Protein AF-0000000072589587 (afdb_homodimer)

Organism: Burkholderia pseudomallei (strain K96243) (NCBI:txid272560)

Structure (mmCIF, N/CA/C/O backbone):
data_AF-0000000072589587-model_v1
#
loop_
_entity.id
_entity.type
_entity.pdbx_description
1 polymer 'Capsule polysaccharide biosynthesis protein'
#
loop_
_atom_site.group_PDB
_atom_site.id
_atom_site.type_symbol
_atom_site.label_atom_id
_atom_site.label_alt_id
_atom_site.label_comp_id
_atom_site.label_asym_id
_atom_site.label_entity_id
_atom_site.label_seq_id
_atom_site.pdbx_PDB_ins_code
_atom_site.Cartn_x
_atom_site.Cartn_y
_atom_site.Cartn_z
_atom_site.occupancy
_atom_site.B_iso_or_equiv
_atom_site.auth_seq_id
_atom_site.auth_comp_id
_atom_site.auth_asym_id
_atom_site.auth_atom_id
_atom_site.pdbx_PDB_model_num
ATOM 1 N N . MET A 1 1 ? -2.336 2.471 -27.531 1 17.09 1 MET A N 1
ATOM 2 C CA . MET A 1 1 ? -2.137 1.519 -26.438 1 17.09 1 MET A CA 1
ATOM 3 C C . MET A 1 1 ? -3.082 1.812 -25.281 1 17.09 1 MET A C 1
ATOM 5 O O . MET A 1 1 ? -2.998 2.871 -24.656 1 17.09 1 MET A O 1
ATOM 9 N N . ARG A 1 2 ? -4.23 1.335 -25.375 1 21.41 2 ARG A N 1
ATOM 10 C CA . ARG A 1 2 ? -5.359 1.63 -24.5 1 21.41 2 ARG A CA 1
ATOM 11 C C . ARG A 1 2 ? -5.012 1.353 -23.031 1 21.41 2 ARG A C 1
ATOM 13 O O . ARG A 1 2 ? -4.488 0.284 -22.719 1 21.41 2 ARG A O 1
ATOM 20 N N . GLU A 1 3 ? -4.676 2.354 -22.391 1 21.88 3 GLU A N 1
ATOM 21 C CA . GLU A 1 3 ? -4.391 2.303 -20.969 1 21.88 3 GLU A CA 1
ATOM 22 C C . GLU A 1 3 ? -5.414 1.439 -20.234 1 21.88 3 GLU A C 1
ATOM 24 O O . GLU A 1 3 ? -6.609 1.735 -20.25 1 21.88 3 GLU A O 1
ATOM 29 N N . ARG A 1 4 ? -5.242 0.177 -20.422 1 27.27 4 ARG A N 1
ATOM 30 C CA . ARG A 1 4 ? -6.129 -0.698 -19.672 1 27.27 4 ARG A CA 1
ATOM 31 C C . ARG A 1 4 ? -6.305 -0.193 -18.234 1 27.27 4 ARG A C 1
ATOM 33 O O . ARG A 1 4 ? -5.375 -0.257 -17.438 1 27.27 4 ARG A O 1
ATOM 40 N N . THR A 1 5 ? -7.047 0.835 -18.078 1 25.08 5 THR A N 1
ATOM 41 C CA . THR A 1 5 ? -7.426 1.398 -16.797 1 25.08 5 THR A CA 1
ATOM 42 C C . THR A 1 5 ? -8.078 0.338 -15.906 1 25.08 5 THR A C 1
ATOM 44 O O . THR A 1 5 ? -9.141 -0.186 -16.25 1 25.08 5 THR A O 1
ATOM 47 N N . VAL A 1 6 ? -7.281 -0.516 -15.445 1 28 6 VAL A N 1
ATOM 48 C CA . VAL A 1 6 ? -7.812 -1.421 -14.43 1 28 6 VAL A CA 1
ATOM 49 C C . VAL A 1 6 ? -8.695 -0.645 -13.461 1 28 6 VAL A C 1
ATOM 51 O O . VAL A 1 6 ? -8.266 0.345 -12.867 1 28 6 VAL A O 1
ATOM 54 N N . ASP A 1 7 ? -9.906 -0.514 -13.75 1 28.5 7 ASP A N 1
ATOM 55 C CA . ASP A 1 7 ? -10.93 0.081 -12.891 1 28.5 7 ASP A CA 1
ATOM 56 C C . ASP A 1 7 ? -10.875 -0.519 -11.484 1 28.5 7 ASP A C 1
ATOM 58 O O . ASP A 1 7 ? -11.219 -1.687 -11.289 1 28.5 7 ASP A O 1
ATOM 62 N N . TYR A 1 8 ? -10.047 -0.117 -10.688 1 28.11 8 TYR A N 1
ATOM 63 C CA . TYR A 1 8 ? -9.812 -0.489 -9.297 1 28.11 8 TYR A CA 1
ATOM 64 C C . TYR A 1 8 ? -10.969 -0.053 -8.406 1 28.11 8 TYR A C 1
ATOM 66 O O . TYR A 1 8 ? -10.812 0.073 -7.188 1 28.11 8 TYR A O 1
ATOM 74 N N . SER A 1 9 ? -12.031 0.476 -8.844 1 33.19 9 SER A N 1
ATOM 75 C CA . SER A 1 9 ? -13.109 0.906 -7.961 1 33.19 9 SER A CA 1
ATOM 76 C C . SER A 1 9 ? -13.625 -0.251 -7.109 1 33.19 9 SER A C 1
ATOM 78 O O . SER A 1 9 ? -13.742 -1.378 -7.59 1 33.19 9 SER A O 1
ATOM 80 N N . PHE A 1 10 ? -13.625 -0.186 -5.844 1 35.22 10 PHE A N 1
ATOM 81 C CA . PHE A 1 10 ? -14.242 -1.251 -5.062 1 35.22 10 PHE A CA 1
ATOM 82 C C . PHE A 1 10 ? -15.539 -1.717 -5.707 1 35.22 10 PHE A C 1
ATOM 84 O O . PHE A 1 10 ? -15.82 -2.918 -5.766 1 35.22 10 PHE A O 1
ATOM 91 N N . CYS A 1 11 ? -16.469 -0.841 -5.891 1 36.38 11 CYS A N 1
ATOM 92 C CA . CYS A 1 11 ? -17.672 -1.146 -6.656 1 36.38 11 CYS A CA 1
ATOM 93 C C . CYS A 1 11 ? -17.312 -1.574 -8.078 1 36.38 11 CYS A C 1
ATOM 95 O O . CYS A 1 11 ? -17.969 -2.459 -8.641 1 36.38 11 CYS A O 1
ATOM 97 N N . GLY A 1 12 ? -16.484 -0.877 -8.742 1 36.56 12 GLY A N 1
ATOM 98 C CA . GLY A 1 12 ? -15.984 -1.242 -10.062 1 36.56 12 GLY A CA 1
ATOM 99 C C . GLY A 1 12 ? -15.055 -2.441 -10.039 1 36.56 12 GLY A C 1
ATOM 100 O O . GLY A 1 12 ? -14.828 -3.08 -11.062 1 36.56 12 GLY A O 1
ATOM 101 N N . MET A 1 13 ? -14.273 -2.615 -9.078 1 38.28 13 MET A N 1
ATOM 102 C CA . MET A 1 13 ? -13.617 -3.908 -8.891 1 38.28 13 MET A CA 1
ATOM 103 C C . MET A 1 13 ? -14.648 -5.031 -8.82 1 38.28 13 MET A C 1
ATOM 105 O O . MET A 1 13 ? -14.422 -6.121 -9.352 1 38.28 13 MET A O 1
ATOM 109 N N . VAL A 1 14 ? -15.68 -4.82 -8.055 1 37.81 14 VAL A N 1
ATOM 110 C CA . VAL A 1 14 ? -16.75 -5.82 -7.988 1 37.81 14 VAL A CA 1
ATOM 111 C C . VAL A 1 14 ? -17.391 -5.98 -9.359 1 37.81 14 VAL A C 1
ATOM 113 O O . VAL A 1 14 ? -17.734 -7.09 -9.766 1 37.81 14 VAL A O 1
ATOM 116 N N . ARG A 1 15 ? -17.922 -4.82 -9.891 1 37.31 15 ARG A N 1
ATOM 117 C CA . ARG A 1 15 ? -18.703 -5.059 -11.109 1 37.31 15 ARG A CA 1
ATOM 118 C C . ARG A 1 15 ? -17.812 -5.543 -12.242 1 37.31 15 ARG A C 1
ATOM 120 O O . ARG A 1 15 ? -18.172 -6.461 -12.984 1 37.31 15 ARG A O 1
ATOM 127 N N . SER A 1 16 ? -16.906 -4.605 -12.742 1 37.03 16 SER A N 1
ATOM 128 C CA . SER A 1 16 ? -16.359 -4.922 -14.062 1 37.03 16 SER A CA 1
ATOM 129 C C . SER A 1 16 ? -15.188 -5.895 -13.953 1 37.03 16 SER A C 1
ATOM 131 O O . SER A 1 16 ? -14.43 -6.066 -14.906 1 37.03 16 SER A O 1
ATOM 133 N N . ARG A 1 17 ? -14.656 -6.012 -12.805 1 40.94 17 ARG A N 1
ATOM 134 C CA . ARG A 1 17 ? -13.516 -6.879 -13.086 1 40.94 17 ARG A CA 1
ATOM 135 C C . ARG A 1 17 ? -13.961 -8.195 -13.719 1 40.94 17 ARG A C 1
ATOM 137 O O . ARG A 1 17 ? -14.727 -8.953 -13.109 1 40.94 17 ARG A O 1
ATOM 144 N N . GLU A 1 18 ? -13.82 -8.172 -14.719 1 51.75 18 GLU A N 1
ATOM 145 C CA . GLU A 1 18 ? -13.617 -9.484 -15.32 1 51.75 18 GLU A CA 1
ATOM 146 C C . GLU A 1 18 ? -12.758 -10.375 -14.422 1 51.75 18 GLU A C 1
ATOM 148 O O . GLU A 1 18 ? -11.594 -10.055 -14.156 1 51.75 18 GLU A O 1
ATOM 153 N N . ARG A 1 19 ? -13.43 -10.922 -13.352 1 63.41 19 ARG A N 1
ATOM 154 C CA . ARG A 1 19 ? -12.75 -11.898 -12.5 1 63.41 19 ARG A CA 1
ATOM 155 C C . ARG A 1 19 ? -11.727 -12.695 -13.297 1 63.41 19 ARG A C 1
ATOM 157 O O . ARG A 1 19 ? -12.008 -13.148 -14.414 1 63.41 19 ARG A O 1
ATOM 164 N N . LEU A 1 20 ? -10.5 -12.445 -12.75 1 72.81 20 LEU A N 1
ATOM 165 C CA . LEU A 1 20 ? -9.461 -13.266 -13.352 1 72.81 20 LEU A CA 1
ATOM 166 C C . LEU A 1 20 ? -9.852 -14.742 -13.344 1 72.81 20 LEU A C 1
ATOM 168 O O . LEU A 1 20 ? -10.633 -15.172 -12.492 1 72.81 20 LEU A O 1
ATOM 172 N N . ALA A 1 21 ? -9.391 -15.305 -14.414 1 78.38 21 ALA A N 1
ATOM 173 C CA . ALA A 1 21 ? -9.664 -16.734 -14.516 1 78.38 21 ALA A CA 1
ATOM 174 C C . ALA A 1 21 ? -9.141 -17.484 -13.297 1 78.38 21 ALA A C 1
ATOM 176 O O . ALA A 1 21 ? -8.117 -17.109 -12.719 1 78.38 21 ALA A O 1
ATOM 177 N N . ARG A 1 22 ? -9.82 -18.453 -12.977 1 82.94 22 ARG A N 1
ATOM 178 C CA . ARG A 1 22 ? -9.43 -19.297 -11.852 1 82.94 22 ARG A CA 1
ATOM 179 C C . ARG A 1 22 ? -8.156 -20.078 -12.164 1 82.94 22 ARG A C 1
ATOM 181 O O . ARG A 1 22 ? -7.367 -20.375 -11.266 1 82.94 22 ARG A O 1
ATOM 188 N N . GLN A 1 23 ? -8.047 -20.359 -13.43 1 92.75 23 GLN A N 1
ATOM 189 C CA . GLN A 1 23 ? -6.84 -21.062 -13.844 1 92.75 23 GLN A CA 1
ATOM 190 C C . GLN A 1 23 ? -5.625 -20.141 -13.812 1 92.75 23 GLN A C 1
ATOM 192 O O . GLN A 1 23 ? -5.656 -19.047 -14.398 1 92.75 23 GLN A O 1
ATOM 197 N N . ILE A 1 24 ? -4.625 -20.625 -13.125 1 95.5 24 ILE A N 1
ATOM 198 C CA . ILE A 1 24 ? -3.424 -19.812 -12.977 1 95.5 24 ILE A CA 1
ATOM 199 C C . ILE A 1 24 ? -2.223 -20.562 -13.562 1 95.5 24 ILE A C 1
ATOM 201 O O . ILE A 1 24 ? -2.084 -21.766 -13.375 1 95.5 24 ILE A O 1
ATOM 205 N N . VAL A 1 25 ? -1.466 -19.891 -14.305 1 97 25 VAL A N 1
ATOM 206 C CA . VAL A 1 25 ? -0.149 -20.391 -14.68 1 97 25 VAL A CA 1
ATOM 207 C C . VAL A 1 25 ? 0.936 -19.516 -14.07 1 97 25 VAL A C 1
ATOM 209 O O . VAL A 1 25 ? 0.914 -18.297 -14.227 1 97 25 VAL A O 1
ATOM 212 N N . PHE A 1 26 ? 1.753 -20.125 -13.359 1 97.19 26 PHE A N 1
ATOM 213 C CA . PHE A 1 26 ? 2.926 -19.438 -12.82 1 97.19 26 PHE A CA 1
ATOM 214 C C . PHE A 1 26 ? 4.156 -19.719 -13.672 1 97.19 26 PHE A C 1
ATOM 216 O O . PHE A 1 26 ? 4.715 -20.812 -13.633 1 97.19 26 PHE A O 1
ATOM 223 N N . HIS A 1 27 ? 4.48 -18.672 -14.469 1 96.94 27 HIS A N 1
ATOM 224 C CA . HIS A 1 27 ? 5.711 -18.719 -15.25 1 96.94 27 HIS A CA 1
ATOM 225 C C . HIS A 1 27 ? 6.938 -18.578 -14.352 1 96.94 27 HIS A C 1
ATOM 227 O O . HIS A 1 27 ? 7.41 -17.469 -14.109 1 96.94 27 HIS A O 1
ATOM 233 N N . HIS A 1 28 ? 7.484 -19.688 -13.969 1 95.62 28 HIS A N 1
ATOM 234 C CA . HIS A 1 28 ? 8.516 -19.75 -12.938 1 95.62 28 HIS A CA 1
ATOM 235 C C . HIS A 1 28 ? 9.906 -19.625 -13.555 1 95.62 28 HIS A C 1
ATOM 237 O O . HIS A 1 28 ? 10.492 -20.609 -13.992 1 95.62 28 HIS A O 1
ATOM 243 N N . ILE A 1 29 ? 10.414 -18.453 -13.484 1 94.88 29 ILE A N 1
ATOM 244 C CA . ILE A 1 29 ? 11.805 -18.25 -13.883 1 94.88 29 ILE A CA 1
ATOM 245 C C . ILE A 1 29 ? 12.734 -18.812 -12.812 1 94.88 29 ILE A C 1
ATOM 247 O O . ILE A 1 29 ? 12.578 -18.531 -11.625 1 94.88 29 ILE A O 1
ATOM 251 N N . PRO A 1 30 ? 13.695 -19.578 -13.195 1 92.94 30 PRO A N 1
ATOM 252 C CA . PRO A 1 30 ? 14.562 -20.25 -12.211 1 92.94 30 PRO A CA 1
ATOM 253 C C . PRO A 1 30 ? 15.234 -19.25 -11.266 1 92.94 30 PRO A C 1
ATOM 255 O O . PRO A 1 30 ? 15.734 -18.219 -11.711 1 92.94 30 PRO A O 1
ATOM 258 N N . LYS A 1 31 ? 15.203 -19.531 -9.953 1 92.38 31 LYS A N 1
ATOM 259 C CA . LYS A 1 31 ? 15.922 -18.875 -8.867 1 92.38 31 LYS A CA 1
ATOM 260 C C . LYS A 1 31 ? 15.344 -17.484 -8.586 1 92.38 31 LYS A C 1
ATOM 262 O O . LYS A 1 31 ? 16.078 -16.562 -8.234 1 92.38 31 LYS A O 1
ATOM 267 N N . THR A 1 32 ? 14.18 -17.328 -8.828 1 92.62 32 THR A N 1
ATOM 268 C CA . THR A 1 32 ? 13.492 -16.078 -8.492 1 92.62 32 THR A CA 1
ATOM 269 C C . THR A 1 32 ? 12.469 -16.312 -7.383 1 92.62 32 THR A C 1
ATOM 271 O O . THR A 1 32 ? 11.367 -15.75 -7.418 1 92.62 32 THR A O 1
ATOM 274 N N . ALA A 1 33 ? 12.734 -17.188 -6.477 1 83 33 ALA A N 1
ATOM 275 C CA . ALA A 1 33 ? 11.93 -17.469 -5.289 1 83 33 ALA A CA 1
ATOM 276 C C . ALA A 1 33 ? 10.672 -18.25 -5.656 1 83 33 ALA A C 1
ATOM 278 O O . ALA A 1 33 ? 9.664 -18.188 -4.945 1 83 33 ALA A O 1
ATOM 279 N N . GLY A 1 34 ? 10.703 -19.016 -6.609 1 85.19 34 GLY A N 1
ATOM 280 C CA . GLY A 1 34 ? 9.555 -19.719 -7.152 1 85.19 34 GLY A CA 1
ATOM 281 C C . GLY A 1 34 ? 9.109 -20.891 -6.293 1 85.19 34 GLY A C 1
ATOM 282 O O . GLY A 1 34 ? 7.922 -21.219 -6.25 1 85.19 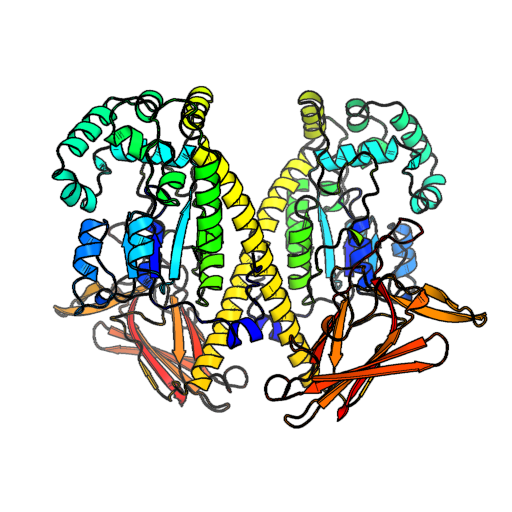34 GLY A O 1
ATOM 283 N N . SER A 1 35 ? 10.094 -21.484 -5.625 1 81.62 35 SER A N 1
ATOM 284 C CA . SER A 1 35 ? 9.727 -22.625 -4.789 1 81.62 35 SER A CA 1
ATOM 285 C C . SER A 1 35 ? 8.82 -22.203 -3.641 1 81.62 35 SER A C 1
ATOM 287 O O . SER A 1 35 ? 7.797 -22.844 -3.387 1 81.62 35 SER A O 1
ATOM 289 N N . SER A 1 36 ? 9.18 -21.203 -2.965 1 82.38 36 SER A N 1
ATOM 290 C CA . SER A 1 36 ? 8.344 -20.672 -1.894 1 82.38 36 SER A CA 1
ATOM 291 C C . SER A 1 36 ? 7 -20.188 -2.426 1 82.38 36 SER A C 1
ATOM 293 O O . SER A 1 36 ? 5.953 -20.484 -1.838 1 82.38 36 SER A O 1
ATOM 295 N N . PHE A 1 37 ? 7.066 -19.531 -3.506 1 89.38 37 PHE A N 1
ATOM 296 C CA . PHE A 1 37 ? 5.848 -19 -4.094 1 89.38 37 PHE A CA 1
ATOM 297 C C . PHE A 1 37 ? 4.926 -20.109 -4.562 1 89.38 37 PHE A C 1
ATOM 299 O O . PHE A 1 37 ? 3.707 -20.031 -4.406 1 89.38 37 PHE A O 1
ATOM 306 N N . ASN A 1 38 ? 5.492 -21.125 -5.156 1 88.06 38 ASN A N 1
ATOM 307 C CA . ASN A 1 38 ? 4.723 -22.297 -5.562 1 88.06 38 ASN A CA 1
ATOM 308 C C . ASN A 1 38 ? 3.98 -22.922 -4.379 1 88.06 38 ASN A C 1
ATOM 310 O O . ASN A 1 38 ? 2.816 -23.297 -4.508 1 88.06 38 ASN A O 1
ATOM 314 N N . GLN A 1 39 ? 4.629 -23.031 -3.305 1 80.94 39 GLN A N 1
ATOM 315 C CA . GLN A 1 39 ? 3.988 -23.578 -2.111 1 80.94 39 GLN A CA 1
ATOM 316 C C . GLN A 1 39 ? 2.797 -22.719 -1.688 1 80.94 39 GLN A C 1
ATOM 318 O O . GLN A 1 39 ? 1.752 -23.25 -1.304 1 80.94 39 GLN A O 1
ATOM 323 N N . ILE A 1 40 ? 2.977 -21.531 -1.778 1 83.88 40 ILE A N 1
ATOM 324 C CA . ILE A 1 40 ? 1.92 -20.594 -1.408 1 83.88 40 ILE A CA 1
ATOM 325 C C . ILE A 1 40 ? 0.738 -20.75 -2.361 1 83.88 40 ILE A C 1
ATOM 327 O O . ILE A 1 40 ? -0.413 -20.828 -1.927 1 83.88 40 ILE A O 1
ATOM 331 N N . LEU A 1 41 ? 0.992 -20.812 -3.654 1 87.75 41 LEU A N 1
ATOM 332 C CA . LEU A 1 41 ? -0.065 -20.938 -4.652 1 87.75 41 LEU A CA 1
ATOM 333 C C . LEU A 1 41 ? -0.833 -22.25 -4.453 1 87.75 41 LEU A C 1
ATOM 335 O O . LEU A 1 41 ? -2.051 -22.281 -4.641 1 87.75 41 LEU A O 1
ATOM 339 N N . ARG A 1 42 ? -0.127 -23.203 -4.109 1 83.38 42 ARG A N 1
ATOM 340 C CA . ARG A 1 42 ? -0.729 -24.531 -3.963 1 83.38 42 ARG A CA 1
ATOM 341 C C . ARG A 1 42 ? -1.767 -24.531 -2.846 1 83.38 42 ARG A C 1
ATOM 343 O O . ARG A 1 42 ? -2.686 -25.359 -2.852 1 83.38 42 ARG A O 1
ATOM 350 N N . THR A 1 43 ? -1.609 -23.672 -1.887 1 78.06 43 THR A N 1
ATOM 351 C CA . THR A 1 43 ? -2.572 -23.594 -0.792 1 78.06 43 THR A CA 1
ATOM 352 C C . THR A 1 43 ? -3.939 -23.156 -1.302 1 78.06 43 THR A C 1
ATOM 354 O O . THR A 1 43 ? -4.945 -23.297 -0.604 1 78.06 43 THR A O 1
ATOM 357 N N . LEU A 1 44 ? -4.027 -22.703 -2.514 1 81.69 44 LEU A N 1
ATOM 358 C CA . LEU A 1 44 ? -5.273 -22.188 -3.066 1 81.69 44 LEU A CA 1
ATOM 359 C C . LEU A 1 44 ? -6.027 -23.266 -3.824 1 81.69 44 LEU A C 1
ATOM 361 O O . LEU A 1 44 ? -7.172 -23.062 -4.238 1 81.69 44 LEU A O 1
ATOM 365 N N . TYR A 1 45 ? -5.352 -24.453 -3.99 1 82.94 45 TYR A N 1
ATOM 366 C CA . TYR A 1 45 ? -5.926 -25.469 -4.852 1 82.94 45 TYR A CA 1
ATOM 367 C C . TYR A 1 45 ? -5.906 -26.828 -4.168 1 82.94 45 TYR A C 1
ATOM 369 O O . TYR A 1 45 ? -5.117 -27.062 -3.25 1 82.94 45 TYR A O 1
ATOM 377 N N . ARG A 1 46 ? -6.793 -27.625 -4.73 1 79 46 ARG A N 1
ATOM 378 C CA . ARG A 1 46 ? -6.688 -29.047 -4.371 1 79 46 ARG A CA 1
ATOM 379 C C . ARG A 1 46 ? -5.516 -29.703 -5.09 1 79 46 ARG A C 1
ATOM 381 O O . ARG A 1 46 ? -5.125 -29.281 -6.176 1 79 46 ARG A O 1
ATOM 388 N N . ASP A 1 47 ? -5.082 -30.766 -4.555 1 78.25 47 ASP A N 1
ATOM 389 C CA . ASP A 1 47 ? -3.93 -31.453 -5.129 1 78.25 47 ASP A CA 1
ATOM 390 C C . ASP A 1 47 ? -4.219 -31.922 -6.555 1 78.25 47 ASP A C 1
ATOM 392 O O . ASP A 1 47 ? -3.334 -31.891 -7.41 1 78.25 47 ASP A O 1
ATOM 396 N N . ASP A 1 48 ? -5.457 -32.344 -6.762 1 84 48 ASP A N 1
ATOM 397 C CA . ASP A 1 48 ? -5.801 -32.906 -8.07 1 84 48 ASP A CA 1
ATOM 398 C C . ASP A 1 48 ? -5.988 -31.781 -9.102 1 84 48 ASP A C 1
ATOM 400 O O . ASP A 1 48 ? -6.098 -32.062 -10.297 1 84 48 ASP A O 1
ATOM 404 N N . GLU A 1 49 ? -5.961 -30.562 -8.641 1 89.25 49 GLU A N 1
ATOM 405 C CA . GLU A 1 49 ? -6.102 -29.422 -9.547 1 89.25 49 GLU A CA 1
ATOM 406 C C . GLU A 1 49 ? -4.738 -28.906 -9.984 1 89.25 49 GLU A C 1
ATOM 408 O O . GLU A 1 49 ? -4.652 -28.078 -10.891 1 89.25 49 GLU A O 1
ATOM 413 N N . VAL A 1 50 ? -3.727 -29.359 -9.406 1 90.5 50 VAL A N 1
ATOM 414 C CA . VAL A 1 50 ? -2.379 -28.875 -9.68 1 90.5 50 VAL A CA 1
ATOM 415 C C . VAL A 1 50 ? -1.706 -29.781 -10.703 1 90.5 50 VAL A C 1
ATOM 417 O O . VAL A 1 50 ? -1.636 -31 -10.516 1 90.5 50 VAL A O 1
ATOM 420 N N . CYS A 1 51 ? -1.257 -29.203 -11.75 1 93.06 51 CYS A N 1
ATOM 421 C CA . CYS A 1 51 ? -0.59 -29.969 -12.797 1 93.06 51 CYS A CA 1
ATOM 422 C C . CYS A 1 51 ? 0.876 -30.188 -12.453 1 93.06 51 CYS A C 1
ATOM 424 O O . CYS A 1 51 ? 1.55 -29.297 -11.953 1 93.06 51 CYS A O 1
ATOM 426 N N . ASP A 1 52 ? 1.469 -31.25 -12.867 1 88.31 52 ASP A N 1
ATOM 427 C CA . ASP A 1 52 ? 2.846 -31.609 -12.531 1 88.31 52 ASP A CA 1
ATOM 428 C C . ASP A 1 52 ? 3.801 -31.203 -13.656 1 88.31 52 ASP A C 1
ATOM 430 O O . ASP A 1 52 ? 5.02 -31.281 -13.492 1 88.31 52 ASP A O 1
ATOM 434 N N . ALA A 1 53 ? 3.25 -30.844 -14.797 1 89.75 53 ALA A N 1
ATOM 435 C CA . ALA A 1 53 ? 4.117 -30.453 -15.906 1 89.75 53 ALA A CA 1
ATOM 436 C C . ALA A 1 53 ? 4.984 -29.266 -15.531 1 89.75 53 ALA A C 1
ATOM 438 O O . ALA A 1 53 ? 4.477 -28.25 -15.055 1 89.75 53 ALA A O 1
ATOM 439 N N . ALA A 1 54 ? 6.266 -29.391 -15.805 1 90.12 54 ALA A N 1
ATOM 440 C CA . ALA A 1 54 ? 7.176 -28.328 -15.391 1 90.12 54 ALA A CA 1
ATOM 441 C C . ALA A 1 54 ? 7.977 -27.797 -16.578 1 90.12 54 ALA A C 1
ATOM 443 O O . ALA A 1 54 ? 8.641 -26.766 -16.484 1 90.12 54 ALA A O 1
ATOM 444 N N . LEU A 1 55 ? 7.93 -28.547 -17.719 1 90.69 55 LEU A N 1
ATOM 445 C CA . LEU A 1 55 ? 8.656 -28.172 -18.922 1 90.69 55 LEU A CA 1
ATOM 446 C C . LEU A 1 55 ? 7.73 -28.156 -20.141 1 90.69 55 LEU A C 1
ATOM 448 O O . LEU A 1 55 ? 6.602 -28.656 -20.062 1 90.69 55 LEU A O 1
ATOM 452 N N . ASP A 1 56 ? 8.211 -27.672 -21.219 1 91.44 56 ASP A N 1
ATOM 453 C CA . ASP A 1 56 ? 7.391 -27.484 -22.406 1 91.44 56 ASP A CA 1
ATOM 454 C C . ASP A 1 56 ? 6.824 -28.797 -22.906 1 91.44 56 ASP A C 1
ATOM 456 O O . ASP A 1 56 ? 5.633 -28.906 -23.203 1 91.44 56 ASP A O 1
ATOM 460 N N . ASP A 1 57 ? 7.691 -29.75 -23.016 1 90.5 57 ASP A N 1
ATOM 461 C CA . ASP A 1 57 ? 7.273 -31.031 -23.578 1 90.5 57 ASP A CA 1
ATOM 462 C C . ASP A 1 57 ? 6.203 -31.703 -22.719 1 90.5 57 ASP A C 1
ATOM 464 O O . ASP A 1 57 ? 5.223 -32.25 -23.234 1 90.5 57 ASP A O 1
ATOM 468 N N . GLU A 1 58 ? 6.406 -31.641 -21.438 1 91.5 58 GLU A N 1
ATOM 469 C CA . GLU A 1 58 ? 5.422 -32.188 -20.5 1 91.5 58 GLU A CA 1
ATOM 470 C C . GLU A 1 58 ? 4.098 -31.422 -20.594 1 91.5 58 GLU A C 1
ATOM 472 O O . GLU A 1 58 ? 3.027 -32.031 -20.578 1 91.5 58 GLU A O 1
ATOM 477 N N . LEU A 1 59 ? 4.23 -30.141 -20.688 1 93.19 59 LEU A N 1
ATOM 478 C CA . LEU A 1 59 ? 3.051 -29.297 -20.797 1 93.19 59 LEU A CA 1
ATOM 479 C C . LEU A 1 59 ? 2.262 -29.609 -22.062 1 93.19 59 LEU A C 1
ATOM 481 O O . LEU A 1 59 ? 1.038 -29.75 -22.016 1 93.19 59 LEU A O 1
ATOM 485 N N . ASP A 1 60 ? 2.977 -29.719 -23.172 1 93.12 60 ASP A N 1
ATOM 486 C CA . ASP A 1 60 ? 2.332 -30.047 -24.438 1 93.12 60 ASP A CA 1
ATOM 487 C C . ASP A 1 60 ? 1.574 -31.359 -24.359 1 93.12 60 ASP A C 1
ATOM 489 O O . ASP A 1 60 ? 0.465 -31.484 -24.875 1 93.12 60 ASP A O 1
ATOM 493 N N . GLU A 1 61 ? 2.168 -32.281 -23.688 1 92.19 61 GLU A N 1
ATOM 494 C CA . GLU A 1 61 ? 1.551 -33.594 -23.531 1 92.19 61 GLU A CA 1
ATOM 495 C C . GLU A 1 61 ? 0.281 -33.5 -22.688 1 92.19 61 GLU A C 1
ATOM 497 O O . GLU A 1 61 ? -0.755 -34.062 -23.062 1 92.19 61 GLU A O 1
ATOM 502 N N . VAL A 1 62 ? 0.371 -32.812 -21.609 1 92.38 62 VAL A N 1
ATOM 503 C CA . VAL A 1 62 ? -0.76 -32.719 -20.688 1 92.38 62 VAL A CA 1
ATOM 504 C C . VAL A 1 62 ? -1.888 -31.922 -21.344 1 92.38 62 VAL A C 1
ATOM 506 O O . VAL A 1 62 ? -3.064 -32.281 -21.188 1 92.38 62 VAL A O 1
ATOM 509 N N . MET A 1 63 ? -1.578 -30.938 -22.062 1 91.56 63 MET A N 1
ATOM 510 C CA . MET A 1 63 ? -2.57 -30.047 -22.672 1 91.56 63 MET A CA 1
ATOM 511 C C . MET A 1 63 ? -3.248 -30.734 -23.844 1 91.56 63 MET A C 1
ATOM 513 O O . MET A 1 63 ? -4.352 -30.359 -24.234 1 91.56 63 MET A O 1
ATOM 517 N N . ALA A 1 64 ? -2.561 -31.672 -24.375 1 90 64 ALA A N 1
ATOM 518 C CA . ALA A 1 64 ? -3.139 -32.438 -25.484 1 90 64 ALA A CA 1
ATOM 519 C C . ALA A 1 64 ? -4.195 -33.406 -24.984 1 90 64 ALA A C 1
ATOM 521 O O . ALA A 1 64 ? -5.078 -33.844 -25.734 1 90 64 ALA A O 1
ATOM 522 N N . ASP A 1 65 ? -3.994 -33.75 -23.672 1 86.44 65 ASP A N 1
ATOM 523 C CA . ASP A 1 65 ? -4.969 -34.656 -23.062 1 86.44 65 ASP A CA 1
ATOM 524 C C . ASP A 1 65 ? -6.195 -33.875 -22.578 1 86.44 65 ASP A C 1
ATOM 526 O O . ASP A 1 65 ? -6.152 -33.219 -21.547 1 86.44 65 ASP A O 1
ATOM 530 N N . GLU A 1 66 ? -7.332 -33.938 -23.156 1 79.56 66 GLU A N 1
ATOM 531 C CA . GLU A 1 66 ? -8.539 -33.156 -22.891 1 79.56 66 GLU A CA 1
ATOM 532 C C . GLU A 1 66 ? -9.32 -33.719 -21.719 1 79.56 66 GLU A C 1
ATOM 534 O O . GLU A 1 66 ? -10.281 -33.125 -21.25 1 79.56 66 GLU A O 1
ATOM 539 N N . THR A 1 67 ? -8.93 -34.812 -21.25 1 75.56 67 THR A N 1
ATOM 540 C CA . THR A 1 67 ? -9.711 -35.5 -20.203 1 75.56 67 THR A CA 1
ATOM 541 C C . THR A 1 67 ? -9.398 -34.906 -18.828 1 75.56 67 THR A C 1
ATOM 543 O O . THR A 1 67 ? -10.195 -35.062 -17.906 1 75.56 67 THR A O 1
ATOM 546 N N . ARG A 1 68 ? -8.289 -34.344 -18.75 1 78.12 68 ARG A N 1
ATOM 547 C CA . ARG A 1 68 ? -7.906 -33.812 -17.453 1 78.12 68 ARG A CA 1
ATOM 548 C C . ARG A 1 68 ? -7.801 -32.281 -17.484 1 78.12 68 ARG A C 1
ATOM 550 O O . ARG A 1 68 ? -7.242 -31.719 -18.422 1 78.12 68 ARG A O 1
ATOM 557 N N . ARG A 1 69 ? -8.5 -31.719 -16.5 1 85.75 69 ARG A N 1
ATOM 558 C CA . ARG A 1 69 ? -8.445 -30.266 -16.406 1 85.75 69 ARG A CA 1
ATOM 559 C C . ARG A 1 69 ? -7.762 -29.828 -15.109 1 85.75 69 ARG A C 1
ATOM 561 O O . ARG A 1 69 ? -8.078 -30.328 -14.031 1 85.75 69 ARG A O 1
ATOM 568 N N . TYR A 1 70 ? -6.672 -29.062 -15.297 1 92.81 70 TYR A N 1
ATOM 569 C CA . TYR A 1 70 ? -5.949 -28.5 -14.156 1 92.81 70 TYR A CA 1
ATOM 570 C C . TYR A 1 70 ? -6.23 -27.016 -13.992 1 92.81 70 TYR A C 1
ATOM 572 O O . TYR A 1 70 ? -6.605 -26.344 -14.961 1 92.81 70 TYR A O 1
ATOM 580 N N . GLU A 1 71 ? -6.094 -26.594 -12.766 1 93.12 71 GLU A N 1
ATOM 581 C CA . GLU A 1 71 ? -6.383 -25.188 -12.484 1 93.12 71 GLU A CA 1
ATOM 582 C C . GLU A 1 71 ? -5.105 -24.422 -12.148 1 93.12 71 GLU A C 1
ATOM 584 O O . GLU A 1 71 ? -5.094 -23.188 -12.172 1 93.12 71 GLU A O 1
ATOM 589 N N . LEU A 1 72 ? -4.078 -25.141 -11.828 1 94.38 72 LEU A N 1
ATOM 590 C CA . LEU A 1 72 ? -2.807 -24.5 -11.516 1 94.38 72 LEU A CA 1
ATOM 591 C C . LEU A 1 72 ? -1.664 -25.156 -12.289 1 94.38 72 LEU A C 1
ATOM 593 O O . LEU A 1 72 ? -1.496 -26.375 -12.234 1 94.38 72 LEU A O 1
ATOM 597 N N . PHE A 1 73 ? -0.958 -24.391 -13.008 1 95.75 73 PHE A N 1
ATOM 598 C CA . PHE A 1 73 ? 0.246 -24.812 -13.719 1 95.75 73 PHE A CA 1
ATOM 599 C C . PHE A 1 73 ? 1.464 -24.047 -13.211 1 95.75 73 PHE A C 1
ATOM 601 O O . PHE A 1 73 ? 1.437 -22.812 -13.125 1 95.75 73 PHE A O 1
ATOM 608 N N . VAL A 1 74 ? 2.455 -24.734 -12.805 1 95 74 VAL A N 1
ATOM 609 C CA . VAL A 1 74 ? 3.713 -24.141 -12.383 1 95 74 VAL A CA 1
ATOM 610 C C . VAL A 1 74 ? 4.879 -24.797 -13.109 1 95 74 VAL A C 1
ATOM 612 O O . VAL A 1 74 ? 5.047 -26.016 -13.055 1 95 74 VAL A O 1
ATOM 615 N N . GLY A 1 75 ? 5.652 -24 -13.797 1 94.19 75 GLY A N 1
ATOM 616 C CA . GLY A 1 75 ? 6.773 -24.625 -14.484 1 94.19 75 GLY A CA 1
ATOM 617 C C . GLY A 1 75 ? 7.707 -23.625 -15.141 1 94.19 75 GLY A C 1
ATOM 618 O O . GLY A 1 75 ? 7.43 -22.422 -15.141 1 94.19 75 GLY A O 1
ATOM 619 N N . HIS A 1 76 ? 8.844 -24.141 -15.578 1 93.31 76 HIS A N 1
ATOM 620 C CA . HIS A 1 76 ? 9.82 -23.375 -16.344 1 93.31 76 HIS A CA 1
ATOM 621 C C . HIS A 1 76 ? 9.516 -23.453 -17.844 1 93.31 76 HIS A C 1
ATOM 623 O O . HIS A 1 76 ? 10.266 -24.062 -18.609 1 93.31 76 HIS A O 1
ATOM 629 N N . PHE A 1 77 ? 8.523 -22.797 -18.219 1 93.44 77 PHE A N 1
ATOM 630 C CA . PHE A 1 77 ? 8.039 -22.844 -19.594 1 93.44 77 PHE A CA 1
ATOM 631 C C . PHE A 1 77 ? 8.688 -21.75 -20.438 1 93.44 77 PHE A C 1
ATOM 633 O O . PHE A 1 77 ? 9.141 -20.734 -19.906 1 93.44 77 PHE A O 1
ATOM 640 N N . SER A 1 78 ? 8.695 -22.031 -21.703 1 92.94 78 SER A N 1
ATOM 641 C CA . SER A 1 78 ? 9.062 -20.953 -22.625 1 92.94 78 SER A CA 1
ATOM 642 C C . SER A 1 78 ? 7.902 -19.984 -22.812 1 92.94 78 SER A C 1
ATOM 644 O O . SER A 1 78 ? 6.742 -20.328 -22.578 1 92.94 78 SER A O 1
ATOM 646 N N . PHE A 1 79 ? 8.273 -18.797 -23.188 1 94.44 79 PHE A N 1
ATOM 647 C CA . PHE A 1 79 ? 7.242 -17.797 -23.453 1 94.44 79 PHE A CA 1
ATOM 648 C C . PHE A 1 79 ? 6.316 -18.266 -24.578 1 94.44 79 PHE A C 1
ATOM 650 O O . PHE A 1 79 ? 5.105 -18.031 -24.516 1 94.44 79 PHE A O 1
ATOM 657 N N . ASP A 1 80 ? 6.844 -18.953 -25.547 1 93.44 80 ASP A N 1
ATOM 658 C CA . ASP A 1 80 ? 6.062 -19.484 -26.656 1 93.44 80 ASP A CA 1
ATOM 659 C C . ASP A 1 80 ? 5.043 -20.516 -26.188 1 93.44 80 ASP A C 1
ATOM 661 O O . ASP A 1 80 ? 3.906 -20.531 -26.656 1 93.44 80 ASP A O 1
ATOM 665 N N . ALA A 1 81 ? 5.438 -21.344 -25.297 1 93.75 81 ALA A N 1
ATOM 666 C CA . ALA A 1 81 ? 4.527 -22.344 -24.734 1 93.75 81 ALA A CA 1
ATOM 667 C C . ALA A 1 81 ? 3.385 -21.672 -23.984 1 93.75 81 ALA A C 1
ATOM 669 O O . ALA A 1 81 ? 2.236 -22.109 -24.062 1 93.75 81 ALA A O 1
ATOM 670 N N . LEU A 1 82 ? 3.67 -20.641 -23.25 1 94.81 82 LEU A N 1
ATOM 671 C CA . LEU A 1 82 ? 2.643 -19.875 -22.547 1 94.81 82 LEU A CA 1
ATOM 672 C C . LEU A 1 82 ? 1.604 -19.328 -23.516 1 94.81 82 LEU A C 1
ATOM 674 O O . LEU A 1 82 ? 0.401 -19.453 -23.281 1 94.81 82 LEU A O 1
ATOM 678 N N . HIS A 1 83 ? 2.129 -18.75 -24.547 1 92.25 83 HIS A N 1
ATOM 679 C CA . HIS A 1 83 ? 1.255 -18.125 -25.531 1 92.25 83 HIS A CA 1
ATOM 680 C C . HIS A 1 83 ? 0.365 -19.156 -26.203 1 92.25 83 HIS A C 1
ATOM 682 O O . HIS A 1 83 ? -0.798 -18.891 -26.516 1 92.25 83 HIS A O 1
ATOM 688 N N . ARG A 1 84 ? 0.884 -20.297 -26.375 1 93 84 ARG A N 1
ATOM 689 C CA . ARG A 1 84 ? 0.153 -21.375 -27.047 1 93 84 ARG A CA 1
ATOM 690 C C . ARG A 1 84 ? -0.983 -21.891 -26.172 1 93 84 ARG A C 1
ATOM 692 O O . ARG A 1 84 ? -2.07 -22.188 -26.672 1 93 84 ARG A O 1
ATOM 699 N N . HIS A 1 85 ? -0.772 -21.906 -24.859 1 93.56 85 HIS A N 1
ATOM 700 C CA . HIS A 1 85 ? -1.664 -22.734 -24.062 1 93.56 85 HIS A CA 1
ATOM 701 C C . HIS A 1 85 ? -2.48 -21.891 -23.094 1 93.56 85 HIS A C 1
ATOM 703 O O . HIS A 1 85 ? -3.516 -22.344 -22.594 1 93.56 85 HIS A O 1
ATOM 709 N N . PHE A 1 86 ? -2.133 -20.625 -22.797 1 93.75 86 PHE A N 1
ATOM 710 C CA . PHE A 1 86 ? -2.707 -19.984 -21.625 1 93.75 86 PHE A CA 1
ATOM 711 C C . PHE A 1 86 ? -3.254 -18.609 -21.969 1 93.75 86 PHE A C 1
ATOM 713 O O . PHE A 1 86 ? -3.094 -17.656 -21.188 1 93.75 86 PHE A O 1
ATOM 720 N N . GLY A 1 87 ? -3.822 -18.453 -23.078 1 88.19 87 GLY A N 1
ATOM 721 C CA . GLY A 1 87 ? -4.43 -17.203 -23.5 1 88.19 87 GLY A CA 1
ATOM 722 C C . GLY A 1 87 ? -5.516 -16.719 -22.547 1 88.19 87 GLY A C 1
ATOM 723 O O . GLY A 1 87 ? -5.668 -15.516 -22.328 1 88.19 87 GLY A O 1
ATOM 724 N N . GLY A 1 88 ? -6.23 -17.562 -21.844 1 88.69 88 GLY A N 1
ATOM 725 C CA . GLY A 1 88 ? -7.352 -17.188 -21 1 88.69 88 GLY A CA 1
ATOM 726 C C . GLY A 1 88 ? -7.062 -17.359 -19.516 1 88.69 88 GLY A C 1
ATOM 727 O O . GLY A 1 88 ? -7.922 -17.078 -18.672 1 88.69 88 GLY A O 1
ATOM 728 N N . ALA A 1 89 ? -5.887 -17.797 -19.219 1 93.69 89 ALA A N 1
ATOM 729 C CA . ALA A 1 89 ? -5.543 -18.062 -17.828 1 93.69 89 ALA A CA 1
ATOM 730 C C . ALA A 1 89 ? -4.996 -16.812 -17.156 1 93.69 89 ALA A C 1
ATOM 732 O O . ALA A 1 89 ? -4.633 -15.836 -17.828 1 93.69 89 ALA A O 1
ATOM 733 N N . THR A 1 90 ? -5.059 -16.781 -15.844 1 94.88 90 THR A N 1
ATOM 734 C CA . THR A 1 90 ? -4.324 -15.773 -15.078 1 94.88 90 THR A CA 1
ATOM 735 C C . THR A 1 90 ? -2.832 -16.094 -15.062 1 94.88 90 THR A C 1
ATOM 737 O O . THR A 1 90 ? -2.426 -17.188 -14.656 1 94.88 90 THR A O 1
ATOM 740 N N . ARG A 1 91 ? -2.039 -15.195 -15.508 1 96.94 91 ARG A N 1
ATOM 741 C CA . ARG A 1 91 ? -0.614 -15.43 -15.719 1 96.94 91 ARG A CA 1
ATOM 742 C C . ARG A 1 91 ? 0.225 -14.648 -14.719 1 96.94 91 ARG A C 1
ATOM 744 O O . ARG A 1 91 ? 0.099 -13.422 -14.617 1 96.94 91 ARG A O 1
ATOM 751 N N . LEU A 1 92 ? 1.118 -15.344 -13.977 1 97.31 92 LEU A N 1
ATOM 752 C CA . LEU A 1 92 ? 1.952 -14.773 -12.93 1 97.31 92 LEU A CA 1
ATOM 753 C C . LEU A 1 92 ? 3.428 -15.055 -13.188 1 97.31 92 LEU A C 1
ATOM 755 O O . LEU A 1 92 ? 3.773 -16.078 -13.797 1 97.31 92 LEU A O 1
ATOM 759 N N . THR A 1 93 ? 4.305 -14.18 -12.719 1 97.81 93 THR A N 1
ATOM 760 C CA . THR A 1 93 ? 5.738 -14.445 -12.742 1 97.81 93 THR A CA 1
ATOM 761 C C . THR A 1 93 ? 6.445 -13.695 -11.617 1 97.81 93 THR A C 1
ATOM 763 O O . THR A 1 93 ? 5.82 -12.914 -10.891 1 97.81 93 THR A O 1
ATOM 766 N N . PHE A 1 94 ? 7.703 -14.016 -11.367 1 97.25 94 PHE A N 1
ATOM 767 C CA . PHE A 1 94 ? 8.555 -13.367 -10.375 1 97.25 94 PHE A CA 1
ATOM 768 C C . PHE A 1 94 ? 9.906 -13.016 -10.977 1 97.25 94 PHE A C 1
ATOM 770 O O . PHE A 1 94 ? 10.453 -13.773 -11.781 1 97.25 94 PHE A O 1
ATOM 777 N N . LEU A 1 95 ? 10.406 -11.914 -10.625 1 98.19 95 LEU A N 1
ATOM 778 C CA . LEU A 1 95 ? 11.75 -11.5 -11.008 1 98.19 95 LEU A CA 1
ATOM 779 C C . LEU A 1 95 ? 12.633 -11.328 -9.781 1 98.19 95 LEU A C 1
ATOM 781 O O . LEU A 1 95 ? 12.141 -11.305 -8.648 1 98.19 95 LEU A O 1
ATOM 785 N N . ARG A 1 96 ? 13.891 -11.242 -10.008 1 97.12 96 ARG A N 1
ATOM 786 C CA . ARG A 1 96 ? 14.906 -11.078 -8.969 1 97.12 96 ARG A CA 1
ATOM 787 C C . ARG A 1 96 ? 16.078 -10.242 -9.477 1 97.12 96 ARG A C 1
ATOM 789 O O . ARG A 1 96 ? 16.312 -10.164 -10.688 1 97.12 96 ARG A O 1
ATOM 796 N N . ASP A 1 97 ? 16.734 -9.609 -8.555 1 97.25 97 ASP A N 1
ATOM 797 C CA . ASP A 1 97 ? 17.984 -8.953 -8.938 1 97.25 97 ASP A CA 1
ATOM 798 C C . ASP A 1 97 ? 18.891 -9.906 -9.719 1 97.25 97 ASP A C 1
ATOM 800 O O . ASP A 1 97 ? 19.219 -10.992 -9.234 1 97.25 97 ASP A O 1
ATOM 804 N N . PRO A 1 98 ? 19.25 -9.453 -10.906 1 97.12 98 PRO A N 1
ATOM 805 C CA . PRO A 1 98 ? 19.938 -10.391 -11.797 1 97.12 98 PRO A CA 1
ATOM 806 C C . PRO A 1 98 ? 21.266 -10.898 -11.219 1 97.12 98 PRO A C 1
ATOM 808 O O . PRO A 1 98 ? 21.641 -12.047 -11.461 1 97.12 98 PRO A O 1
ATOM 811 N N . VAL A 1 99 ? 21.969 -10.055 -10.492 1 96.19 99 VAL A N 1
ATOM 812 C CA . VAL A 1 99 ? 23.219 -10.477 -9.875 1 96.19 99 VAL A CA 1
ATOM 813 C C . VAL A 1 99 ? 22.953 -11.516 -8.797 1 96.19 99 VAL A C 1
ATOM 815 O O . VAL A 1 99 ? 23.609 -12.562 -8.75 1 96.19 99 VAL A O 1
ATOM 818 N N . GLN A 1 100 ? 21.953 -11.258 -8.008 1 95.06 100 GLN A N 1
ATOM 819 C CA . GLN A 1 100 ? 21.578 -12.188 -6.957 1 95.06 100 GLN A CA 1
ATOM 820 C C . GLN A 1 100 ? 21.062 -13.5 -7.543 1 95.06 100 GLN A C 1
ATOM 822 O O . GLN A 1 100 ? 21.359 -14.578 -7.016 1 95.06 100 GLN A O 1
ATOM 827 N N . ARG A 1 101 ? 20.344 -13.414 -8.555 1 95.06 101 ARG A N 1
ATOM 828 C CA . ARG A 1 101 ? 19.828 -14.609 -9.211 1 95.06 101 ARG A CA 1
ATOM 829 C C . ARG A 1 101 ? 20.969 -15.484 -9.727 1 95.06 101 ARG A C 1
ATOM 831 O O . ARG A 1 101 ? 20.938 -16.703 -9.555 1 95.06 101 ARG A O 1
ATOM 838 N N . CYS A 1 102 ? 21.891 -14.859 -10.383 1 94.31 102 CYS A N 1
ATOM 839 C CA . CYS A 1 102 ? 23.031 -15.586 -10.945 1 94.31 102 CYS A CA 1
ATOM 840 C C . CYS A 1 102 ? 23.828 -16.281 -9.852 1 94.31 102 CYS A C 1
ATOM 842 O O . CYS A 1 102 ? 24.219 -17.438 -10.008 1 94.31 102 CYS A O 1
ATOM 844 N N . ILE A 1 103 ? 24.047 -15.617 -8.758 1 92.94 103 ILE A N 1
ATOM 845 C CA . ILE A 1 103 ? 24.781 -16.203 -7.633 1 92.94 103 ILE A CA 1
ATOM 846 C C . ILE A 1 103 ? 24 -17.375 -7.07 1 92.94 103 ILE A C 1
ATOM 848 O O . ILE A 1 103 ? 24.562 -18.422 -6.758 1 92.94 103 ILE A O 1
ATOM 852 N N . SER A 1 104 ? 22.719 -17.172 -6.914 1 90.19 104 SER A N 1
ATOM 853 C CA . SER A 1 104 ? 21.859 -18.266 -6.453 1 90.19 104 SER A CA 1
ATOM 854 C C . SER A 1 104 ? 21.969 -19.484 -7.371 1 90.19 104 SER A C 1
ATOM 856 O O . SER A 1 104 ? 22.062 -20.625 -6.902 1 90.19 104 SER A O 1
ATOM 858 N N . GLN A 1 105 ? 21.938 -19.234 -8.672 1 91.44 105 GLN A N 1
ATOM 859 C CA . GLN A 1 105 ? 22.078 -20.312 -9.648 1 91.44 105 GLN A CA 1
ATOM 860 C C . GLN A 1 105 ? 23.422 -21.016 -9.492 1 91.44 105 GLN A C 1
ATOM 862 O O . GLN A 1 105 ? 23.5 -22.234 -9.531 1 91.44 105 GLN A O 1
ATOM 867 N N . TYR A 1 106 ? 24.453 -20.25 -9.305 1 91.19 106 TYR A N 1
ATOM 868 C CA . TYR A 1 106 ? 25.797 -20.766 -9.117 1 91.19 106 TYR A CA 1
ATOM 869 C C . TYR A 1 106 ? 25.859 -21.703 -7.91 1 91.19 106 TYR A C 1
ATOM 871 O O . TYR A 1 106 ? 26.359 -22.828 -8.016 1 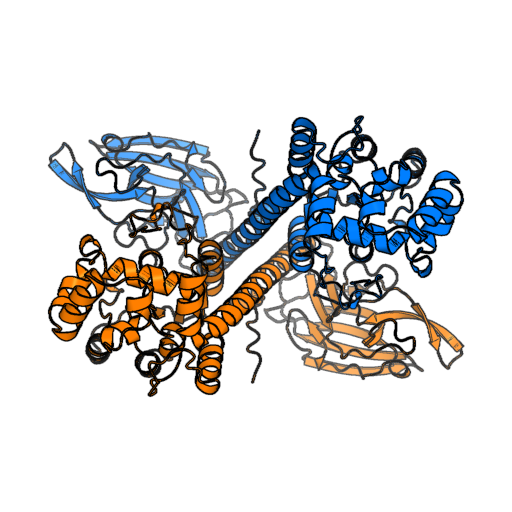91.19 106 TYR A O 1
ATOM 879 N N . HIS A 1 107 ? 25.312 -21.266 -6.859 1 87.81 107 HIS A N 1
ATOM 880 C CA . HIS A 1 107 ? 25.359 -22.062 -5.641 1 87.81 107 HIS A CA 1
ATOM 881 C C . HIS A 1 107 ? 24.5 -23.312 -5.766 1 87.81 107 HIS A C 1
ATOM 883 O O . HIS A 1 107 ? 24.828 -24.359 -5.207 1 87.81 107 HIS A O 1
ATOM 889 N N . ASN A 1 108 ? 23.422 -23.188 -6.422 1 85.88 108 ASN A N 1
ATOM 890 C CA . ASN A 1 108 ? 22.562 -24.359 -6.641 1 85.88 108 ASN A CA 1
ATOM 891 C C . ASN A 1 108 ? 23.281 -25.438 -7.449 1 85.88 108 ASN A C 1
ATOM 893 O O . ASN A 1 108 ? 23.094 -26.625 -7.207 1 85.88 108 ASN A O 1
ATOM 897 N N . TRP A 1 109 ? 24 -25.047 -8.391 1 85.31 109 TRP A N 1
ATOM 898 C CA . TRP A 1 109 ? 24.703 -25.984 -9.258 1 85.31 109 TRP A CA 1
ATOM 899 C C . TRP A 1 109 ? 26.031 -26.406 -8.641 1 85.31 109 TRP A C 1
ATOM 901 O O . TRP A 1 109 ? 26.516 -27.516 -8.898 1 85.31 109 TRP A O 1
ATOM 911 N N . HIS A 1 110 ? 26.562 -25.578 -7.844 1 82.56 110 HIS A N 1
ATOM 912 C CA . HIS A 1 110 ? 27.875 -25.828 -7.254 1 82.56 110 HIS A CA 1
ATOM 913 C C . HIS A 1 110 ? 27.781 -26.812 -6.094 1 82.56 110 HIS A C 1
ATOM 915 O O . HIS A 1 110 ? 28.719 -27.562 -5.84 1 82.56 110 HIS A O 1
ATOM 921 N N . ASP A 1 111 ? 26.609 -26.703 -5.43 1 73.5 111 ASP A N 1
ATOM 922 C CA . ASP A 1 111 ? 26.422 -27.547 -4.254 1 73.5 111 ASP A CA 1
ATOM 923 C C . ASP A 1 111 ? 25.484 -28.719 -4.562 1 73.5 111 ASP A C 1
ATOM 925 O O . ASP A 1 111 ? 24.266 -28.547 -4.629 1 73.5 111 ASP A O 1
ATOM 929 N N . ALA A 1 112 ? 26 -29.828 -4.66 1 62.19 112 ALA A N 1
ATOM 930 C CA . ALA A 1 112 ? 25.281 -31.047 -5.039 1 62.19 112 ALA A CA 1
ATOM 931 C C . ALA A 1 112 ? 24.188 -31.359 -4.031 1 62.19 112 ALA A C 1
ATOM 933 O O . ALA A 1 112 ? 23.188 -32 -4.371 1 62.19 112 ALA A O 1
ATOM 934 N N . SER A 1 113 ? 24.438 -30.969 -2.826 1 57.91 113 SER A N 1
ATOM 935 C CA . SER A 1 113 ? 23.469 -31.25 -1.781 1 57.91 113 SER A CA 1
ATOM 936 C C . SER A 1 113 ? 22.156 -30.516 -2.031 1 57.91 113 SER A C 1
ATOM 938 O O . SER A 1 113 ? 21.109 -30.875 -1.476 1 57.91 113 SER A O 1
ATOM 940 N N . ARG A 1 114 ? 22.203 -29.594 -2.939 1 54.12 114 ARG A N 1
ATOM 941 C CA . ARG A 1 114 ? 21.047 -28.734 -3.174 1 54.12 114 ARG A CA 1
ATOM 942 C C . ARG A 1 114 ? 20.219 -29.234 -4.355 1 54.12 114 ARG A C 1
ATOM 944 O O . ARG A 1 114 ? 19.234 -28.609 -4.742 1 54.12 114 ARG A O 1
ATOM 951 N N . TYR A 1 115 ? 20.734 -30.234 -4.879 1 54.28 115 TYR A N 1
ATOM 952 C CA . TYR A 1 115 ? 19.984 -30.766 -6.012 1 54.28 115 TYR A CA 1
ATOM 953 C C . TYR A 1 115 ? 18.625 -31.297 -5.574 1 54.28 115 TYR A C 1
ATOM 955 O O . TYR A 1 115 ? 18.531 -32.062 -4.625 1 54.28 115 TYR A O 1
ATOM 963 N N . SER A 1 116 ? 17.703 -30.453 -5.637 1 51.66 116 SER A N 1
ATOM 964 C CA . SER A 1 116 ? 16.391 -30.984 -5.262 1 51.66 116 SER A CA 1
ATOM 965 C C . SER A 1 116 ? 16.094 -32.281 -5.98 1 51.66 116 SER A C 1
ATOM 967 O O . SER A 1 116 ? 16.562 -32.5 -7.098 1 51.66 116 SER A O 1
ATOM 969 N N . ASP A 1 117 ? 15.586 -33.25 -5.23 1 44.66 117 ASP A N 1
ATOM 970 C CA . ASP A 1 117 ? 15.188 -34.562 -5.758 1 44.66 117 ASP A CA 1
ATOM 971 C C . ASP A 1 117 ? 14.43 -34.406 -7.078 1 44.66 117 ASP A C 1
ATOM 973 O O . ASP A 1 117 ? 14.555 -35.25 -7.969 1 44.66 117 ASP A O 1
ATOM 977 N N . ALA A 1 118 ? 13.641 -33.438 -7.16 1 47 118 ALA A N 1
ATOM 978 C CA . ALA A 1 118 ? 12.773 -33.312 -8.328 1 47 118 ALA A CA 1
ATOM 979 C C . ALA A 1 118 ? 13.594 -33.094 -9.594 1 47 118 ALA A C 1
ATOM 981 O O . ALA A 1 118 ? 13.195 -33.5 -10.688 1 47 118 ALA A O 1
ATOM 982 N N . TRP A 1 119 ? 14.711 -32.406 -9.453 1 47.5 119 TRP A N 1
ATOM 983 C CA . TRP A 1 119 ? 15.547 -32.094 -10.602 1 47.5 119 TRP A CA 1
ATOM 984 C C . TRP A 1 119 ? 16.438 -33.312 -10.953 1 47.5 119 TRP A C 1
ATOM 986 O O . TRP A 1 119 ? 16.672 -33.562 -12.133 1 47.5 119 TRP A O 1
ATOM 996 N N . ILE A 1 120 ? 16.922 -33.938 -9.906 1 43.81 120 ILE A N 1
ATOM 997 C CA . ILE A 1 120 ? 17.781 -35.094 -10.18 1 43.81 120 ILE A CA 1
ATOM 998 C C . ILE A 1 120 ? 17.016 -36.094 -11.047 1 43.81 120 ILE A C 1
ATOM 1000 O O . ILE A 1 120 ? 17.594 -36.656 -11.969 1 43.81 120 ILE A O 1
ATOM 1004 N N . GLY A 1 121 ? 15.844 -36.281 -10.727 1 43.62 121 GLY A N 1
ATOM 1005 C CA . GLY A 1 121 ? 15.125 -37.281 -11.5 1 43.62 121 GLY A CA 1
ATOM 1006 C C . GLY A 1 121 ? 14.844 -36.812 -12.922 1 43.62 121 GLY A C 1
ATOM 1007 O O . GLY A 1 121 ? 14.656 -37.656 -13.812 1 43.62 121 GLY A O 1
ATOM 1008 N N . ARG A 1 122 ? 14.656 -35.594 -13.148 1 50.66 122 ARG A N 1
ATOM 1009 C CA . ARG A 1 122 ? 14.281 -35.125 -14.484 1 50.66 122 ARG A CA 1
ATOM 1010 C C . ARG A 1 122 ? 15.516 -34.781 -15.312 1 50.66 122 ARG A C 1
ATOM 1012 O O . ARG A 1 122 ? 15.609 -35.188 -16.484 1 50.66 122 ARG A O 1
ATOM 1019 N N . SER A 1 123 ? 16.453 -34.031 -14.703 1 48.84 123 SER A N 1
ATOM 1020 C CA . SER A 1 123 ? 17.672 -33.594 -15.367 1 48.84 123 SER A CA 1
ATOM 1021 C C . SER A 1 123 ? 18.719 -34.688 -15.398 1 48.84 123 SER A C 1
ATOM 1023 O O . SER A 1 123 ? 19.656 -34.656 -16.188 1 48.84 123 SER A O 1
ATOM 1025 N N . ASP A 1 124 ? 18.625 -35.625 -14.398 1 49.53 124 ASP A N 1
ATOM 1026 C CA . ASP A 1 124 ? 19.672 -36.656 -14.289 1 49.53 124 ASP A CA 1
ATOM 1027 C C . ASP A 1 124 ? 19.703 -37.531 -15.523 1 49.53 124 ASP A C 1
ATOM 1029 O O . ASP A 1 124 ? 20.516 -38.469 -15.609 1 49.53 124 ASP A O 1
ATOM 1033 N N . THR A 1 125 ? 18.766 -37.125 -16.375 1 60.28 125 THR A N 1
ATOM 1034 C CA . THR A 1 125 ? 18.891 -38.031 -17.5 1 60.28 125 THR A CA 1
ATOM 1035 C C . THR A 1 125 ? 19.516 -37.344 -18.703 1 60.28 125 THR A C 1
ATOM 1037 O O . THR A 1 125 ? 19.891 -37.969 -19.672 1 60.28 125 THR A O 1
ATOM 1040 N N . ASN A 1 126 ? 19.703 -35.969 -18.547 1 73.75 126 ASN A N 1
ATOM 1041 C CA . ASN A 1 126 ? 20.297 -35.281 -19.703 1 73.75 126 ASN A CA 1
ATOM 1042 C C . ASN A 1 126 ? 21.812 -35.156 -19.547 1 73.75 126 ASN A C 1
ATOM 1044 O O . ASN A 1 126 ? 22.297 -34.469 -18.641 1 73.75 126 ASN A O 1
ATOM 1048 N N . PRO A 1 127 ? 22.547 -35.844 -20.344 1 82.31 127 PRO A N 1
ATOM 1049 C CA . PRO A 1 127 ? 24.016 -35.875 -20.219 1 82.31 127 PRO A CA 1
ATOM 1050 C C . PRO A 1 127 ? 24.625 -34.469 -20.234 1 82.31 127 PRO A C 1
ATOM 1052 O O . PRO A 1 127 ? 25.609 -34.219 -19.547 1 82.31 127 PRO A O 1
ATOM 1055 N N . ASP A 1 128 ? 24.078 -33.594 -21 1 85 128 ASP A N 1
ATOM 1056 C CA . ASP A 1 128 ? 24.625 -32.219 -21.094 1 85 128 ASP A CA 1
ATOM 1057 C C . ASP A 1 128 ? 24.484 -31.5 -19.766 1 85 128 ASP A C 1
ATOM 1059 O O . ASP A 1 128 ? 25.375 -30.75 -19.375 1 85 128 ASP A O 1
ATOM 1063 N N . VAL A 1 129 ? 23.453 -31.766 -19.078 1 83.88 129 VAL A N 1
ATOM 1064 C CA . VAL A 1 129 ? 23.219 -31.125 -17.797 1 83.88 129 VAL A CA 1
ATOM 1065 C C . VAL A 1 129 ? 24.172 -31.688 -16.75 1 83.88 129 VAL A C 1
ATOM 1067 O O . VAL A 1 129 ? 24.719 -30.953 -15.938 1 83.88 129 VAL A O 1
ATOM 1070 N N . ILE A 1 130 ? 24.344 -32.938 -16.797 1 82.56 130 ILE A N 1
ATOM 1071 C CA . ILE A 1 130 ? 25.25 -33.594 -15.875 1 82.56 130 ILE A CA 1
ATOM 1072 C C . ILE A 1 130 ? 26.656 -33.031 -16.031 1 82.56 130 ILE A C 1
ATOM 1074 O O . ILE A 1 130 ? 27.328 -32.719 -15.039 1 82.56 130 ILE A O 1
ATOM 1078 N N . LYS A 1 131 ? 27.047 -32.969 -17.266 1 87.25 131 LYS A N 1
ATOM 1079 C CA . LYS A 1 131 ? 28.359 -32.406 -17.547 1 87.25 131 LYS A CA 1
ATOM 1080 C C . LYS A 1 131 ? 28.469 -30.969 -17.016 1 87.25 131 LYS A C 1
ATOM 1082 O O . LYS A 1 131 ? 29.484 -30.594 -16.438 1 87.25 131 LYS A O 1
ATOM 1087 N N . ALA A 1 132 ? 27.484 -30.203 -17.25 1 89.44 132 ALA A N 1
ATOM 1088 C CA . ALA A 1 132 ? 27.469 -28.812 -16.812 1 89.44 132 ALA A CA 1
ATOM 1089 C C . ALA A 1 132 ? 27.578 -28.703 -15.297 1 89.44 132 ALA A C 1
ATOM 1091 O O . ALA A 1 132 ? 28.297 -27.859 -14.773 1 89.44 132 ALA A O 1
ATOM 1092 N N . LEU A 1 133 ? 26.953 -29.578 -14.594 1 86.81 133 LEU A N 1
ATOM 1093 C CA . LEU A 1 133 ? 26.984 -29.594 -13.133 1 86.81 133 LEU A CA 1
ATOM 1094 C C . LEU A 1 133 ? 28.375 -29.922 -12.625 1 86.81 133 LEU A C 1
ATOM 1096 O O . LEU A 1 133 ? 28.875 -29.297 -11.688 1 86.81 133 LEU A O 1
ATOM 1100 N N . LYS A 1 134 ? 28.906 -30.859 -13.234 1 86.5 134 LYS A N 1
ATOM 1101 C CA . LYS A 1 134 ? 30.266 -31.234 -12.859 1 86.5 134 LYS A CA 1
ATOM 1102 C C . LYS A 1 134 ? 31.234 -30.094 -13.102 1 86.5 134 LYS A C 1
ATOM 1104 O O . LYS A 1 134 ? 32.062 -29.797 -12.25 1 86.5 134 LYS A O 1
ATOM 1109 N N . MET A 1 135 ? 31.125 -29.469 -14.18 1 90.56 135 MET A N 1
ATOM 1110 C CA . MET A 1 135 ? 32 -28.328 -14.508 1 90.56 135 MET A CA 1
ATOM 1111 C C . MET A 1 135 ? 31.828 -27.203 -13.492 1 90.56 135 MET A C 1
ATOM 1113 O O . MET A 1 135 ? 32.812 -26.625 -13.031 1 90.56 135 MET A O 1
ATOM 1117 N N . THR A 1 136 ? 30.625 -26.953 -13.18 1 91 136 THR A N 1
ATOM 1118 C CA . THR A 1 136 ? 30.328 -25.844 -12.281 1 91 136 THR A CA 1
ATOM 1119 C C . THR A 1 136 ? 30.922 -26.094 -10.898 1 91 136 THR A C 1
ATOM 1121 O O . THR A 1 136 ? 31.359 -25.141 -10.234 1 91 136 THR A O 1
ATOM 1124 N N . SER A 1 137 ? 30.922 -27.328 -10.453 1 88.06 137 SER A N 1
ATOM 1125 C CA . SER A 1 137 ? 31.438 -27.672 -9.133 1 88.06 137 SER A CA 1
ATOM 1126 C C . SER A 1 137 ? 32.906 -27.266 -8.977 1 88.06 137 SER A C 1
ATOM 1128 O O . SER A 1 137 ? 33.375 -27.125 -7.852 1 88.06 137 SER A O 1
ATOM 1130 N N . GLU A 1 138 ? 33.562 -26.938 -10.102 1 90.69 138 GLU A N 1
ATOM 1131 C CA . GLU A 1 138 ? 34.969 -26.594 -10.055 1 90.69 138 GLU A CA 1
ATOM 1132 C C . GLU A 1 138 ? 35.219 -25.156 -10.508 1 90.69 138 GLU A C 1
ATOM 1134 O O . GLU A 1 138 ? 36.375 -24.719 -10.617 1 90.69 138 GLU A O 1
ATOM 1139 N N . MET A 1 139 ? 34.188 -24.438 -10.672 1 92.25 139 MET A N 1
ATOM 1140 C CA . MET A 1 139 ? 34.312 -23.109 -11.242 1 92.25 139 MET A CA 1
ATOM 1141 C C . MET A 1 139 ? 34.156 -22.047 -10.164 1 92.25 139 MET A C 1
ATOM 1143 O O . MET A 1 139 ? 33.438 -22.266 -9.172 1 92.25 139 MET A O 1
ATOM 1147 N N . SER A 1 140 ? 34.781 -20.953 -10.406 1 93.12 140 SER A N 1
ATOM 1148 C CA . SER A 1 140 ? 34.469 -19.75 -9.656 1 93.12 140 SER A CA 1
ATOM 1149 C C . SER A 1 140 ? 33.219 -19.078 -10.203 1 93.12 140 SER A C 1
ATOM 1151 O O . SER A 1 140 ? 32.75 -19.422 -11.273 1 93.12 140 SER A O 1
ATOM 1153 N N . LEU A 1 141 ? 32.75 -18.156 -9.477 1 93.38 141 LEU A N 1
ATOM 1154 C CA . LEU A 1 141 ? 31.562 -17.422 -9.883 1 93.38 141 LEU A CA 1
ATOM 1155 C C . LEU A 1 141 ? 31.766 -16.734 -11.227 1 93.38 141 LEU A C 1
ATOM 1157 O O . LEU A 1 141 ? 30.906 -16.797 -12.102 1 93.38 141 LEU A O 1
ATOM 1161 N N . CYS A 1 142 ? 32.938 -16.141 -11.43 1 94.19 142 CYS A N 1
ATOM 1162 C CA . CYS A 1 142 ? 33.25 -15.438 -12.68 1 94.19 142 CYS A CA 1
ATOM 1163 C C . CYS A 1 142 ? 33.375 -16.422 -13.836 1 94.19 142 CYS A C 1
ATOM 1165 O O . CYS A 1 142 ? 32.969 -16.141 -14.953 1 94.19 142 CYS A O 1
ATOM 1167 N N . GLU A 1 143 ? 33.969 -17.594 -13.555 1 94 143 GLU A N 1
ATOM 1168 C CA . GLU A 1 143 ? 34.062 -18.625 -14.57 1 94 143 GLU A CA 1
ATOM 1169 C C . GLU A 1 143 ? 32.688 -19.172 -14.969 1 94 143 GLU A C 1
ATOM 1171 O O . GLU A 1 143 ? 32.469 -19.469 -16.141 1 94 143 GLU A O 1
ATOM 1176 N N . PHE A 1 144 ? 31.938 -19.266 -14.031 1 94.81 144 PHE A N 1
ATOM 1177 C CA . PHE A 1 144 ? 30.594 -19.766 -14.234 1 94.81 144 PHE A CA 1
ATOM 1178 C C . PHE A 1 144 ? 29.812 -18.859 -15.188 1 94.81 144 PHE A C 1
ATOM 1180 O O . PHE A 1 144 ? 29.297 -19.312 -16.203 1 94.81 144 PHE A O 1
ATOM 1187 N N . VAL A 1 145 ? 29.766 -17.547 -14.945 1 95.5 145 VAL A N 1
ATOM 1188 C CA . VAL A 1 145 ? 28.938 -16.609 -15.703 1 95.5 145 VAL A CA 1
ATOM 1189 C C . VAL A 1 145 ? 29.531 -16.406 -17.094 1 95.5 145 VAL A C 1
ATOM 1191 O O . VAL A 1 145 ? 28.797 -16.078 -18.047 1 95.5 145 VAL A O 1
ATOM 1194 N N . SER A 1 146 ? 30.859 -16.656 -17.188 1 94.44 146 SER A N 1
ATOM 1195 C CA . SER A 1 146 ? 31.531 -16.406 -18.453 1 94.44 146 SER A CA 1
ATOM 1196 C C . SER A 1 146 ? 31.734 -17.719 -19.234 1 94.44 146 SER A C 1
ATOM 1198 O O . SER A 1 146 ? 32.469 -17.75 -20.219 1 94.44 146 SER A O 1
ATOM 1200 N N . SER A 1 147 ? 31.125 -18.719 -18.781 1 93.88 147 SER A N 1
ATOM 1201 C CA . SER A 1 147 ? 31.391 -20.047 -19.359 1 93.88 147 SER A CA 1
ATOM 1202 C C . SER A 1 147 ? 30.938 -20.109 -20.812 1 93.88 147 SER A C 1
ATOM 1204 O O . SER A 1 147 ? 29.906 -19.547 -21.172 1 93.88 147 SER A O 1
ATOM 1206 N N . ASP A 1 148 ? 31.625 -20.984 -21.594 1 90.56 148 ASP A N 1
ATOM 1207 C CA . ASP A 1 148 ? 31.25 -21.203 -23 1 90.56 148 ASP A CA 1
ATOM 1208 C C . ASP A 1 148 ? 30.328 -22.406 -23.141 1 90.56 148 ASP A C 1
ATOM 1210 O O . ASP A 1 148 ? 29.828 -22.688 -24.219 1 90.56 148 ASP A O 1
ATOM 1214 N N . ASN A 1 149 ? 30.219 -23.094 -22.031 1 91.81 149 ASN A N 1
ATOM 1215 C CA . ASN A 1 149 ? 29.25 -24.172 -22.047 1 91.81 149 ASN A CA 1
ATOM 1216 C C . ASN A 1 149 ? 27.828 -23.656 -22.203 1 91.81 149 ASN A C 1
ATOM 1218 O O . ASN A 1 149 ? 27.375 -22.828 -21.422 1 91.81 149 ASN A O 1
ATOM 1222 N N . LEU A 1 150 ? 27.125 -24.188 -23.109 1 89.56 150 LEU A N 1
ATOM 1223 C CA . LEU A 1 150 ? 25.828 -23.656 -23.5 1 89.56 150 LEU A CA 1
ATOM 1224 C C . LEU A 1 150 ? 24.812 -23.812 -22.375 1 89.56 150 LEU A C 1
ATOM 1226 O O . LEU A 1 150 ? 23.984 -22.922 -22.141 1 89.56 150 LEU A O 1
ATOM 1230 N N . VAL A 1 151 ? 24.844 -24.906 -21.703 1 89.88 151 VAL A N 1
ATOM 1231 C CA . VAL A 1 151 ? 23.922 -25.172 -20.625 1 89.88 151 VAL A CA 1
ATOM 1232 C C . VAL A 1 151 ? 24.156 -24.188 -19.469 1 89.88 151 VAL A C 1
ATOM 1234 O O . VAL A 1 151 ? 23.219 -23.625 -18.922 1 89.88 151 VAL A O 1
ATOM 1237 N N . ILE A 1 152 ? 25.406 -23.906 -19.203 1 93 152 ILE A N 1
ATOM 1238 C CA . ILE A 1 152 ? 25.781 -23.016 -18.109 1 93 152 ILE A CA 1
ATOM 1239 C C . ILE A 1 152 ? 25.453 -21.578 -18.484 1 93 152 ILE A C 1
ATOM 1241 O O . ILE A 1 152 ? 24.797 -20.859 -17.719 1 93 152 ILE A O 1
ATOM 1245 N N . SER A 1 153 ? 25.859 -21.188 -19.641 1 93.31 153 SER A N 1
ATOM 1246 C CA . SER A 1 153 ? 25.625 -19.812 -20.078 1 93.31 153 SER A CA 1
ATOM 1247 C C . SER A 1 153 ? 24.141 -19.516 -20.188 1 93.31 153 SER A C 1
ATOM 1249 O O . SER A 1 153 ? 23.688 -18.406 -19.875 1 93.31 153 SER A O 1
ATOM 1251 N N . ASP A 1 154 ? 23.391 -20.5 -20.609 1 91.19 154 ASP A N 1
ATOM 1252 C CA . ASP A 1 154 ? 21.938 -20.344 -20.703 1 91.19 154 ASP A CA 1
ATOM 1253 C C . ASP A 1 154 ? 21.328 -20.109 -19.328 1 91.19 154 ASP A C 1
ATOM 1255 O O . ASP A 1 154 ? 20.312 -19.406 -19.203 1 91.19 154 ASP A O 1
ATOM 1259 N N . SER A 1 155 ? 21.859 -20.672 -18.391 1 92.25 155 SER A N 1
ATOM 1260 C CA . SER A 1 155 ? 21.312 -20.578 -17.031 1 92.25 155 SER A CA 1
ATOM 1261 C C . SER A 1 155 ? 21.781 -19.312 -16.344 1 92.25 155 SER A C 1
ATOM 1263 O O . SER A 1 155 ? 21.125 -18.812 -15.43 1 92.25 155 SER A O 1
ATOM 1265 N N . ALA A 1 156 ? 22.938 -18.719 -16.844 1 94.75 156 ALA A N 1
ATOM 1266 C CA . ALA A 1 156 ? 23.594 -17.656 -16.078 1 94.75 156 ALA A CA 1
ATOM 1267 C C . ALA A 1 156 ? 23.359 -16.297 -16.719 1 94.75 156 ALA A C 1
ATOM 1269 O O . ALA A 1 156 ? 23.422 -15.266 -16.047 1 94.75 156 ALA A O 1
ATOM 1270 N N . GLN A 1 157 ? 23.109 -16.328 -18.031 1 96.06 157 GLN A N 1
ATOM 1271 C CA . GLN A 1 157 ? 23.156 -15.062 -18.75 1 96.06 157 GLN A CA 1
ATOM 1272 C C . GLN A 1 157 ? 21.766 -14.641 -19.234 1 96.06 157 GLN A C 1
ATOM 1274 O O . GLN A 1 157 ? 21.109 -15.383 -19.953 1 96.06 157 GLN A O 1
ATOM 1279 N N . ASN A 1 158 ? 21.281 -13.453 -18.797 1 96.94 158 ASN A N 1
ATOM 1280 C CA . ASN A 1 158 ? 20.094 -12.75 -19.281 1 96.94 158 ASN A CA 1
ATOM 1281 C C . ASN A 1 158 ? 18.875 -13.664 -19.328 1 96.94 158 ASN A C 1
ATOM 1283 O O . ASN A 1 158 ? 18.094 -13.609 -20.281 1 96.94 158 ASN A O 1
ATOM 1287 N N . MET A 1 159 ? 18.75 -14.469 -18.375 1 95.5 159 MET A N 1
ATOM 1288 C CA . MET A 1 159 ? 17.703 -15.492 -18.375 1 95.5 159 MET A CA 1
ATOM 1289 C C . MET A 1 159 ? 16.312 -14.852 -18.266 1 95.5 159 MET A C 1
ATOM 1291 O O . MET A 1 159 ? 15.383 -15.266 -18.969 1 95.5 159 MET A O 1
ATOM 1295 N N . MET A 1 160 ? 16.109 -13.859 -17.438 1 97.69 160 MET A N 1
ATOM 1296 C CA . MET A 1 160 ? 14.789 -13.281 -17.25 1 97.69 160 MET A CA 1
ATOM 1297 C C . MET A 1 160 ? 14.273 -12.648 -18.531 1 97.69 160 MET A C 1
ATOM 1299 O O . MET A 1 160 ? 13.117 -12.852 -18.906 1 97.69 160 MET A O 1
ATOM 1303 N N . THR A 1 161 ? 15.148 -11.938 -19.203 1 97.69 161 THR A N 1
ATOM 1304 C CA . THR A 1 161 ? 14.766 -11.336 -20.484 1 97.69 161 THR A CA 1
ATOM 1305 C C . THR A 1 161 ? 14.367 -12.422 -21.484 1 97.69 161 THR A C 1
ATOM 1307 O O . THR A 1 161 ? 13.344 -12.297 -22.156 1 97.69 161 THR A O 1
ATOM 1310 N N . ARG A 1 162 ? 15.109 -13.453 -21.547 1 95.06 162 ARG A N 1
ATOM 1311 C CA . ARG A 1 162 ? 14.875 -14.531 -22.5 1 95.06 162 ARG A CA 1
ATOM 1312 C C . ARG A 1 162 ? 13.586 -15.273 -22.172 1 95.06 162 ARG A C 1
ATOM 1314 O O . ARG A 1 162 ? 12.883 -15.734 -23.078 1 95.06 162 ARG A O 1
ATOM 1321 N N . TYR A 1 163 ? 13.25 -15.383 -20.938 1 95.62 163 TYR A N 1
ATOM 1322 C CA . TYR A 1 163 ? 12.047 -16.094 -20.516 1 95.62 163 TYR A CA 1
ATOM 1323 C C . TYR A 1 163 ? 10.805 -15.234 -20.75 1 95.62 163 TYR A C 1
ATOM 1325 O O . TYR A 1 163 ? 9.688 -15.75 -20.766 1 95.62 163 TYR A O 1
ATOM 1333 N N . LEU A 1 164 ? 10.93 -13.93 -20.891 1 97.31 164 LEU A N 1
ATOM 1334 C CA . LEU A 1 164 ? 9.781 -13.031 -21.016 1 97.31 164 LEU A CA 1
ATOM 1335 C C . LEU A 1 164 ? 9.602 -12.57 -22.453 1 97.31 164 LEU A C 1
ATOM 1337 O O . LEU A 1 164 ? 8.789 -11.688 -22.719 1 97.31 164 LEU A O 1
ATOM 1341 N N . ALA A 1 165 ? 10.391 -13.133 -23.312 1 94.06 165 ALA A N 1
ATOM 1342 C CA . ALA A 1 165 ? 10.289 -12.82 -24.734 1 94.06 165 ALA A CA 1
ATOM 1343 C C . ALA A 1 165 ? 10.328 -14.086 -25.578 1 94.06 165 ALA A C 1
ATOM 1345 O O . ALA A 1 165 ? 10.766 -15.141 -25.109 1 94.06 165 ALA A O 1
ATOM 1346 N N . PRO A 1 166 ? 9.836 -13.984 -26.781 1 89.75 166 PRO A N 1
ATOM 1347 C CA . PRO A 1 166 ? 9.945 -15.148 -27.656 1 89.75 166 PRO A CA 1
ATOM 1348 C C . PRO A 1 166 ? 11.391 -15.586 -27.891 1 89.75 166 PRO A C 1
ATOM 1350 O O . PRO A 1 166 ? 12.305 -14.75 -27.859 1 89.75 166 PRO A O 1
ATOM 1353 N N . SER A 1 167 ? 11.461 -16.828 -28.094 1 86.12 167 SER A N 1
ATOM 1354 C CA . SER A 1 167 ? 12.797 -17.406 -28.266 1 86.12 167 SER A CA 1
ATOM 1355 C C . SER A 1 167 ? 13.484 -16.828 -29.5 1 86.12 167 SER A C 1
ATOM 1357 O O . SER A 1 167 ? 12.906 -16.797 -30.578 1 86.12 167 SER A O 1
ATOM 1359 N N . VAL A 1 168 ? 14.703 -16.312 -29.203 1 82.62 168 VAL A N 1
ATOM 1360 C CA . VAL A 1 168 ? 15.539 -15.797 -30.297 1 82.62 168 VAL A CA 1
ATOM 1361 C C . VAL A 1 168 ? 16.984 -16.25 -30.078 1 82.62 168 VAL A C 1
ATOM 1363 O O . VAL A 1 168 ? 17.359 -16.672 -28.984 1 82.62 168 VAL A O 1
ATOM 1366 N N . GLU A 1 169 ? 17.672 -16.203 -31.141 1 84.62 169 GLU A N 1
ATOM 1367 C CA . GLU A 1 169 ? 19.109 -16.453 -31.016 1 84.62 169 GLU A CA 1
ATOM 1368 C C . GLU A 1 169 ? 19.812 -15.289 -30.328 1 84.62 169 GLU A C 1
ATOM 1370 O O . GLU A 1 169 ? 19.453 -14.125 -30.531 1 84.62 169 GLU A O 1
ATOM 1375 N N . TRP A 1 170 ? 20.688 -15.633 -29.344 1 81.19 170 TRP A N 1
ATOM 1376 C CA . TRP A 1 170 ? 21.438 -14.586 -28.656 1 81.19 170 TRP A CA 1
ATOM 1377 C C . TRP A 1 170 ? 22.906 -14.984 -28.531 1 81.19 170 TRP A C 1
ATOM 1379 O O . TRP A 1 170 ? 23.266 -16.156 -28.672 1 81.19 170 TRP A O 1
ATOM 1389 N N . LYS A 1 171 ? 23.75 -14 -28.375 1 84.19 171 LYS A N 1
ATOM 1390 C CA . LYS A 1 171 ? 25.188 -14.234 -28.266 1 84.19 171 LYS A CA 1
ATOM 1391 C C . LYS A 1 171 ? 25.609 -14.383 -26.812 1 84.19 171 LYS A C 1
ATOM 1393 O O . LYS A 1 171 ? 25.141 -13.648 -25.953 1 84.19 171 LYS A O 1
ATOM 1398 N N . LYS A 1 172 ? 26.422 -15.352 -26.594 1 86.94 172 LYS A N 1
ATOM 1399 C CA . LYS A 1 172 ? 26.969 -15.602 -25.266 1 86.94 172 LYS A CA 1
ATOM 1400 C C . LYS A 1 172 ? 28.312 -14.883 -25.078 1 86.94 172 LYS A C 1
ATOM 1402 O O . LYS A 1 172 ? 29.359 -15.516 -25.078 1 86.94 172 LYS A O 1
ATOM 1407 N N . GLU A 1 173 ? 28.297 -13.539 -24.969 1 90.81 173 GLU A N 1
ATOM 1408 C CA . GLU A 1 173 ? 29.484 -12.719 -24.844 1 90.81 173 GLU A CA 1
ATOM 1409 C C . GLU A 1 173 ? 29.297 -11.617 -23.797 1 90.81 173 GLU A C 1
ATOM 1411 O O . GLU A 1 173 ? 28.172 -11.195 -23.547 1 90.81 173 GLU A O 1
ATOM 1416 N N . ARG A 1 174 ? 30.391 -11.281 -23.25 1 92.56 174 ARG A N 1
ATOM 1417 C CA . ARG A 1 174 ? 30.375 -10.195 -22.281 1 92.56 174 ARG A CA 1
ATOM 1418 C C . ARG A 1 174 ? 29.906 -8.891 -22.922 1 92.56 174 ARG A C 1
ATOM 1420 O O . ARG A 1 174 ? 30.359 -8.531 -24.016 1 92.56 174 ARG A O 1
ATOM 1427 N N . GLY A 1 175 ? 28.938 -8.242 -22.328 1 93.25 175 GLY A N 1
ATOM 1428 C CA . GLY A 1 175 ? 28.453 -6.957 -22.812 1 93.25 175 GLY A CA 1
ATOM 1429 C C . GLY A 1 175 ? 27.359 -7.086 -23.844 1 93.25 175 GLY A C 1
ATOM 1430 O O . GLY A 1 175 ? 26.875 -6.082 -24.375 1 93.25 175 GLY A O 1
ATOM 1431 N N . TYR A 1 176 ? 26.984 -8.297 -24.109 1 93.62 176 TYR A N 1
ATOM 1432 C CA . TYR A 1 176 ? 25.922 -8.484 -25.078 1 93.62 176 TYR A CA 1
ATOM 1433 C C . TYR A 1 176 ? 24.656 -7.734 -24.656 1 93.62 176 TYR A C 1
ATOM 1435 O O . TYR A 1 176 ? 24.266 -7.781 -23.484 1 93.62 176 TYR A O 1
ATOM 1443 N N . TYR A 1 177 ? 24.047 -7.027 -25.688 1 95.75 177 TYR A N 1
ATOM 1444 C CA . TYR A 1 177 ? 22.859 -6.227 -25.438 1 95.75 177 TYR A CA 1
ATOM 1445 C C . TYR A 1 177 ? 22 -6.133 -26.672 1 95.75 177 TYR A C 1
ATOM 1447 O O . TYR A 1 177 ? 22.469 -5.77 -27.75 1 95.75 177 TYR A O 1
ATOM 1455 N N . ASP A 1 178 ? 20.812 -6.508 -26.578 1 95.94 178 ASP A N 1
ATOM 1456 C CA . ASP A 1 178 ? 19.797 -6.414 -27.625 1 95.94 178 ASP A CA 1
ATOM 1457 C C . ASP A 1 178 ? 18.625 -5.566 -27.172 1 95.94 178 ASP A C 1
ATOM 1459 O O . ASP A 1 178 ? 17.734 -6.055 -26.469 1 95.94 178 ASP A O 1
ATOM 1463 N N . ALA A 1 179 ? 18.516 -4.328 -27.625 1 95.94 179 ALA A N 1
ATOM 1464 C CA . ALA A 1 179 ? 17.531 -3.363 -27.172 1 95.94 179 ALA A CA 1
ATOM 1465 C C . ALA A 1 179 ? 16.109 -3.834 -27.5 1 95.94 179 ALA A C 1
ATOM 1467 O O . ALA A 1 179 ? 15.18 -3.637 -26.719 1 95.94 179 ALA A O 1
ATOM 1468 N N . GLU A 1 180 ? 15.969 -4.379 -28.641 1 95.5 180 GLU A N 1
ATOM 1469 C CA . GLU A 1 180 ? 14.648 -4.832 -29.078 1 95.5 180 GLU A CA 1
ATOM 1470 C C . GLU A 1 180 ? 14.133 -5.961 -28.188 1 95.5 180 GLU A C 1
ATOM 1472 O O . GLU A 1 180 ? 12.953 -5.988 -27.828 1 95.5 180 GLU A O 1
ATOM 1477 N N . LEU A 1 181 ? 14.984 -6.852 -27.891 1 95.69 181 LEU A N 1
ATOM 1478 C CA . LEU A 1 181 ? 14.602 -7.973 -27.031 1 95.69 181 LEU A CA 1
ATOM 1479 C C . LEU A 1 181 ? 14.203 -7.488 -25.641 1 95.69 181 LEU A C 1
ATOM 1481 O O . LEU A 1 181 ? 13.219 -7.961 -25.078 1 95.69 181 LEU A O 1
ATOM 1485 N N . VAL A 1 182 ? 14.961 -6.555 -25.094 1 97.69 182 VAL A N 1
ATOM 1486 C CA . VAL A 1 182 ? 14.672 -5.988 -23.781 1 97.69 182 VAL A CA 1
ATOM 1487 C C . VAL A 1 182 ? 13.312 -5.297 -23.812 1 97.69 182 VAL A C 1
ATOM 1489 O O . VAL A 1 182 ? 12.5 -5.484 -22.906 1 97.69 182 VAL A O 1
ATOM 1492 N N . GLU A 1 183 ? 13.055 -4.57 -24.812 1 97.69 183 GLU A N 1
ATOM 1493 C CA . GLU A 1 183 ? 11.789 -3.854 -24.922 1 97.69 183 GLU A CA 1
ATOM 1494 C C . GLU A 1 183 ? 10.609 -4.82 -25.031 1 97.69 183 GLU A C 1
ATOM 1496 O O . GLU A 1 183 ? 9.555 -4.59 -24.438 1 97.69 183 GLU A O 1
ATOM 1501 N N . LYS A 1 184 ? 10.773 -5.812 -25.812 1 96.62 184 LYS A N 1
ATOM 1502 C CA . LYS A 1 184 ? 9.734 -6.828 -25.922 1 96.62 184 LYS A CA 1
ATOM 1503 C C . LYS A 1 184 ? 9.453 -7.473 -24.562 1 96.62 184 LYS A C 1
ATOM 1505 O O . LYS A 1 184 ? 8.289 -7.684 -24.203 1 96.62 184 LYS A O 1
ATOM 1510 N N . ALA A 1 185 ? 10.492 -7.793 -23.859 1 97.88 185 ALA A N 1
ATOM 1511 C CA . ALA A 1 185 ? 10.336 -8.391 -22.531 1 97.88 185 ALA A CA 1
ATOM 1512 C C . ALA A 1 185 ? 9.586 -7.457 -21.594 1 97.88 185 ALA A C 1
ATOM 1514 O O . ALA A 1 185 ? 8.695 -7.891 -20.859 1 97.88 185 ALA A O 1
ATOM 1515 N N . LYS A 1 186 ? 9.984 -6.184 -21.594 1 98.25 186 LYS A N 1
ATOM 1516 C CA . LYS A 1 186 ? 9.305 -5.188 -20.781 1 98.25 186 LYS A CA 1
ATOM 1517 C C . LYS A 1 186 ? 7.82 -5.113 -21.125 1 98.25 186 LYS A C 1
ATOM 1519 O O . LYS A 1 186 ? 6.969 -5.129 -20.234 1 98.25 186 LYS A O 1
ATOM 1524 N N . ARG A 1 187 ? 7.508 -5.062 -22.359 1 97.25 187 ARG A N 1
ATOM 1525 C CA . ARG A 1 187 ? 6.129 -4.98 -22.828 1 97.25 187 ARG A CA 1
ATOM 1526 C C . ARG A 1 187 ? 5.332 -6.203 -22.391 1 97.25 187 ARG A C 1
ATOM 1528 O O . ARG A 1 187 ? 4.203 -6.078 -21.906 1 97.25 187 ARG A O 1
ATOM 1535 N N . ASN A 1 188 ? 5.891 -7.34 -22.609 1 96.38 188 ASN A N 1
ATOM 1536 C CA . ASN A 1 188 ? 5.211 -8.57 -22.219 1 96.38 188 ASN A CA 1
ATOM 1537 C C . ASN A 1 188 ? 4.965 -8.633 -20.703 1 96.38 188 ASN A C 1
ATOM 1539 O O . ASN A 1 188 ? 3.902 -9.07 -20.266 1 96.38 188 ASN A O 1
ATOM 1543 N N . LEU A 1 189 ? 5.922 -8.18 -19.969 1 97.56 189 LEU A N 1
ATOM 1544 C CA . LEU A 1 189 ? 5.793 -8.172 -18.516 1 97.56 189 LEU A CA 1
ATOM 1545 C C . LEU A 1 189 ? 4.562 -7.387 -18.078 1 97.56 189 LEU A C 1
ATOM 1547 O O . LEU A 1 189 ? 3.834 -7.809 -17.188 1 97.56 189 LEU A O 1
ATOM 1551 N N . VAL A 1 190 ? 4.27 -6.297 -18.719 1 96.31 190 VAL A N 1
ATOM 1552 C CA . VAL A 1 190 ? 3.225 -5.367 -18.297 1 96.31 190 VAL A CA 1
ATOM 1553 C C . VAL A 1 190 ? 1.9 -5.742 -18.953 1 96.31 190 VAL A C 1
ATOM 1555 O O . VAL A 1 190 ? 0.845 -5.699 -18.312 1 96.31 190 VAL A O 1
ATOM 1558 N N . GLU A 1 191 ? 1.938 -6.238 -20.172 1 93.75 191 GLU A N 1
ATOM 1559 C CA . GLU A 1 191 ? 0.708 -6.398 -20.938 1 93.75 191 GLU A CA 1
ATOM 1560 C C . GLU A 1 191 ? 0.224 -7.844 -20.906 1 93.75 191 GLU A C 1
ATOM 1562 O O . GLU A 1 191 ? -0.977 -8.109 -21 1 93.75 191 GLU A O 1
ATOM 1567 N N . TYR A 1 192 ? 1.17 -8.695 -20.875 1 94.12 192 TYR A N 1
ATOM 1568 C CA . TYR A 1 192 ? 0.8 -10.094 -20.984 1 94.12 192 TYR A CA 1
ATOM 1569 C C . TYR A 1 192 ? 0.544 -10.711 -19.625 1 94.12 192 TYR A C 1
ATOM 1571 O O . TYR A 1 192 ? -0.39 -11.5 -19.453 1 94.12 192 TYR A O 1
ATOM 1579 N N . PHE A 1 193 ? 1.345 -10.367 -18.656 1 95.88 193 PHE A N 1
ATOM 1580 C CA . PHE A 1 193 ? 1.181 -10.938 -17.328 1 95.88 193 PHE A CA 1
ATOM 1581 C C . PHE A 1 193 ? 0.219 -10.102 -16.484 1 95.88 193 PHE A C 1
ATOM 1583 O O . PHE A 1 193 ? 0.235 -8.867 -16.562 1 95.88 193 PHE A O 1
ATOM 1590 N N . HIS A 1 194 ? -0.598 -10.781 -15.719 1 94.56 194 HIS A N 1
ATOM 1591 C CA . HIS A 1 194 ? -1.551 -10.109 -14.844 1 94.56 194 HIS A CA 1
ATOM 1592 C C . HIS A 1 194 ? -0.883 -9.648 -13.555 1 94.56 194 HIS A C 1
ATOM 1594 O O . HIS A 1 194 ? -1.367 -8.734 -12.891 1 94.56 194 HIS A O 1
ATOM 1600 N N . PHE A 1 195 ? 0.148 -10.391 -13.266 1 95.75 195 PHE A N 1
ATOM 1601 C CA . PHE A 1 195 ? 0.898 -10.07 -12.055 1 95.75 195 PHE A CA 1
ATOM 1602 C C . PHE A 1 195 ? 2.354 -10.508 -12.188 1 95.75 195 PHE A C 1
ATOM 1604 O O . PHE A 1 195 ? 2.643 -11.555 -12.766 1 95.75 195 PHE A O 1
ATOM 1611 N N . PHE A 1 196 ? 3.209 -9.688 -11.609 1 97.88 196 PHE A N 1
ATOM 1612 C CA . PHE A 1 196 ? 4.57 -10.133 -11.344 1 97.88 196 PHE A CA 1
ATOM 1613 C C . PHE A 1 196 ? 5.051 -9.633 -9.984 1 97.88 196 PHE A C 1
ATOM 1615 O O . PHE A 1 196 ? 4.699 -8.531 -9.562 1 97.88 196 PHE A O 1
ATOM 1622 N N . GLY A 1 197 ? 5.816 -10.461 -9.297 1 96.94 197 GLY A N 1
ATOM 1623 C CA . GLY A 1 197 ? 6.41 -10.102 -8.016 1 96.94 197 GLY A CA 1
ATOM 1624 C C . GLY A 1 197 ? 7.914 -9.945 -8.078 1 96.94 197 GLY A C 1
ATOM 1625 O O . GLY A 1 197 ? 8.531 -10.203 -9.117 1 96.94 197 GLY A O 1
ATOM 1626 N N . LEU A 1 198 ? 8.484 -9.422 -7.039 1 96.88 198 LEU A N 1
ATOM 1627 C CA . LEU A 1 198 ? 9.93 -9.273 -6.867 1 96.88 198 LEU A CA 1
ATOM 1628 C C . LEU A 1 198 ? 10.414 -10.039 -5.645 1 96.88 198 LEU A C 1
ATOM 1630 O O . LEU A 1 198 ? 9.859 -9.883 -4.551 1 96.88 198 LEU A O 1
ATOM 1634 N N . THR A 1 199 ? 11.445 -10.758 -5.863 1 94.5 199 THR A N 1
ATOM 1635 C CA . THR A 1 199 ? 11.992 -11.555 -4.773 1 94.5 199 THR A CA 1
ATOM 1636 C C . THR A 1 199 ? 12.391 -10.672 -3.598 1 94.5 199 THR A C 1
ATOM 1638 O O . THR A 1 199 ? 12.18 -11.031 -2.439 1 94.5 199 THR A O 1
ATOM 1641 N N . GLU A 1 200 ? 12.977 -9.492 -3.863 1 93.56 200 GLU A N 1
ATOM 1642 C CA . GLU A 1 200 ? 13.469 -8.578 -2.838 1 93.56 200 GLU A CA 1
ATOM 1643 C C . GLU A 1 200 ? 12.312 -7.891 -2.115 1 93.56 200 GLU A C 1
ATOM 1645 O O . GLU A 1 200 ? 12.508 -7.293 -1.053 1 93.56 200 GLU A O 1
ATOM 1650 N N . GLN A 1 201 ? 11.156 -7.93 -2.672 1 94.12 201 GLN A N 1
ATOM 1651 C CA . GLN A 1 201 ? 9.945 -7.379 -2.072 1 94.12 201 GLN A CA 1
ATOM 1652 C C . GLN A 1 201 ? 8.844 -8.438 -1.984 1 94.12 201 GLN A C 1
ATOM 1654 O O . GLN A 1 201 ? 7.707 -8.188 -2.381 1 94.12 201 GLN A O 1
ATOM 1659 N N . PHE A 1 202 ? 9.195 -9.516 -1.493 1 91.62 202 PHE A N 1
ATOM 1660 C CA . PHE A 1 202 ? 8.352 -10.711 -1.519 1 91.62 202 PHE A CA 1
ATOM 1661 C C . PHE A 1 202 ? 7.043 -10.461 -0.78 1 91.62 202 PHE A C 1
ATOM 1663 O O . PHE A 1 202 ? 5.965 -10.758 -1.303 1 91.62 202 PHE A O 1
ATOM 1670 N N . ASP A 1 203 ? 7.055 -9.883 0.394 1 90.5 203 ASP A N 1
ATOM 1671 C CA . ASP A 1 203 ? 5.848 -9.633 1.18 1 90.5 203 ASP A CA 1
ATOM 1672 C C . ASP A 1 203 ? 4.91 -8.672 0.459 1 90.5 203 ASP A C 1
ATOM 1674 O O . ASP A 1 203 ? 3.701 -8.898 0.398 1 90.5 203 ASP A O 1
ATOM 1678 N N . ARG A 1 204 ? 5.477 -7.629 0.003 1 94.5 204 ARG A N 1
ATOM 1679 C CA . ARG A 1 204 ? 4.68 -6.676 -0.76 1 94.5 204 ARG A CA 1
ATOM 1680 C C . ARG A 1 204 ? 4.066 -7.336 -1.989 1 94.5 204 ARG A C 1
ATOM 1682 O O . ARG A 1 204 ? 2.928 -7.031 -2.359 1 94.5 204 ARG A O 1
ATOM 1689 N N . SER A 1 205 ? 4.887 -8.195 -2.594 1 95.31 205 SER A N 1
ATOM 1690 C CA . SER A 1 205 ? 4.395 -8.914 -3.766 1 95.31 205 SER A CA 1
ATOM 1691 C C . SER A 1 205 ? 3.174 -9.766 -3.422 1 95.31 205 SER A C 1
ATOM 1693 O O . SER A 1 205 ? 2.213 -9.82 -4.191 1 95.31 205 SER A O 1
ATOM 1695 N N . LEU A 1 206 ? 3.148 -10.352 -2.309 1 93.06 206 LEU A N 1
ATOM 1696 C CA . LEU A 1 206 ? 2.027 -11.195 -1.909 1 93.06 206 LEU A CA 1
ATOM 1697 C C . LEU A 1 206 ? 0.776 -10.359 -1.663 1 93.06 206 LEU A C 1
ATOM 1699 O O . LEU A 1 206 ? -0.334 -10.781 -1.988 1 93.06 206 LEU A O 1
ATOM 1703 N N . VAL A 1 207 ? 0.941 -9.234 -1.045 1 93.88 207 VAL A N 1
ATOM 1704 C CA . VAL A 1 207 ? -0.194 -8.344 -0.816 1 93.88 207 VAL A CA 1
ATOM 1705 C C . VAL A 1 207 ? -0.794 -7.918 -2.152 1 93.88 207 VAL A C 1
ATOM 1707 O O . VAL A 1 207 ? -2.012 -7.973 -2.34 1 93.88 207 VAL A O 1
ATOM 1710 N N . LEU A 1 208 ? 0.087 -7.488 -3.023 1 95.56 208 LEU A N 1
ATOM 1711 C CA . LEU A 1 208 ? -0.372 -7.062 -4.34 1 95.56 208 LEU A CA 1
ATOM 1712 C C . LEU A 1 208 ? -1.055 -8.211 -5.074 1 95.56 208 LEU A C 1
ATOM 1714 O O . LEU A 1 208 ? -2.049 -8.008 -5.773 1 95.56 208 LEU A O 1
ATOM 1718 N N . LEU A 1 209 ? -0.5 -9.406 -4.969 1 93.94 209 LEU A N 1
ATOM 1719 C CA . LEU A 1 209 ? -1.115 -10.57 -5.59 1 93.94 209 LEU A CA 1
ATOM 1720 C C . LEU A 1 209 ? -2.516 -10.812 -5.035 1 93.94 209 LEU A C 1
ATOM 1722 O O . LEU A 1 209 ? -3.457 -11.047 -5.793 1 93.94 209 LEU A O 1
ATOM 1726 N N . ALA A 1 210 ? -2.639 -10.812 -3.73 1 92.25 210 ALA A N 1
ATOM 1727 C CA . ALA A 1 210 ? -3.941 -11.008 -3.102 1 92.25 210 ALA A CA 1
ATOM 1728 C C . ALA A 1 210 ? -4.957 -9.992 -3.613 1 92.25 210 ALA A C 1
ATOM 1730 O O . ALA A 1 210 ? -6.102 -10.336 -3.904 1 92.25 210 ALA A O 1
ATOM 1731 N N . HIS A 1 211 ? -4.523 -8.766 -3.688 1 93.44 211 HIS A N 1
ATOM 1732 C CA . HIS A 1 211 ? -5.375 -7.707 -4.219 1 93.44 211 HIS A CA 1
ATOM 1733 C C . HIS A 1 211 ? -5.781 -8 -5.66 1 93.44 211 HIS A C 1
ATOM 1735 O O . HIS A 1 211 ? -6.957 -7.879 -6.016 1 93.44 211 HIS A O 1
ATOM 1741 N N . THR A 1 212 ? -4.809 -8.438 -6.449 1 91.81 212 THR A N 1
ATOM 1742 C CA . THR A 1 212 ? -5.023 -8.711 -7.867 1 91.81 212 THR A CA 1
ATOM 1743 C C . THR A 1 212 ? -6.004 -9.859 -8.055 1 91.81 212 THR A C 1
ATOM 1745 O O . THR A 1 212 ? -6.891 -9.797 -8.906 1 91.81 212 THR A O 1
ATOM 1748 N N . LEU A 1 213 ? -5.859 -10.867 -7.258 1 90.69 213 LEU A N 1
ATOM 1749 C CA . LEU A 1 213 ? -6.691 -12.062 -7.391 1 90.69 213 LEU A CA 1
ATOM 1750 C C . LEU A 1 213 ? -8.023 -11.875 -6.668 1 90.69 213 LEU A C 1
ATOM 1752 O O . LEU A 1 213 ? -8.961 -12.656 -6.879 1 90.69 213 LEU A O 1
ATOM 1756 N N . GLY A 1 214 ? -8.109 -10.875 -5.781 1 88.31 214 GLY A N 1
ATOM 1757 C CA . GLY A 1 214 ? -9.312 -10.68 -4.988 1 88.31 214 GLY A CA 1
ATOM 1758 C C . GLY A 1 214 ? -9.484 -11.719 -3.9 1 88.31 214 GLY A C 1
ATOM 1759 O O . GLY A 1 214 ? -10.594 -12.203 -3.664 1 88.31 214 GLY A O 1
ATOM 1760 N N . ILE A 1 215 ? -8.383 -12.102 -3.334 1 88.69 215 ILE A N 1
ATOM 1761 C CA . ILE A 1 215 ? -8.445 -13.109 -2.283 1 88.69 215 ILE A CA 1
ATOM 1762 C C . ILE A 1 215 ? -7.887 -12.531 -0.982 1 88.69 215 ILE A C 1
ATOM 1764 O O . ILE A 1 215 ? -7.355 -11.414 -0.966 1 88.69 215 ILE A O 1
ATOM 1768 N N . ARG A 1 216 ? -8.031 -13.336 0.114 1 89.25 216 ARG A N 1
ATOM 1769 C CA . ARG A 1 216 ? -7.496 -12.906 1.401 1 89.25 216 ARG A CA 1
ATOM 1770 C C . ARG A 1 216 ? -5.973 -12.875 1.376 1 89.25 216 ARG A C 1
ATOM 1772 O O . ARG A 1 216 ? -5.332 -13.82 0.915 1 89.25 216 ARG A O 1
ATOM 1779 N N . PRO A 1 217 ? -5.367 -11.758 1.849 1 90.94 217 PRO A N 1
ATOM 1780 C CA . PRO A 1 217 ? -3.902 -11.711 1.867 1 90.94 217 PRO A CA 1
ATOM 1781 C C . PRO A 1 217 ? -3.291 -12.695 2.857 1 90.94 217 PRO A C 1
ATOM 1783 O O . PRO A 1 217 ? -3.896 -12.992 3.889 1 90.94 217 PRO A O 1
ATOM 1786 N N . TRP A 1 218 ? -2.104 -13.164 2.451 1 87.25 218 TRP A N 1
ATOM 1787 C CA . TRP A 1 218 ? -1.363 -14.055 3.34 1 87.25 218 TRP A CA 1
ATOM 1788 C C . TRP A 1 218 ? -0.736 -13.273 4.492 1 87.25 218 TRP A C 1
ATOM 1790 O O . TRP A 1 218 ? -0.337 -12.117 4.324 1 87.25 218 TRP A O 1
ATOM 1800 N N . GLU A 1 219 ? -0.774 -13.898 5.59 1 78.31 219 GLU A N 1
ATOM 1801 C CA . GLU A 1 219 ? -0.045 -13.312 6.711 1 78.31 219 GLU A CA 1
ATOM 1802 C C . GLU A 1 219 ? 1.402 -13.797 6.742 1 78.31 219 GLU A C 1
ATOM 1804 O O . GLU A 1 219 ? 1.697 -14.922 6.316 1 78.31 219 GLU A O 1
ATOM 1809 N N . ARG A 1 220 ? 2.375 -12.898 6.75 1 64 220 ARG A N 1
ATOM 1810 C CA . ARG A 1 220 ? 3.801 -13.203 6.672 1 64 220 ARG A CA 1
ATOM 1811 C C . ARG A 1 220 ? 4.141 -14.438 7.492 1 64 220 ARG A C 1
ATOM 1813 O O . ARG A 1 220 ? 3.715 -14.57 8.641 1 64 220 ARG A O 1
ATOM 1820 N N . SER A 1 221 ? 4.352 -15.641 6.84 1 60.22 221 SER A N 1
ATOM 1821 C CA . SER A 1 221 ? 4.816 -16.781 7.625 1 60.22 221 SER A CA 1
ATOM 1822 C C . SER A 1 221 ? 6.102 -17.359 7.047 1 60.22 221 SER A C 1
ATOM 1824 O O . SER A 1 221 ? 6.184 -17.625 5.844 1 60.22 221 SER A O 1
ATOM 1826 N N . ASP A 1 222 ? 7.066 -17.281 7.836 1 60.53 222 ASP A N 1
ATOM 1827 C CA . ASP A 1 222 ? 8.352 -17.922 7.578 1 60.53 222 ASP A CA 1
ATOM 1828 C C . ASP A 1 222 ? 8.164 -19.359 7.113 1 60.53 222 ASP A C 1
ATOM 1830 O O . ASP A 1 222 ? 9 -19.891 6.379 1 60.53 222 ASP A O 1
ATOM 1834 N N . ALA A 1 223 ? 7.031 -19.922 7.48 1 54.97 223 ALA A N 1
ATOM 1835 C CA . ALA A 1 223 ? 6.785 -21.328 7.195 1 54.97 223 ALA A CA 1
ATOM 1836 C C . ALA A 1 223 ? 6.59 -21.562 5.699 1 54.97 223 ALA A C 1
ATOM 1838 O O . ALA A 1 223 ? 6.816 -22.656 5.195 1 54.97 223 ALA A O 1
ATOM 1839 N N . LEU A 1 224 ? 6.137 -20.516 5.148 1 58.19 224 LEU A N 1
ATOM 1840 C CA . LEU A 1 224 ? 5.859 -20.672 3.725 1 58.19 224 LEU A CA 1
ATOM 1841 C C . LEU A 1 224 ? 7.109 -20.375 2.895 1 58.19 224 LEU A C 1
ATOM 1843 O O . LEU A 1 224 ? 7.141 -20.672 1.695 1 58.19 224 LEU A O 1
ATOM 1847 N N . LEU A 1 225 ? 8.039 -19.859 3.725 1 57.28 225 LEU A N 1
ATOM 1848 C CA . LEU A 1 225 ? 9.273 -19.5 3.035 1 57.28 225 LEU A CA 1
ATOM 1849 C C . LEU A 1 225 ? 10.273 -20.656 3.068 1 57.28 225 LEU A C 1
ATOM 1851 O O . LEU A 1 225 ? 10.57 -21.188 4.137 1 57.28 225 LEU A O 1
ATOM 1855 N N . THR A 1 226 ? 10.43 -21.375 2.07 1 52.97 226 THR A N 1
ATOM 1856 C CA . THR A 1 226 ? 11.391 -22.469 1.983 1 52.97 226 THR A CA 1
ATOM 1857 C C . THR A 1 226 ? 12.789 -21.938 1.665 1 52.97 226 THR A C 1
ATOM 1859 O O . THR A 1 226 ? 12.977 -21.234 0.68 1 52.97 226 THR A O 1
ATOM 1862 N N . ASN A 1 227 ? 13.508 -21.484 2.844 1 49.69 227 ASN A N 1
ATOM 1863 C CA . ASN A 1 227 ? 14.898 -21.172 2.527 1 49.69 227 ASN A CA 1
ATOM 1864 C C . ASN A 1 227 ? 15.695 -22.422 2.178 1 49.69 227 ASN A C 1
ATOM 1866 O O . ASN A 1 227 ? 16.047 -23.203 3.062 1 49.69 227 ASN A O 1
ATOM 1870 N N . ARG A 1 228 ? 15.781 -22.75 0.895 1 48.41 228 ARG A N 1
ATOM 1871 C CA . ARG A 1 228 ? 16.484 -23.969 0.513 1 48.41 228 ARG A CA 1
ATOM 1872 C C . ARG A 1 228 ? 17.984 -23.719 0.433 1 48.41 228 ARG A C 1
ATOM 1874 O O . ARG A 1 228 ? 18.766 -24.641 0.144 1 48.41 228 ARG A O 1
ATOM 1881 N N . ASN A 1 229 ? 18.438 -22.391 0.661 1 46.56 229 ASN A N 1
ATOM 1882 C CA . ASN A 1 229 ? 19.891 -22.188 0.573 1 46.56 229 ASN A CA 1
ATOM 1883 C C . ASN A 1 229 ? 20.516 -22.062 1.956 1 46.56 229 ASN A C 1
ATOM 1885 O O . ASN A 1 229 ? 20.344 -21.031 2.631 1 46.56 229 ASN A O 1
ATOM 1889 N N . PRO A 1 230 ? 21.094 -23.125 2.41 1 46.84 230 PRO A N 1
ATOM 1890 C CA . PRO A 1 230 ? 21.719 -23.125 3.727 1 46.84 230 PRO A CA 1
ATOM 1891 C C . PRO A 1 230 ? 22.703 -21.969 3.902 1 46.84 230 PRO A C 1
ATOM 1893 O O . PRO A 1 230 ? 23.078 -21.625 5.027 1 46.84 230 PRO A O 1
ATOM 1896 N N . LYS A 1 231 ? 23.25 -21.375 2.846 1 47.34 231 LYS A N 1
ATOM 1897 C CA . LYS A 1 231 ? 24.297 -20.359 2.984 1 47.34 231 LYS A CA 1
ATOM 1898 C C . LYS A 1 231 ? 23.688 -18.984 3.232 1 47.34 231 LYS A C 1
ATOM 1900 O O . LYS A 1 231 ? 24.422 -18.016 3.48 1 47.34 231 LYS A O 1
ATOM 1905 N N . LYS A 1 232 ? 22.453 -19.016 3.014 1 53 232 LYS A N 1
ATOM 1906 C CA . LYS A 1 232 ? 21.797 -17.75 3.344 1 53 232 LYS A CA 1
ATOM 1907 C C . LYS A 1 232 ? 21.25 -17.766 4.766 1 53 232 LYS A C 1
ATOM 1909 O O . LYS A 1 232 ? 20.672 -18.766 5.195 1 53 232 LYS A O 1
ATOM 1914 N N . ALA A 1 233 ? 21.656 -16.75 5.43 1 44.22 233 ALA A N 1
ATOM 1915 C CA . ALA A 1 233 ? 21.203 -16.625 6.809 1 44.22 233 ALA A CA 1
ATOM 1916 C C . ALA A 1 233 ? 19.672 -16.516 6.879 1 44.22 233 ALA A C 1
ATOM 1918 O O . ALA A 1 233 ? 19.047 -16.969 7.84 1 44.22 233 ALA A O 1
ATOM 1919 N N . SER A 1 234 ? 19.125 -15.938 5.902 1 51.41 234 SER A N 1
ATOM 1920 C CA . SER A 1 234 ? 17.688 -15.734 5.887 1 51.41 234 SER A CA 1
ATOM 1921 C C . SER A 1 234 ? 17.172 -15.523 4.469 1 51.41 234 SER A C 1
ATOM 1923 O O . SER A 1 234 ? 17.953 -15.273 3.549 1 51.41 234 SER A O 1
ATOM 1925 N N . PHE A 1 235 ? 16.031 -15.836 4.176 1 46.5 235 PHE A N 1
ATOM 1926 C CA . PHE A 1 235 ? 15.359 -15.617 2.898 1 46.5 235 PHE A CA 1
ATOM 1927 C C . PHE A 1 235 ? 15.695 -14.234 2.344 1 46.5 235 PHE A C 1
ATOM 1929 O O . PHE A 1 235 ? 15.891 -14.078 1.139 1 46.5 235 PHE A O 1
ATOM 1936 N N . ASP A 1 236 ? 15.977 -13.297 3.189 1 56.28 236 ASP A N 1
ATOM 1937 C CA . ASP A 1 236 ? 16.156 -11.898 2.787 1 56.28 236 ASP A CA 1
ATOM 1938 C C . ASP A 1 236 ? 17.625 -11.555 2.648 1 56.28 236 ASP A C 1
ATOM 1940 O O . ASP A 1 236 ? 17.969 -10.453 2.207 1 56.28 236 ASP A O 1
ATOM 1944 N N . SER A 1 237 ? 18.484 -12.547 2.902 1 65.38 237 SER A N 1
ATOM 1945 C CA . SER A 1 237 ? 19.906 -12.227 2.896 1 65.38 237 SER A CA 1
ATOM 1946 C C . SER A 1 237 ? 20.438 -12.086 1.475 1 65.38 237 SER A C 1
ATOM 1948 O O . SER A 1 237 ? 20 -12.797 0.569 1 65.38 237 SER A O 1
ATOM 1950 N N . VAL A 1 238 ? 21.188 -11.047 1.28 1 71.62 238 VAL A N 1
ATOM 1951 C CA . VAL A 1 238 ? 21.828 -10.766 -0.001 1 71.62 238 VAL A CA 1
ATOM 1952 C C . VAL A 1 238 ? 23.219 -11.391 -0.034 1 71.62 238 VAL A C 1
ATOM 1954 O O . VAL A 1 238 ? 23.906 -11.438 0.985 1 71.62 238 VAL A O 1
ATOM 1957 N N . TYR A 1 239 ? 23.531 -12.023 -1.187 1 78.5 239 TYR A N 1
ATOM 1958 C CA . TYR A 1 239 ? 24.875 -12.562 -1.367 1 78.5 239 TYR A CA 1
ATOM 1959 C C . TYR A 1 239 ? 25.891 -11.438 -1.471 1 78.5 239 TYR A C 1
ATOM 1961 O O . TYR A 1 239 ? 25.641 -10.414 -2.123 1 78.5 239 TYR A O 1
ATOM 1969 N N . ASN A 1 240 ? 26.891 -11.633 -0.725 1 79.94 240 ASN A N 1
ATOM 1970 C CA . ASN A 1 240 ? 27.984 -10.664 -0.821 1 79.94 240 ASN A CA 1
ATOM 1971 C C . ASN A 1 240 ? 28.906 -10.961 -1.999 1 79.94 240 ASN A C 1
ATOM 1973 O O . ASN A 1 240 ? 29.188 -12.125 -2.287 1 79.94 240 ASN A O 1
ATOM 1977 N N . THR A 1 241 ? 29.156 -10.016 -2.807 1 86.19 241 THR A N 1
ATOM 1978 C CA . THR A 1 241 ? 30.109 -10.133 -3.902 1 86.19 241 THR A CA 1
ATOM 1979 C C . THR A 1 241 ? 31.141 -9.016 -3.836 1 86.19 241 THR A C 1
ATOM 1981 O O . THR A 1 241 ? 30.891 -7.949 -3.27 1 86.19 241 THR A O 1
ATOM 1984 N N . THR A 1 242 ? 32.344 -9.344 -4.328 1 89.25 242 THR A N 1
ATOM 1985 C CA . THR A 1 242 ? 33.312 -8.273 -4.523 1 89.25 242 THR A CA 1
ATOM 1986 C C . THR A 1 242 ? 32.875 -7.352 -5.656 1 89.25 242 THR A C 1
ATOM 1988 O O . THR A 1 242 ? 32.094 -7.738 -6.523 1 89.25 242 THR A O 1
ATOM 1991 N N . PRO A 1 243 ? 33.344 -6.184 -5.605 1 89.81 243 PRO A N 1
ATOM 1992 C CA . PRO A 1 243 ? 33 -5.266 -6.699 1 89.81 243 PRO A CA 1
ATOM 1993 C C . PRO A 1 243 ? 33.375 -5.832 -8.07 1 89.81 243 PRO A C 1
ATOM 1995 O O . PRO A 1 243 ? 32.656 -5.605 -9.047 1 89.81 243 PRO A O 1
ATOM 1998 N N . GLU A 1 244 ? 34.469 -6.578 -8.117 1 90.44 244 GLU A N 1
ATOM 1999 C CA . GLU A 1 244 ? 34.906 -7.172 -9.375 1 90.44 244 GLU A CA 1
ATOM 2000 C C . GLU A 1 244 ? 33.938 -8.242 -9.844 1 90.44 244 GLU A C 1
ATOM 2002 O O . GLU A 1 244 ? 33.531 -8.25 -11.016 1 90.44 244 GLU A O 1
ATOM 2007 N N . GLU A 1 245 ? 33.594 -9.125 -8.969 1 92.62 245 GLU A N 1
ATOM 2008 C CA . GLU A 1 245 ? 32.625 -10.156 -9.289 1 92.62 245 GLU A CA 1
ATOM 2009 C C . GLU A 1 245 ? 31.297 -9.539 -9.727 1 92.62 245 GLU A C 1
ATOM 2011 O O . GLU A 1 245 ? 30.719 -9.953 -10.734 1 92.62 245 GLU A O 1
ATOM 2016 N N . GLY A 1 246 ? 30.891 -8.547 -8.969 1 93.94 246 GLY A N 1
ATOM 2017 C CA . GLY A 1 246 ? 29.656 -7.848 -9.305 1 93.94 246 GLY A CA 1
ATOM 2018 C C . GLY A 1 246 ? 29.688 -7.223 -10.688 1 93.94 246 GLY A C 1
ATOM 2019 O O . GLY A 1 246 ? 28.703 -7.297 -11.43 1 93.94 246 GLY A O 1
ATOM 2020 N N . GLY A 1 247 ? 30.766 -6.648 -10.992 1 94.44 247 GLY A N 1
ATOM 2021 C CA . GLY A 1 247 ? 30.922 -6.035 -12.305 1 94.44 247 GLY A CA 1
ATOM 2022 C C . GLY A 1 247 ? 30.844 -7.035 -13.445 1 94.44 247 GLY A C 1
ATOM 2023 O O . GLY A 1 247 ? 30.156 -6.785 -14.445 1 94.44 247 GLY A O 1
ATOM 2024 N N . VAL A 1 248 ? 31.516 -8.195 -13.297 1 95.75 248 VAL A N 1
ATOM 2025 C CA . VAL A 1 248 ? 31.5 -9.227 -14.328 1 95.75 248 VAL A CA 1
ATOM 2026 C C . VAL A 1 248 ? 30.094 -9.781 -14.492 1 95.75 248 VAL A C 1
ATOM 2028 O O . VAL A 1 248 ? 29.609 -9.938 -15.617 1 95.75 248 VAL A O 1
ATOM 2031 N N . LEU A 1 249 ? 29.438 -10.047 -13.391 1 96.56 249 LEU A N 1
ATOM 2032 C CA . LEU A 1 249 ? 28.078 -10.57 -13.43 1 96.56 249 LEU A CA 1
ATOM 2033 C C . LEU A 1 249 ? 27.141 -9.586 -14.117 1 96.56 249 LEU A C 1
ATOM 2035 O O . LEU A 1 249 ? 26.297 -9.992 -14.922 1 96.56 249 LEU A O 1
ATOM 2039 N N . ARG A 1 250 ? 27.328 -8.328 -13.82 1 97.25 250 ARG A N 1
ATOM 2040 C CA . ARG A 1 250 ? 26.5 -7.301 -14.438 1 97.25 250 ARG A CA 1
ATOM 2041 C C . ARG A 1 250 ? 26.734 -7.23 -15.938 1 97.25 250 ARG A C 1
ATOM 2043 O O . ARG A 1 250 ? 25.797 -7.137 -16.719 1 97.25 250 ARG A O 1
ATOM 2050 N N . ASP A 1 251 ? 27.969 -7.363 -16.328 1 97.31 251 ASP A N 1
ATOM 2051 C CA . ASP A 1 251 ? 28.328 -7.242 -17.734 1 97.31 251 ASP A CA 1
ATOM 2052 C C . ASP A 1 251 ? 27.719 -8.375 -18.562 1 97.31 251 ASP A C 1
ATOM 2054 O O . ASP A 1 251 ? 27.391 -8.188 -19.734 1 97.31 251 ASP A O 1
ATOM 2058 N N . TYR A 1 252 ? 27.594 -9.477 -17.984 1 97.06 252 TYR A N 1
ATOM 2059 C CA . TYR A 1 252 ? 27.062 -10.625 -18.719 1 97.06 252 TYR A CA 1
ATOM 2060 C C . TYR A 1 252 ? 25.547 -10.672 -18.625 1 97.06 252 TYR A C 1
ATOM 2062 O O . TYR A 1 252 ? 24.906 -11.531 -19.234 1 97.06 252 TYR A O 1
ATOM 2070 N N . ASN A 1 253 ? 24.922 -9.711 -17.844 1 97.88 253 ASN A N 1
ATOM 2071 C CA . ASN A 1 253 ? 23.484 -9.703 -17.672 1 97.88 253 ASN A CA 1
ATOM 2072 C C . ASN A 1 253 ? 22.906 -8.297 -17.844 1 97.88 253 ASN A C 1
ATOM 2074 O O . ASN A 1 253 ? 22 -7.895 -17.109 1 97.88 253 ASN A O 1
ATOM 2078 N N . LEU A 1 254 ? 23.375 -7.605 -18.766 1 97.94 254 LEU A N 1
ATOM 2079 C CA . LEU A 1 254 ? 23 -6.215 -18.984 1 97.94 254 LEU A CA 1
ATOM 2080 C C . LEU A 1 254 ? 21.516 -6.102 -19.281 1 97.94 254 LEU A C 1
ATOM 2082 O O . LEU A 1 254 ? 20.844 -5.184 -18.797 1 97.94 254 LEU A O 1
ATOM 2086 N N . MET A 1 255 ? 20.984 -7.035 -20.062 1 97.81 255 MET A N 1
ATOM 2087 C CA . MET A 1 255 ? 19.562 -6.98 -20.422 1 97.81 255 MET A CA 1
ATOM 2088 C C . MET A 1 255 ? 18.688 -7.223 -19.219 1 97.81 255 MET A C 1
ATOM 2090 O O . MET A 1 255 ? 17.703 -6.508 -19 1 97.81 255 MET A O 1
ATOM 2094 N N . ASP A 1 256 ? 19.062 -8.125 -18.406 1 98.44 256 ASP A N 1
ATOM 2095 C CA . ASP A 1 256 ? 18.312 -8.414 -17.188 1 98.44 256 ASP A CA 1
ATOM 2096 C C . ASP A 1 256 ? 18.375 -7.234 -16.219 1 98.44 256 ASP A C 1
ATOM 2098 O O . ASP A 1 256 ? 17.406 -6.953 -15.516 1 98.44 256 ASP A O 1
ATOM 2102 N N . ILE A 1 257 ? 19.516 -6.605 -16.172 1 98.44 257 ILE A N 1
ATOM 2103 C CA . ILE A 1 257 ? 19.672 -5.465 -15.273 1 98.44 257 ILE A CA 1
ATOM 2104 C C . ILE A 1 257 ? 18.672 -4.371 -15.656 1 98.44 257 ILE A C 1
ATOM 2106 O O . ILE A 1 257 ? 17.953 -3.861 -14.805 1 98.44 257 ILE A O 1
ATOM 2110 N N . GLU A 1 258 ? 18.672 -4.043 -16.859 1 98.38 258 GLU A N 1
ATOM 2111 C CA . GLU A 1 258 ? 17.75 -3.014 -17.328 1 98.38 258 GLU A CA 1
ATOM 2112 C C . GLU A 1 258 ? 16.297 -3.436 -17.109 1 98.38 258 GLU A C 1
ATOM 2114 O O . GLU A 1 258 ? 15.469 -2.639 -16.656 1 98.38 258 GLU A O 1
ATOM 2119 N N . LEU A 1 259 ? 15.953 -4.664 -17.453 1 98.62 259 LEU A N 1
ATOM 2120 C CA . LEU A 1 259 ? 14.609 -5.195 -17.266 1 98.62 259 LEU A CA 1
ATOM 2121 C C . LEU A 1 259 ? 14.203 -5.121 -15.789 1 98.62 259 LEU A C 1
ATOM 2123 O O . LEU A 1 259 ? 13.086 -4.707 -15.469 1 98.62 259 LEU A O 1
ATOM 2127 N N . TYR A 1 260 ? 15.078 -5.516 -14.969 1 98.62 260 TYR A N 1
ATOM 2128 C CA . TYR A 1 260 ? 14.781 -5.559 -13.539 1 98.62 260 TYR A CA 1
ATOM 2129 C C . TYR A 1 260 ? 14.562 -4.156 -12.984 1 98.62 260 TYR A C 1
ATOM 2131 O O . TYR A 1 260 ? 13.664 -3.936 -12.18 1 98.62 260 TYR A O 1
ATOM 2139 N N . GLU A 1 261 ? 15.414 -3.268 -13.383 1 98.38 261 GLU A N 1
ATOM 2140 C CA . GLU A 1 261 ? 15.227 -1.883 -12.961 1 98.38 261 GLU A CA 1
ATOM 2141 C C . GLU A 1 261 ? 13.859 -1.355 -13.375 1 98.38 261 GLU A C 1
ATOM 2143 O O . GLU A 1 261 ? 13.18 -0.688 -12.594 1 98.38 261 GLU A O 1
ATOM 2148 N N . PHE A 1 262 ? 13.523 -1.642 -14.555 1 98.25 262 PHE A N 1
ATOM 2149 C CA . PHE A 1 262 ? 12.188 -1.297 -15.039 1 98.25 262 PHE A CA 1
ATOM 2150 C C . PHE A 1 262 ? 11.117 -1.956 -14.18 1 98.25 262 PHE A C 1
ATOM 2152 O O . PHE A 1 262 ? 10.148 -1.308 -13.781 1 98.25 262 PHE A O 1
ATOM 2159 N N . ALA A 1 263 ? 11.25 -3.188 -13.945 1 98.56 263 ALA A N 1
ATOM 2160 C CA . ALA A 1 263 ? 10.273 -3.969 -13.188 1 98.56 263 ALA A CA 1
ATOM 2161 C C . ALA A 1 263 ? 10.094 -3.406 -11.781 1 98.56 263 ALA A C 1
ATOM 2163 O O . ALA A 1 263 ? 8.969 -3.361 -11.266 1 98.56 263 ALA A O 1
ATOM 2164 N N . VAL A 1 264 ? 11.172 -3.031 -11.18 1 98.25 264 VAL A N 1
ATOM 2165 C CA . VAL A 1 264 ? 11.109 -2.479 -9.828 1 98.25 264 VAL A CA 1
ATOM 2166 C C . VAL A 1 264 ? 10.258 -1.212 -9.828 1 98.25 264 VAL A C 1
ATOM 2168 O O . VAL A 1 264 ? 9.375 -1.046 -8.977 1 98.25 264 VAL A O 1
ATOM 2171 N N . LYS A 1 265 ? 10.5 -0.359 -10.734 1 97.06 265 LYS A N 1
ATOM 2172 C CA . LYS A 1 265 ? 9.734 0.879 -10.844 1 97.06 265 LYS A CA 1
ATOM 2173 C C . LYS A 1 265 ? 8.258 0.59 -11.102 1 97.06 265 LYS A C 1
ATOM 2175 O O . LYS A 1 265 ? 7.383 1.178 -10.461 1 97.06 265 LYS A O 1
ATOM 2180 N N . GLU A 1 266 ? 8.055 -0.27 -12 1 97 266 GLU A N 1
ATOM 2181 C CA . GLU A 1 266 ? 6.688 -0.62 -12.359 1 97 266 GLU A CA 1
ATOM 2182 C C . GLU A 1 266 ? 5.965 -1.286 -11.188 1 97 266 GLU A C 1
ATOM 2184 O O . GLU A 1 266 ? 4.793 -0.999 -10.93 1 97 266 GLU A O 1
ATOM 2189 N N . PHE A 1 267 ? 6.625 -2.158 -10.531 1 97.5 267 PHE A N 1
ATOM 2190 C CA . PHE A 1 267 ? 6.039 -2.834 -9.375 1 97.5 267 PHE A CA 1
ATOM 2191 C C . PHE A 1 267 ? 5.629 -1.826 -8.312 1 97.5 267 PHE A C 1
ATOM 2193 O O . PHE A 1 267 ? 4.508 -1.883 -7.797 1 97.5 267 PHE A O 1
ATOM 2200 N N . ASN A 1 268 ? 6.523 -0.965 -7.992 1 96.38 268 ASN A N 1
ATOM 2201 C CA . ASN A 1 268 ? 6.242 0.046 -6.98 1 96.38 268 ASN A CA 1
ATOM 2202 C C . ASN A 1 268 ? 5.082 0.948 -7.395 1 96.38 268 ASN A C 1
ATOM 2204 O O . ASN A 1 268 ? 4.258 1.331 -6.562 1 96.38 268 ASN A O 1
ATOM 2208 N N . ARG A 1 269 ? 5.09 1.284 -8.578 1 94.88 269 ARG A N 1
ATOM 2209 C CA . ARG A 1 269 ? 3.98 2.078 -9.094 1 94.88 269 ARG A CA 1
ATOM 2210 C C . ARG A 1 269 ? 2.652 1.357 -8.891 1 94.88 269 ARG A C 1
ATOM 2212 O O . ARG A 1 269 ? 1.683 1.953 -8.414 1 94.88 269 ARG A O 1
ATOM 2219 N N . ARG A 1 270 ? 2.57 0.115 -9.258 1 94.88 270 ARG A N 1
ATOM 2220 C CA . ARG A 1 270 ? 1.355 -0.682 -9.109 1 94.88 270 ARG A CA 1
ATOM 2221 C C . ARG A 1 270 ? 0.966 -0.818 -7.641 1 94.88 270 ARG A C 1
ATOM 2223 O O . ARG A 1 270 ? -0.216 -0.743 -7.297 1 94.88 270 ARG A O 1
ATOM 2230 N N . PHE A 1 271 ? 1.946 -1.049 -6.859 1 96.19 271 PHE A N 1
ATOM 2231 C CA . PHE A 1 271 ? 1.71 -1.199 -5.43 1 96.19 271 PHE A CA 1
ATOM 2232 C C . PHE A 1 271 ? 1.09 0.065 -4.844 1 96.19 271 PHE A C 1
ATOM 2234 O O . PHE A 1 271 ? 0.079 -0.001 -4.141 1 96.19 271 PHE A O 1
ATOM 2241 N N . ASP A 1 272 ? 1.741 1.188 -5.156 1 94.75 272 ASP A N 1
ATOM 2242 C CA . ASP A 1 272 ? 1.261 2.473 -4.66 1 94.75 272 ASP A CA 1
ATOM 2243 C C . ASP A 1 272 ? -0.132 2.785 -5.203 1 94.75 272 ASP A C 1
ATOM 2245 O O . ASP A 1 272 ? -1.007 3.234 -4.457 1 94.75 272 ASP A O 1
ATOM 2249 N N . ALA A 1 273 ? -0.335 2.547 -6.449 1 92.25 273 ALA A N 1
ATOM 2250 C CA . ALA A 1 273 ? -1.627 2.803 -7.082 1 92.25 273 ALA A CA 1
ATOM 2251 C C . ALA A 1 273 ? -2.717 1.922 -6.477 1 92.25 273 ALA A C 1
ATOM 2253 O O . ALA A 1 273 ? -3.85 2.371 -6.285 1 92.25 273 ALA A O 1
ATOM 2254 N N . GLY A 1 274 ? -2.363 0.677 -6.25 1 93 274 GLY A N 1
ATOM 2255 C CA . GLY A 1 274 ? -3.316 -0.226 -5.621 1 93 274 GLY A CA 1
ATOM 2256 C C . GLY A 1 274 ? -3.764 0.239 -4.25 1 93 274 GLY A C 1
ATOM 2257 O O . GLY A 1 274 ? -4.957 0.227 -3.943 1 93 274 GLY A O 1
ATOM 2258 N N . TYR A 1 275 ? -2.791 0.589 -3.436 1 94.12 275 TYR A N 1
ATOM 2259 C CA . TYR A 1 275 ? -3.119 1.091 -2.107 1 94.12 275 TYR A CA 1
ATOM 2260 C C . TYR A 1 275 ? -4 2.332 -2.193 1 94.12 275 TYR A C 1
ATOM 2262 O O . TYR A 1 275 ? -5.027 2.42 -1.516 1 94.12 275 TYR A O 1
ATOM 2270 N N . GLN A 1 276 ? -3.619 3.254 -3.008 1 92.56 276 GLN A N 1
ATOM 2271 C CA . GLN A 1 276 ? -4.379 4.488 -3.16 1 92.56 276 GLN A CA 1
ATOM 2272 C C . GLN A 1 276 ? -5.816 4.203 -3.588 1 92.56 276 GLN A C 1
ATOM 2274 O O . GLN A 1 276 ? -6.758 4.812 -3.07 1 92.56 276 GLN A O 1
ATOM 2279 N N . LYS A 1 277 ? -5.969 3.375 -4.492 1 90.38 277 LYS A N 1
ATOM 2280 C CA . LYS A 1 277 ? -7.297 3.02 -4.98 1 90.38 277 LYS A CA 1
ATOM 2281 C C . LYS A 1 277 ? -8.156 2.439 -3.861 1 90.38 277 LYS A C 1
ATOM 2283 O O . LYS A 1 277 ? -9.336 2.779 -3.738 1 90.38 277 LYS A O 1
ATOM 2288 N N . LEU A 1 278 ? -7.609 1.557 -3.133 1 92.12 278 LEU A N 1
ATOM 2289 C CA . LEU A 1 278 ? -8.367 0.94 -2.049 1 92.12 278 LEU A CA 1
ATOM 2290 C C . LEU A 1 278 ? -8.719 1.968 -0.979 1 92.12 278 LEU A C 1
ATOM 2292 O O . LEU A 1 278 ? -9.789 1.895 -0.37 1 92.12 278 LEU A O 1
ATOM 2296 N N . VAL A 1 279 ? -7.801 2.883 -0.694 1 91.88 279 VAL A N 1
ATOM 2297 C CA . VAL A 1 279 ? -8.102 3.957 0.249 1 91.88 279 VAL A CA 1
ATOM 2298 C C . VAL A 1 279 ? -9.289 4.77 -0.255 1 91.88 279 VAL A C 1
ATOM 2300 O O . VAL A 1 279 ? -10.188 5.105 0.517 1 91.88 279 VAL A O 1
ATOM 2303 N N . GLU A 1 280 ? -9.281 5.098 -1.476 1 89.25 280 GLU A N 1
ATOM 2304 C CA . GLU A 1 280 ? -10.383 5.848 -2.072 1 89.25 280 GLU A CA 1
ATOM 2305 C C . GLU A 1 280 ? -11.695 5.078 -1.961 1 89.25 280 GLU A C 1
ATOM 2307 O O . GLU A 1 280 ? -12.727 5.645 -1.591 1 89.25 280 GLU A O 1
ATOM 2312 N N . CYS A 1 281 ? -11.648 3.854 -2.277 1 85.88 281 CYS A N 1
ATOM 2313 C CA . CYS A 1 281 ? -12.844 3.014 -2.197 1 85.88 281 CYS A CA 1
ATOM 2314 C C . CYS A 1 281 ? -13.367 2.945 -0.768 1 85.88 281 CYS A C 1
ATOM 2316 O O . CYS A 1 281 ? -14.57 3.039 -0.54 1 85.88 281 CYS A O 1
ATOM 2318 N N . ALA A 1 282 ? -12.438 2.682 0.084 1 85.81 282 ALA A N 1
ATOM 2319 C CA . ALA A 1 282 ? -12.812 2.629 1.493 1 85.81 282 ALA A CA 1
ATOM 2320 C C . ALA A 1 282 ? -13.477 3.934 1.934 1 85.81 282 ALA A C 1
ATOM 2322 O O . ALA A 1 282 ? -14.5 3.92 2.619 1 85.81 282 ALA A O 1
ATOM 2323 N N . PHE A 1 283 ? -12.953 5.047 1.55 1 89.19 283 PHE A N 1
ATOM 2324 C CA . PHE A 1 283 ? -13.523 6.352 1.863 1 89.19 283 PHE A CA 1
ATOM 2325 C C . PHE A 1 283 ? -14.945 6.461 1.32 1 89.19 283 PHE A C 1
ATOM 2327 O O . PHE A 1 283 ? -15.859 6.859 2.041 1 89.19 283 PHE A O 1
ATOM 2334 N N . GLU A 1 284 ? -15.102 6.172 0.099 1 84.12 284 GLU A N 1
ATOM 2335 C CA . GLU A 1 284 ? -16.406 6.312 -0.538 1 84.12 284 GLU A CA 1
ATOM 2336 C C . GLU A 1 284 ? -17.453 5.449 0.156 1 84.12 284 GLU A C 1
ATOM 2338 O O . GLU A 1 284 ? -18.594 5.887 0.371 1 84.12 284 GLU A O 1
ATOM 2343 N N . TYR A 1 285 ? -17.047 4.285 0.459 1 82.19 285 TYR A N 1
ATOM 2344 C CA . TYR A 1 285 ? -17.953 3.379 1.146 1 82.19 285 TYR A CA 1
ATOM 2345 C C . TYR A 1 285 ? -18.359 3.934 2.51 1 82.19 285 TYR A C 1
ATOM 2347 O O . TYR A 1 285 ? -19.547 3.988 2.842 1 82.19 285 TYR A O 1
ATOM 2355 N N . LEU A 1 286 ? -17.406 4.316 3.244 1 82.56 286 LEU A N 1
ATOM 2356 C CA . LEU A 1 286 ? -17.656 4.801 4.598 1 82.56 286 LEU A CA 1
ATOM 2357 C C . LEU A 1 286 ? -18.422 6.117 4.566 1 82.56 286 LEU A C 1
ATOM 2359 O O . LEU A 1 286 ? -19.312 6.344 5.395 1 82.56 286 LEU A O 1
ATOM 2363 N N . ALA A 1 287 ? -18.031 6.945 3.684 1 84.31 287 ALA A N 1
ATOM 2364 C CA . ALA A 1 287 ? -18.719 8.234 3.561 1 84.31 287 ALA A CA 1
ATOM 2365 C C . ALA A 1 287 ? -20.188 8.039 3.203 1 84.31 287 ALA A C 1
ATOM 2367 O O . ALA A 1 287 ? -21.047 8.758 3.701 1 84.31 287 ALA A O 1
ATOM 2368 N N . ASP A 1 288 ? -20.469 7.141 2.336 1 85.19 288 ASP A N 1
ATOM 2369 C CA . ASP A 1 288 ? -21.844 6.824 1.983 1 85.19 288 ASP A CA 1
ATOM 2370 C C . ASP A 1 288 ? -22.609 6.285 3.189 1 85.19 288 ASP A C 1
ATOM 2372 O O . ASP A 1 288 ? -23.75 6.695 3.443 1 85.19 288 ASP A O 1
ATOM 2376 N N . LYS A 1 289 ? -21.984 5.383 3.896 1 80.69 289 LYS A N 1
ATOM 2377 C CA . LYS A 1 289 ? -22.594 4.828 5.105 1 80.69 289 LYS A CA 1
ATOM 2378 C C . LYS A 1 289 ? -22.875 5.922 6.133 1 80.69 289 LYS A C 1
ATOM 2380 O O . LYS A 1 289 ? -23.953 5.969 6.723 1 80.69 289 LYS A O 1
ATOM 2385 N N . ASP A 1 290 ? -21.906 6.742 6.332 1 82.69 290 ASP A N 1
ATOM 2386 C CA . ASP A 1 290 ? -22.062 7.832 7.289 1 82.69 290 ASP A CA 1
ATOM 2387 C C . ASP A 1 290 ? -23.219 8.758 6.887 1 82.69 290 ASP A C 1
ATOM 2389 O O . ASP A 1 290 ? -24 9.188 7.738 1 82.69 290 ASP A O 1
ATOM 2393 N N . THR A 1 291 ? -23.25 9.062 5.641 1 86.06 291 THR A N 1
ATOM 2394 C CA . THR A 1 291 ? -24.312 9.93 5.133 1 86.06 291 THR A CA 1
ATOM 2395 C C . THR A 1 291 ? -25.672 9.281 5.352 1 86.06 291 THR A C 1
ATOM 2397 O O . THR A 1 291 ? -26.641 9.969 5.711 1 86.06 291 THR A O 1
ATOM 2400 N N . ARG A 1 292 ? -25.766 8.031 5.172 1 83.69 292 ARG A N 1
ATOM 2401 C CA . ARG A 1 292 ? -27 7.285 5.414 1 83.69 292 ARG A CA 1
ATOM 2402 C C . ARG A 1 292 ? -27.375 7.309 6.891 1 83.69 292 ARG A C 1
ATOM 2404 O O . ARG A 1 292 ? -28.516 7.582 7.242 1 83.69 292 ARG A O 1
ATOM 2411 N N . ASP A 1 293 ? -26.438 7.066 7.676 1 81.62 293 ASP A N 1
ATOM 2412 C CA . ASP A 1 293 ? -26.672 6.984 9.117 1 81.62 293 ASP A CA 1
ATOM 2413 C C . ASP A 1 293 ? -27.062 8.344 9.68 1 81.62 293 ASP A C 1
ATOM 2415 O O . ASP A 1 293 ? -27.922 8.43 10.57 1 81.62 293 ASP A O 1
ATOM 2419 N N . MET A 1 294 ? -26.469 9.375 9.156 1 86.38 294 MET A N 1
ATOM 2420 C CA . MET A 1 294 ? -26.734 10.719 9.656 1 86.38 294 MET A CA 1
ATOM 2421 C C . MET A 1 294 ? -28.016 11.289 9.047 1 86.38 294 MET A C 1
ATOM 2423 O O . MET A 1 294 ? -28.594 12.242 9.57 1 86.38 294 MET A O 1
ATOM 2427 N N . GLY A 1 295 ? -28.391 10.711 7.934 1 83.75 295 GLY A N 1
ATOM 2428 C CA . GLY A 1 295 ? -29.594 11.18 7.266 1 83.75 295 GLY A CA 1
ATOM 2429 C C . GLY A 1 295 ? -29.422 12.547 6.625 1 83.75 295 GLY A C 1
ATOM 2430 O O . GLY A 1 295 ? -30.359 13.352 6.621 1 83.75 295 GLY A O 1
ATOM 2431 N N . ASN A 1 296 ? -28.25 12.836 6.125 1 82.69 296 ASN A N 1
ATOM 2432 C CA . ASN A 1 296 ? -27.938 14.164 5.609 1 82.69 296 ASN A CA 1
ATOM 2433 C C . ASN A 1 296 ? -28.203 14.258 4.109 1 82.69 296 ASN A C 1
ATOM 2435 O O . ASN A 1 296 ? -28.062 15.336 3.518 1 82.69 296 ASN A O 1
ATOM 2439 N N . ALA A 1 297 ? -28.609 13.188 3.512 1 89.81 297 ALA A N 1
ATOM 2440 C CA . ALA A 1 297 ? -28.875 13.227 2.076 1 89.81 297 ALA A CA 1
ATOM 2441 C C . ALA A 1 297 ? -30.297 13.695 1.793 1 89.81 297 ALA A C 1
ATOM 2443 O O . ALA A 1 297 ? -31.25 13.188 2.387 1 89.81 297 ALA A O 1
ATOM 2444 N N . GLY A 1 298 ? -30.438 14.711 1.005 1 89.62 298 GLY A N 1
ATOM 2445 C CA . GLY A 1 298 ? -31.734 15.211 0.579 1 89.62 298 GLY A CA 1
ATOM 2446 C C . GLY A 1 298 ? -31.984 15.039 -0.909 1 89.62 298 GLY A C 1
ATOM 2447 O O . GLY A 1 298 ? -31.328 14.234 -1.563 1 89.62 298 GLY A O 1
ATOM 2448 N N . ASP A 1 299 ? -33 15.773 -1.397 1 90.75 299 ASP A N 1
ATOM 2449 C CA . ASP A 1 299 ? -33.344 15.688 -2.811 1 90.75 299 ASP A CA 1
ATOM 2450 C C . ASP A 1 299 ? -32.688 16.797 -3.617 1 90.75 299 ASP A C 1
ATOM 2452 O O . ASP A 1 299 ? -32.812 16.844 -4.844 1 90.75 299 ASP A O 1
ATOM 2456 N N . PHE A 1 300 ? -32.094 17.625 -2.895 1 93.94 300 PHE A N 1
ATOM 2457 C CA . PHE A 1 300 ? -31.406 18.766 -3.504 1 93.94 300 PHE A CA 1
ATOM 2458 C C . PHE A 1 300 ? -30.109 19.078 -2.748 1 93.94 300 PHE A C 1
ATOM 2460 O O . PHE A 1 300 ? -30.078 19 -1.518 1 93.94 300 PHE A O 1
ATOM 2467 N N . TYR A 1 301 ? -29.016 19.391 -3.475 1 94.12 301 TYR A N 1
ATOM 2468 C CA . TYR A 1 301 ? -27.75 19.781 -2.873 1 94.12 301 TYR A CA 1
ATOM 2469 C C . TYR A 1 301 ? -27.062 20.859 -3.699 1 94.12 301 TYR A C 1
ATOM 2471 O O . TYR A 1 301 ? -26.875 20.688 -4.906 1 94.12 301 TYR A O 1
ATOM 2479 N N . ALA A 1 302 ? -26.766 21.922 -3.088 1 93.25 302 ALA A N 1
ATOM 2480 C CA . ALA A 1 302 ? -25.969 23 -3.707 1 93.25 302 ALA A CA 1
ATOM 2481 C C . ALA A 1 302 ? -24.594 23.094 -3.078 1 93.25 302 ALA A C 1
ATOM 2483 O O . ALA A 1 302 ? -24.453 23.266 -1.863 1 93.25 302 ALA A O 1
ATOM 2484 N N . PHE A 1 303 ? -23.578 22.984 -3.855 1 92.06 303 PHE A N 1
ATOM 2485 C CA . PHE A 1 303 ? -22.219 23.062 -3.365 1 92.06 303 PHE A CA 1
ATOM 2486 C C . PHE A 1 303 ? -21.844 24.5 -3.02 1 92.06 303 PHE A C 1
ATOM 2488 O O . PHE A 1 303 ? -22.109 25.422 -3.801 1 92.06 303 PHE A O 1
ATOM 2495 N N . ASP A 1 304 ? -21.266 24.641 -1.874 1 83.12 304 ASP A N 1
ATOM 2496 C CA . ASP A 1 304 ? -20.812 25.953 -1.439 1 83.12 304 ASP A CA 1
ATOM 2497 C C . ASP A 1 304 ? -19.422 26.281 -2 1 83.12 304 ASP A C 1
ATOM 2499 O O . ASP A 1 304 ? -18.422 25.812 -1.468 1 83.12 304 ASP A O 1
ATOM 2503 N N . MET A 1 305 ? -19.297 27.125 -2.924 1 82.81 305 MET A N 1
ATOM 2504 C CA . MET A 1 305 ? -18.047 27.484 -3.594 1 82.81 305 MET A CA 1
ATOM 2505 C C . MET A 1 305 ? -17.125 28.266 -2.652 1 82.81 305 MET A C 1
ATOM 2507 O O . MET A 1 305 ? -15.922 28.312 -2.873 1 82.81 305 MET A O 1
ATOM 2511 N N . THR A 1 306 ? -17.641 28.812 -1.688 1 78.12 306 THR A N 1
ATOM 2512 C CA . THR A 1 306 ? -16.859 29.688 -0.812 1 78.12 306 THR A CA 1
ATOM 2513 C C . THR A 1 306 ? -15.984 28.875 0.127 1 78.12 306 THR A C 1
ATOM 2515 O O . THR A 1 306 ? -14.875 29.281 0.477 1 78.12 306 THR A O 1
ATOM 2518 N N . ASN A 1 307 ? -16.406 27.75 0.562 1 74.25 307 ASN A N 1
ATOM 2519 C CA . ASN A 1 307 ? -15.633 26.969 1.525 1 74.25 307 ASN A CA 1
ATOM 2520 C C . ASN A 1 307 ? -15.055 25.703 0.895 1 74.25 307 ASN A C 1
ATOM 2522 O O . ASN A 1 307 ? -14.086 25.141 1.401 1 74.25 307 ASN A O 1
ATOM 2526 N N . ALA A 1 308 ? -15.492 25.297 -0.125 1 75.25 308 ALA A N 1
ATOM 2527 C CA . ALA A 1 308 ? -15.062 24.172 -0.961 1 75.25 308 ALA A CA 1
ATOM 2528 C C . ALA A 1 308 ? -15.047 22.875 -0.167 1 75.25 308 ALA A C 1
ATOM 2530 O O . ALA A 1 308 ? -14.359 21.922 -0.542 1 75.25 308 ALA A O 1
ATOM 2531 N N . VAL A 1 309 ? -15.695 22.906 1.008 1 76.69 309 VAL A N 1
ATOM 2532 C CA . VAL A 1 309 ? -15.797 21.672 1.778 1 76.69 309 VAL A CA 1
ATOM 2533 C C . VAL A 1 309 ? -16.547 20.609 0.97 1 76.69 309 VAL A C 1
ATOM 2535 O O . VAL A 1 309 ? -17.594 20.906 0.379 1 76.69 309 VAL A O 1
ATOM 2538 N N . GLY A 1 310 ? -16.016 19.453 0.931 1 82.81 310 GLY A N 1
ATOM 2539 C CA . GLY A 1 310 ? -16.672 18.375 0.199 1 82.81 310 GLY A CA 1
ATOM 2540 C C . GLY A 1 310 ? -16.172 18.25 -1.231 1 82.81 310 GLY A C 1
ATOM 2541 O O . GLY A 1 310 ? -16.703 17.438 -2.002 1 82.81 310 GLY A O 1
ATOM 2542 N N . ALA A 1 311 ? -15.289 19.062 -1.589 1 89 311 ALA A N 1
ATOM 2543 C CA . ALA A 1 311 ? -14.703 18.969 -2.924 1 89 311 ALA A CA 1
ATOM 2544 C C . ALA A 1 311 ? -13.18 18.969 -2.854 1 89 311 ALA A C 1
ATOM 2546 O O . ALA A 1 311 ? -12.594 19.422 -1.863 1 89 311 ALA A O 1
ATOM 2547 N N . ARG A 1 312 ? -12.594 18.453 -3.9 1 86.81 312 ARG A N 1
ATOM 2548 C CA . ARG A 1 312 ? -11.148 18.438 -4.074 1 86.81 312 ARG A CA 1
ATOM 2549 C C . ARG A 1 312 ? -10.758 18.828 -5.5 1 86.81 312 ARG A C 1
ATOM 2551 O O . ARG A 1 312 ? -11.547 18.641 -6.43 1 86.81 312 ARG A O 1
ATOM 2558 N N . GLY A 1 313 ? -9.508 19.406 -5.582 1 86.75 313 GLY A N 1
ATOM 2559 C CA . GLY A 1 313 ? -8.969 19.656 -6.91 1 86.75 313 GLY A CA 1
ATOM 2560 C C . GLY A 1 313 ? -9.305 21.047 -7.434 1 86.75 313 GLY A C 1
ATOM 2561 O O . GLY A 1 313 ? -9.047 21.359 -8.602 1 86.75 313 GLY A O 1
ATOM 2562 N N . LEU A 1 314 ? -9.93 21.844 -6.629 1 87.56 314 LEU A N 1
ATOM 2563 C CA . LEU A 1 314 ? -10.273 23.203 -7 1 87.56 314 LEU A CA 1
ATOM 2564 C C . LEU A 1 314 ? -9.289 24.203 -6.398 1 87.56 314 LEU A C 1
ATOM 2566 O O . LEU A 1 314 ? -8.883 24.062 -5.246 1 87.56 314 LEU A O 1
ATOM 2570 N N . HIS A 1 315 ? -8.898 25.125 -7.238 1 84.19 315 HIS A N 1
ATOM 2571 C CA . HIS A 1 315 ? -8.078 26.219 -6.707 1 84.19 315 HIS A CA 1
ATOM 2572 C C . HIS A 1 315 ? -8.867 27.078 -5.734 1 84.19 315 HIS A C 1
ATOM 2574 O O . HIS A 1 315 ? -10.078 26.906 -5.586 1 84.19 315 HIS A O 1
ATOM 2580 N N . PHE A 1 316 ? -8.148 27.969 -5.09 1 81.56 316 PHE A N 1
ATOM 2581 C CA . PHE A 1 316 ? -8.773 28.859 -4.105 1 81.56 316 PHE A CA 1
ATOM 2582 C C . PHE A 1 316 ? -9.75 29.812 -4.777 1 81.56 316 PHE A C 1
ATOM 2584 O O . PHE A 1 316 ? -9.656 30.062 -5.98 1 81.56 316 PHE A O 1
ATOM 2591 N N . LEU A 1 317 ? -10.672 30.297 -3.953 1 87.06 317 LEU A N 1
ATOM 2592 C CA . LEU A 1 317 ? -11.703 31.203 -4.438 1 87.06 317 LEU A CA 1
ATOM 2593 C C . LEU A 1 317 ? -11.078 32.438 -5.059 1 87.06 317 LEU A C 1
ATOM 2595 O O . LEU A 1 317 ? -10.125 33 -4.512 1 87.06 317 LEU A O 1
ATOM 2599 N N . GLU A 1 318 ? -11.539 32.844 -6.219 1 85.5 318 GLU A N 1
ATOM 2600 C CA . GLU A 1 318 ? -11.031 34 -6.922 1 85.5 318 GLU A CA 1
ATOM 2601 C C . GLU A 1 318 ? -12.172 34.875 -7.461 1 85.5 318 GLU A C 1
ATOM 2603 O O . GLU A 1 318 ? -13.219 34.344 -7.836 1 85.5 318 GLU A O 1
ATOM 2608 N N . SER A 1 319 ? -11.938 36.094 -7.402 1 88.06 319 SER A N 1
ATOM 2609 C CA . SER A 1 319 ? -12.867 37.031 -8.023 1 88.06 319 SER A CA 1
ATOM 2610 C C . SER A 1 319 ? -12.422 37.406 -9.43 1 88.06 319 SER A C 1
ATOM 2612 O O . SER A 1 319 ? -11.258 37.719 -9.656 1 88.06 319 SER A O 1
ATOM 2614 N N . THR A 1 320 ? -13.328 37.219 -10.352 1 81 320 THR A N 1
ATOM 2615 C CA . THR A 1 320 ? -13.039 37.562 -11.742 1 81 320 THR A CA 1
ATOM 2616 C C . THR A 1 320 ? -14.039 38.594 -12.273 1 81 320 THR A C 1
ATOM 2618 O O . THR A 1 320 ? -15.242 38.469 -12.031 1 81 320 THR A O 1
ATOM 2621 N N . ARG A 1 321 ? -13.461 39.531 -12.922 1 83.75 321 ARG A N 1
ATOM 2622 C CA . ARG A 1 321 ? -14.305 40.562 -13.516 1 83.75 321 ARG A CA 1
ATOM 2623 C C . ARG A 1 321 ? -14.789 40.125 -14.898 1 83.75 321 ARG A C 1
ATOM 2625 O O . ARG A 1 321 ? -13.984 39.812 -15.773 1 83.75 321 ARG A O 1
ATOM 2632 N N . LEU A 1 322 ? -16.078 40.156 -15.023 1 78.25 322 LEU A N 1
ATOM 2633 C CA . LEU A 1 322 ? -16.688 39.781 -16.297 1 78.25 322 LEU A CA 1
ATOM 2634 C C . LEU A 1 322 ? -16.688 40.969 -17.25 1 78.25 322 LEU A C 1
ATOM 2636 O O . LEU A 1 322 ? -16.547 42.125 -16.828 1 78.25 322 LEU A O 1
ATOM 2640 N N . PRO A 1 323 ? -16.828 40.656 -18.531 1 74.56 323 PRO A N 1
ATOM 2641 C CA . PRO A 1 323 ? -16.891 41.75 -19.5 1 74.56 323 PRO A CA 1
ATOM 2642 C C . PRO A 1 323 ? -18.016 42.75 -19.203 1 74.56 323 PRO A C 1
ATOM 2644 O O . PRO A 1 323 ? -17.891 43.938 -19.5 1 74.56 323 PRO A O 1
ATOM 2647 N N . CYS A 1 324 ? -19.109 42.219 -18.594 1 75.25 324 CYS A N 1
ATOM 2648 C CA . CYS A 1 324 ? -20.25 43.094 -18.297 1 75.25 324 CYS A CA 1
ATOM 2649 C C . CYS A 1 324 ? -19.969 43.969 -17.094 1 75.25 324 CYS A C 1
ATOM 2651 O O . CYS A 1 324 ? -20.812 44.781 -16.703 1 75.25 324 CYS A O 1
ATOM 2653 N N . GLY A 1 325 ? -18.812 43.844 -16.484 1 78.5 325 GLY A N 1
ATOM 2654 C CA . GLY A 1 325 ? -18.406 44.688 -15.375 1 78.5 325 GLY A CA 1
ATOM 2655 C C . GLY A 1 325 ? -18.688 44.062 -14.016 1 78.5 325 GLY A C 1
ATOM 2656 O O . GLY A 1 325 ? -18.297 44.625 -12.984 1 78.5 325 GLY A O 1
ATOM 2657 N N . ALA A 1 326 ? -19.375 42.969 -14.039 1 82.12 326 ALA A N 1
ATOM 2658 C CA . ALA A 1 326 ? -19.719 42.344 -12.773 1 82.12 326 ALA A CA 1
ATOM 2659 C C . ALA A 1 326 ? -18.594 41.438 -12.289 1 82.12 326 ALA A C 1
ATOM 2661 O O . ALA A 1 326 ? -17.922 40.781 -13.094 1 82.12 326 ALA A O 1
ATOM 2662 N N . ASP A 1 327 ? -18.359 41.469 -10.984 1 87.88 327 ASP A N 1
ATOM 2663 C CA . ASP A 1 327 ? -17.406 40.531 -10.367 1 87.88 327 ASP A CA 1
ATOM 2664 C C . ASP A 1 327 ? -18.109 39.25 -9.945 1 87.88 327 ASP A C 1
ATOM 2666 O O . ASP A 1 327 ? -19.203 39.281 -9.391 1 87.88 327 ASP A O 1
ATOM 2670 N N . VAL A 1 328 ? -17.516 38.188 -10.367 1 86.56 328 VAL A N 1
ATOM 2671 C CA . VAL A 1 328 ? -18.062 36.906 -9.961 1 86.56 328 VAL A CA 1
ATOM 2672 C C . VAL A 1 328 ? -17.016 36.125 -9.164 1 86.56 328 VAL A C 1
ATOM 2674 O O . VAL A 1 328 ? -15.82 36.281 -9.383 1 86.56 328 VAL A O 1
ATOM 2677 N N . LEU A 1 329 ? -17.547 35.375 -8.211 1 90 329 LEU A N 1
ATOM 2678 C CA . LEU A 1 329 ? -16.688 34.5 -7.422 1 90 329 LEU A CA 1
ATOM 2679 C C . LEU A 1 329 ? -16.75 33.062 -7.949 1 90 329 LEU A C 1
ATOM 2681 O O . LEU A 1 329 ? -17.828 32.562 -8.258 1 90 329 LEU A O 1
ATOM 2685 N N . GLY A 1 330 ? -15.531 32.562 -8.188 1 90 330 GLY A N 1
ATOM 2686 C CA . GLY A 1 330 ? -15.469 31.172 -8.656 1 90 330 GLY A CA 1
ATOM 2687 C C . GLY A 1 330 ? -14.164 30.484 -8.32 1 90 330 GLY A C 1
ATOM 2688 O O . GLY A 1 330 ? -13.281 31.094 -7.699 1 90 330 GLY A O 1
ATOM 2689 N N . ARG A 1 331 ? -14.086 29.203 -8.641 1 89.75 331 ARG A N 1
ATOM 2690 C CA . ARG A 1 331 ? -12.883 28.391 -8.445 1 89.75 331 ARG A CA 1
ATOM 2691 C C . ARG A 1 331 ? -12.453 27.734 -9.742 1 89.75 331 ARG A C 1
ATOM 2693 O O . ARG A 1 331 ? -13.289 27.203 -10.484 1 89.75 331 ARG A O 1
ATOM 2700 N N . TRP A 1 332 ? -11.18 27.797 -9.977 1 88.25 332 TRP A N 1
ATOM 2701 C CA . TRP A 1 332 ? -10.617 27.109 -11.141 1 88.25 332 TRP A CA 1
ATOM 2702 C C . TRP A 1 332 ? -10.414 25.625 -10.844 1 88.25 332 TRP A C 1
ATOM 2704 O O . TRP A 1 332 ? -10.008 25.266 -9.742 1 88.25 332 TRP A O 1
ATOM 2714 N N . THR A 1 333 ? -10.719 24.797 -11.828 1 88.19 333 THR A N 1
ATOM 2715 C CA . THR A 1 333 ? -10.211 23.438 -11.758 1 88.19 333 THR A CA 1
ATOM 2716 C C . THR A 1 333 ? -8.711 23.406 -12.047 1 88.19 333 THR A C 1
ATOM 2718 O O . THR A 1 333 ? -8.172 24.328 -12.664 1 88.19 333 THR A O 1
ATOM 2721 N N . GLY A 1 334 ? -8.008 22.344 -11.5 1 85.31 334 GLY A N 1
ATOM 2722 C CA . GLY A 1 334 ? -6.617 22.203 -11.891 1 85.31 334 GLY A CA 1
ATOM 2723 C C . GLY A 1 334 ? -5.68 22.031 -10.703 1 85.31 334 GLY A C 1
ATOM 2724 O O . GLY A 1 334 ? -4.492 21.75 -10.883 1 85.31 334 GLY A O 1
ATOM 2725 N N . LEU A 1 335 ? -6.188 22.234 -9.508 1 82.69 335 LEU A N 1
ATOM 2726 C CA . LEU A 1 335 ? -5.34 21.984 -8.352 1 82.69 335 LEU A CA 1
ATOM 2727 C C . LEU A 1 335 ? -4.887 20.531 -8.305 1 82.69 335 LEU A C 1
ATOM 2729 O O . LEU A 1 335 ? -3.793 20.234 -7.816 1 82.69 335 LEU A O 1
ATOM 2733 N N . GLU A 1 336 ? -5.723 19.656 -8.695 1 85.19 336 GLU A N 1
ATOM 2734 C CA . GLU A 1 336 ? -5.461 18.25 -8.984 1 85.19 336 GLU A CA 1
ATOM 2735 C C . GLU A 1 336 ? -5.883 17.891 -10.406 1 85.19 336 GLU A C 1
ATOM 2737 O O . GLU A 1 336 ? -6.613 18.656 -11.055 1 85.19 336 GLU A O 1
ATOM 2742 N N . PRO A 1 337 ? -5.359 16.766 -10.883 1 81.94 337 PRO A N 1
ATOM 2743 C CA . PRO A 1 337 ? -5.734 16.406 -12.25 1 81.94 337 PRO A CA 1
ATOM 2744 C C . PRO A 1 337 ? -7.242 16.281 -12.438 1 81.94 337 PRO A C 1
ATOM 2746 O O . PRO A 1 337 ? -7.754 16.531 -13.539 1 81.94 337 PRO A O 1
ATOM 2749 N N . ARG A 1 338 ? -7.934 15.953 -11.398 1 89.06 338 ARG A N 1
ATOM 2750 C CA . ARG A 1 338 ? -9.391 15.883 -11.43 1 89.06 338 ARG A CA 1
ATOM 2751 C C . ARG A 1 338 ? -10 16.672 -10.273 1 89.06 338 ARG A C 1
ATOM 2753 O O . ARG A 1 338 ? -9.461 16.672 -9.164 1 89.06 338 ARG A O 1
ATOM 2760 N N . ALA A 1 339 ? -11.078 17.297 -10.625 1 91.12 339 ALA A N 1
ATOM 2761 C CA . ALA A 1 339 ? -11.914 17.844 -9.555 1 91.12 339 ALA A CA 1
ATOM 2762 C C . ALA A 1 339 ? -12.977 16.828 -9.125 1 91.12 339 ALA A C 1
ATOM 2764 O O . ALA A 1 339 ? -13.578 16.156 -9.969 1 91.12 339 ALA A O 1
ATOM 2765 N N . VAL A 1 340 ? -13.141 16.688 -7.863 1 93.44 340 VAL A N 1
ATOM 2766 C CA . VAL A 1 340 ? -14.055 15.688 -7.336 1 93.44 340 VAL A CA 1
ATOM 2767 C C . VAL A 1 340 ? -14.992 16.328 -6.312 1 93.44 340 VAL A C 1
ATOM 2769 O O . VAL A 1 340 ? -14.562 17.141 -5.496 1 93.44 340 VAL A O 1
ATOM 2772 N N . TRP A 1 341 ? -16.281 16.031 -6.355 1 93.75 341 TRP A N 1
ATOM 2773 C CA . TRP A 1 341 ? -17.266 16.453 -5.375 1 93.75 341 TRP A CA 1
ATOM 2774 C C . TRP A 1 341 ? -17.953 15.258 -4.734 1 93.75 341 TRP A C 1
ATOM 2776 O O . TRP A 1 341 ? -18.266 14.281 -5.414 1 93.75 341 TRP A O 1
ATOM 2786 N N . GLU A 1 342 ? -18.141 15.336 -3.459 1 92.44 342 GLU A N 1
ATOM 2787 C CA . GLU A 1 342 ? -19.016 14.43 -2.732 1 92.44 342 GLU A CA 1
ATOM 2788 C C . GLU A 1 342 ? -20.406 15.039 -2.557 1 92.44 342 GLU A C 1
ATOM 2790 O O . GLU A 1 342 ? -20.578 16.016 -1.816 1 92.44 342 GLU A O 1
ATOM 2795 N N . ILE A 1 343 ? -21.422 14.422 -3.141 1 93.06 343 ILE A N 1
ATOM 2796 C CA . ILE A 1 343 ? -22.75 15.016 -3.193 1 93.06 343 ILE A CA 1
ATOM 2797 C C . ILE A 1 343 ? -23.734 14.164 -2.391 1 93.06 343 ILE A C 1
ATOM 2799 O O . ILE A 1 343 ? -24.094 13.062 -2.811 1 93.06 343 ILE A O 1
ATOM 2803 N N . PRO A 1 344 ? -24.094 14.641 -1.274 1 93.38 344 PRO A N 1
ATOM 2804 C CA . PRO A 1 344 ? -25.141 13.93 -0.538 1 93.38 344 PRO A CA 1
ATOM 2805 C C . PRO A 1 344 ? -26.516 14.102 -1.165 1 93.38 344 PRO A C 1
ATOM 2807 O O . PRO A 1 344 ? -27.094 15.188 -1.104 1 93.38 344 PRO A O 1
ATOM 2810 N N . LEU A 1 345 ? -27.047 13.117 -1.743 1 92.5 345 LEU A N 1
ATOM 2811 C CA . LEU A 1 345 ? -28.297 13.18 -2.482 1 92.5 345 LEU A CA 1
ATOM 2812 C C . LEU A 1 345 ? -29 11.828 -2.469 1 92.5 345 LEU A C 1
ATOM 2814 O O . LEU A 1 345 ? -28.375 10.789 -2.682 1 92.5 345 LEU A O 1
ATOM 2818 N N . ARG A 1 346 ? -30.266 11.859 -2.203 1 88.94 346 ARG A N 1
ATOM 2819 C CA . ARG A 1 346 ? -31.062 10.648 -2.311 1 88.94 346 ARG A CA 1
ATOM 2820 C C . ARG A 1 346 ? -31.469 10.383 -3.758 1 88.94 346 ARG A C 1
ATOM 2822 O O . ARG A 1 346 ? -31.828 11.312 -4.488 1 88.94 346 ARG A O 1
ATOM 2829 N N . ALA A 1 347 ? -31.234 9.211 -4.148 1 84.19 347 ALA A N 1
ATOM 2830 C CA . ALA A 1 347 ? -31.656 8.836 -5.496 1 84.19 347 ALA A CA 1
ATOM 2831 C C . ALA A 1 347 ? -32.344 7.484 -5.5 1 84.19 347 ALA A C 1
ATOM 2833 O O . ALA A 1 347 ? -31.781 6.48 -5.07 1 84.19 347 ALA A O 1
ATOM 2834 N N . GLY A 1 348 ? -33.656 7.508 -5.914 1 79.25 348 GLY A N 1
ATOM 2835 C CA . GLY A 1 348 ? -34.375 6.25 -6.066 1 79.25 348 GLY A CA 1
ATOM 2836 C C . GLY A 1 348 ? -34 5.5 -7.332 1 79.25 348 GLY A C 1
ATOM 2837 O O . GLY A 1 348 ? -33.375 6.066 -8.234 1 79.25 348 GLY A O 1
ATOM 2838 N N . ARG A 1 349 ? -34.312 4.234 -7.473 1 79.31 349 ARG A N 1
ATOM 2839 C CA . ARG A 1 349 ? -33.969 3.377 -8.594 1 79.31 349 ARG A CA 1
ATOM 2840 C C . ARG A 1 349 ? -34.5 3.945 -9.906 1 79.31 349 ARG A C 1
ATOM 2842 O O . ARG A 1 349 ? -33.844 3.848 -10.945 1 79.31 349 ARG A O 1
ATOM 2849 N N . ASP A 1 350 ? -35.625 4.574 -9.875 1 80.62 350 ASP A N 1
ATOM 2850 C CA . ASP A 1 350 ? -36.25 5.074 -11.094 1 80.62 350 ASP A CA 1
ATOM 2851 C C . ASP A 1 350 ? -36.062 6.582 -11.234 1 80.62 350 ASP A C 1
ATOM 2853 O O . ASP A 1 350 ? -36.688 7.211 -12.094 1 80.62 350 ASP A O 1
ATOM 2857 N N . SER A 1 351 ? -35.156 7.062 -10.508 1 85.94 351 SER A N 1
ATOM 2858 C CA . SER A 1 351 ? -34.969 8.508 -10.547 1 85.94 351 SER A CA 1
ATOM 2859 C C . SER A 1 351 ? -33.75 8.875 -11.391 1 85.94 351 SER A C 1
ATOM 2861 O O . SER A 1 351 ? -33.094 7.996 -11.93 1 85.94 351 SER A O 1
ATOM 2863 N N . HIS A 1 352 ? -33.688 10.148 -11.648 1 90.88 352 HIS A N 1
ATOM 2864 C CA . HIS A 1 352 ? -32.531 10.727 -12.312 1 90.88 352 HIS A CA 1
ATOM 2865 C C . HIS A 1 352 ? -31.859 11.766 -11.43 1 90.88 352 HIS A C 1
ATOM 2867 O O . HIS A 1 352 ? -32.531 12.453 -10.656 1 90.88 352 HIS A O 1
ATOM 2873 N N . VAL A 1 353 ? -30.578 11.734 -11.531 1 92.5 353 VAL A N 1
ATOM 2874 C CA . VAL A 1 353 ? -29.812 12.781 -10.852 1 92.5 353 VAL A CA 1
ATOM 2875 C C . VAL A 1 353 ? -29.406 13.852 -11.852 1 92.5 353 VAL A C 1
ATOM 2877 O O . VAL A 1 353 ? -28.812 13.547 -12.898 1 92.5 353 VAL A O 1
ATOM 2880 N N . VAL A 1 354 ? -29.734 15.008 -11.555 1 94.75 354 VAL A N 1
ATOM 2881 C CA . VAL A 1 354 ? -29.406 16.141 -12.422 1 94.75 354 VAL A CA 1
ATOM 2882 C C . VAL A 1 354 ? -28.312 16.984 -11.773 1 94.75 354 VAL A C 1
ATOM 2884 O O . VAL A 1 354 ? -28.391 17.297 -10.586 1 94.75 354 VAL A O 1
ATOM 2887 N N . ILE A 1 355 ? -27.281 17.312 -12.523 1 96 355 ILE A N 1
ATOM 2888 C CA . ILE A 1 355 ? -26.203 18.203 -12.086 1 96 355 ILE A CA 1
ATOM 2889 C C . ILE A 1 355 ? -26.141 19.422 -13.008 1 96 355 ILE A C 1
ATOM 2891 O O . ILE A 1 355 ? -26.078 19.281 -14.227 1 96 355 ILE A O 1
ATOM 2895 N N . GLU A 1 356 ? -26.172 20.531 -12.453 1 96.06 356 GLU A N 1
ATOM 2896 C CA . GLU A 1 356 ? -26.016 21.781 -13.195 1 96.06 356 GLU A CA 1
ATOM 2897 C C . GLU A 1 356 ? -24.766 22.516 -12.758 1 96.06 356 GLU A C 1
ATOM 2899 O O . GLU A 1 356 ? -24.531 22.719 -11.562 1 96.06 356 GLU A O 1
ATOM 2904 N N . VAL A 1 357 ? -23.984 22.922 -13.719 1 95.06 357 VAL A N 1
ATOM 2905 C CA . VAL A 1 357 ? -22.719 23.609 -13.453 1 95.06 357 VAL A CA 1
ATOM 2906 C C . VAL A 1 357 ? -22.703 24.953 -14.195 1 95.06 357 VAL A C 1
ATOM 2908 O O . VAL A 1 357 ? -22.922 25 -15.406 1 95.06 357 VAL A O 1
ATOM 2911 N N . ASP A 1 358 ? -22.531 25.984 -13.484 1 93 358 ASP A N 1
ATOM 2912 C CA . ASP A 1 358 ? -22.297 27.297 -14.086 1 93 358 ASP A CA 1
ATOM 2913 C C . ASP A 1 358 ? -20.812 27.609 -14.188 1 93 358 ASP A C 1
ATOM 2915 O O . ASP A 1 358 ? -20.062 27.406 -13.234 1 93 358 ASP A O 1
ATOM 2919 N N . TYR A 1 359 ? -20.375 28.047 -15.32 1 90.81 359 TYR A N 1
ATOM 2920 C CA . TYR A 1 359 ? -18.969 28.312 -15.555 1 90.81 359 TYR A CA 1
ATOM 2921 C C . TYR A 1 359 ? -18.766 29.453 -16.547 1 90.81 359 TYR A C 1
ATOM 2923 O O . TYR A 1 359 ? -19.734 29.969 -17.109 1 90.81 359 TYR A O 1
ATOM 2931 N N . ILE A 1 360 ? -17.562 29.828 -16.656 1 87.12 360 ILE A N 1
ATOM 2932 C CA . ILE A 1 360 ? -17.219 30.875 -17.625 1 87.12 360 ILE A CA 1
ATOM 2933 C C . ILE A 1 360 ? -16.281 30.297 -18.688 1 87.12 360 ILE A C 1
ATOM 2935 O O . ILE A 1 360 ? -15.164 29.891 -18.391 1 87.12 360 ILE A O 1
ATOM 2939 N N . ASP A 1 361 ? -16.719 30.281 -19.875 1 75.88 361 ASP A N 1
ATOM 2940 C CA . ASP A 1 361 ? -16 29.688 -21 1 75.88 361 ASP A CA 1
ATOM 2941 C C . ASP A 1 361 ? -14.922 30.641 -21.531 1 75.88 361 ASP A C 1
ATOM 2943 O O . ASP A 1 361 ? -13.852 30.203 -21.953 1 75.88 361 ASP A O 1
ATOM 2947 N N . SER A 1 362 ? -15.258 31.891 -21.547 1 64.19 362 SER A N 1
ATOM 2948 C CA . SER A 1 362 ? -14.391 32.875 -22.203 1 64.19 362 SER A CA 1
ATOM 2949 C C . SER A 1 362 ? -13.016 32.906 -21.547 1 64.19 362 SER A C 1
ATOM 2951 O O . SER A 1 362 ? -12.023 33.25 -22.203 1 64.19 362 SER A O 1
ATOM 2953 N N . VAL A 1 363 ? -13.039 32.5 -20.344 1 62.56 363 VAL A N 1
ATOM 2954 C CA . VAL A 1 363 ? -11.773 32.625 -19.625 1 62.56 363 VAL A CA 1
ATOM 2955 C C . VAL A 1 363 ? -11.117 31.266 -19.5 1 62.56 363 VAL A C 1
ATOM 2957 O O . VAL A 1 363 ? -9.938 31.156 -19.156 1 62.56 363 VAL A O 1
ATOM 2960 N N . SER A 1 364 ? -11.914 30.297 -20.062 1 64.75 364 SER A N 1
ATOM 2961 C CA . SER A 1 364 ? -11.391 28.938 -19.922 1 64.75 364 SER A CA 1
ATOM 2962 C C . SER A 1 364 ? -10.727 28.469 -21.219 1 64.75 364 SER A C 1
ATOM 2964 O O . SER A 1 364 ? -11.266 28.656 -22.297 1 64.75 364 SER A O 1
ATOM 2966 N N . PRO A 1 365 ? -9.547 28.031 -21.125 1 59.78 365 PRO A N 1
ATOM 2967 C CA . PRO A 1 365 ? -8.82 27.641 -22.328 1 59.78 365 PRO A CA 1
ATOM 2968 C C . PRO A 1 365 ? -9.531 26.547 -23.125 1 59.78 365 PRO A C 1
ATOM 2970 O O . PRO A 1 365 ? -9.406 26.484 -24.344 1 59.78 365 PRO A O 1
ATOM 2973 N N . GLU A 1 366 ? -10.125 25.641 -22.375 1 64.88 366 GLU A N 1
ATOM 2974 C CA . GLU A 1 366 ? -10.812 24.531 -23.047 1 64.88 366 GLU A CA 1
ATOM 2975 C C . GLU A 1 366 ? -12.297 24.516 -22.688 1 64.88 366 GLU A C 1
ATOM 2977 O O . GLU A 1 366 ? -12.68 24.953 -21.594 1 64.88 366 GLU A O 1
ATOM 2982 N N . ALA A 1 367 ? -13.023 24.062 -23.594 1 75.25 367 ALA A N 1
ATOM 2983 C CA . ALA A 1 367 ? -14.477 24 -23.422 1 75.25 367 ALA A CA 1
ATOM 2984 C C . ALA A 1 367 ? -14.867 22.812 -22.547 1 75.25 367 ALA A C 1
ATOM 2986 O O . ALA A 1 367 ? -14.273 21.734 -22.641 1 75.25 367 ALA A O 1
ATOM 2987 N N . LEU A 1 368 ? -15.711 23.125 -21.656 1 88.31 368 LEU A N 1
ATOM 2988 C CA . LEU A 1 368 ? -16.297 22.094 -20.828 1 88.31 368 LEU A CA 1
ATOM 2989 C C . LEU A 1 368 ? -17.219 21.188 -21.641 1 88.31 368 LEU A C 1
ATOM 2991 O O . LEU A 1 368 ? -17.984 21.656 -22.469 1 88.31 368 LEU A O 1
ATOM 2995 N N . ALA A 1 369 ? -16.969 19.938 -21.609 1 90.75 369 ALA A N 1
ATOM 2996 C CA . ALA A 1 369 ? -17.781 18.953 -22.328 1 90.75 369 ALA A CA 1
ATOM 2997 C C . ALA A 1 369 ? -18.391 17.938 -21.359 1 90.75 369 ALA A C 1
ATOM 2999 O O . ALA A 1 369 ? -17.812 17.641 -20.312 1 90.75 369 ALA A O 1
ATOM 3000 N N . PRO A 1 370 ? -19.609 17.453 -21.734 1 93.31 370 PRO A N 1
ATOM 3001 C CA . PRO A 1 370 ? -20.266 16.469 -20.859 1 93.31 370 PRO A CA 1
ATOM 3002 C C . PRO A 1 370 ? -19.391 15.258 -20.578 1 93.31 370 PRO A C 1
ATOM 3004 O O . PRO A 1 370 ? -19.469 14.672 -19.5 1 93.31 370 PRO A O 1
ATOM 3007 N N . GLU A 1 371 ? -18.547 14.891 -21.516 1 91.94 371 GLU A N 1
ATOM 3008 C CA . GLU A 1 371 ? -17.719 13.688 -21.391 1 91.94 371 GLU A CA 1
ATOM 3009 C C . GLU A 1 371 ? -16.656 13.852 -20.297 1 91.94 371 GLU A C 1
ATOM 3011 O O . GLU A 1 371 ? -16.047 12.875 -19.875 1 91.94 371 GLU A O 1
ATOM 3016 N N . HIS A 1 372 ? -16.453 15.062 -19.891 1 93.62 372 HIS A N 1
ATOM 3017 C CA . HIS A 1 372 ? -15.469 15.32 -18.844 1 93.62 372 HIS A CA 1
ATOM 3018 C C . HIS A 1 372 ? -15.992 14.906 -17.484 1 93.62 372 HIS A C 1
ATOM 3020 O O . HIS A 1 372 ? -15.227 14.805 -16.516 1 93.62 372 HIS A O 1
ATOM 3026 N N . PHE A 1 373 ? -17.359 14.656 -17.453 1 94.94 373 PHE A N 1
ATOM 3027 C CA . PHE A 1 373 ? -17.984 14.398 -16.156 1 94.94 373 PHE A CA 1
ATOM 3028 C C . PHE A 1 373 ? -18.344 12.93 -16.016 1 94.94 373 PHE A C 1
ATOM 3030 O O . PHE A 1 373 ? -18.797 12.297 -16.969 1 94.94 373 PHE A O 1
ATOM 3037 N N . THR A 1 374 ? -18.156 12.43 -14.836 1 93.25 374 THR A N 1
ATOM 3038 C CA . THR A 1 374 ? -18.719 11.141 -14.445 1 93.25 374 THR A CA 1
ATOM 3039 C C . THR A 1 374 ? -19.344 11.211 -13.055 1 93.25 374 THR A C 1
ATOM 3041 O O . THR A 1 374 ? -18.828 11.922 -12.18 1 93.25 374 THR A O 1
ATOM 3044 N N . LEU A 1 375 ? -20.438 10.594 -12.914 1 92.25 375 LEU A N 1
ATOM 3045 C CA . LEU A 1 375 ? -21.078 10.43 -11.609 1 92.25 375 LEU A CA 1
ATOM 3046 C C . LEU A 1 375 ? -21.016 8.969 -11.156 1 92.25 375 LEU A C 1
ATOM 3048 O O . LEU A 1 375 ? -21.625 8.102 -11.781 1 92.25 375 LEU A O 1
ATOM 3052 N N . ASN A 1 376 ? -20.328 8.75 -10.062 1 87 376 ASN A N 1
ATOM 3053 C CA . ASN A 1 376 ? -20.062 7.391 -9.602 1 87 376 ASN A CA 1
ATOM 3054 C C . ASN A 1 376 ? -19.5 6.52 -10.727 1 87 376 ASN A C 1
ATOM 3056 O O . ASN A 1 376 ? -19.922 5.371 -10.891 1 87 376 ASN A O 1
ATOM 3060 N N . GLY A 1 377 ? -18.75 7.129 -11.594 1 84.06 377 GLY A N 1
ATOM 3061 C CA . GLY A 1 377 ? -18.078 6.422 -12.672 1 84.06 377 GLY A CA 1
ATOM 3062 C C . GLY A 1 377 ? -18.922 6.32 -13.93 1 84.06 377 GLY A C 1
ATOM 3063 O O . GLY A 1 377 ? -18.453 5.824 -14.953 1 84.06 377 GLY A O 1
ATOM 3064 N N . MET A 1 378 ? -20.094 6.816 -13.914 1 87.88 378 MET A N 1
ATOM 3065 C CA . MET A 1 378 ? -21.016 6.703 -15.047 1 87.88 378 MET A CA 1
ATOM 3066 C C . MET A 1 378 ? -21.078 8.016 -15.828 1 87.88 378 MET A C 1
ATOM 3068 O O . MET A 1 378 ? -21.062 9.094 -15.234 1 87.88 378 MET A O 1
ATOM 3072 N N . PRO A 1 379 ? -21.234 7.863 -17.094 1 91.62 379 PRO A N 1
ATOM 3073 C CA . PRO A 1 379 ? -21.375 9.078 -17.906 1 91.62 379 PRO A CA 1
ATOM 3074 C C . PRO A 1 379 ? -22.797 9.633 -17.891 1 91.62 379 PRO A C 1
ATOM 3076 O O . PRO A 1 379 ? -23.734 8.914 -17.531 1 91.62 379 PRO A O 1
ATOM 3079 N N . ALA A 1 380 ? -22.938 10.844 -18.281 1 94.25 380 ALA A N 1
ATOM 3080 C CA . ALA A 1 380 ? -24.25 11.461 -18.391 1 94.25 380 ALA A CA 1
ATOM 3081 C C . ALA A 1 380 ? -25.047 10.891 -19.562 1 94.25 380 ALA A C 1
ATOM 3083 O O . ALA A 1 380 ? -24.469 10.633 -20.641 1 94.25 380 ALA A O 1
ATOM 3084 N N . ARG A 1 381 ? -26.281 10.734 -19.375 1 92.88 381 ARG A N 1
ATOM 3085 C CA . ARG A 1 381 ? -27.156 10.219 -20.422 1 92.88 381 ARG A CA 1
ATOM 3086 C C . ARG A 1 381 ? -27.656 11.344 -21.328 1 92.88 381 ARG A C 1
ATOM 3088 O O . ARG A 1 381 ? -27.859 11.141 -22.531 1 92.88 381 ARG A O 1
ATOM 3095 N N . GLN A 1 382 ? -28 12.438 -20.719 1 95.06 382 GLN A N 1
ATOM 3096 C CA . GLN A 1 382 ? -28.469 13.625 -21.438 1 95.06 382 GLN A CA 1
ATOM 3097 C C . GLN A 1 382 ? -27.734 14.875 -20.953 1 95.06 382 GLN A C 1
ATOM 3099 O O . GLN A 1 382 ? -27.172 14.883 -19.844 1 95.06 382 GLN A O 1
ATOM 3104 N N . HIS A 1 383 ? -27.641 15.836 -21.812 1 96.31 383 HIS A N 1
ATOM 3105 C CA . HIS A 1 383 ? -27.031 17.109 -21.438 1 96.31 383 HIS A CA 1
ATOM 3106 C C . HIS A 1 383 ? -27.656 18.266 -22.203 1 96.31 383 HIS A C 1
ATOM 3108 O O . HIS A 1 383 ? -28.312 18.062 -23.234 1 96.31 383 HIS A O 1
ATOM 3114 N N . ALA A 1 384 ? -27.594 19.406 -21.656 1 96.12 384 ALA A N 1
ATOM 3115 C CA . ALA A 1 384 ? -28.062 20.641 -22.297 1 96.12 384 ALA A CA 1
ATOM 3116 C C . ALA A 1 384 ? -27.203 21.828 -21.906 1 96.12 384 ALA A C 1
ATOM 3118 O O . ALA A 1 384 ? -26.781 21.938 -20.75 1 96.12 384 ALA A O 1
ATOM 3119 N N . PHE A 1 385 ? -26.922 22.672 -22.891 1 94.31 385 PHE A N 1
ATOM 3120 C CA . PHE A 1 385 ? -26.188 23.906 -22.641 1 94.31 385 PHE A CA 1
ATOM 3121 C C . PHE A 1 385 ? -27.141 25.109 -22.672 1 94.31 385 PHE A C 1
ATOM 3123 O O . PHE A 1 385 ? -28.047 25.156 -23.5 1 94.31 385 PHE A O 1
ATOM 3130 N N . SER A 1 386 ? -26.922 25.969 -21.797 1 93.5 386 SER A N 1
ATOM 3131 C CA . SER A 1 386 ? -27.609 27.25 -21.828 1 93.5 386 SER A CA 1
ATOM 3132 C C . SER A 1 386 ? -26.688 28.391 -21.422 1 93.5 386 SER A C 1
ATOM 3134 O O . SER A 1 386 ? -25.625 28.141 -20.844 1 93.5 386 SER A O 1
ATOM 3136 N N . ALA A 1 387 ? -27.031 29.609 -21.828 1 89.38 387 ALA A N 1
ATOM 3137 C CA . ALA A 1 387 ? -26.156 30.75 -21.531 1 89.38 387 ALA A CA 1
ATOM 3138 C C . ALA A 1 387 ? -26.969 31.938 -21.016 1 89.38 387 ALA A C 1
ATOM 3140 O O . ALA A 1 387 ? -28.094 32.188 -21.484 1 89.38 387 ALA A O 1
ATOM 3141 N N . GLU A 1 388 ? -26.578 32.469 -20.031 1 85.19 388 GLU A N 1
ATOM 3142 C CA . GLU A 1 388 ? -27.062 33.75 -19.531 1 85.19 388 GLU A CA 1
ATOM 3143 C C . GLU A 1 388 ? -25.938 34.75 -19.453 1 85.19 388 GLU A C 1
ATOM 3145 O O . GLU A 1 388 ? -25.281 34.875 -18.422 1 85.19 388 GLU A O 1
ATOM 3150 N N . GLY A 1 389 ? -25.844 35.656 -20.484 1 81.31 389 GLY A N 1
ATOM 3151 C CA . GLY A 1 389 ? -24.703 36.562 -20.547 1 81.31 389 GLY A CA 1
ATOM 3152 C C . GLY A 1 389 ? -23.375 35.844 -20.766 1 81.31 389 GLY A C 1
ATOM 3153 O O . GLY A 1 389 ? -23.25 35.062 -21.703 1 81.31 389 GLY A O 1
ATOM 3154 N N . SER A 1 390 ? -22.469 36.062 -19.844 1 83.81 390 SER A N 1
ATOM 3155 C CA . SER A 1 390 ? -21.141 35.469 -19.938 1 83.81 390 SER A CA 1
ATOM 3156 C C . SER A 1 390 ? -21.078 34.156 -19.188 1 83.81 390 SER A C 1
ATOM 3158 O O . SER A 1 390 ? -20.078 33.438 -19.25 1 83.81 390 SER A O 1
ATOM 3160 N N . ILE A 1 391 ? -22.172 33.844 -18.547 1 88.75 391 ILE A N 1
ATOM 3161 C CA . ILE A 1 391 ? -22.203 32.625 -17.75 1 88.75 391 ILE A CA 1
ATOM 3162 C C . ILE A 1 391 ? -22.859 31.5 -18.547 1 88.75 391 ILE A C 1
ATOM 3164 O O . ILE A 1 391 ? -23.953 31.672 -19.094 1 88.75 391 ILE A O 1
ATOM 3168 N N . GLN A 1 392 ? -22.109 30.469 -18.672 1 91.19 392 GLN A N 1
ATOM 3169 C CA . GLN A 1 392 ? -22.625 29.266 -19.312 1 91.19 392 GLN A CA 1
ATOM 3170 C C . GLN A 1 392 ? -23.109 28.25 -18.297 1 91.19 392 GLN A C 1
ATOM 3172 O O . GLN A 1 392 ? -22.547 28.141 -17.203 1 91.19 392 GLN A O 1
ATOM 3177 N N . ARG A 1 393 ? -24.188 27.531 -18.656 1 93.94 393 ARG A N 1
ATOM 3178 C CA . ARG A 1 393 ? -24.688 26.469 -17.797 1 93.94 393 ARG A CA 1
ATOM 3179 C C . ARG A 1 393 ? -24.719 25.141 -18.531 1 93.94 393 ARG A C 1
ATOM 3181 O O . ARG A 1 393 ? -25.281 25.031 -19.625 1 93.94 393 ARG A O 1
ATOM 3188 N N . LEU A 1 394 ? -24.078 24.188 -17.953 1 95.31 394 LEU A N 1
ATOM 3189 C CA . LEU A 1 394 ? -24.156 22.812 -18.438 1 95.31 394 LEU A CA 1
ATOM 3190 C C . LEU A 1 394 ? -25.016 21.953 -17.516 1 95.31 394 LEU A C 1
ATOM 3192 O O . LEU A 1 394 ? -24.766 21.891 -16.312 1 95.31 394 LEU A O 1
ATOM 3196 N N . ARG A 1 395 ? -26.109 21.469 -18.078 1 96.56 395 ARG A N 1
ATOM 3197 C CA . ARG A 1 395 ? -27 20.578 -17.359 1 96.56 395 ARG A CA 1
ATOM 3198 C C . ARG A 1 395 ? -26.766 19.125 -17.766 1 96.56 395 ARG A C 1
ATOM 3200 O O . ARG A 1 395 ? -26.859 18.781 -18.953 1 96.56 395 ARG A O 1
ATOM 3207 N N . LEU A 1 396 ? -26.453 18.281 -16.781 1 96.75 396 LEU A N 1
ATOM 3208 C CA . LEU A 1 396 ? -26.203 16.859 -17 1 96.75 396 LEU A CA 1
ATOM 3209 C C . LEU A 1 396 ? -27.25 16.016 -16.297 1 96.75 396 LEU A C 1
ATOM 3211 O O . LEU A 1 396 ? -27.625 16.297 -15.164 1 96.75 396 LEU A O 1
ATOM 3215 N N . VAL A 1 397 ? -27.734 15.008 -16.984 1 95.44 397 VAL A N 1
ATOM 3216 C CA . VAL A 1 397 ? -28.703 14.078 -16.422 1 95.44 397 VAL A CA 1
ATOM 3217 C C . VAL A 1 397 ? -28.094 12.68 -16.375 1 95.44 397 VAL A C 1
ATOM 3219 O O . VAL A 1 397 ? -27.672 12.141 -17.391 1 95.44 397 VAL A O 1
ATOM 3222 N N . PHE A 1 398 ? -28.062 12.141 -15.172 1 92.56 398 PHE A N 1
ATOM 3223 C CA . PHE A 1 398 ? -27.578 10.789 -14.953 1 92.56 398 PHE A CA 1
ATOM 3224 C C . PHE A 1 398 ? -28.703 9.852 -14.547 1 92.56 398 PHE A C 1
ATOM 3226 O O . PHE A 1 398 ? -29.547 10.219 -13.734 1 92.56 398 PHE A O 1
ATOM 3233 N N . SER A 1 399 ? -28.703 8.672 -15.109 1 87.25 399 SER A N 1
ATOM 3234 C CA . SER A 1 399 ? -29.688 7.688 -14.688 1 87.25 399 SER A CA 1
ATOM 3235 C C . SER A 1 399 ? -29.281 7.016 -13.383 1 87.25 399 SER A C 1
ATOM 3237 O O . SER A 1 399 ? -28.141 6.555 -13.242 1 87.25 399 SER A O 1
ATOM 3239 N N . ALA A 1 400 ? -30.047 7.055 -12.344 1 76.81 400 ALA A N 1
ATOM 3240 C CA . ALA A 1 400 ? -29.703 6.434 -11.062 1 76.81 400 ALA A CA 1
ATOM 3241 C C . ALA A 1 400 ? -29.547 4.922 -11.211 1 76.81 400 ALA A C 1
ATOM 3243 O O . ALA A 1 400 ? -28.469 4.375 -10.992 1 76.81 400 ALA A O 1
ATOM 3244 N N . GLY A 1 401 ? -30.547 4.367 -11.875 1 72.38 401 GLY A N 1
ATOM 3245 C CA . GLY A 1 401 ? -30.469 2.928 -12.078 1 72.38 401 GLY A CA 1
ATOM 3246 C C . GLY A 1 401 ? -30.031 2.18 -10.828 1 72.38 401 GLY A C 1
ATOM 3247 O O . GLY A 1 401 ? -30.172 2.686 -9.711 1 72.38 401 GLY A O 1
ATOM 3248 N N . ALA A 1 402 ? -29.578 0.894 -10.945 1 63.31 402 ALA A N 1
ATOM 3249 C CA . ALA A 1 402 ? -29.188 0.025 -9.836 1 63.31 402 ALA A CA 1
ATOM 3250 C C . ALA A 1 402 ? -27.875 0.484 -9.219 1 63.31 402 ALA A C 1
ATOM 3252 O O . ALA A 1 402 ? -27.656 0.299 -8.016 1 63.31 402 ALA A O 1
ATOM 3253 N N . ALA A 1 403 ? -27.156 1.17 -10 1 63.19 403 ALA A N 1
ATOM 3254 C CA . ALA A 1 403 ? -25.812 1.557 -9.562 1 63.19 403 ALA A CA 1
ATOM 3255 C C . ALA A 1 403 ? -25.875 2.699 -8.547 1 63.19 403 ALA A C 1
ATOM 3257 O O . ALA A 1 403 ? -25.047 2.779 -7.641 1 63.19 403 ALA A O 1
ATOM 3258 N N . LEU A 1 404 ? -26.891 3.457 -8.727 1 67.44 404 LEU A N 1
ATOM 3259 C CA . LEU A 1 404 ? -27 4.641 -7.879 1 67.44 404 LEU A CA 1
ATOM 3260 C C . LEU A 1 404 ? -28.047 4.434 -6.789 1 67.44 404 LEU A C 1
ATOM 3262 O O . LEU A 1 404 ? -28 5.082 -5.738 1 67.44 404 LEU A O 1
ATOM 3266 N N . ALA A 1 405 ? -28.844 3.471 -7.117 1 68.25 405 ALA A N 1
ATOM 3267 C CA . ALA A 1 405 ? -29.969 3.297 -6.203 1 68.25 405 ALA A CA 1
ATOM 3268 C C . ALA A 1 405 ? -29.5 2.816 -4.836 1 68.25 405 ALA A C 1
ATOM 3270 O O . ALA A 1 405 ? -28.641 1.929 -4.742 1 68.25 405 ALA A O 1
ATOM 3271 N N . GLY A 1 406 ? -29.953 3.451 -3.828 1 74.75 406 GLY A N 1
ATOM 3272 C CA . GLY A 1 406 ? -29.656 3.074 -2.455 1 74.75 406 GLY A CA 1
ATOM 3273 C C . GLY A 1 406 ? -28.484 3.844 -1.869 1 74.75 406 GLY A C 1
ATOM 3274 O O . GLY A 1 406 ? -28.328 3.9 -0.648 1 74.75 406 GLY A O 1
ATOM 3275 N N . ARG A 1 407 ? -27.703 4.457 -2.699 1 83.69 407 ARG A N 1
ATOM 3276 C CA . ARG A 1 407 ? -26.609 5.281 -2.203 1 83.69 407 ARG A CA 1
ATOM 3277 C C . ARG A 1 407 ? -27.125 6.641 -1.732 1 83.69 407 ARG A C 1
ATOM 3279 O O . ARG A 1 407 ? -28.125 7.148 -2.242 1 83.69 407 ARG A O 1
ATOM 3286 N N . MET A 1 408 ? -26.438 7.141 -0.751 1 89.69 408 MET A N 1
ATOM 3287 C CA . MET A 1 408 ? -26.812 8.445 -0.202 1 89.69 408 MET A CA 1
ATOM 3288 C C . MET A 1 408 ? -25.75 9.492 -0.509 1 89.69 408 MET A C 1
ATOM 3290 O O . MET A 1 408 ? -26 10.688 -0.365 1 89.69 408 MET A O 1
ATOM 3294 N N . LEU A 1 409 ? -24.641 9.078 -0.904 1 90.5 409 LEU A N 1
ATOM 3295 C CA . LEU A 1 409 ? -23.547 9.969 -1.299 1 90.5 409 LEU A CA 1
ATOM 3296 C C . LEU A 1 409 ? -23.047 9.609 -2.689 1 90.5 409 LEU A C 1
ATOM 3298 O O . LEU A 1 409 ? -22.75 8.445 -2.971 1 90.5 409 LEU A O 1
ATOM 3302 N N . HIS A 1 410 ? -22.938 10.602 -3.547 1 91.12 410 HIS A N 1
ATOM 3303 C CA . HIS A 1 410 ? -22.5 10.398 -4.926 1 91.12 410 HIS A CA 1
ATOM 3304 C C . HIS A 1 410 ? -21.219 11.172 -5.219 1 91.12 410 HIS A C 1
ATOM 3306 O O . HIS A 1 410 ? -21.047 12.305 -4.75 1 91.12 410 HIS A O 1
ATOM 3312 N N . THR A 1 411 ? -20.375 10.539 -5.984 1 91.94 411 THR A N 1
ATOM 3313 C CA . THR A 1 411 ? -19.094 11.164 -6.32 1 91.94 411 THR A CA 1
ATOM 3314 C C . THR A 1 411 ? -19.109 11.68 -7.758 1 91.94 411 THR A C 1
ATOM 3316 O O . THR A 1 411 ? -19.203 10.891 -8.703 1 91.94 411 THR A O 1
ATOM 3319 N N . LEU A 1 412 ? -19.016 12.984 -7.926 1 94.75 412 LEU A N 1
ATOM 3320 C CA . LEU A 1 412 ? -18.875 13.609 -9.234 1 94.75 412 LEU A CA 1
ATOM 3321 C C . LEU A 1 412 ? -17.422 13.883 -9.547 1 94.75 412 LEU A C 1
ATOM 3323 O O . LEU A 1 412 ? -16.688 14.438 -8.719 1 94.75 412 LEU A O 1
ATOM 3327 N N . LYS A 1 413 ? -16.969 13.461 -10.672 1 94 413 LYS A N 1
ATOM 3328 C CA . LYS A 1 413 ? -15.594 13.727 -11.102 1 94 413 LYS A CA 1
ATOM 3329 C C . LYS A 1 413 ? -15.57 14.539 -12.391 1 94 413 LYS A C 1
ATOM 3331 O O . LYS A 1 413 ? -16.375 14.297 -13.297 1 94 413 LYS A O 1
ATOM 3336 N N . LEU A 1 414 ? -14.734 15.531 -12.43 1 94.5 414 LEU A N 1
ATOM 3337 C CA . LEU A 1 414 ? -14.523 16.375 -13.602 1 94.5 414 LEU A CA 1
ATOM 3338 C C . LEU A 1 414 ? -13.055 16.375 -14.016 1 94.5 414 LEU A C 1
ATOM 3340 O O . LEU A 1 414 ? -12.18 16.781 -13.242 1 94.5 414 LEU A O 1
ATOM 3344 N N . THR A 1 415 ? -12.812 15.852 -15.195 1 89.81 415 THR A N 1
ATOM 3345 C CA . THR A 1 415 ? -11.469 15.875 -15.766 1 89.81 415 THR A CA 1
ATOM 3346 C C . THR A 1 415 ? -11.391 16.859 -16.922 1 89.81 415 THR A C 1
ATOM 3348 O O . THR A 1 415 ? -12 16.656 -17.984 1 89.81 415 THR A O 1
ATOM 3351 N N . THR A 1 416 ? -10.664 17.922 -16.703 1 83.69 416 THR A N 1
ATOM 3352 C CA . THR A 1 416 ? -10.523 18.922 -17.766 1 83.69 416 THR A CA 1
ATOM 3353 C C . THR A 1 416 ? -9.062 19.078 -18.172 1 83.69 416 THR A C 1
ATOM 3355 O O . THR A 1 416 ? -8.164 18.875 -17.359 1 83.69 416 THR A O 1
ATOM 3358 N N . PRO A 1 417 ? -8.852 19.344 -19.422 1 82.5 417 PRO A N 1
ATOM 3359 C CA . PRO A 1 417 ? -7.484 19.734 -19.797 1 82.5 417 PRO A CA 1
ATOM 3360 C C . PRO A 1 417 ? -6.984 20.953 -19.031 1 82.5 417 PRO A C 1
ATOM 3362 O O . PRO A 1 417 ? -7.77 21.859 -18.703 1 82.5 417 PRO A O 1
ATOM 3365 N N . LEU A 1 418 ? -5.73 20.969 -18.703 1 83.69 418 LEU A N 1
ATOM 3366 C CA . LEU A 1 418 ? -5.145 22.062 -17.938 1 83.69 418 LEU A CA 1
ATOM 3367 C C . LEU A 1 418 ? -4.191 22.891 -18.812 1 83.69 418 LEU A C 1
ATOM 3369 O O . LEU A 1 418 ? -3.48 22.328 -19.656 1 83.69 418 LEU A O 1
ATOM 3373 N N . VAL A 1 419 ? -4.309 24.141 -18.672 1 82.25 419 VAL A N 1
ATOM 3374 C CA . VAL A 1 419 ? -3.412 25.078 -19.359 1 82.25 419 VAL A CA 1
ATOM 3375 C C . VAL A 1 419 ? -2.709 25.953 -18.344 1 82.25 419 VAL A C 1
ATOM 3377 O O . VAL A 1 419 ? -3.242 26.219 -17.266 1 82.25 419 VAL A O 1
ATOM 3380 N N . ARG A 1 420 ? -1.536 26.391 -18.641 1 82.25 420 ARG A N 1
ATOM 3381 C CA . ARG A 1 420 ? -0.797 27.281 -17.75 1 82.25 420 ARG A CA 1
ATOM 3382 C C . ARG A 1 420 ? -1.463 28.656 -17.672 1 82.25 420 ARG A C 1
ATOM 3384 O O . ARG A 1 420 ? -1.866 29.203 -18.703 1 82.25 420 ARG A O 1
ATOM 3391 N N . ALA A 1 421 ? -1.685 29.031 -16.469 1 77.12 421 ALA A N 1
ATOM 3392 C CA . ALA A 1 421 ? -2.291 30.359 -16.266 1 77.12 421 ALA A CA 1
ATOM 3393 C C . ALA A 1 421 ? -1.426 31.453 -16.875 1 77.12 421 ALA A C 1
ATOM 3395 O O . ALA A 1 421 ? -0.223 31.266 -17.078 1 77.12 421 ALA A O 1
ATOM 3396 N N . GLU A 1 422 ? -2.043 32.531 -17.188 1 71.44 422 GLU A N 1
ATOM 3397 C CA . GLU A 1 422 ? -1.344 33.656 -17.812 1 71.44 422 GLU A CA 1
ATOM 3398 C C . GLU A 1 422 ? -0.196 34.125 -16.922 1 71.44 422 GLU A C 1
ATOM 3400 O O . GLU A 1 422 ? 0.852 34.531 -17.438 1 71.44 422 GLU A O 1
ATOM 3405 N N . ASP A 1 423 ? -0.446 34 -15.641 1 69.94 423 ASP A N 1
ATOM 3406 C CA . ASP A 1 423 ? 0.579 34.469 -14.711 1 69.94 423 ASP A CA 1
ATOM 3407 C C . ASP A 1 423 ? 1.682 33.406 -14.547 1 69.94 423 ASP A C 1
ATOM 340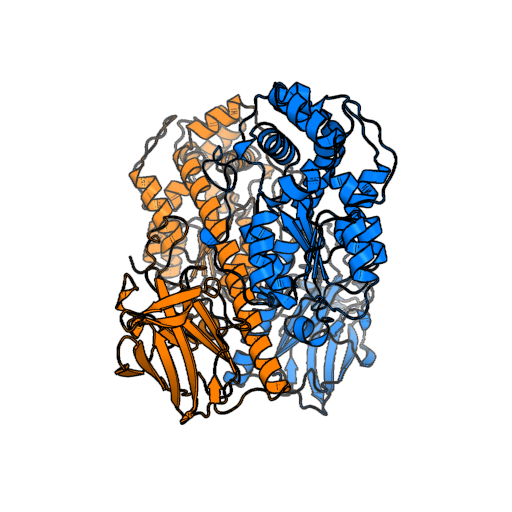9 O O . ASP A 1 423 ? 2.678 33.656 -13.859 1 69.94 423 ASP A O 1
ATOM 3413 N N . GLY A 1 424 ? 1.498 32.219 -15.211 1 70.62 424 GLY A N 1
ATOM 3414 C CA . GLY A 1 424 ? 2.512 31.172 -15.242 1 70.62 424 GLY A CA 1
ATOM 3415 C C . GLY A 1 424 ? 2.664 30.453 -13.914 1 70.62 424 GLY A C 1
ATOM 3416 O O . GLY A 1 424 ? 3.58 29.641 -13.742 1 70.62 424 GLY A O 1
ATOM 3417 N N . THR A 1 425 ? 1.845 30.688 -12.969 1 72.31 425 THR A N 1
ATOM 3418 C CA . THR A 1 425 ? 2.074 30.219 -11.602 1 72.31 425 THR A CA 1
ATOM 3419 C C . THR A 1 425 ? 1.405 28.859 -11.383 1 72.31 425 THR A C 1
ATOM 3421 O O . THR A 1 425 ? 1.872 28.062 -10.57 1 72.31 425 THR A O 1
ATOM 3424 N N . ARG A 1 426 ? 0.371 28.734 -12.188 1 79.75 426 ARG A N 1
ATOM 3425 C CA . ARG A 1 426 ? -0.388 27.516 -11.945 1 79.75 426 ARG A CA 1
ATOM 3426 C C . ARG A 1 426 ? -1.082 27.031 -13.211 1 79.75 426 ARG A C 1
ATOM 3428 O O . ARG A 1 426 ? -1.234 27.797 -14.172 1 79.75 426 ARG A O 1
ATOM 3435 N N . ASP A 1 427 ? -1.368 25.781 -13.234 1 82.81 427 ASP A N 1
ATOM 3436 C CA . ASP A 1 427 ? -2.205 25.219 -14.289 1 82.81 427 ASP A CA 1
ATOM 3437 C C . ASP A 1 427 ? -3.686 25.312 -13.93 1 82.81 427 ASP A C 1
ATOM 3439 O O . ASP A 1 427 ? -4.066 25.031 -12.789 1 82.81 427 ASP A O 1
ATOM 3443 N N . VAL A 1 428 ? -4.438 25.844 -14.867 1 85.56 428 VAL A N 1
ATOM 3444 C CA . VAL A 1 428 ? -5.859 26.016 -14.602 1 85.56 428 VAL A CA 1
ATOM 3445 C C . VAL A 1 428 ? -6.676 25.375 -15.719 1 85.56 428 VAL A C 1
ATOM 3447 O O . VAL A 1 428 ? -6.199 25.234 -16.844 1 85.56 428 VAL A O 1
ATOM 3450 N N . GLY A 1 429 ? -7.867 24.922 -15.383 1 88.94 429 GLY A N 1
ATOM 3451 C CA . GLY A 1 429 ? -8.82 24.391 -16.344 1 88.94 429 GLY A CA 1
ATOM 3452 C C . GLY A 1 429 ? -9.992 25.328 -16.609 1 88.94 429 GLY A C 1
ATOM 3453 O O . GLY A 1 429 ? -9.844 26.344 -17.281 1 88.94 429 GLY A O 1
ATOM 3454 N N . VAL A 1 430 ? -11.117 25.094 -15.945 1 89.94 430 VAL A N 1
ATOM 3455 C CA . VAL A 1 430 ? -12.336 25.875 -16.125 1 89.94 430 VAL A CA 1
ATOM 3456 C C . VAL A 1 430 ? -12.688 26.594 -14.828 1 89.94 430 VAL A C 1
ATOM 3458 O O . VAL A 1 430 ? -12.531 26.047 -13.734 1 89.94 430 VAL A O 1
ATOM 3461 N N . LEU A 1 431 ? -13.133 27.812 -15.031 1 89.69 431 LEU A N 1
ATOM 3462 C CA . LEU A 1 431 ? -13.602 28.578 -13.875 1 89.69 431 LEU A CA 1
ATOM 3463 C C . LEU A 1 431 ? -15.055 28.234 -13.555 1 89.69 431 LEU A C 1
ATOM 3465 O O . LEU A 1 431 ? -15.961 28.578 -14.32 1 89.69 431 LEU A O 1
ATOM 3469 N N . LEU A 1 432 ? -15.258 27.578 -12.453 1 92.25 432 LEU A N 1
ATOM 3470 C CA . LEU A 1 432 ? -16.594 27.156 -12.023 1 92.25 432 LEU A CA 1
ATOM 3471 C C . LEU A 1 432 ? -17.188 28.156 -11.055 1 92.25 432 LEU A C 1
ATOM 3473 O O . LEU A 1 432 ? -16.5 28.688 -10.188 1 92.25 432 LEU A O 1
ATOM 3477 N N . LEU A 1 433 ? -18.516 28.375 -11.266 1 91.25 433 LEU A N 1
ATOM 3478 C CA . LEU A 1 433 ? -19.203 29.375 -10.461 1 91.25 433 LEU A CA 1
ATOM 3479 C C . LEU A 1 433 ? -20.203 28.734 -9.508 1 91.25 433 LEU A C 1
ATOM 3481 O O . LEU A 1 433 ? -20.422 29.219 -8.398 1 91.25 433 LEU A O 1
ATOM 3485 N N . ARG A 1 434 ? -20.797 27.734 -10.023 1 91.94 434 ARG A N 1
ATOM 3486 C CA . ARG A 1 434 ? -21.859 27.094 -9.258 1 91.94 434 ARG A CA 1
ATOM 3487 C C . ARG A 1 434 ? -22.016 25.641 -9.672 1 91.94 434 ARG A C 1
ATOM 3489 O O . ARG A 1 434 ? -21.781 25.281 -10.828 1 91.94 434 ARG A O 1
ATOM 3496 N N . LEU A 1 435 ? -22.328 24.812 -8.656 1 94.56 435 LEU A N 1
ATOM 3497 C CA . LEU A 1 435 ? -22.703 23.422 -8.883 1 94.56 435 LEU A CA 1
ATOM 3498 C C . LEU A 1 435 ? -23.891 23.031 -8.031 1 94.56 435 LEU A C 1
ATOM 3500 O O . LEU A 1 435 ? -23.875 23.188 -6.809 1 94.56 435 LEU A O 1
ATOM 3504 N N . GLN A 1 436 ? -24.969 22.625 -8.633 1 95.69 436 GLN A N 1
ATOM 3505 C CA . GLN A 1 436 ? -26.141 22.141 -7.918 1 95.69 436 GLN A CA 1
ATOM 3506 C C . GLN A 1 436 ? -26.594 20.797 -8.453 1 95.69 436 GLN A C 1
ATOM 3508 O O . GLN A 1 436 ? -26.344 20.453 -9.617 1 95.69 436 GLN A O 1
ATOM 3513 N N . SER A 1 437 ? -27.172 20.031 -7.633 1 94.88 437 SER A N 1
ATOM 3514 C CA . SER A 1 437 ? -27.625 18.672 -7.969 1 94.88 437 SER A CA 1
ATOM 3515 C C . SER A 1 437 ? -28.984 18.375 -7.359 1 94.88 437 SER A C 1
ATOM 3517 O O . SER A 1 437 ? -29.297 18.844 -6.262 1 94.88 437 SER A O 1
ATOM 3519 N N . TYR A 1 438 ? -29.812 17.672 -8.055 1 94.62 438 TYR A N 1
ATOM 3520 C CA . TYR A 1 438 ? -31.109 17.266 -7.535 1 94.62 438 TYR A CA 1
ATOM 3521 C C . TYR A 1 438 ? -31.594 15.984 -8.219 1 94.62 438 TYR A C 1
ATOM 3523 O O . TYR A 1 438 ? -31.109 15.633 -9.305 1 94.62 438 TYR A O 1
ATOM 3531 N N . SER A 1 439 ? -32.438 15.312 -7.523 1 91 439 SER A N 1
ATOM 3532 C CA . SER A 1 439 ? -33.031 14.078 -8.039 1 91 439 SER A CA 1
ATOM 3533 C C . SER A 1 439 ? -34.406 14.344 -8.648 1 91 439 SER A C 1
ATOM 3535 O O . SER A 1 439 ? -35.188 15.141 -8.109 1 91 439 SER A O 1
ATOM 3537 N N . VAL A 1 440 ? -34.719 13.688 -9.805 1 87.81 440 VAL A N 1
ATOM 3538 C CA . VAL A 1 440 ? -36 13.828 -10.453 1 87.81 440 VAL A CA 1
ATOM 3539 C C . VAL A 1 440 ? -36.562 12.445 -10.805 1 87.81 440 VAL A C 1
ATOM 3541 O O . VAL A 1 440 ? -35.781 11.516 -11.078 1 87.81 440 VAL A O 1
ATOM 3544 N N . MET B 1 1 ? 2.902 -2.299 27.406 1 17.08 1 MET B N 1
ATOM 3545 C CA . MET B 1 1 ? 2.709 -1.337 26.328 1 17.08 1 MET B CA 1
ATOM 3546 C C . MET B 1 1 ? 1.699 -1.855 25.312 1 17.08 1 MET B C 1
ATOM 3548 O O . MET B 1 1 ? 1.919 -2.893 24.688 1 17.08 1 MET B O 1
ATOM 3552 N N . ARG B 1 2 ? 0.486 -1.631 25.547 1 21.2 2 ARG B N 1
ATOM 3553 C CA . ARG B 1 2 ? -0.666 -2.199 24.859 1 21.2 2 ARG B CA 1
ATOM 3554 C C . ARG B 1 2 ? -0.606 -1.902 23.359 1 21.2 2 ARG B C 1
ATOM 3556 O O . ARG B 1 2 ? -0.402 -0.755 22.969 1 21.2 2 ARG B O 1
ATOM 3563 N N . GLU B 1 3 ? -0.127 -2.818 22.672 1 21.77 3 GLU B N 1
ATOM 3564 C CA . GLU B 1 3 ? -0.076 -2.75 21.219 1 21.77 3 GLU B CA 1
ATOM 3565 C C . GLU B 1 3 ? -1.363 -2.162 20.656 1 21.77 3 GLU B C 1
ATOM 3567 O O . GLU B 1 3 ? -2.445 -2.717 20.844 1 21.77 3 GLU B O 1
ATOM 3572 N N . ARG B 1 4 ? -1.443 -0.878 20.828 1 27.05 4 ARG B N 1
ATOM 3573 C CA . ARG B 1 4 ? -2.611 -0.23 20.234 1 27.05 4 ARG B CA 1
ATOM 3574 C C . ARG B 1 4 ? -2.91 -0.794 18.844 1 27.05 4 ARG B C 1
ATOM 3576 O O . ARG B 1 4 ? -2.164 -0.548 17.891 1 27.05 4 ARG B O 1
ATOM 3583 N N . THR B 1 5 ? -3.41 -1.969 18.797 1 24.86 5 THR B N 1
ATOM 3584 C CA . THR B 1 5 ? -3.854 -2.641 17.578 1 24.86 5 THR B CA 1
ATOM 3585 C C . THR B 1 5 ? -4.871 -1.787 16.828 1 24.86 5 THR B C 1
ATOM 3587 O O . THR B 1 5 ? -5.961 -1.521 17.344 1 24.86 5 THR B O 1
ATOM 3590 N N . VAL B 1 6 ? -4.398 -0.781 16.25 1 27.97 6 VAL B N 1
ATOM 3591 C CA . VAL B 1 6 ? -5.293 -0.058 15.352 1 27.97 6 VAL B CA 1
ATOM 3592 C C . VAL B 1 6 ? -6.133 -1.05 14.547 1 27.97 6 VAL B C 1
ATOM 3594 O O . VAL B 1 6 ? -5.594 -1.931 13.875 1 27.97 6 VAL B O 1
ATOM 3597 N N . ASP B 1 7 ? -7.199 -1.454 15.047 1 28.3 7 ASP B N 1
ATOM 3598 C CA . ASP B 1 7 ? -8.188 -2.299 14.383 1 28.3 7 ASP B CA 1
ATOM 3599 C C . ASP B 1 7 ? -8.547 -1.743 13.008 1 28.3 7 ASP B C 1
ATOM 3601 O O . ASP B 1 7 ? -9.195 -0.698 12.906 1 28.3 7 ASP B O 1
ATOM 3605 N N . TYR B 1 8 ? -7.816 -1.958 12.055 1 28.14 8 TYR B N 1
ATOM 3606 C CA . TYR B 1 8 ? -7.934 -1.57 10.648 1 28.14 8 TYR B CA 1
ATOM 3607 C C . TYR B 1 8 ? -9.109 -2.281 9.984 1 28.14 8 TYR B C 1
ATOM 3609 O O . TYR B 1 8 ? -9.164 -2.385 8.758 1 28.14 8 TYR B O 1
ATOM 3617 N N . SER B 1 9 ? -9.898 -3.053 10.602 1 33.38 9 SER B N 1
ATOM 3618 C CA . SER B 1 9 ? -11 -3.734 9.93 1 33.38 9 SER B CA 1
ATOM 3619 C C . SER B 1 9 ? -11.914 -2.742 9.227 1 33.38 9 SER B C 1
ATOM 3621 O O . SER B 1 9 ? -12.164 -1.646 9.727 1 33.38 9 SER B O 1
ATOM 3623 N N . PHE B 1 10 ? -12.141 -2.848 7.973 1 35.44 10 PHE B N 1
ATOM 3624 C CA . PHE B 1 10 ? -13.117 -1.973 7.34 1 35.44 10 PHE B CA 1
ATOM 3625 C C . PHE B 1 10 ? -14.328 -1.768 8.242 1 35.44 10 PHE B C 1
ATOM 3627 O O . PHE B 1 10 ? -14.828 -0.647 8.383 1 35.44 10 PHE B O 1
ATOM 3634 N N . CYS B 1 11 ? -14.977 -2.809 8.617 1 36.47 11 CYS B N 1
ATOM 3635 C CA . CYS B 1 11 ? -16.031 -2.758 9.625 1 36.47 11 CYS B CA 1
ATOM 3636 C C . CYS B 1 11 ? -15.5 -2.223 10.945 1 36.47 11 CYS B C 1
ATOM 3638 O O . CYS B 1 11 ? -16.203 -1.496 11.656 1 36.47 11 CYS B O 1
ATOM 3640 N N . GLY B 1 12 ? -14.398 -2.664 11.406 1 37.31 12 GLY B N 1
ATOM 3641 C CA . GLY B 1 12 ? -13.734 -2.154 12.594 1 37.31 12 GLY B CA 1
ATOM 3642 C C . GLY B 1 12 ? -13.133 -0.778 12.398 1 37.31 12 GLY B C 1
ATOM 3643 O O . GLY B 1 12 ? -12.852 -0.071 13.367 1 37.31 12 GLY B O 1
ATOM 3644 N N . MET B 1 13 ? -12.609 -0.465 11.312 1 38.59 13 MET B N 1
ATOM 3645 C CA . MET B 1 13 ? -12.32 0.934 11.008 1 38.59 13 MET B CA 1
ATOM 3646 C C . MET B 1 13 ? -13.57 1.793 11.172 1 38.59 13 MET B C 1
ATOM 3648 O O . MET B 1 13 ? -13.492 2.928 11.648 1 38.59 13 MET B O 1
ATOM 3652 N N . VAL B 1 14 ? -14.664 1.338 10.625 1 38.25 14 VAL B N 1
ATOM 3653 C CA . VAL B 1 14 ? -15.914 2.066 10.805 1 38.25 14 VAL B CA 1
ATOM 3654 C C . VAL B 1 14 ? -16.281 2.123 12.289 1 38.25 14 VAL B C 1
ATOM 3656 O O . VAL B 1 14 ? -16.781 3.143 12.773 1 38.25 14 VAL B O 1
ATOM 3659 N N . ARG B 1 15 ? -16.391 0.911 12.922 1 37.75 15 ARG B N 1
ATOM 3660 C CA . ARG B 1 15 ? -16.938 0.995 14.266 1 37.75 15 ARG B CA 1
ATOM 3661 C C . ARG B 1 15 ? -15.969 1.705 15.211 1 37.75 15 ARG B C 1
ATOM 3663 O O . ARG B 1 15 ? -16.375 2.527 16.031 1 37.75 15 ARG 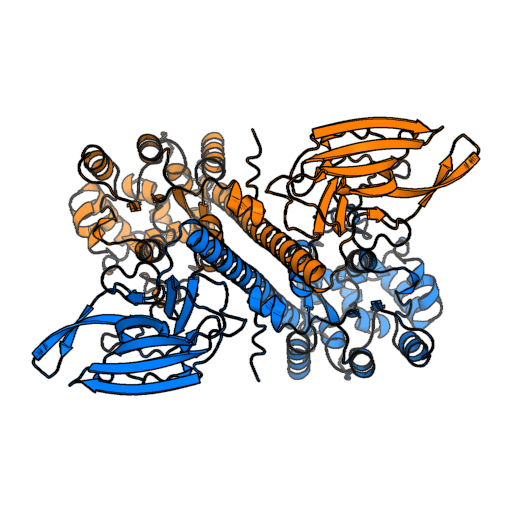B O 1
ATOM 3670 N N . SER B 1 16 ? -14.758 1.035 15.469 1 37.31 16 SER B N 1
ATOM 3671 C CA . SER B 1 16 ? -14.031 1.488 16.656 1 37.31 16 SER B CA 1
ATOM 3672 C C . SER B 1 16 ? -13.148 2.689 16.328 1 37.31 16 SER B C 1
ATOM 3674 O O . SER B 1 16 ? -12.273 3.051 17.109 1 37.31 16 SER B O 1
ATOM 3676 N N . ARG B 1 17 ? -12.898 2.887 15.102 1 41.16 17 ARG B N 1
ATOM 3677 C CA . ARG B 1 17 ? -11.938 3.984 15.18 1 41.16 17 ARG B CA 1
ATOM 3678 C C . ARG B 1 17 ? -12.523 5.176 15.93 1 41.16 17 ARG B C 1
ATOM 3680 O O . ARG B 1 17 ? -13.539 5.742 15.508 1 41.16 17 ARG B O 1
ATOM 3687 N N . GLU B 1 18 ? -12.188 5.219 16.891 1 52.16 18 GLU B N 1
ATOM 3688 C CA . GLU B 1 18 ? -12.188 6.555 17.484 1 52.16 18 GLU B CA 1
ATOM 3689 C C . GLU B 1 18 ? -11.75 7.602 16.469 1 52.16 18 GLU B C 1
ATOM 3691 O O . GLU B 1 18 ? -10.625 7.555 15.961 1 52.16 18 GLU B O 1
ATOM 3696 N N . ARG B 1 19 ? -12.734 7.988 15.578 1 64.25 19 ARG B N 1
ATOM 3697 C CA . ARG B 1 19 ? -12.477 9.078 14.633 1 64.25 19 ARG B CA 1
ATOM 3698 C C . ARG B 1 19 ? -11.516 10.102 15.234 1 64.25 19 ARG B C 1
ATOM 3700 O O . ARG B 1 19 ? -11.672 10.5 16.391 1 64.25 19 ARG B O 1
ATOM 3707 N N . LEU B 1 20 ? -10.391 10.109 14.477 1 73.19 20 LEU B N 1
ATOM 3708 C CA . LEU B 1 20 ? -9.461 11.148 14.891 1 73.19 20 LEU B CA 1
ATOM 3709 C C . LEU B 1 20 ? -10.164 12.5 14.984 1 73.19 20 LEU B C 1
ATOM 3711 O O . LEU B 1 20 ? -11.172 12.734 14.305 1 73.19 20 LEU B O 1
ATOM 3715 N N . ALA B 1 21 ? -9.641 13.18 15.961 1 79.12 21 ALA B N 1
ATOM 3716 C CA . ALA B 1 21 ? -10.195 14.523 16.141 1 79.12 21 ALA B CA 1
ATOM 3717 C C . ALA B 1 21 ? -10.094 15.336 14.859 1 79.12 21 ALA B C 1
ATOM 3719 O O . ALA B 1 21 ? -9.141 15.188 14.094 1 79.12 21 ALA B O 1
ATOM 3720 N N . ARG B 1 22 ? -11 16.125 14.695 1 83.31 22 ARG B N 1
ATOM 3721 C CA . ARG B 1 22 ? -11.031 17.016 13.531 1 83.31 22 ARG B CA 1
ATOM 3722 C C . ARG B 1 22 ? -9.93 18.062 13.617 1 83.31 22 ARG B C 1
ATOM 3724 O O . ARG B 1 22 ? -9.406 18.5 12.586 1 83.31 22 ARG B O 1
ATOM 3731 N N . GLN B 1 23 ? -9.641 18.391 14.836 1 92.88 23 GLN B N 1
ATOM 3732 C CA . GLN B 1 23 ? -8.555 19.359 15.023 1 92.88 23 GLN B CA 1
ATOM 3733 C C . GLN B 1 23 ? -7.199 18.719 14.742 1 92.88 23 GLN B C 1
ATOM 3735 O O . GLN B 1 23 ? -6.875 17.672 15.297 1 92.88 23 GLN B O 1
ATOM 3740 N N . ILE B 1 24 ? -6.488 19.406 13.891 1 95.56 24 ILE B N 1
ATOM 3741 C CA . ILE B 1 24 ? -5.188 18.875 13.492 1 95.56 24 ILE B CA 1
ATOM 3742 C C . ILE B 1 24 ? -4.09 19.875 13.859 1 95.56 24 ILE B C 1
ATOM 3744 O O . ILE B 1 24 ? -4.258 21.078 13.68 1 95.56 24 ILE B O 1
ATOM 3748 N N . VAL B 1 25 ? -3.072 19.406 14.43 1 97.06 25 VAL B N 1
ATOM 3749 C CA . VAL B 1 25 ? -1.849 20.203 14.562 1 97.06 25 VAL B CA 1
ATOM 3750 C C . VAL B 1 25 ? -0.734 19.562 13.734 1 97.06 25 VAL B C 1
ATOM 3752 O O . VAL B 1 25 ? -0.45 18.359 13.883 1 97.06 25 VAL B O 1
ATOM 3755 N N . PHE B 1 26 ? -0.222 20.297 12.898 1 97.19 26 PHE B N 1
ATOM 3756 C CA . PHE B 1 26 ? 0.944 19.891 12.125 1 97.19 26 PHE B CA 1
ATOM 3757 C C . PHE B 1 26 ? 2.223 20.453 12.734 1 97.19 26 PHE B C 1
ATOM 3759 O O . PHE B 1 26 ? 2.502 21.641 12.609 1 97.19 26 PHE B O 1
ATOM 3766 N N . HIS B 1 27 ? 2.912 19.531 13.422 1 96.94 27 HIS B N 1
ATOM 3767 C CA . HIS B 1 27 ? 4.227 19.875 13.953 1 96.94 27 HIS B CA 1
ATOM 3768 C C . HIS B 1 27 ? 5.258 19.984 12.836 1 96.94 27 HIS B C 1
ATOM 3770 O O . HIS B 1 27 ? 5.91 19 12.477 1 96.94 27 HIS B O 1
ATOM 3776 N N . HIS B 1 28 ? 5.465 21.172 12.375 1 95.69 28 HIS B N 1
ATOM 3777 C CA . HIS B 1 28 ? 6.246 21.438 11.172 1 95.69 28 HIS B CA 1
ATOM 3778 C C . HIS B 1 28 ? 7.723 21.625 11.5 1 95.69 28 HIS B C 1
ATOM 3780 O O . HIS B 1 28 ? 8.148 22.734 11.844 1 95.69 28 HIS B O 1
ATOM 3786 N N . ILE B 1 29 ? 8.445 20.609 11.312 1 94.94 29 ILE B N 1
ATOM 3787 C CA . ILE B 1 29 ? 9.891 20.719 11.43 1 94.94 29 ILE B CA 1
ATOM 3788 C C . ILE B 1 29 ? 10.453 21.453 10.219 1 94.94 29 ILE B C 1
ATOM 3790 O O . ILE B 1 29 ? 10.148 21.109 9.07 1 94.94 29 ILE B O 1
ATOM 3794 N N . PRO B 1 30 ? 11.281 22.422 10.43 1 92.94 30 PRO B N 1
ATOM 3795 C CA . PRO B 1 30 ? 11.781 23.234 9.312 1 92.94 30 PRO B CA 1
ATOM 3796 C C . PRO B 1 30 ? 12.469 22.391 8.234 1 92.94 30 PRO B C 1
ATOM 3798 O O . PRO B 1 30 ? 13.25 21.5 8.547 1 92.94 30 PRO B O 1
ATOM 3801 N N . LYS B 1 31 ? 12.109 22.625 6.957 1 92.5 31 LYS B N 1
ATOM 3802 C CA . LYS B 1 31 ? 12.742 22.109 5.742 1 92.5 31 LYS B CA 1
ATOM 3803 C C . LYS B 1 31 ? 12.438 20.625 5.547 1 92.5 31 LYS B C 1
ATOM 3805 O O . LYS B 1 31 ? 13.281 19.875 5.047 1 92.5 31 LYS B O 1
ATOM 3810 N N . THR B 1 32 ? 11.406 20.219 5.996 1 92.75 32 THR B N 1
ATOM 3811 C CA . THR B 1 32 ? 10.961 18.844 5.777 1 92.75 32 THR B CA 1
ATOM 3812 C C . THR B 1 32 ? 9.719 18.812 4.887 1 92.75 32 THR B C 1
ATOM 3814 O O . THR B 1 32 ? 8.805 18.031 5.117 1 92.75 32 THR B O 1
ATOM 3817 N N . ALA B 1 33 ? 9.609 19.703 3.973 1 83 33 ALA B N 1
ATOM 3818 C CA . ALA B 1 33 ? 8.555 19.781 2.967 1 83 33 ALA B CA 1
ATOM 3819 C C . ALA B 1 33 ? 7.25 20.281 3.582 1 83 33 ALA B C 1
ATOM 3821 O O . ALA B 1 33 ? 6.164 19.969 3.076 1 83 33 ALA B O 1
ATOM 3822 N N . GLY B 1 34 ? 7.297 21.062 4.535 1 85.38 34 GLY B N 1
ATOM 3823 C CA . GLY B 1 34 ? 6.141 21.5 5.301 1 85.38 34 GLY B CA 1
ATOM 3824 C C . GLY B 1 34 ? 5.293 22.531 4.57 1 85.38 34 GLY B C 1
ATOM 3825 O O . GLY B 1 34 ? 4.078 22.594 4.77 1 85.38 34 GLY B O 1
ATOM 3826 N N . SER B 1 35 ? 5.973 23.312 3.73 1 81.56 35 SER B N 1
ATOM 3827 C CA . SER B 1 35 ? 5.211 24.328 3.008 1 81.56 35 SER B CA 1
ATOM 3828 C C . SER B 1 35 ? 4.219 23.688 2.045 1 81.56 35 SER B C 1
ATOM 3830 O O . SER B 1 35 ? 3.049 24.078 2.002 1 81.56 35 SER B O 1
ATOM 3832 N N . SER B 1 36 ? 4.66 22.766 1.297 1 82.44 36 SER B N 1
ATOM 3833 C CA . SER B 1 36 ? 3.771 22.047 0.392 1 82.44 36 SER B CA 1
ATOM 3834 C C . SER B 1 36 ? 2.688 21.297 1.162 1 82.44 36 SER B C 1
ATOM 3836 O O . SER B 1 36 ? 1.514 21.328 0.789 1 82.44 36 SER B O 1
ATOM 3838 N N . PHE B 1 37 ? 3.1 20.703 2.193 1 89.44 37 PHE B N 1
ATOM 3839 C CA . PHE B 1 37 ? 2.164 19.922 2.99 1 89.44 37 PHE B CA 1
ATOM 3840 C C . PHE B 1 37 ? 1.126 20.812 3.646 1 89.44 37 PHE B C 1
ATOM 3842 O O . PHE B 1 37 ? -0.052 20.469 3.727 1 89.44 37 PHE B O 1
ATOM 3849 N N . ASN B 1 38 ? 1.56 21.938 4.148 1 87.94 38 ASN B N 1
ATOM 3850 C CA . ASN B 1 38 ? 0.644 22.922 4.719 1 87.94 38 ASN B CA 1
ATOM 3851 C C . ASN B 1 38 ? -0.428 23.328 3.713 1 87.94 38 ASN B C 1
ATOM 3853 O O . ASN B 1 38 ? -1.602 23.453 4.066 1 87.94 38 ASN B O 1
ATOM 3857 N N . GLN B 1 39 ? -0.037 23.562 2.543 1 80.94 39 GLN B N 1
ATOM 3858 C CA . GLN B 1 39 ? -0.996 23.938 1.505 1 80.94 39 GLN B CA 1
ATOM 3859 C C . GLN B 1 39 ? -2.027 22.828 1.295 1 80.94 39 GLN B C 1
ATOM 3861 O O . GLN B 1 39 ? -3.217 23.109 1.127 1 80.94 39 GLN B O 1
ATOM 3866 N N . ILE B 1 40 ? -1.579 21.703 1.325 1 84 40 ILE B N 1
ATOM 3867 C CA . ILE B 1 40 ? -2.453 20.547 1.142 1 84 40 ILE B CA 1
ATOM 3868 C C . ILE B 1 40 ? -3.436 20.453 2.307 1 84 40 ILE B C 1
ATOM 3870 O O . ILE B 1 40 ? -4.637 20.281 2.1 1 84 40 ILE B O 1
ATOM 3874 N N . LEU B 1 41 ? -2.959 20.609 3.537 1 87.88 41 LEU B N 1
ATOM 3875 C CA . LEU B 1 41 ? -3.809 20.531 4.719 1 87.88 41 LEU B CA 1
ATOM 3876 C C . LEU B 1 41 ? -4.871 21.625 4.703 1 87.88 41 LEU B C 1
ATOM 3878 O O . LEU B 1 41 ? -6.008 21.391 5.129 1 87.88 41 LEU B O 1
ATOM 3882 N N . ARG B 1 42 ? -4.473 22.703 4.234 1 83.44 42 ARG B N 1
ATOM 3883 C CA . ARG B 1 42 ? -5.371 23.859 4.234 1 83.44 42 ARG B CA 1
ATOM 3884 C C . ARG B 1 42 ? -6.578 23.609 3.34 1 83.44 42 ARG B C 1
ATOM 3886 O O . ARG B 1 42 ? -7.637 24.203 3.537 1 83.44 42 ARG B O 1
ATOM 3893 N N . THR B 1 43 ? -6.422 22.766 2.348 1 77.94 43 THR B N 1
ATOM 3894 C CA . THR B 1 43 ? -7.535 22.453 1.456 1 77.94 43 THR B CA 1
ATOM 3895 C C . THR B 1 43 ? -8.648 21.734 2.211 1 77.94 43 THR B C 1
ATOM 3897 O O . THR B 1 43 ? -9.773 21.641 1.722 1 77.94 43 THR B O 1
ATOM 3900 N N . LEU B 1 44 ? -8.406 21.312 3.414 1 81.88 44 LEU B N 1
ATOM 3901 C CA . LEU B 1 44 ? -9.375 20.547 4.188 1 81.88 44 LEU B CA 1
ATOM 3902 C C . LEU B 1 44 ? -10.188 21.453 5.098 1 81.88 44 LEU B C 1
ATOM 3904 O O . LEU B 1 44 ? -11.156 21.016 5.719 1 81.88 44 LEU B O 1
ATOM 3908 N N . TYR B 1 45 ? -9.773 22.766 5.145 1 83.12 45 TYR B N 1
ATOM 3909 C CA . TYR B 1 45 ? -10.383 23.656 6.125 1 83.12 45 TYR B CA 1
ATOM 3910 C C . TYR B 1 45 ? -10.789 24.969 5.48 1 83.12 45 TYR B C 1
ATOM 3912 O O . TYR B 1 45 ? -10.266 25.344 4.434 1 83.12 45 TYR B O 1
ATOM 3920 N N . ARG B 1 46 ? -11.695 25.562 6.223 1 79.06 46 ARG B N 1
ATOM 3921 C CA . ARG B 1 46 ? -11.977 26.953 5.879 1 79.06 46 ARG B CA 1
ATOM 3922 C C . ARG B 1 46 ? -10.859 27.875 6.375 1 79.06 46 ARG B C 1
ATOM 3924 O O . ARG B 1 46 ? -10.18 27.562 7.352 1 79.06 46 ARG B O 1
ATOM 3931 N N . ASP B 1 47 ? -10.789 29 5.789 1 78.38 47 ASP B N 1
ATOM 3932 C CA . ASP B 1 47 ? -9.727 29.938 6.145 1 78.38 47 ASP B CA 1
ATOM 3933 C C . ASP B 1 47 ? -9.836 30.359 7.609 1 78.38 47 ASP B C 1
ATOM 3935 O O . ASP B 1 47 ? -8.82 30.547 8.281 1 78.38 47 ASP B O 1
ATOM 3939 N N . ASP B 1 48 ? -11.078 30.516 8.055 1 84 48 ASP B N 1
ATOM 3940 C CA . ASP B 1 48 ? -11.281 31 9.414 1 84 48 ASP B CA 1
ATOM 3941 C C . ASP B 1 48 ? -11.016 29.906 10.438 1 84 48 ASP B C 1
ATOM 3943 O O . ASP B 1 48 ? -10.953 30.156 11.641 1 84 48 ASP B O 1
ATOM 3947 N N . GLU B 1 49 ? -10.812 28.703 9.953 1 89.31 49 GLU B N 1
ATOM 3948 C CA . GLU B 1 49 ? -10.523 27.578 10.844 1 89.31 49 GLU B CA 1
ATOM 3949 C C . GLU B 1 49 ? -9.016 27.375 11 1 89.31 49 GLU B C 1
ATOM 3951 O O . GLU B 1 49 ? -8.578 26.609 11.859 1 89.31 49 GLU B O 1
ATOM 3956 N N . VAL B 1 50 ? -8.258 28.031 10.258 1 90.5 50 VAL B N 1
ATOM 3957 C CA . VAL B 1 50 ? -6.809 27.859 10.258 1 90.5 50 VAL B CA 1
ATOM 3958 C C . VAL B 1 50 ? -6.168 28.922 11.156 1 90.5 50 VAL B C 1
ATOM 3960 O O . VAL B 1 50 ? -6.402 30.125 10.977 1 90.5 50 VAL B O 1
ATOM 3963 N N . CYS B 1 51 ? -5.41 28.469 12.078 1 93.06 51 CYS B N 1
ATOM 3964 C CA . CYS B 1 51 ? -4.742 29.391 12.992 1 93.06 51 CYS B CA 1
ATOM 3965 C C . CYS B 1 51 ? -3.455 29.922 12.383 1 93.06 51 CYS B C 1
ATOM 3967 O O . CYS B 1 51 ? -2.711 29.188 11.734 1 93.06 51 CYS B O 1
ATOM 3969 N N . ASP B 1 52 ? -3.037 31.094 12.695 1 88.19 52 ASP B N 1
ATOM 3970 C CA . ASP B 1 52 ? -1.858 31.734 12.109 1 88.19 52 ASP B CA 1
ATOM 3971 C C . ASP B 1 52 ? -0.645 31.578 13.023 1 88.19 52 ASP B C 1
ATOM 3973 O O . ASP B 1 52 ? 0.478 31.906 12.633 1 88.19 52 ASP B O 1
ATOM 3977 N N . ALA B 1 53 ? -0.891 31.141 14.242 1 89.62 53 ALA B N 1
ATOM 3978 C CA . ALA B 1 53 ? 0.234 30.969 15.156 1 89.62 53 ALA B CA 1
ATOM 3979 C C . ALA B 1 53 ? 1.257 29.984 14.594 1 89.62 53 ALA B C 1
ATOM 3981 O O . ALA B 1 53 ? 0.903 28.875 14.203 1 89.62 53 ALA B O 1
ATOM 3982 N N . ALA B 1 54 ? 2.51 30.391 14.625 1 90 54 ALA B N 1
ATOM 3983 C CA . ALA B 1 54 ? 3.537 29.547 14.023 1 90 54 ALA B CA 1
ATOM 3984 C C . ALA B 1 54 ? 4.648 29.25 15.023 1 90 54 ALA B C 1
ATOM 3986 O O . ALA B 1 54 ? 5.496 28.391 14.773 1 90 54 ALA B O 1
ATOM 3987 N N . LEU B 1 55 ? 4.664 29.984 16.156 1 90.62 55 LEU B N 1
ATOM 3988 C CA . LEU B 1 55 ? 5.672 29.812 17.203 1 90.62 55 LEU B CA 1
ATOM 3989 C C . LEU B 1 55 ? 5.023 29.625 18.562 1 90.62 55 LEU B C 1
ATOM 3991 O O . LEU B 1 55 ? 3.82 29.844 18.719 1 90.62 55 LEU B O 1
ATOM 3995 N N . ASP B 1 56 ? 5.789 29.281 19.516 1 91.38 56 ASP B N 1
ATOM 3996 C CA . ASP B 1 56 ? 5.281 28.922 20.844 1 91.38 56 ASP B CA 1
ATOM 3997 C C . ASP B 1 56 ? 4.543 30.109 21.484 1 91.38 56 ASP B C 1
ATOM 3999 O O . ASP B 1 56 ? 3.436 29.953 22 1 91.38 56 ASP B O 1
ATOM 4003 N N . ASP B 1 57 ? 5.184 31.234 21.438 1 90.5 57 ASP B N 1
ATOM 4004 C CA . ASP B 1 57 ? 4.609 32.406 22.094 1 90.5 57 ASP B CA 1
ATOM 4005 C C . ASP B 1 57 ? 3.275 32.781 21.469 1 90.5 57 ASP B C 1
ATOM 4007 O O . ASP B 1 57 ? 2.316 33.125 22.172 1 90.5 57 ASP B O 1
ATOM 4011 N N . GLU B 1 58 ? 3.232 32.75 20.172 1 91.38 58 GLU B N 1
ATOM 4012 C CA . GLU B 1 58 ? 1.992 33.031 19.453 1 91.38 58 GLU B CA 1
ATOM 4013 C C . GLU B 1 58 ? 0.913 32 19.781 1 91.38 58 GLU B C 1
ATOM 4015 O O . GLU B 1 58 ? -0.25 32.375 19.984 1 91.38 58 GLU B O 1
ATOM 4020 N N . LEU B 1 59 ? 1.336 30.797 19.828 1 93.12 59 LEU B N 1
ATOM 4021 C CA . LEU B 1 59 ? 0.414 29.703 20.141 1 93.12 59 LEU B CA 1
ATOM 4022 C C . LEU B 1 59 ? -0.168 29.859 21.531 1 93.12 59 LEU B C 1
ATOM 4024 O O . LEU B 1 59 ? -1.379 29.734 21.734 1 93.12 59 LEU B O 1
ATOM 4028 N N . ASP B 1 60 ? 0.704 30.156 22.5 1 93.12 60 ASP B N 1
ATOM 4029 C CA . ASP B 1 60 ? 0.26 30.359 23.875 1 93.12 60 ASP B CA 1
ATOM 4030 C C . ASP B 1 60 ? -0.773 31.484 23.953 1 93.12 60 ASP B C 1
ATOM 4032 O O . ASP B 1 60 ? -1.759 31.375 24.688 1 93.12 60 ASP B O 1
ATOM 4036 N N . GLU B 1 61 ? -0.534 32.5 23.203 1 92.12 61 GLU B N 1
ATOM 4037 C CA . GLU B 1 61 ? -1.442 33.625 23.203 1 92.12 61 GLU B CA 1
ATOM 4038 C C . GLU B 1 61 ? -2.801 33.25 22.625 1 92.12 61 GLU B C 1
ATOM 4040 O O . GLU B 1 61 ? -3.842 33.562 23.203 1 92.12 61 GLU B O 1
ATOM 4045 N N . VAL B 1 62 ? -2.768 32.562 21.516 1 92.31 62 VAL B N 1
ATOM 4046 C CA . VAL B 1 62 ? -4.004 32.219 20.844 1 92.31 62 VAL B CA 1
ATOM 4047 C C . VAL B 1 62 ? -4.781 31.203 21.672 1 92.31 62 VAL B C 1
ATOM 4049 O O . VAL B 1 62 ? -6.008 31.266 21.766 1 92.31 62 VAL B O 1
ATOM 4052 N N . MET B 1 63 ? -4.129 30.312 22.297 1 91.56 63 MET B N 1
ATOM 4053 C CA . MET B 1 63 ? -4.77 29.25 23.062 1 91.56 63 MET B CA 1
ATOM 4054 C C . MET B 1 63 ? -5.34 29.781 24.375 1 91.56 63 MET B C 1
ATOM 4056 O O . MET B 1 63 ? -6.238 29.172 24.953 1 91.56 63 MET B O 1
ATOM 4060 N N . ALA B 1 64 ? -4.793 30.859 24.781 1 89.88 64 ALA B N 1
ATOM 4061 C CA . ALA B 1 64 ? -5.301 31.5 26 1 89.88 64 ALA B CA 1
ATOM 4062 C C . ALA B 1 64 ? -6.621 32.219 25.734 1 89.88 64 ALA B C 1
ATOM 4064 O O . ALA B 1 64 ? -7.414 32.438 26.641 1 89.88 64 ALA B O 1
ATOM 4065 N N . ASP B 1 65 ? -6.754 32.562 24.422 1 86.44 65 ASP B N 1
ATOM 4066 C CA . ASP B 1 65 ? -8 33.188 24.016 1 86.44 65 ASP B CA 1
ATOM 4067 C C . ASP B 1 65 ? -9.094 32.156 23.766 1 86.44 65 ASP B C 1
ATOM 4069 O O . ASP B 1 65 ? -9.102 31.516 22.719 1 86.44 65 ASP B O 1
ATOM 4073 N N . GLU B 1 66 ? -10.086 31.984 24.562 1 79.56 66 GLU B N 1
ATOM 4074 C CA . GLU B 1 66 ? -11.109 30.938 24.5 1 79.56 66 GLU B CA 1
ATOM 4075 C C . GLU B 1 66 ? -12.211 31.312 23.516 1 79.56 66 GLU B C 1
ATOM 4077 O O . GLU B 1 66 ? -13.086 30.484 23.219 1 79.56 66 GLU B O 1
ATOM 4082 N N . THR B 1 67 ? -12.172 32.438 22.984 1 75.56 67 THR B N 1
ATOM 4083 C CA . THR B 1 67 ? -13.258 32.906 22.141 1 75.56 67 THR B CA 1
ATOM 4084 C C . THR B 1 67 ? -13.094 32.375 20.719 1 75.56 67 THR B C 1
ATOM 4086 O O . THR B 1 67 ? -14.055 32.312 19.953 1 75.56 67 THR B O 1
ATOM 4089 N N . ARG B 1 68 ? -11.906 32.062 20.406 1 77.88 68 ARG B N 1
ATOM 4090 C CA . ARG B 1 68 ? -11.672 31.609 19.047 1 77.88 68 ARG B CA 1
ATOM 4091 C C . ARG B 1 68 ? -11.242 30.141 19.016 1 77.88 68 ARG B C 1
ATOM 4093 O O . ARG B 1 68 ? -10.406 29.719 19.828 1 77.88 68 ARG B O 1
ATOM 4100 N N . ARG B 1 69 ? -11.984 29.438 18.172 1 85.75 69 ARG B N 1
ATOM 4101 C CA . ARG B 1 69 ? -11.633 28.016 18.031 1 85.75 69 ARG B CA 1
ATOM 4102 C C . ARG B 1 69 ? -11.125 27.703 16.641 1 85.75 69 ARG B C 1
ATOM 4104 O O . ARG B 1 69 ? -11.742 28.094 15.641 1 85.75 69 ARG B O 1
ATOM 4111 N N . TYR B 1 70 ? -9.875 27.219 16.594 1 92.88 70 TYR B N 1
ATOM 4112 C CA . TYR B 1 70 ? -9.273 26.812 15.328 1 92.88 70 TYR B CA 1
ATOM 4113 C C . TYR B 1 70 ? -9.242 25.297 15.195 1 92.88 70 TYR B C 1
ATOM 4115 O O . TYR B 1 70 ? -9.258 24.578 16.203 1 92.88 70 TYR B O 1
ATOM 4123 N N . GLU B 1 71 ? -9.266 24.875 13.953 1 93.12 71 GLU B N 1
ATOM 4124 C CA . GLU B 1 71 ? -9.281 23.438 13.703 1 93.12 71 GLU B CA 1
ATOM 4125 C C . GLU B 1 71 ? -7.961 22.969 13.109 1 93.12 71 GLU B C 1
ATOM 4127 O O . GLU B 1 71 ? -7.672 21.766 13.109 1 93.12 71 GLU B O 1
ATOM 4132 N N . LEU B 1 72 ? -7.203 23.891 12.609 1 94.5 72 LEU B N 1
ATOM 4133 C CA . LEU B 1 72 ? -5.902 23.547 12.039 1 94.5 72 LEU B CA 1
ATOM 4134 C C . LEU B 1 72 ? -4.809 24.453 12.594 1 94.5 72 LEU B C 1
ATOM 4136 O O . LEU B 1 72 ? -4.93 25.672 12.531 1 94.5 72 LEU B O 1
ATOM 4140 N N . PHE B 1 73 ? -3.828 23.875 13.156 1 95.75 73 PHE B N 1
ATOM 4141 C CA . PHE B 1 73 ? -2.633 24.562 13.633 1 95.75 73 PHE B CA 1
ATOM 4142 C C . PHE B 1 73 ? -1.395 24.078 12.891 1 95.75 73 PHE B C 1
ATOM 4144 O O . PHE B 1 73 ? -1.17 22.875 12.773 1 95.75 73 PHE B O 1
ATOM 4151 N N . VAL B 1 74 ? -0.675 24.969 12.312 1 95 74 VAL B N 1
ATOM 4152 C CA . VAL B 1 74 ? 0.579 24.641 11.641 1 95 74 VAL B CA 1
ATOM 4153 C C . VAL B 1 74 ? 1.691 25.547 12.148 1 95 74 VAL B C 1
ATOM 4155 O O . VAL B 1 74 ? 1.573 26.781 12.086 1 95 74 VAL B O 1
ATOM 4158 N N . GLY B 1 75 ? 2.744 24.969 12.656 1 94.19 75 GLY B N 1
ATOM 4159 C CA . GLY B 1 75 ? 3.811 25.844 13.125 1 94.19 75 GLY B CA 1
ATOM 4160 C C . GLY B 1 75 ? 5.047 25.078 13.57 1 94.19 75 GLY B C 1
ATOM 4161 O O . GLY B 1 75 ? 5.051 23.844 13.586 1 94.19 75 GLY B O 1
ATOM 4162 N N . HIS B 1 76 ? 6.105 25.844 13.797 1 93.31 76 HIS B N 1
ATOM 4163 C CA . HIS B 1 76 ? 7.352 25.344 14.352 1 93.31 76 HIS B CA 1
ATOM 4164 C C . HIS B 1 76 ? 7.328 25.375 15.883 1 93.31 76 HIS B C 1
ATOM 4166 O O . HIS B 1 76 ? 8.055 26.156 16.5 1 93.31 76 HIS B O 1
ATOM 4172 N N . PHE B 1 77 ? 6.594 24.516 16.422 1 93.38 77 PHE B N 1
ATOM 4173 C CA . PHE B 1 77 ? 6.387 24.5 17.875 1 93.38 77 PHE B CA 1
ATOM 4174 C C . PHE B 1 77 ? 7.406 23.594 18.547 1 93.38 77 PHE B C 1
ATOM 4176 O O . PHE B 1 77 ? 7.969 22.688 17.922 1 93.38 77 PHE B O 1
ATOM 4183 N N . SER B 1 78 ? 7.598 23.891 19.812 1 92.88 78 SER B N 1
ATOM 4184 C CA . SER B 1 78 ? 8.352 22.938 20.609 1 92.88 78 SER B CA 1
ATOM 4185 C C . SER B 1 78 ? 7.496 21.734 21 1 92.88 78 SER B C 1
ATOM 4187 O O . SER B 1 78 ? 6.266 21.828 20.984 1 92.88 78 SER B O 1
ATOM 4189 N N . PHE B 1 79 ? 8.18 20.672 21.266 1 94.31 79 PHE B N 1
ATOM 4190 C CA . PHE B 1 79 ? 7.465 19.484 21.703 1 94.31 79 PHE B CA 1
ATOM 4191 C C . PHE B 1 79 ? 6.684 19.766 22.984 1 94.31 79 PHE B C 1
ATOM 4193 O O . PHE B 1 79 ? 5.57 19.266 23.156 1 94.31 79 PHE B O 1
ATOM 4200 N N . ASP B 1 80 ? 7.234 20.562 23.859 1 93.25 80 ASP B N 1
ATOM 4201 C CA . ASP B 1 80 ? 6.586 20.938 25.109 1 93.25 80 ASP B CA 1
ATOM 4202 C C . ASP B 1 80 ? 5.293 21.703 24.859 1 93.25 80 ASP B C 1
ATOM 4204 O O . ASP B 1 80 ? 4.289 21.484 25.547 1 93.25 80 ASP B O 1
ATOM 4208 N N . ALA B 1 81 ? 5.309 22.578 23.938 1 93.62 81 ALA B N 1
ATOM 4209 C CA . ALA B 1 81 ? 4.113 23.344 23.578 1 93.62 81 ALA B CA 1
ATOM 4210 C C . ALA B 1 81 ? 3.023 22.422 23.031 1 93.62 81 ALA B C 1
ATOM 4212 O O . ALA B 1 81 ? 1.843 22.594 23.344 1 93.62 81 ALA B O 1
ATOM 4213 N N . LEU B 1 82 ? 3.387 21.453 22.25 1 94.75 82 LEU B N 1
ATOM 4214 C CA . LEU B 1 82 ? 2.438 20.469 21.719 1 94.75 82 LEU B CA 1
ATOM 4215 C C . LEU B 1 82 ? 1.751 19.734 22.859 1 94.75 82 LEU B C 1
ATOM 4217 O O . LEU B 1 82 ? 0.526 19.594 22.875 1 94.75 82 LEU B O 1
ATOM 4221 N N . HIS B 1 83 ? 2.582 19.297 23.75 1 92 83 HIS B N 1
ATOM 4222 C CA . HIS B 1 83 ? 2.072 18.531 24.875 1 92 83 HIS B CA 1
ATOM 4223 C C . HIS B 1 83 ? 1.125 19.359 25.734 1 92 83 HIS B C 1
ATOM 4225 O O . HIS B 1 83 ? 0.132 18.828 26.25 1 92 83 HIS B O 1
ATOM 4231 N N . ARG B 1 84 ? 1.393 20.578 25.828 1 92.81 84 ARG B N 1
ATOM 4232 C CA . ARG B 1 84 ? 0.588 21.469 26.656 1 92.81 84 ARG B CA 1
ATOM 4233 C C . ARG B 1 84 ? -0.78 21.719 26.016 1 92.81 84 ARG B C 1
ATOM 4235 O O . ARG B 1 84 ? -1.79 21.781 26.719 1 92.81 84 ARG B O 1
ATOM 4242 N N . HIS B 1 85 ? -0.829 21.75 24.703 1 93.5 85 HIS B N 1
ATOM 4243 C CA . HIS B 1 85 ? -2.02 22.344 24.109 1 93.5 85 HIS B CA 1
ATOM 4244 C C . HIS B 1 85 ? -2.801 21.312 23.297 1 93.5 85 HIS B C 1
ATOM 4246 O O . HIS B 1 85 ? -3.984 21.516 23.016 1 93.5 85 HIS B O 1
ATOM 4252 N N . PHE B 1 86 ? -2.232 20.156 22.906 1 93.56 86 PHE B N 1
ATOM 4253 C CA . PHE B 1 86 ? -2.867 19.375 21.859 1 93.56 86 PHE B CA 1
ATOM 4254 C C . PHE B 1 86 ? -3.01 17.922 22.281 1 93.56 86 PHE B C 1
ATOM 4256 O O . PHE B 1 86 ? -2.773 17 21.484 1 93.56 86 PHE B O 1
ATOM 4263 N N . GLY B 1 87 ? -3.34 17.672 23.469 1 88.06 87 GLY B N 1
ATOM 4264 C CA . GLY B 1 87 ? -3.566 16.328 23.953 1 88.06 87 GLY B CA 1
ATOM 4265 C C . GLY B 1 87 ? -4.676 15.594 23.219 1 88.06 87 GLY B C 1
ATOM 4266 O O . GLY B 1 87 ? -4.594 14.383 23.016 1 88.06 87 GLY B O 1
ATOM 4267 N N . GLY B 1 88 ? -5.672 16.25 22.688 1 88.88 88 GLY B N 1
ATOM 4268 C CA . GLY B 1 88 ? -6.824 15.617 22.062 1 88.88 88 GLY B CA 1
ATOM 4269 C C . GLY B 1 88 ? -6.863 15.812 20.562 1 88.88 88 GLY B C 1
ATOM 4270 O O . GLY B 1 88 ? -7.781 15.328 19.891 1 88.88 88 GLY B O 1
ATOM 4271 N N . ALA B 1 89 ? -5.898 16.5 20.062 1 93.69 89 ALA B N 1
ATOM 4272 C CA . ALA B 1 89 ? -5.895 16.797 18.625 1 93.69 89 ALA B CA 1
ATOM 4273 C C . ALA B 1 89 ? -5.223 15.688 17.828 1 93.69 89 ALA B C 1
ATOM 4275 O O . ALA B 1 89 ? -4.535 14.836 18.406 1 93.69 89 ALA B O 1
ATOM 4276 N N . THR B 1 90 ? -5.527 15.617 16.562 1 95 90 THR B N 1
ATOM 4277 C CA . THR B 1 90 ? -4.754 14.781 15.648 1 95 90 THR B CA 1
ATOM 4278 C C . THR B 1 90 ? -3.396 15.414 15.352 1 95 90 THR B C 1
ATOM 4280 O O . THR B 1 90 ? -3.326 16.562 14.898 1 95 90 THR B O 1
ATOM 4283 N N . ARG B 1 91 ? -2.354 14.727 15.633 1 97 91 ARG B N 1
ATOM 4284 C CA . ARG B 1 91 ? -1.004 15.281 15.57 1 97 91 ARG B CA 1
ATOM 4285 C C . ARG B 1 91 ? -0.22 14.672 14.406 1 97 91 ARG B C 1
ATOM 4287 O O . ARG B 1 91 ? -0.089 13.453 14.312 1 97 91 ARG B O 1
ATOM 4294 N N . LEU B 1 92 ? 0.333 15.531 13.523 1 97.38 92 LEU B N 1
ATOM 4295 C CA . LEU B 1 92 ? 1.054 15.133 12.32 1 97.38 92 LEU B CA 1
ATOM 4296 C C . LEU B 1 92 ? 2.455 15.734 12.297 1 97.38 92 LEU B C 1
ATOM 4298 O O . LEU B 1 92 ? 2.678 16.812 12.844 1 97.38 92 LEU B O 1
ATOM 4302 N N . THR B 1 93 ? 3.389 15.07 11.641 1 97.81 93 THR B N 1
ATOM 4303 C CA . THR B 1 93 ? 4.703 15.648 11.391 1 97.81 93 THR B CA 1
ATOM 4304 C C . THR B 1 93 ? 5.336 15.039 10.141 1 97.81 93 THR B C 1
ATOM 4306 O O . THR B 1 93 ? 4.766 14.133 9.531 1 97.81 93 THR B O 1
ATOM 4309 N N . PHE B 1 94 ? 6.414 15.617 9.672 1 97.25 94 PHE B N 1
ATOM 4310 C CA . PHE B 1 94 ? 7.184 15.148 8.523 1 97.25 94 PHE B CA 1
ATOM 4311 C C . PHE B 1 94 ? 8.672 15.117 8.844 1 97.25 94 PHE B C 1
ATOM 4313 O O . PHE B 1 94 ? 9.18 15.992 9.547 1 97.25 94 PHE B O 1
ATOM 4320 N N . LEU B 1 95 ? 9.328 14.164 8.383 1 98.19 95 LEU B N 1
ATOM 4321 C CA . LEU B 1 95 ? 10.781 14.055 8.492 1 98.19 95 LEU B CA 1
ATOM 4322 C C . LEU B 1 95 ? 11.43 14.055 7.113 1 98.19 95 LEU B C 1
ATOM 4324 O O . LEU B 1 95 ? 10.75 13.906 6.098 1 98.19 95 LEU B O 1
ATOM 4328 N N . ARG B 1 96 ? 12.695 14.258 7.102 1 97.19 96 ARG B N 1
ATOM 4329 C CA . ARG B 1 96 ? 13.5 14.297 5.883 1 97.19 96 ARG B CA 1
ATOM 4330 C C . ARG B 1 96 ? 14.898 13.75 6.137 1 97.19 96 ARG B C 1
ATOM 4332 O O . ARG B 1 96 ? 15.37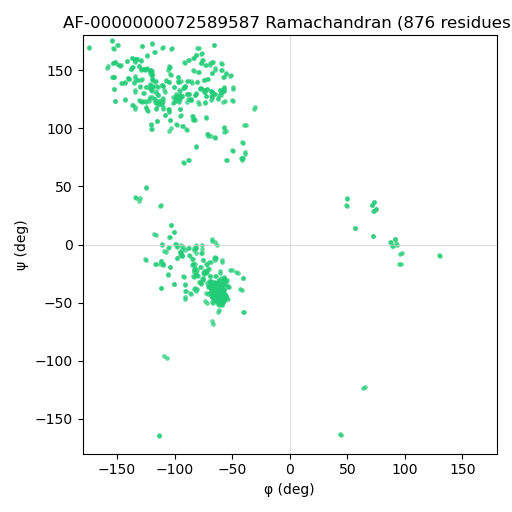5 13.75 7.273 1 97.19 96 ARG B O 1
ATOM 4339 N N . ASP B 1 97 ? 15.508 13.25 5.078 1 97.31 97 ASP B N 1
ATOM 4340 C CA . ASP B 1 97 ? 16.922 12.898 5.207 1 97.31 97 ASP B CA 1
ATOM 4341 C C . ASP B 1 97 ? 17.719 14.047 5.816 1 97.31 97 ASP B C 1
ATOM 4343 O O . ASP B 1 97 ? 17.703 15.164 5.305 1 97.31 97 ASP B O 1
ATOM 4347 N N . PRO B 1 98 ? 18.406 13.711 6.91 1 97.19 98 PRO B N 1
ATOM 4348 C CA . PRO B 1 98 ? 19.016 14.797 7.672 1 97.19 98 PRO B CA 1
ATOM 4349 C C . PRO B 1 98 ? 20.062 15.57 6.863 1 97.19 98 PRO B C 1
ATOM 4351 O O . PRO B 1 98 ? 20.234 16.781 7.051 1 97.19 98 PRO B O 1
ATOM 4354 N N . VAL B 1 99 ? 20.781 14.898 5.984 1 96.19 99 VAL B N 1
ATOM 4355 C CA . VAL B 1 99 ? 21.766 15.562 5.145 1 96.19 99 VAL B CA 1
ATOM 4356 C C . VAL B 1 99 ? 21.062 16.5 4.164 1 96.19 99 VAL B C 1
ATOM 4358 O O . VAL B 1 99 ? 21.453 17.656 4.02 1 96.19 99 VAL B O 1
ATOM 4361 N N . GLN B 1 100 ? 20.031 16 3.57 1 95.12 100 GLN B N 1
ATOM 4362 C CA . GLN B 1 100 ? 19.266 16.812 2.631 1 95.12 100 GLN B CA 1
ATOM 4363 C C . GLN B 1 100 ? 18.594 17.984 3.334 1 95.12 100 GLN B C 1
ATOM 4365 O O . GLN B 1 100 ? 18.531 19.094 2.787 1 95.12 100 GLN B O 1
ATOM 4370 N N . ARG B 1 101 ? 18.109 17.766 4.477 1 95.12 101 ARG B N 1
ATOM 4371 C CA . ARG B 1 101 ? 17.469 18.828 5.246 1 95.12 101 ARG B CA 1
ATOM 4372 C C . ARG B 1 101 ? 18.469 19.938 5.551 1 95.12 101 ARG B C 1
ATOM 4374 O O . ARG B 1 101 ? 18.141 21.125 5.41 1 95.12 101 ARG B O 1
ATOM 4381 N N . CYS B 1 102 ? 19.625 19.562 6.008 1 94.38 102 CYS B N 1
ATOM 4382 C CA . CYS B 1 102 ? 20.656 20.531 6.355 1 94.38 102 CYS B CA 1
ATOM 4383 C C . CYS B 1 102 ? 21.047 21.359 5.145 1 94.38 102 CYS B C 1
ATOM 4385 O O . CYS B 1 102 ? 21.203 22.578 5.25 1 94.38 102 CYS B O 1
ATOM 4387 N N . ILE B 1 103 ? 21.219 20.734 4.02 1 93 103 ILE B N 1
ATOM 4388 C CA . ILE B 1 103 ? 21.578 21.438 2.793 1 93 103 ILE B CA 1
ATOM 4389 C C . ILE B 1 103 ? 20.453 22.406 2.41 1 93 103 ILE B C 1
ATOM 4391 O O . ILE B 1 103 ? 20.719 23.531 2.016 1 93 103 ILE B O 1
ATOM 4395 N N . SER B 1 104 ? 19.25 21.922 2.496 1 90.25 104 SER B N 1
ATOM 4396 C CA . SER B 1 104 ? 18.109 22.797 2.229 1 90.25 104 SER B CA 1
ATOM 4397 C C . SER B 1 104 ? 18.109 24.016 3.133 1 90.25 104 SER B C 1
ATOM 4399 O O . SER B 1 104 ? 17.859 25.141 2.678 1 90.25 104 SER B O 1
ATOM 4401 N N . GLN B 1 105 ? 18.391 23.797 4.414 1 91.56 105 GLN B N 1
ATOM 4402 C CA . GLN B 1 105 ? 18.469 24.891 5.367 1 91.56 105 GLN B CA 1
ATOM 4403 C C . GLN B 1 105 ? 19.578 25.875 4.98 1 91.56 105 GLN B C 1
ATOM 4405 O O . GLN B 1 105 ? 19.391 27.094 5.023 1 91.56 105 GLN B O 1
ATOM 4410 N N . TYR B 1 106 ? 20.688 25.359 4.57 1 91.25 106 TYR B N 1
ATOM 4411 C CA . TYR B 1 106 ? 21.828 26.156 4.137 1 91.25 106 TYR B CA 1
ATOM 4412 C C . TYR B 1 106 ? 21.453 27.062 2.963 1 91.25 106 TYR B C 1
ATOM 4414 O O . TYR B 1 106 ? 21.703 28.266 2.99 1 91.25 106 TYR B O 1
ATOM 4422 N N . HIS B 1 107 ? 20.828 26.469 2.041 1 87.94 107 HIS B N 1
ATOM 4423 C CA . HIS B 1 107 ? 20.469 27.234 0.851 1 87.94 107 HIS B CA 1
ATOM 4424 C C . HIS B 1 107 ? 19.391 28.266 1.162 1 87.94 107 HIS B C 1
ATOM 4426 O O . HIS B 1 107 ? 19.359 29.344 0.568 1 87.94 107 HIS B O 1
ATOM 4432 N N . ASN B 1 108 ? 18.516 27.938 2 1 85.88 108 ASN B N 1
ATOM 4433 C CA . ASN B 1 108 ? 17.484 28.875 2.402 1 85.88 108 ASN B CA 1
ATOM 4434 C C . ASN B 1 108 ? 18.078 30.109 3.086 1 85.88 108 ASN B C 1
ATOM 4436 O O . ASN B 1 108 ? 17.594 31.219 2.908 1 85.88 108 ASN B O 1
ATOM 4440 N N . TRP B 1 109 ? 19.031 29.906 3.865 1 85.38 109 TRP B N 1
ATOM 4441 C CA . TRP B 1 109 ? 19.672 31 4.602 1 85.38 109 TRP B CA 1
ATOM 4442 C C . TRP B 1 109 ? 20.719 31.703 3.752 1 85.38 109 TRP B C 1
ATOM 4444 O O . TRP B 1 109 ? 21 32.875 3.943 1 85.38 109 TRP B O 1
ATOM 4454 N N . HIS B 1 110 ? 21.266 30.984 2.854 1 82.75 110 HIS B N 1
ATOM 4455 C CA . HIS B 1 110 ? 22.344 31.5 2.027 1 82.75 110 HIS B CA 1
ATOM 4456 C C . HIS B 1 110 ? 21.812 32.406 0.932 1 82.75 110 HIS B C 1
ATOM 4458 O O . HIS B 1 110 ? 22.5 33.344 0.523 1 82.75 110 HIS B O 1
ATOM 4464 N N . ASP B 1 111 ? 20.594 32.031 0.504 1 73.56 111 ASP B N 1
ATOM 4465 C CA . ASP B 1 111 ? 20 32.812 -0.592 1 73.56 111 ASP B CA 1
ATOM 4466 C C . ASP B 1 111 ? 18.906 33.75 -0.083 1 73.56 111 ASP B C 1
ATOM 4468 O O . ASP B 1 111 ? 17.797 33.312 0.211 1 73.56 111 ASP B O 1
ATOM 4472 N N . ALA B 1 112 ? 19.156 34.938 -0.053 1 62 112 ALA B N 1
ATOM 4473 C CA . ALA B 1 112 ? 18.266 35.969 0.49 1 62 112 ALA B CA 1
ATOM 4474 C C . ALA B 1 112 ? 16.953 36 -0.279 1 62 112 ALA B C 1
ATOM 4476 O O . ALA B 1 112 ? 15.922 36.406 0.264 1 62 112 ALA B O 1
ATOM 4477 N N . SER B 1 113 ? 17.062 35.656 -1.536 1 57.88 113 SER B N 1
ATOM 4478 C CA . SER B 1 113 ? 15.859 35.719 -2.365 1 57.88 113 SER B CA 1
ATOM 4479 C C . SER B 1 113 ? 14.82 34.688 -1.891 1 57.88 113 SER B C 1
ATOM 4481 O O . SER B 1 113 ? 13.641 34.812 -2.234 1 57.88 113 SER B O 1
ATOM 4483 N N . ARG B 1 114 ? 15.25 33.812 -1.028 1 54.09 114 ARG B N 1
ATOM 4484 C CA . ARG B 1 114 ? 14.383 32.75 -0.602 1 54.09 114 ARG B CA 1
ATOM 4485 C C . ARG B 1 114 ? 13.703 33.062 0.727 1 54.09 114 ARG B C 1
ATOM 4487 O O . ARG B 1 114 ? 12.961 32.25 1.272 1 54.09 114 ARG B O 1
ATOM 4494 N N . TYR B 1 115 ? 14.07 34.156 1.173 1 54.34 115 TYR B N 1
ATOM 4495 C CA . TYR B 1 115 ? 13.445 34.531 2.439 1 54.34 115 TYR B CA 1
ATOM 4496 C C . TYR B 1 115 ? 11.945 34.75 2.271 1 54.34 115 TYR B C 1
ATOM 4498 O O . TYR B 1 115 ? 11.508 35.469 1.373 1 54.34 115 TYR B O 1
ATOM 4506 N N . SER B 1 116 ? 11.242 33.719 2.498 1 51.69 116 SER B N 1
ATOM 4507 C CA . SER B 1 116 ? 9.797 33.938 2.393 1 51.69 116 SER B CA 1
ATOM 4508 C C . SER B 1 116 ? 9.352 35.156 3.18 1 51.69 116 SER B C 1
ATOM 4510 O O . SER B 1 116 ? 9.977 35.5 4.184 1 51.69 116 SER B O 1
ATOM 4512 N N . ASP B 1 117 ? 8.531 35.969 2.539 1 44.88 117 ASP B N 1
ATOM 4513 C CA . ASP B 1 117 ? 7.961 37.156 3.152 1 44.88 117 ASP B CA 1
ATOM 4514 C C . ASP B 1 117 ? 7.52 36.875 4.586 1 44.88 117 ASP B C 1
ATOM 4516 O O . ASP B 1 117 ? 7.617 37.75 5.453 1 44.88 117 ASP B O 1
ATOM 4520 N N . ALA B 1 118 ? 6.992 35.75 4.793 1 46.81 118 ALA B N 1
ATOM 4521 C CA . ALA B 1 118 ? 6.414 35.469 6.105 1 46.81 118 ALA B CA 1
ATOM 4522 C C . ALA B 1 118 ? 7.492 35.469 7.184 1 46.81 118 ALA B C 1
ATOM 4524 O O . ALA B 1 118 ? 7.223 35.781 8.344 1 46.81 118 ALA B O 1
ATOM 4525 N N . TRP B 1 119 ? 8.695 35.062 6.801 1 47.97 119 TRP B N 1
ATOM 4526 C CA . TRP B 1 119 ? 9.781 34.969 7.773 1 47.97 119 TRP B CA 1
ATOM 4527 C C . TRP B 1 119 ? 10.43 36.344 7.965 1 47.97 119 TRP B C 1
ATOM 4529 O O . TRP B 1 119 ? 10.836 36.688 9.078 1 47.97 119 TRP B O 1
ATOM 4539 N N . ILE B 1 120 ? 10.547 37.062 6.863 1 43.97 120 ILE B N 1
ATOM 4540 C CA . ILE B 1 120 ? 11.172 38.375 6.977 1 43.97 120 ILE B CA 1
ATOM 4541 C C . ILE B 1 120 ? 10.414 39.188 8.008 1 43.97 120 ILE B C 1
ATOM 4543 O O . ILE B 1 120 ? 11.031 39.906 8.812 1 43.97 120 ILE B O 1
ATOM 4547 N N . GLY B 1 121 ? 9.18 39.125 7.93 1 44.03 121 GLY B N 1
ATOM 4548 C CA . GLY B 1 121 ? 8.445 39.938 8.867 1 44.03 121 GLY B CA 1
ATOM 4549 C C . GLY B 1 121 ? 8.57 39.469 10.305 1 44.03 121 GLY B C 1
ATOM 4550 O O . GLY B 1 121 ? 8.438 40.25 11.242 1 44.03 121 GLY B O 1
ATOM 4551 N N . ARG B 1 122 ? 8.688 38.219 10.523 1 50.66 122 ARG B N 1
ATOM 4552 C CA . ARG B 1 122 ? 8.695 37.719 11.891 1 50.66 122 ARG B CA 1
ATOM 4553 C C . ARG B 1 122 ? 10.117 37.656 12.453 1 50.66 122 ARG B C 1
ATOM 4555 O O . ARG B 1 122 ? 10.344 38.094 13.586 1 50.66 122 ARG B O 1
ATOM 4562 N N . SER B 1 123 ? 11.062 37.125 11.648 1 48.84 123 SER B N 1
ATOM 4563 C CA . SER B 1 123 ? 12.453 36.969 12.047 1 48.84 123 SER B CA 1
ATOM 4564 C C . SER B 1 123 ? 13.211 38.312 11.906 1 48.84 123 SER B C 1
ATOM 4566 O O . SER B 1 123 ? 14.258 38.5 12.531 1 48.84 123 SER B O 1
ATOM 4568 N N . ASP B 1 124 ? 12.719 39.188 10.961 1 49.62 124 ASP B N 1
ATOM 4569 C CA . ASP B 1 124 ? 13.469 40.375 10.664 1 49.62 124 ASP B CA 1
ATOM 4570 C C . ASP B 1 124 ? 13.547 41.312 11.891 1 49.62 124 ASP B C 1
ATOM 4572 O O . ASP B 1 124 ? 14.148 42.375 11.828 1 49.62 124 ASP B O 1
ATOM 4576 N N . THR B 1 125 ? 12.906 40.688 12.906 1 60.16 125 THR B N 1
ATOM 4577 C CA . THR B 1 125 ? 13.047 41.656 13.992 1 60.16 125 THR B CA 1
ATOM 4578 C C . THR B 1 125 ? 14.016 41.125 15.055 1 60.16 125 THR B C 1
ATOM 4580 O O . THR B 1 125 ? 14.414 41.875 15.953 1 60.16 125 THR B O 1
ATOM 4583 N N . ASN B 1 126 ? 14.461 39.844 14.859 1 73.75 126 ASN B N 1
ATOM 4584 C CA . ASN B 1 126 ? 15.398 39.344 15.867 1 73.75 126 ASN B CA 1
ATOM 4585 C C . ASN B 1 126 ? 16.844 39.531 15.43 1 73.75 126 ASN B C 1
ATOM 4587 O O . ASN B 1 126 ? 17.297 38.938 14.438 1 73.75 126 ASN B O 1
ATOM 4591 N N . PRO B 1 127 ? 17.547 40.406 16.078 1 82.12 127 PRO B N 1
ATOM 4592 C CA . PRO B 1 127 ? 18.922 40.719 15.688 1 82.12 127 PRO B CA 1
ATOM 4593 C C . PRO B 1 127 ? 19.812 39.5 15.562 1 82.12 127 PRO B C 1
ATOM 4595 O O . PRO B 1 127 ? 20.688 39.469 14.695 1 82.12 127 PRO B O 1
ATOM 4598 N N . ASP B 1 128 ? 19.641 38.531 16.406 1 85 128 ASP B N 1
ATOM 4599 C CA . ASP B 1 128 ? 20.469 37.344 16.359 1 85 128 ASP B CA 1
ATOM 4600 C C . ASP B 1 128 ? 20.234 36.562 15.062 1 85 128 ASP B C 1
ATOM 4602 O O . ASP B 1 128 ? 21.188 36.031 14.492 1 85 128 ASP B O 1
ATOM 4606 N N . VAL B 1 129 ? 19.078 36.562 14.594 1 84 129 VAL B N 1
ATOM 4607 C CA . VAL B 1 129 ? 18.734 35.875 13.367 1 84 129 VAL B CA 1
ATOM 4608 C C . VAL B 1 129 ? 19.328 36.594 12.164 1 84 129 VAL B C 1
ATOM 4610 O O . VAL B 1 129 ? 19.875 35.969 11.25 1 84 129 VAL B O 1
ATOM 4613 N N . ILE B 1 130 ? 19.234 37.844 12.211 1 82.56 130 ILE B N 1
ATOM 4614 C CA . ILE B 1 130 ? 19.781 38.688 11.133 1 82.56 130 ILE B CA 1
ATOM 4615 C C . ILE B 1 130 ? 21.281 38.438 11.008 1 82.56 130 ILE B C 1
ATOM 4617 O O . ILE B 1 130 ? 21.797 38.281 9.898 1 82.56 130 ILE B O 1
ATOM 4621 N N . LYS B 1 131 ? 21.891 38.5 12.148 1 87.19 131 LYS B N 1
ATOM 4622 C CA . LYS B 1 131 ? 23.328 38.219 12.164 1 87.19 131 LYS B CA 1
ATOM 4623 C C . LYS B 1 131 ? 23.656 36.844 11.602 1 87.19 131 LYS B C 1
ATOM 4625 O O . LYS B 1 131 ? 24.594 36.688 10.82 1 87.19 131 LYS B O 1
ATOM 4630 N N . ALA B 1 132 ? 22.922 35.906 12.008 1 89.5 132 ALA B N 1
ATOM 4631 C CA . ALA B 1 132 ? 23.125 34.531 11.547 1 89.5 132 ALA B CA 1
ATOM 4632 C C . ALA B 1 132 ? 22.969 34.406 10.039 1 89.5 132 ALA B C 1
ATOM 4634 O O . ALA B 1 132 ? 23.734 33.719 9.367 1 89.5 132 ALA B O 1
ATOM 4635 N N . LEU B 1 133 ? 22.047 35.125 9.477 1 86.81 133 LEU B N 1
ATOM 4636 C CA . LEU B 1 133 ? 21.781 35.094 8.039 1 86.81 133 LEU B CA 1
ATOM 4637 C C . LEU B 1 133 ? 22.953 35.719 7.281 1 86.81 133 LEU B C 1
ATOM 4639 O O . LEU B 1 133 ? 23.391 35.188 6.254 1 86.81 133 LEU B O 1
ATOM 4643 N N . LYS B 1 134 ? 23.359 36.781 7.797 1 86.44 134 LYS B N 1
ATOM 4644 C CA . LYS B 1 134 ? 24.516 37.438 7.18 1 86.44 134 LYS B CA 1
ATOM 4645 C C .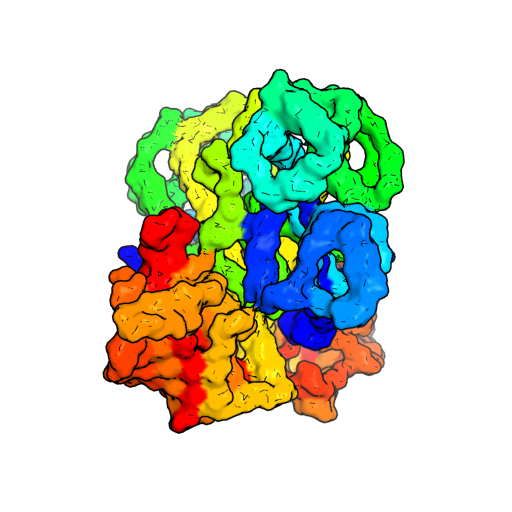 LYS B 1 134 ? 25.75 36.531 7.203 1 86.44 134 LYS B C 1
ATOM 4647 O O . LYS B 1 134 ? 26.453 36.406 6.199 1 86.44 134 LYS B O 1
ATOM 4652 N N . MET B 1 135 ? 25.984 35.906 8.281 1 90.62 135 MET B N 1
ATOM 4653 C CA . MET B 1 135 ? 27.125 35 8.406 1 90.62 135 MET B CA 1
ATOM 4654 C C . MET B 1 135 ? 27.016 33.844 7.418 1 90.62 135 MET B C 1
ATOM 4656 O O . MET B 1 135 ? 28 33.5 6.766 1 90.62 135 MET B O 1
ATOM 4660 N N . THR B 1 136 ? 25.875 33.312 7.336 1 91 136 THR B N 1
ATOM 4661 C CA . THR B 1 136 ? 25.656 32.156 6.492 1 91 136 THR B CA 1
ATOM 4662 C C . THR B 1 136 ? 25.906 32.5 5.023 1 91 136 THR B C 1
ATOM 4664 O O . THR B 1 136 ? 26.406 31.656 4.266 1 91 136 THR B O 1
ATOM 4667 N N . SER B 1 137 ? 25.547 33.719 4.617 1 88.12 137 SER B N 1
ATOM 4668 C CA . SER B 1 137 ? 25.703 34.125 3.227 1 88.12 137 SER B CA 1
ATOM 4669 C C . SER B 1 137 ? 27.156 34.031 2.783 1 88.12 137 SER B C 1
ATOM 4671 O O . SER B 1 137 ? 27.438 34 1.586 1 88.12 137 SER B O 1
ATOM 4673 N N . GLU B 1 138 ? 28.078 33.906 3.754 1 90.69 138 GLU B N 1
ATOM 4674 C CA . GLU B 1 138 ? 29.516 33.906 3.434 1 90.69 138 GLU B CA 1
ATOM 4675 C C . GLU B 1 138 ? 30.141 32.562 3.797 1 90.69 138 GLU B C 1
ATOM 4677 O O . GLU B 1 138 ? 31.359 32.375 3.672 1 90.69 138 GLU B O 1
ATOM 4682 N N . MET B 1 139 ? 29.359 31.625 4.141 1 92.38 139 MET B N 1
ATOM 4683 C CA . MET B 1 139 ? 29.875 30.359 4.648 1 92.38 139 MET B CA 1
ATOM 4684 C C . MET B 1 139 ? 29.734 29.266 3.6 1 92.38 139 MET B C 1
ATOM 4686 O O . MET B 1 139 ? 28.828 29.297 2.766 1 92.38 139 MET B O 1
ATOM 4690 N N . SER B 1 140 ? 30.641 28.359 3.688 1 93.25 140 SER B N 1
ATOM 4691 C CA . SER B 1 140 ? 30.469 27.094 2.984 1 93.25 140 SER B CA 1
ATOM 4692 C C . SER B 1 140 ? 29.516 26.172 3.744 1 93.25 140 SER B C 1
ATOM 4694 O O . SER B 1 140 ? 29.188 26.422 4.902 1 93.25 140 SER B O 1
ATOM 4696 N N . LEU B 1 141 ? 29.141 25.141 3.109 1 93.44 141 LEU B N 1
ATOM 4697 C CA . LEU B 1 141 ? 28.234 24.172 3.717 1 93.44 141 LEU B CA 1
ATOM 4698 C C . LEU B 1 141 ? 28.844 23.578 4.984 1 93.44 141 LEU B C 1
ATOM 4700 O O . LEU B 1 141 ? 28.172 23.469 6.012 1 93.44 141 LEU B O 1
ATOM 4704 N N . CYS B 1 142 ? 30.125 23.25 4.941 1 94.31 142 CYS B N 1
ATOM 4705 C CA . CYS B 1 142 ? 30.812 22.672 6.098 1 94.31 142 CYS B CA 1
ATOM 4706 C C . CYS B 1 142 ? 30.953 23.688 7.223 1 94.31 142 CYS B C 1
ATOM 4708 O O . CYS B 1 142 ? 30.812 23.344 8.398 1 94.31 142 CYS B O 1
ATOM 4710 N N . GLU B 1 143 ? 31.188 24.938 6.875 1 94.12 143 GLU B N 1
ATOM 4711 C CA . GLU B 1 143 ? 31.266 26 7.875 1 94.12 143 GLU B CA 1
ATOM 4712 C C . GLU B 1 143 ? 29.906 26.234 8.531 1 94.12 143 GLU B C 1
ATOM 4714 O O . GLU B 1 143 ? 29.828 26.5 9.734 1 94.12 143 GLU B O 1
ATOM 4719 N N . PHE B 1 144 ? 28.984 26.125 7.758 1 94.88 144 PHE B N 1
ATOM 4720 C CA . PHE B 1 144 ? 27.609 26.328 8.227 1 94.88 144 PHE B CA 1
ATOM 4721 C C . PHE B 1 144 ? 27.25 25.297 9.289 1 94.88 144 PHE B C 1
ATOM 4723 O O . PHE B 1 144 ? 26.859 25.641 10.398 1 94.88 144 PHE B O 1
ATOM 4730 N N . VAL B 1 145 ? 27.453 24 9.039 1 95.56 145 VAL B N 1
ATOM 4731 C CA . VAL B 1 145 ? 27 22.922 9.922 1 95.56 145 VAL B CA 1
ATOM 4732 C C . VAL B 1 145 ? 27.891 22.875 11.164 1 95.56 145 VAL B C 1
ATOM 4734 O O . VAL B 1 145 ? 27.438 22.438 12.227 1 95.56 145 VAL B O 1
ATOM 4737 N N . SER B 1 146 ? 29.125 23.422 11.008 1 94.5 146 SER B N 1
ATOM 4738 C CA . SER B 1 146 ? 30.062 23.359 12.125 1 94.5 146 SER B CA 1
ATOM 4739 C C . SER B 1 146 ? 30.109 24.703 12.867 1 94.5 146 SER B C 1
ATOM 4741 O O . SER B 1 146 ? 31 24.906 13.703 1 94.5 146 SER B O 1
ATOM 4743 N N . SER B 1 147 ? 29.234 25.547 12.578 1 93.94 147 SER B N 1
ATOM 4744 C CA . SER B 1 147 ? 29.297 26.906 13.117 1 93.94 147 SER B CA 1
ATOM 4745 C C . SER B 1 147 ? 29.125 26.906 14.625 1 93.94 147 SER B C 1
ATOM 4747 O O . SER B 1 147 ? 28.344 26.125 15.172 1 93.94 147 SER B O 1
ATOM 4749 N N . ASP B 1 148 ? 29.75 27.906 15.273 1 90.69 148 ASP B N 1
ATOM 4750 C CA . ASP B 1 148 ? 29.625 28.078 16.719 1 90.69 148 ASP B CA 1
ATOM 4751 C C . ASP B 1 148 ? 28.5 29.047 17.062 1 90.69 148 ASP B C 1
ATOM 4753 O O . ASP B 1 148 ? 28.156 29.219 18.234 1 90.69 148 ASP B O 1
ATOM 4757 N N . ASN B 1 149 ? 28.031 29.672 16.016 1 91.94 149 ASN B N 1
ATOM 4758 C CA . ASN B 1 149 ? 26.859 30.516 16.25 1 91.94 149 ASN B CA 1
ATOM 4759 C C . ASN B 1 149 ? 25.641 29.703 16.656 1 91.94 149 ASN B C 1
ATOM 4761 O O . ASN B 1 149 ? 25.234 28.781 15.953 1 91.94 149 ASN B O 1
ATOM 4765 N N . LEU B 1 150 ? 25.016 30.078 17.703 1 89.62 150 LEU B N 1
ATOM 4766 C CA . LEU B 1 150 ? 23.969 29.266 18.312 1 89.62 150 LEU B CA 1
ATOM 4767 C C . LEU B 1 150 ? 22.75 29.188 17.406 1 89.62 150 LEU B C 1
ATOM 4769 O O . LEU B 1 150 ? 22.109 28.141 17.312 1 89.62 150 LEU B O 1
ATOM 4773 N N . VAL B 1 151 ? 22.406 30.234 16.781 1 89.94 151 VAL B N 1
ATOM 4774 C CA . VAL B 1 151 ? 21.25 30.266 15.891 1 89.94 151 VAL B CA 1
ATOM 4775 C C . VAL B 1 151 ? 21.484 29.344 14.695 1 89.94 151 VAL B C 1
ATOM 4777 O O . VAL B 1 151 ? 20.609 28.578 14.32 1 89.94 151 VAL B O 1
ATOM 4780 N N . ILE B 1 152 ? 22.688 29.344 14.18 1 93.06 152 ILE B N 1
ATOM 4781 C CA . ILE B 1 152 ? 23.047 28.531 13.016 1 93.06 152 ILE B CA 1
ATOM 4782 C C . ILE B 1 152 ? 23.109 27.062 13.414 1 93.06 152 ILE B C 1
ATOM 4784 O O . ILE B 1 152 ? 22.5 26.203 12.766 1 93.06 152 ILE B O 1
ATOM 4788 N N . SER B 1 153 ? 23.812 26.797 14.469 1 93.44 153 SER B N 1
ATOM 4789 C CA . SER B 1 153 ? 23.969 25.406 14.898 1 93.44 153 SER B CA 1
ATOM 4790 C C . SER B 1 153 ? 22.625 24.797 15.289 1 93.44 153 SER B C 1
ATOM 4792 O O . SER B 1 153 ? 22.391 23.609 15.047 1 93.44 153 SER B O 1
ATOM 4794 N N . ASP B 1 154 ? 21.781 25.594 15.859 1 91.31 154 ASP B N 1
ATOM 4795 C CA . ASP B 1 154 ? 20.438 25.125 16.234 1 91.31 154 ASP B CA 1
ATOM 4796 C C . ASP B 1 154 ? 19.641 24.734 14.984 1 91.31 154 ASP B C 1
ATOM 4798 O O . ASP B 1 154 ? 18.812 23.828 15.039 1 91.31 154 ASP B O 1
ATOM 4802 N N . SER B 1 155 ? 19.844 25.391 13.977 1 92.31 155 SER B N 1
ATOM 4803 C CA . SER B 1 155 ? 19.078 25.156 12.75 1 92.31 155 SER B CA 1
ATOM 4804 C C . SER B 1 155 ? 19.688 24 11.953 1 92.31 155 SER B C 1
ATOM 4806 O O . SER B 1 155 ? 18.984 23.344 11.18 1 92.31 155 SER B O 1
ATOM 4808 N N . ALA B 1 156 ? 21.016 23.688 12.219 1 94.81 156 ALA B N 1
ATOM 4809 C CA . ALA B 1 156 ? 21.719 22.781 11.328 1 94.81 156 ALA B CA 1
ATOM 4810 C C . ALA B 1 156 ? 21.906 21.406 11.969 1 94.81 156 ALA B C 1
ATOM 4812 O O . ALA B 1 156 ? 22.078 20.406 11.273 1 94.81 156 ALA B O 1
ATOM 4813 N N . GLN B 1 157 ? 21.922 21.406 13.312 1 96.06 157 GLN B N 1
ATOM 4814 C CA . GLN B 1 157 ? 22.391 20.203 13.977 1 96.06 157 GLN B CA 1
ATOM 4815 C C . GLN B 1 157 ? 21.25 19.5 14.703 1 96.06 157 GLN B C 1
ATOM 4817 O O . GLN B 1 157 ? 20.578 20.094 15.555 1 96.06 157 GLN B O 1
ATOM 4822 N N . ASN B 1 158 ? 20.953 18.219 14.344 1 96.94 158 ASN B N 1
ATOM 4823 C CA . ASN B 1 158 ? 20.062 17.281 15.023 1 96.94 158 ASN B CA 1
ATOM 4824 C C . ASN B 1 158 ? 18.703 17.922 15.328 1 96.94 158 ASN B C 1
ATOM 4826 O O . ASN B 1 158 ? 18.141 17.719 16.406 1 96.94 158 ASN B O 1
ATOM 4830 N N . MET B 1 159 ? 18.219 18.656 14.445 1 95.62 159 MET B N 1
ATOM 4831 C CA . MET B 1 159 ? 17 19.422 14.656 1 95.62 159 MET B CA 1
ATOM 4832 C C . MET B 1 159 ? 15.797 18.5 14.812 1 95.62 159 MET B C 1
ATOM 4834 O O . MET B 1 159 ? 14.953 18.703 15.68 1 95.62 159 MET B O 1
ATOM 4838 N N . MET B 1 160 ? 15.664 17.453 14.016 1 97.75 160 MET B N 1
ATOM 4839 C CA . MET B 1 160 ? 14.484 16.594 14.062 1 97.75 160 MET B CA 1
ATOM 4840 C C . MET B 1 160 ? 14.375 15.891 15.414 1 97.75 160 MET B C 1
ATOM 4842 O O . MET B 1 160 ? 13.297 15.844 16 1 97.75 160 MET B O 1
ATOM 4846 N N . THR B 1 161 ? 15.5 15.406 15.898 1 97.69 161 THR B N 1
ATOM 4847 C CA . THR B 1 161 ? 15.508 14.773 17.203 1 97.69 161 THR B CA 1
ATOM 4848 C C . THR B 1 161 ? 15.078 15.766 18.297 1 97.69 161 THR B C 1
ATOM 4850 O O . THR B 1 161 ? 14.258 15.438 19.156 1 97.69 161 THR B O 1
ATOM 4853 N N . ARG B 1 162 ? 15.578 16.938 18.219 1 95 162 ARG B N 1
ATOM 4854 C CA . ARG B 1 162 ? 15.305 17.969 19.234 1 95 162 ARG B CA 1
ATOM 4855 C C . ARG B 1 162 ? 13.844 18.406 19.188 1 95 162 ARG B C 1
ATOM 4857 O O . ARG B 1 162 ? 13.25 18.719 20.219 1 95 162 ARG B O 1
ATOM 4864 N N . TYR B 1 163 ? 13.266 18.391 18.016 1 95.62 163 TYR B N 1
ATOM 4865 C CA . TYR B 1 163 ? 11.875 18.812 17.844 1 95.62 163 TYR B CA 1
ATOM 4866 C C . TYR B 1 163 ? 10.922 17.703 18.297 1 95.62 163 TYR B C 1
ATOM 4868 O O . TYR B 1 163 ? 9.742 17.969 18.547 1 95.62 163 TYR B O 1
ATOM 4876 N N . LEU B 1 164 ? 11.352 16.469 18.391 1 97.31 164 LEU B N 1
ATOM 4877 C CA . LEU B 1 164 ? 10.477 15.344 18.703 1 97.31 164 LEU B CA 1
ATOM 4878 C C . LEU B 1 164 ? 10.688 14.883 20.141 1 97.31 164 LEU B C 1
ATOM 4880 O O . LEU B 1 164 ? 10.148 13.844 20.547 1 97.31 164 LEU B O 1
ATOM 4884 N N . ALA B 1 165 ? 11.469 15.617 20.844 1 94.06 165 ALA B N 1
ATOM 4885 C CA . ALA B 1 165 ? 11.719 15.32 22.25 1 94.06 165 ALA B CA 1
ATOM 4886 C C . ALA B 1 165 ? 11.648 16.594 23.094 1 94.06 165 ALA B C 1
ATOM 4888 O O . ALA B 1 165 ? 11.742 17.703 22.578 1 94.06 165 ALA B O 1
ATOM 4889 N N . PRO B 1 166 ? 11.438 16.422 24.391 1 89.56 166 PRO B N 1
ATOM 4890 C CA . PRO B 1 166 ? 11.453 17.609 25.25 1 89.56 166 PRO B CA 1
ATOM 4891 C C . PRO B 1 166 ? 12.781 18.359 25.203 1 89.56 166 PRO B C 1
ATOM 4893 O O . PRO B 1 166 ? 13.828 17.734 24.984 1 89.56 166 PRO B O 1
ATOM 4896 N N . SER B 1 167 ? 12.617 19.578 25.406 1 86.06 167 SER B N 1
ATOM 4897 C CA . SER B 1 16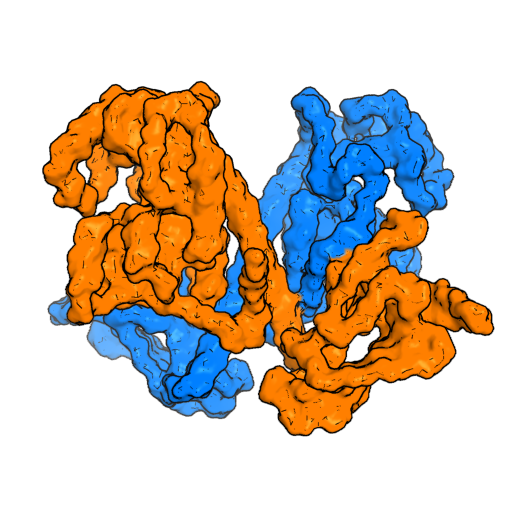7 ? 13.797 20.438 25.344 1 86.06 167 SER B CA 1
ATOM 4898 C C . SER B 1 167 ? 14.812 20.062 26.406 1 86.06 167 SER B C 1
ATOM 4900 O O . SER B 1 167 ? 14.469 19.938 27.578 1 86.06 167 SER B O 1
ATOM 4902 N N . VAL B 1 168 ? 16.031 19.812 25.891 1 82.75 168 VAL B N 1
ATOM 4903 C CA . VAL B 1 168 ? 17.141 19.531 26.781 1 82.75 168 VAL B CA 1
ATOM 4904 C C . VAL B 1 168 ? 18.391 20.281 26.312 1 82.75 168 VAL B C 1
ATOM 4906 O O . VAL B 1 168 ? 18.438 20.734 25.172 1 82.75 168 VAL B O 1
ATOM 4909 N N . GLU B 1 169 ? 19.266 20.406 27.219 1 84.69 169 GLU B N 1
ATOM 4910 C CA . GLU B 1 169 ? 20.562 20.969 26.828 1 84.69 169 GLU B CA 1
ATOM 4911 C C . GLU B 1 169 ? 21.359 19.969 25.984 1 84.69 169 GLU B C 1
ATOM 4913 O O . GLU B 1 169 ? 21.312 18.766 26.25 1 84.69 169 GLU B O 1
ATOM 4918 N N . TRP B 1 170 ? 21.938 20.453 24.859 1 81.06 170 TRP B N 1
ATOM 4919 C CA . TRP B 1 170 ? 22.75 19.594 24.031 1 81.06 170 TRP B CA 1
ATOM 4920 C C . TRP B 1 170 ? 24.047 20.297 23.625 1 81.06 170 TRP B C 1
ATOM 4922 O O . TRP B 1 170 ? 24.156 21.516 23.719 1 81.06 170 TRP B O 1
ATOM 4932 N N . LYS B 1 171 ? 25.031 19.531 23.281 1 84.38 171 LYS B N 1
ATOM 4933 C CA . LYS B 1 171 ? 26.344 20.062 22.906 1 84.38 171 LYS B CA 1
ATOM 4934 C C . LYS B 1 171 ? 26.438 20.266 21.406 1 84.38 171 LYS B C 1
ATOM 4936 O O . LYS B 1 171 ? 25.984 19.422 20.625 1 84.38 171 LYS B O 1
ATOM 4941 N N . LYS B 1 172 ? 26.953 21.375 21.047 1 87.12 172 LYS B N 1
ATOM 4942 C CA . LYS B 1 172 ? 27.172 21.719 19.641 1 87.12 172 LYS B CA 1
ATOM 4943 C C . LYS B 1 172 ? 28.562 21.297 19.188 1 87.12 172 LYS B C 1
ATOM 4945 O O . LYS B 1 172 ? 29.422 22.156 18.984 1 87.12 172 LYS B O 1
ATOM 4950 N N . GLU B 1 173 ? 28.828 20 19.062 1 90.81 173 GLU B N 1
ATOM 4951 C CA . GLU B 1 173 ? 30.125 19.453 18.688 1 90.81 173 GLU B CA 1
ATOM 4952 C C . GLU B 1 173 ? 29.984 18.312 17.688 1 90.81 173 GLU B C 1
ATOM 4954 O O . GLU B 1 173 ? 28.953 17.641 17.641 1 90.81 173 GLU B O 1
ATOM 4959 N N . ARG B 1 174 ? 31 18.203 16.922 1 92.56 174 ARG B N 1
ATOM 4960 C CA . ARG B 1 174 ? 31.047 17.109 15.953 1 92.56 174 ARG B CA 1
ATOM 4961 C C . ARG B 1 174 ? 30.984 15.758 16.656 1 92.56 174 ARG B C 1
ATOM 4963 O O . ARG B 1 174 ? 31.703 15.531 17.625 1 92.56 174 ARG B O 1
ATOM 4970 N N . GLY B 1 175 ? 30.094 14.898 16.234 1 93.25 175 GLY B N 1
ATOM 4971 C CA . GLY B 1 175 ? 30 13.547 16.781 1 93.25 175 GLY B CA 1
ATOM 4972 C C . GLY B 1 175 ? 29.125 13.461 18.016 1 93.25 175 GLY B C 1
ATOM 4973 O O . GLY B 1 175 ? 28.984 12.391 18.609 1 93.25 175 GLY B O 1
ATOM 4974 N N . TYR B 1 176 ? 28.562 14.57 18.359 1 93.69 176 TYR B N 1
ATOM 4975 C CA . TYR B 1 176 ? 27.688 14.547 19.516 1 93.69 176 TYR B CA 1
ATOM 4976 C C . TYR B 1 176 ? 26.562 13.531 19.344 1 93.69 176 TYR B C 1
ATOM 4978 O O . TYR B 1 176 ? 25.953 13.453 18.266 1 93.69 176 TYR B O 1
ATOM 4986 N N . TYR B 1 177 ? 26.328 12.727 20.453 1 95.81 177 TYR B N 1
ATOM 4987 C CA . TYR B 1 177 ? 25.312 11.68 20.422 1 95.81 177 TYR B CA 1
ATOM 4988 C C . TYR B 1 177 ? 24.75 11.43 21.797 1 95.81 177 TYR B C 1
ATOM 4990 O O . TYR B 1 177 ? 25.5 11.203 22.766 1 95.81 177 TYR B O 1
ATOM 4998 N N . ASP B 1 178 ? 23.516 11.539 21.938 1 96 178 ASP B N 1
ATOM 4999 C CA . ASP B 1 178 ? 22.781 11.25 23.156 1 96 178 ASP B CA 1
ATOM 5000 C C . ASP B 1 178 ? 21.734 10.148 22.922 1 96 178 ASP B C 1
ATOM 5002 O O . ASP B 1 178 ? 20.656 10.414 22.406 1 96 178 ASP B O 1
ATOM 5006 N N . ALA B 1 179 ? 22 8.922 23.359 1 95.94 179 ALA B N 1
ATOM 5007 C CA . ALA B 1 179 ? 21.172 7.754 23.078 1 95.94 179 ALA B CA 1
ATOM 5008 C C . ALA B 1 179 ? 19.781 7.91 23.688 1 95.94 179 ALA B C 1
ATOM 5010 O O . ALA B 1 179 ? 18.781 7.488 23.094 1 95.94 179 ALA B O 1
ATOM 5011 N N . GLU B 1 180 ? 19.75 8.445 24.844 1 95.5 180 GLU B N 1
ATOM 5012 C CA . GLU B 1 180 ? 18.469 8.609 25.531 1 95.5 180 GLU B CA 1
ATOM 5013 C C . GLU B 1 180 ? 17.547 9.57 24.766 1 95.5 180 GLU B C 1
ATOM 5015 O O . GLU B 1 180 ? 16.359 9.328 24.641 1 95.5 180 GLU B O 1
ATOM 5020 N N . LEU B 1 181 ? 18.109 10.617 24.344 1 95.69 181 LEU B N 1
ATOM 5021 C CA . LEU B 1 181 ? 17.328 11.609 23.609 1 95.69 181 LEU B CA 1
ATOM 5022 C C . LEU B 1 181 ? 16.797 11.016 22.297 1 95.69 181 LEU B C 1
ATOM 5024 O O . LEU B 1 181 ? 15.641 11.242 21.938 1 95.69 181 LEU B O 1
ATOM 5028 N N . VAL B 1 182 ? 17.625 10.258 21.594 1 97.69 182 VAL B N 1
ATOM 5029 C CA . VAL B 1 182 ? 17.219 9.617 20.344 1 97.69 182 VAL B CA 1
ATOM 5030 C C . VAL B 1 182 ? 16.078 8.641 20.609 1 97.69 182 VAL B C 1
ATOM 5032 O O . VAL B 1 182 ? 15.086 8.617 19.875 1 97.69 182 VAL B O 1
ATOM 5035 N N . GLU B 1 183 ? 16.188 7.895 21.641 1 97.75 183 GLU B N 1
ATOM 5036 C CA . GLU B 1 183 ? 15.156 6.918 21.969 1 97.75 183 GLU B CA 1
ATOM 5037 C C . GLU B 1 183 ? 13.836 7.605 22.328 1 97.75 183 GLU B C 1
ATOM 5039 O O . GLU B 1 183 ? 12.766 7.129 21.953 1 97.75 183 GLU B O 1
ATOM 5044 N N . LYS B 1 184 ? 13.922 8.625 23.078 1 96.62 184 LYS B N 1
ATOM 5045 C CA . LYS B 1 184 ? 12.719 9.391 23.406 1 96.62 184 LYS B CA 1
ATOM 5046 C C . LYS B 1 184 ? 12.055 9.922 22.141 1 96.62 184 LYS B C 1
ATOM 5048 O O . LYS B 1 184 ? 10.828 9.859 22 1 96.62 184 LYS B O 1
ATOM 5053 N N . ALA B 1 185 ? 12.852 10.461 21.25 1 97.94 185 ALA B N 1
ATOM 5054 C CA . ALA B 1 185 ? 12.32 10.977 20 1 97.94 185 ALA B CA 1
ATOM 5055 C C . ALA B 1 185 ? 11.625 9.875 19.203 1 97.94 185 ALA B C 1
ATOM 5057 O O . ALA B 1 185 ? 10.539 10.086 18.656 1 97.94 185 ALA B O 1
ATOM 5058 N N . LYS B 1 186 ? 12.289 8.727 19.094 1 98.31 186 LYS B N 1
ATOM 5059 C CA . LYS B 1 186 ? 11.695 7.582 18.406 1 98.31 186 LYS B CA 1
ATOM 5060 C C . LYS B 1 186 ? 10.352 7.195 19.016 1 98.31 186 LYS B C 1
ATOM 5062 O O . LYS B 1 186 ? 9.367 7 18.312 1 98.31 186 LYS B O 1
ATOM 5067 N N . ARG B 1 187 ? 10.305 7.098 20.297 1 97.31 187 ARG B N 1
ATOM 5068 C CA . ARG B 1 187 ? 9.086 6.727 21.016 1 97.31 187 ARG B CA 1
ATOM 5069 C C . ARG B 1 187 ? 7.973 7.734 20.766 1 97.31 187 ARG B C 1
ATOM 5071 O O . ARG B 1 187 ? 6.828 7.355 20.516 1 97.31 187 ARG B O 1
ATOM 5078 N N . ASN B 1 188 ? 8.305 8.977 20.891 1 96.38 188 ASN B N 1
ATOM 5079 C CA . ASN B 1 188 ? 7.312 10.023 20.672 1 96.38 188 ASN B CA 1
ATOM 5080 C C . ASN B 1 188 ? 6.781 9.984 19.234 1 96.38 188 ASN B C 1
ATOM 5082 O O . ASN B 1 188 ? 5.582 10.18 19.016 1 96.38 188 ASN B O 1
ATOM 5086 N N . LEU B 1 189 ? 7.652 9.734 18.312 1 97.56 189 LEU B N 1
ATOM 5087 C CA . LEU B 1 189 ? 7.254 9.664 16.922 1 97.56 189 LEU B CA 1
ATOM 5088 C C . LEU B 1 189 ? 6.168 8.617 16.703 1 97.56 189 LEU B C 1
ATOM 5090 O O . LEU B 1 189 ? 5.207 8.844 15.977 1 97.56 189 LEU B O 1
ATOM 5094 N N . VAL B 1 190 ? 6.246 7.504 17.359 1 96.44 190 VAL B N 1
ATOM 5095 C CA . VAL B 1 190 ? 5.371 6.359 17.125 1 96.44 190 VAL B CA 1
ATOM 5096 C C . VAL B 1 190 ? 4.152 6.453 18.047 1 96.44 190 VAL B C 1
ATOM 5098 O O . VAL B 1 190 ? 3.027 6.168 17.609 1 96.44 190 VAL B O 1
ATOM 5101 N N . GLU B 1 191 ? 4.309 6.969 19.234 1 93.75 191 GLU B N 1
ATOM 5102 C CA . GLU B 1 191 ? 3.246 6.875 20.234 1 93.75 191 GLU B CA 1
ATOM 5103 C C . GLU B 1 191 ? 2.459 8.18 20.328 1 93.75 191 GLU B C 1
ATOM 5105 O O . GLU B 1 191 ? 1.273 8.172 20.672 1 93.75 191 GLU B O 1
ATOM 5110 N N . TYR B 1 192 ? 3.166 9.203 20.125 1 94.12 192 TYR B N 1
ATOM 5111 C CA . TYR B 1 192 ? 2.525 10.492 20.344 1 94.12 192 TYR B CA 1
ATOM 5112 C C . TYR B 1 192 ? 1.884 11.008 19.062 1 94.12 192 TYR B C 1
ATOM 5114 O O . TYR B 1 192 ? 0.779 11.555 19.094 1 94.12 192 TYR B O 1
ATOM 5122 N N . PHE B 1 193 ? 2.543 10.836 17.953 1 95.94 193 PHE B N 1
ATOM 5123 C CA . PHE B 1 193 ? 2.006 11.328 16.688 1 95.94 193 PHE B CA 1
ATOM 5124 C C . PHE B 1 193 ? 1.111 10.281 16.047 1 95.94 193 PHE B C 1
ATOM 5126 O O . PHE B 1 193 ? 1.413 9.086 16.094 1 95.94 193 PHE B O 1
ATOM 5133 N N . HIS B 1 194 ? 0.027 10.75 15.461 1 94.69 194 HIS B N 1
ATOM 5134 C CA . HIS B 1 194 ? -0.903 9.859 14.766 1 94.69 194 HIS B CA 1
ATOM 5135 C C . HIS B 1 194 ? -0.414 9.539 13.359 1 94.69 194 HIS B C 1
ATOM 5137 O O . HIS B 1 194 ? -0.802 8.516 12.789 1 94.69 194 HIS B O 1
ATOM 5143 N N . PHE B 1 195 ? 0.346 10.477 12.898 1 95.81 195 PHE B N 1
ATOM 5144 C CA . PHE B 1 195 ? 0.901 10.297 11.555 1 95.81 195 PHE B CA 1
ATOM 5145 C C . PHE B 1 195 ? 2.225 11.047 11.422 1 95.81 195 PHE B C 1
ATOM 5147 O O . PHE B 1 195 ? 2.381 12.148 11.953 1 95.81 195 PHE B O 1
ATOM 5154 N N . PHE B 1 196 ? 3.115 10.43 10.664 1 97.88 196 PHE B N 1
ATOM 5155 C CA . PHE B 1 196 ? 4.27 11.164 10.156 1 97.88 196 PHE B CA 1
ATOM 5156 C C . PHE B 1 196 ? 4.578 10.75 8.719 1 97.88 196 PHE B C 1
ATOM 5158 O O . PHE B 1 196 ? 4.406 9.594 8.352 1 97.88 196 PHE B O 1
ATOM 5165 N N . GLY B 1 197 ? 4.992 11.695 7.918 1 97 197 GLY B N 1
ATOM 5166 C CA . GLY B 1 197 ? 5.395 11.453 6.543 1 97 197 GLY B CA 1
ATOM 5167 C C . GLY B 1 197 ? 6.887 11.625 6.316 1 97 197 GLY B C 1
ATOM 5168 O O . GLY B 1 197 ? 7.613 12.039 7.223 1 97 197 GLY B O 1
ATOM 5169 N N . LEU B 1 198 ? 7.355 11.234 5.176 1 96.94 198 LEU B N 1
ATOM 5170 C CA . LEU B 1 198 ? 8.734 11.398 4.73 1 96.94 198 LEU B CA 1
ATOM 5171 C C . LEU B 1 198 ? 8.797 12.227 3.449 1 96.94 198 LEU B C 1
ATOM 5173 O O . LEU B 1 198 ? 8.094 11.93 2.48 1 96.94 198 LEU B O 1
ATOM 5177 N N . THR B 1 199 ? 9.672 13.156 3.48 1 94.56 199 THR B N 1
ATOM 5178 C CA . THR B 1 199 ? 9.812 14.031 2.322 1 94.56 199 THR B CA 1
ATOM 5179 C C . THR B 1 199 ? 10.172 13.227 1.075 1 94.56 199 THR B C 1
ATOM 5181 O O . THR B 1 199 ? 9.664 13.508 -0.015 1 94.56 199 THR B O 1
ATOM 5184 N N . GLU B 1 200 ? 11.039 12.227 1.193 1 93.62 200 GLU B N 1
ATOM 5185 C CA . GLU B 1 200 ? 11.516 11.414 0.075 1 93.62 200 GLU B CA 1
ATOM 5186 C C . GLU B 1 200 ? 10.422 10.477 -0.429 1 93.62 200 GLU B C 1
ATOM 5188 O O . GLU B 1 200 ? 10.531 9.922 -1.521 1 93.62 200 GLU B O 1
ATOM 5193 N N . GLN B 1 201 ? 9.414 10.273 0.346 1 94.12 201 GLN B N 1
ATOM 5194 C CA . GLN B 1 201 ? 8.258 9.461 -0.022 1 94.12 201 GLN B CA 1
ATOM 5195 C C . GLN B 1 201 ? 6.961 10.242 0.127 1 94.12 201 GLN B C 1
ATOM 5197 O O . GLN B 1 201 ? 6 9.758 0.73 1 94.12 201 GLN B O 1
ATOM 5202 N N . PHE B 1 202 ? 6.957 11.359 -0.391 1 91.69 202 PHE B N 1
ATOM 5203 C CA . PHE B 1 202 ? 5.895 12.336 -0.179 1 91.69 202 PHE B CA 1
ATOM 5204 C C . PHE B 1 202 ? 4.555 11.797 -0.662 1 91.69 202 PHE B C 1
ATOM 5206 O O . PHE B 1 202 ? 3.559 11.852 0.061 1 91.69 202 PHE B O 1
ATOM 5213 N N . ASP B 1 203 ? 4.469 11.203 -1.837 1 90.56 203 ASP B N 1
ATOM 5214 C CA . ASP B 1 203 ? 3.221 10.68 -2.385 1 90.56 203 ASP B CA 1
ATOM 5215 C C . ASP B 1 203 ? 2.672 9.547 -1.519 1 90.56 203 ASP B C 1
ATOM 5217 O O . ASP B 1 203 ? 1.476 9.508 -1.223 1 90.56 203 ASP B O 1
ATOM 5221 N N . ARG B 1 204 ? 3.533 8.664 -1.201 1 94.56 204 ARG B N 1
ATOM 5222 C CA . ARG B 1 204 ? 3.125 7.574 -0.319 1 94.56 204 ARG B CA 1
ATOM 5223 C C . ARG B 1 204 ? 2.627 8.109 1.019 1 94.56 204 ARG B C 1
ATOM 5225 O O . ARG B 1 204 ? 1.678 7.574 1.594 1 94.56 204 ARG B O 1
ATOM 5232 N N . SER B 1 205 ? 3.338 9.148 1.477 1 95.38 205 SER B N 1
ATOM 5233 C CA . SER B 1 205 ? 2.93 9.766 2.734 1 95.38 205 SER B CA 1
ATOM 5234 C C . SER B 1 205 ? 1.511 10.312 2.648 1 95.38 205 SER B C 1
ATOM 5236 O O . SER B 1 205 ? 0.727 10.18 3.588 1 95.38 205 SER B O 1
ATOM 5238 N N . LEU B 1 206 ? 1.143 10.852 1.574 1 93.19 206 LEU B N 1
ATOM 5239 C CA . LEU B 1 206 ? -0.192 11.422 1.413 1 93.19 206 LEU B CA 1
ATOM 5240 C C . LEU B 1 206 ? -1.251 10.32 1.395 1 93.19 206 LEU B C 1
ATOM 5242 O O . LEU B 1 206 ? -2.344 10.5 1.936 1 93.19 206 LEU B O 1
ATOM 5246 N N . VAL B 1 207 ? -0.962 9.25 0.727 1 93.94 207 VAL B N 1
ATOM 5247 C CA . VAL B 1 207 ? -1.894 8.125 0.701 1 93.94 207 VAL B CA 1
ATOM 5248 C C . VAL B 1 207 ? -2.115 7.605 2.119 1 93.94 207 VAL B C 1
ATOM 5250 O O . VAL B 1 207 ? -3.256 7.398 2.541 1 93.94 207 VAL B O 1
ATOM 5253 N N . LEU B 1 208 ? -1.011 7.398 2.801 1 95.69 208 LEU B N 1
ATOM 5254 C CA . LEU B 1 208 ? -1.102 6.914 4.172 1 95.69 208 LEU B CA 1
ATOM 5255 C C . LEU B 1 208 ? -1.868 7.898 5.047 1 95.69 208 LEU B C 1
ATOM 5257 O O . LEU B 1 208 ? -2.639 7.492 5.922 1 95.69 208 LEU B O 1
ATOM 5261 N N . LEU B 1 209 ? -1.626 9.188 4.859 1 94.06 209 LEU B N 1
ATOM 5262 C CA . LEU B 1 209 ? -2.354 10.203 5.613 1 94.06 209 LEU B CA 1
ATOM 5263 C C . LEU B 1 209 ? -3.852 10.117 5.34 1 94.06 209 LEU B C 1
ATOM 5265 O O . LEU B 1 209 ? -4.66 10.156 6.27 1 94.06 209 LEU B O 1
ATOM 5269 N N . ALA B 1 210 ? -4.215 10.062 4.082 1 92.38 210 ALA B N 1
ATOM 5270 C CA . ALA B 1 210 ? -5.625 9.953 3.717 1 92.38 210 ALA B CA 1
ATOM 5271 C C . ALA B 1 210 ? -6.273 8.75 4.391 1 92.38 210 ALA B C 1
ATOM 5273 O O . ALA B 1 210 ? -7.391 8.836 4.902 1 92.38 210 ALA B O 1
ATOM 5274 N N . HIS B 1 211 ? -5.574 7.645 4.355 1 93.5 211 HIS B N 1
ATOM 5275 C CA . HIS B 1 211 ? -6.059 6.441 5.02 1 93.5 211 HIS B CA 1
ATOM 5276 C C . HIS B 1 211 ? -6.234 6.668 6.516 1 93.5 211 HIS B C 1
ATOM 5278 O O . HIS B 1 211 ? -7.262 6.297 7.086 1 93.5 211 HIS B O 1
ATOM 5284 N N . THR B 1 212 ? -5.246 7.32 7.121 1 92.06 212 THR B N 1
ATOM 5285 C CA . THR B 1 212 ? -5.242 7.57 8.562 1 92.06 212 THR B CA 1
ATOM 5286 C C . THR B 1 212 ? -6.398 8.484 8.953 1 92.06 212 THR B C 1
ATOM 5288 O O . THR B 1 212 ? -7.07 8.242 9.961 1 92.06 212 THR B O 1
ATOM 5291 N N . LEU B 1 213 ? -6.641 9.477 8.164 1 90.88 213 LEU B N 1
ATOM 5292 C CA . LEU B 1 213 ? -7.672 10.461 8.477 1 90.88 213 LEU B CA 1
ATOM 5293 C C . LEU B 1 213 ? -9.039 9.977 8.023 1 90.88 213 LEU B C 1
ATOM 5295 O O . LEU B 1 213 ? -10.07 10.531 8.422 1 90.88 213 LEU B O 1
ATOM 5299 N N . GLY B 1 214 ? -9.078 8.961 7.141 1 88.5 214 GLY B N 1
ATOM 5300 C CA . GLY B 1 214 ? -10.336 8.492 6.59 1 88.5 214 GLY B CA 1
ATOM 5301 C C . GLY B 1 214 ? -10.938 9.445 5.574 1 88.5 214 GLY B C 1
ATOM 5302 O O . GLY B 1 214 ? -12.148 9.664 5.562 1 88.5 214 GLY B O 1
ATOM 5303 N N . ILE B 1 215 ? -10.086 10.047 4.82 1 88.88 215 ILE B N 1
ATOM 5304 C CA . ILE B 1 215 ? -10.562 10.992 3.818 1 88.88 215 ILE B CA 1
ATOM 5305 C C . ILE B 1 215 ? -10.148 10.523 2.426 1 88.88 215 ILE B C 1
ATOM 5307 O O . ILE B 1 215 ? -9.398 9.555 2.285 1 88.88 215 ILE B O 1
ATOM 5311 N N . ARG B 1 216 ? -10.68 11.258 1.39 1 89.44 216 ARG B N 1
ATOM 5312 C CA . ARG B 1 216 ? -10.312 10.93 0.015 1 89.44 216 ARG B CA 1
ATOM 5313 C C . ARG B 1 216 ? -8.844 11.227 -0.252 1 89.44 216 ARG B C 1
ATOM 5315 O O . ARG B 1 216 ? -8.352 12.305 0.099 1 89.44 216 ARG B O 1
ATOM 5322 N N . PRO B 1 217 ? -8.109 10.258 -0.854 1 91.06 217 PRO B N 1
ATOM 5323 C CA . PRO B 1 217 ? -6.699 10.531 -1.153 1 91.06 217 PRO B CA 1
ATOM 5324 C C . PRO B 1 217 ? -6.52 11.609 -2.221 1 91.06 217 PRO B C 1
ATOM 5326 O O . PRO B 1 217 ? -7.363 11.75 -3.111 1 91.06 217 PRO B O 1
ATOM 5329 N N . TRP B 1 218 ? -5.422 12.336 -2.041 1 87.44 218 TRP B N 1
ATOM 5330 C CA . TRP B 1 218 ? -5.078 13.352 -3.033 1 87.44 218 TRP B CA 1
ATOM 5331 C C . TRP B 1 218 ? -4.531 12.711 -4.305 1 87.44 218 TRP B C 1
ATOM 5333 O O . TRP B 1 218 ? -3.867 11.672 -4.246 1 87.44 218 TRP B O 1
ATOM 5343 N N . GLU B 1 219 ? -4.906 13.289 -5.363 1 78.25 219 GLU B N 1
ATOM 5344 C CA . GLU B 1 219 ? -4.297 12.867 -6.617 1 78.25 219 GLU B CA 1
ATOM 5345 C C . GLU B 1 219 ? -3.033 13.664 -6.918 1 78.25 219 GLU B C 1
ATOM 5347 O O . GLU B 1 219 ? -2.932 14.836 -6.547 1 78.25 219 GLU B O 1
ATOM 5352 N N . ARG B 1 220 ? -1.888 13.016 -7.09 1 63.75 220 ARG B N 1
ATOM 5353 C CA . ARG B 1 220 ? -0.579 13.641 -7.27 1 63.75 220 ARG B CA 1
ATOM 5354 C C . ARG B 1 220 ? -0.683 14.898 -8.125 1 63.75 220 ARG B C 1
ATOM 5356 O O . ARG B 1 220 ? -1.33 14.891 -9.172 1 63.75 220 ARG B O 1
ATOM 5363 N N . SER B 1 221 ? -0.632 16.125 -7.531 1 60.19 221 SER B N 1
ATOM 5364 C CA . SER B 1 221 ? -0.571 17.312 -8.375 1 60.19 221 SER B CA 1
ATOM 5365 C C . SER B 1 221 ? 0.641 18.172 -8.023 1 60.19 221 SER B C 1
ATOM 5367 O O . SER B 1 221 ? 0.896 18.453 -6.852 1 60.19 221 SER B O 1
ATOM 5369 N N . ASP B 1 222 ? 1.441 18.281 -8.992 1 60.22 222 ASP B N 1
ATOM 5370 C CA . ASP B 1 222 ? 2.576 19.203 -8.961 1 60.22 222 ASP B CA 1
ATOM 5371 C C . ASP B 1 222 ? 2.162 20.562 -8.43 1 60.22 222 ASP B C 1
ATOM 5373 O O . ASP B 1 222 ? 2.979 21.281 -7.852 1 60.22 222 ASP B O 1
ATOM 5377 N N . ALA B 1 223 ? 0.889 20.844 -8.57 1 54.38 223 ALA B N 1
ATOM 5378 C CA . ALA B 1 223 ? 0.396 22.172 -8.203 1 54.38 223 ALA B CA 1
ATOM 5379 C C . ALA B 1 223 ? 0.438 22.375 -6.691 1 54.38 223 ALA B C 1
ATOM 5381 O O . ALA B 1 223 ? 0.501 23.5 -6.211 1 54.38 223 ALA B O 1
ATOM 5382 N N . LEU B 1 224 ? 0.345 21.281 -6.09 1 57.75 224 LEU B N 1
ATOM 5383 C CA . LEU B 1 224 ? 0.318 21.375 -4.637 1 57.75 224 LEU B CA 1
ATOM 5384 C C . LEU B 1 224 ? 1.732 21.391 -4.066 1 57.75 224 LEU B C 1
ATOM 5386 O O . LEU B 1 224 ? 1.928 21.688 -2.885 1 57.75 224 LEU B O 1
ATOM 5390 N N . LEU B 1 225 ? 2.582 21.094 -5.07 1 57 225 LEU B N 1
ATOM 5391 C CA . LEU B 1 225 ? 3.973 21.016 -4.637 1 57 225 LEU B CA 1
ATOM 5392 C C . LEU B 1 225 ? 4.672 22.359 -4.836 1 57 225 LEU B C 1
ATOM 5394 O O . LEU B 1 225 ? 4.633 22.938 -5.926 1 57 225 LEU B O 1
ATOM 5398 N N . THR B 1 226 ? 4.871 23.125 -3.848 1 52.94 226 THR B N 1
ATOM 5399 C CA . THR B 1 226 ? 5.57 24.406 -3.918 1 52.94 226 THR B CA 1
ATOM 5400 C C . THR B 1 226 ? 7.082 24.203 -3.883 1 52.94 226 THR B C 1
ATOM 5402 O O . THR B 1 226 ? 7.602 23.531 -2.984 1 52.94 226 THR B O 1
ATOM 5405 N N . ASN B 1 227 ? 7.645 23.922 -5.16 1 49.38 227 ASN B N 1
ATOM 5406 C CA . ASN B 1 227 ? 9.102 23.906 -5.117 1 49.38 227 ASN B CA 1
ATOM 5407 C C . ASN B 1 227 ? 9.664 25.312 -4.922 1 49.38 227 ASN B C 1
ATOM 5409 O O . ASN B 1 227 ? 9.648 26.125 -5.848 1 49.38 227 ASN B O 1
ATOM 5413 N N . ARG B 1 228 ? 9.914 25.703 -3.672 1 48.75 228 ARG B N 1
ATOM 5414 C CA . ARG B 1 228 ? 10.414 27.047 -3.424 1 48.75 228 ARG B CA 1
ATOM 5415 C C . ARG B 1 228 ? 11.922 27.125 -3.645 1 48.75 228 ARG B C 1
ATOM 5417 O O . ARG B 1 228 ? 12.531 28.188 -3.467 1 48.75 228 ARG B O 1
ATOM 5424 N N . ASN B 1 229 ? 12.578 25.938 -4.02 1 46.56 229 ASN B N 1
ATOM 5425 C CA . ASN B 1 229 ? 14.023 26.031 -4.219 1 46.56 229 ASN B CA 1
ATOM 5426 C C . ASN B 1 229 ? 14.391 26.016 -5.699 1 46.56 229 ASN B C 1
ATOM 5428 O O . ASN B 1 229 ? 14.312 24.969 -6.352 1 46.56 229 ASN B O 1
ATOM 5432 N N . PRO B 1 230 ? 14.602 27.172 -6.234 1 46.06 230 PRO B N 1
ATOM 5433 C CA . PRO B 1 230 ? 14.969 27.266 -7.652 1 46.06 230 PRO B CA 1
ATOM 5434 C C . PRO B 1 230 ? 16.125 26.344 -8.031 1 46.06 230 PRO B C 1
ATOM 5436 O O . PRO B 1 230 ? 16.312 26.047 -9.211 1 46.06 230 PRO B O 1
ATOM 5439 N N . LYS B 1 231 ? 16.953 25.906 -7.098 1 47.19 231 LYS B N 1
ATOM 5440 C CA . LYS B 1 231 ? 18.141 25.125 -7.453 1 47.19 231 LYS B CA 1
ATOM 5441 C C . LYS B 1 231 ? 17.812 23.656 -7.605 1 47.19 231 LYS B C 1
ATOM 5443 O O . LYS B 1 231 ? 18.672 22.859 -8.016 1 47.19 231 LYS B O 1
ATOM 5448 N N . LYS B 1 232 ? 16.688 23.422 -7.148 1 53.09 232 LYS B N 1
ATOM 5449 C CA . LYS B 1 232 ? 16.266 22.047 -7.379 1 53.09 232 LYS B CA 1
ATOM 5450 C C . LYS B 1 232 ? 15.453 21.922 -8.664 1 53.09 232 LYS B C 1
ATOM 5452 O O . LYS B 1 232 ? 14.602 22.766 -8.945 1 53.09 232 LYS B O 1
ATOM 5457 N N . ALA B 1 233 ? 15.914 21.016 -9.43 1 44.25 233 ALA B N 1
ATOM 5458 C CA . ALA B 1 233 ? 15.242 20.766 -10.695 1 44.25 233 ALA B CA 1
ATOM 5459 C C . ALA B 1 233 ? 13.797 20.328 -10.477 1 44.25 233 ALA B C 1
ATOM 5461 O O . ALA B 1 233 ? 12.914 20.625 -11.289 1 44.25 233 ALA B O 1
ATOM 5462 N N . SER B 1 234 ? 13.609 19.656 -9.43 1 51.66 234 SER B N 1
ATOM 5463 C CA . SER B 1 234 ? 12.273 19.156 -9.141 1 51.66 234 SER B CA 1
ATOM 5464 C C . SER B 1 234 ? 12.102 18.859 -7.66 1 51.66 234 SER B C 1
ATOM 5466 O O . SER B 1 234 ? 13.078 18.797 -6.914 1 51.66 234 SER B O 1
ATOM 5468 N N . PHE B 1 235 ? 11 18.906 -7.141 1 46.5 235 PHE B N 1
ATOM 5469 C CA . PHE B 1 235 ? 10.648 18.562 -5.766 1 46.5 235 PHE B CA 1
ATOM 5470 C C . PHE B 1 235 ? 11.383 17.312 -5.32 1 46.5 235 PHE B C 1
ATOM 5472 O O . PHE B 1 235 ? 11.836 17.219 -4.176 1 46.5 235 PHE B O 1
ATOM 5479 N N . ASP B 1 236 ? 11.703 16.438 -6.234 1 56.16 236 ASP B N 1
ATOM 5480 C CA . ASP B 1 236 ? 12.25 15.117 -5.906 1 56.16 236 ASP B CA 1
ATOM 5481 C C . ASP B 1 236 ? 13.773 15.109 -6.062 1 56.16 236 ASP B C 1
ATOM 5483 O O . ASP B 1 236 ? 14.43 14.125 -5.723 1 56.16 236 ASP B O 1
ATOM 5487 N N . SER B 1 237 ? 14.32 16.266 -6.445 1 65.31 237 SER B N 1
ATOM 5488 C CA . SER B 1 237 ? 15.758 16.266 -6.719 1 65.31 237 SER B CA 1
ATOM 5489 C C . SER B 1 237 ? 16.562 16.281 -5.43 1 65.31 237 SER B C 1
ATOM 5491 O O . SER B 1 237 ? 16.172 16.891 -4.441 1 65.31 237 SER B O 1
ATOM 5493 N N . VAL B 1 238 ? 17.547 15.438 -5.402 1 71.56 238 VAL B N 1
ATOM 5494 C CA . VAL B 1 238 ? 18.469 15.32 -4.273 1 71.56 238 VAL B CA 1
ATOM 5495 C C . VAL B 1 238 ? 19.672 16.25 -4.492 1 71.56 238 VAL B C 1
ATOM 5497 O O . VAL B 1 238 ? 20.125 16.422 -5.625 1 71.56 238 VAL B O 1
ATOM 5500 N N . TYR B 1 239 ? 20.047 16.953 -3.402 1 78.56 239 TYR B N 1
ATOM 5501 C CA . TYR B 1 239 ? 21.25 17.766 -3.469 1 78.56 239 TYR B CA 1
ATOM 5502 C C . TYR B 1 239 ? 22.5 16.891 -3.582 1 78.56 239 TYR B C 1
ATOM 5504 O O . TYR B 1 239 ? 22.594 15.867 -2.91 1 78.56 239 TYR B O 1
ATOM 5512 N N . ASN B 1 240 ? 23.281 17.281 -4.504 1 79.81 240 ASN B N 1
ATOM 5513 C CA . ASN B 1 240 ? 24.547 16.578 -4.633 1 79.81 240 ASN B CA 1
ATOM 5514 C C . ASN B 1 240 ? 25.594 17.109 -3.654 1 79.81 240 ASN B C 1
ATOM 5516 O O . ASN B 1 240 ? 25.656 18.312 -3.408 1 79.81 240 ASN B O 1
ATOM 5520 N N . THR B 1 241 ? 26.188 16.25 -2.924 1 86.25 241 THR B N 1
ATOM 5521 C CA . THR B 1 241 ? 27.297 16.609 -2.035 1 86.25 241 THR B CA 1
ATOM 5522 C C . THR B 1 241 ? 28.516 15.742 -2.324 1 86.25 241 THR B C 1
ATOM 5524 O O . THR B 1 241 ? 28.391 14.633 -2.85 1 86.25 241 THR B O 1
ATOM 5527 N N . THR B 1 242 ? 29.688 16.344 -2.061 1 89.12 242 THR B N 1
ATOM 5528 C CA . THR B 1 242 ? 30.891 15.523 -2.08 1 89.12 242 THR B CA 1
ATOM 5529 C C . THR B 1 242 ? 30.906 14.547 -0.905 1 89.12 242 THR B C 1
ATOM 5531 O O . THR B 1 242 ? 30.234 14.773 0.103 1 89.12 242 THR B O 1
ATOM 5534 N N . PRO B 1 243 ? 31.578 13.508 -1.068 1 89.75 243 PRO B N 1
ATOM 5535 C CA . PRO B 1 243 ? 31.672 12.562 0.049 1 89.75 243 PRO B CA 1
ATOM 5536 C C . PRO B 1 243 ? 32.156 13.227 1.339 1 89.75 243 PRO B C 1
ATOM 5538 O O . PRO B 1 243 ? 31.703 12.867 2.428 1 89.75 243 PRO B O 1
ATOM 5541 N N . GLU B 1 244 ? 33.062 14.195 1.186 1 90.44 244 GLU B N 1
ATOM 5542 C CA . GLU B 1 244 ? 33.594 14.898 2.352 1 90.44 244 GLU B CA 1
ATOM 5543 C C . GLU B 1 244 ? 32.5 15.734 3.027 1 90.44 244 GLU B C 1
ATOM 5545 O O . GLU B 1 244 ? 32.344 15.68 4.25 1 90.44 244 GLU B O 1
ATOM 5550 N N . GLU B 1 245 ? 31.828 16.5 2.244 1 92.56 245 GLU B N 1
ATOM 5551 C CA . GLU B 1 245 ? 30.719 17.297 2.773 1 92.56 245 GLU B CA 1
ATOM 5552 C C . GLU B 1 245 ? 29.672 16.422 3.445 1 92.56 245 GLU B C 1
ATOM 5554 O O . GLU B 1 245 ? 29.219 16.719 4.551 1 92.56 245 GLU B O 1
ATOM 5559 N N . GLY B 1 246 ? 29.359 15.344 2.76 1 93.94 246 GLY B N 1
ATOM 5560 C CA . GLY B 1 246 ? 28.391 14.398 3.309 1 93.94 246 GLY B CA 1
ATOM 5561 C C . GLY B 1 246 ? 28.812 13.828 4.645 1 93.94 246 GLY B C 1
ATOM 5562 O O . GLY B 1 246 ? 28 13.711 5.562 1 93.94 246 GLY B O 1
ATOM 5563 N N . GLY B 1 247 ? 30.047 13.508 4.727 1 94.44 247 GLY B N 1
ATOM 5564 C CA . GLY B 1 247 ? 30.578 12.977 5.969 1 94.44 247 GLY B CA 1
ATOM 5565 C C . GLY B 1 247 ? 30.5 13.953 7.125 1 94.44 247 GLY B C 1
ATOM 5566 O O . GLY B 1 247 ? 30.094 13.578 8.234 1 94.44 247 GLY B O 1
ATOM 5567 N N . VAL B 1 248 ? 30.859 15.234 6.875 1 95.75 248 VAL B N 1
ATOM 5568 C CA . VAL B 1 248 ? 30.828 16.266 7.906 1 95.75 248 VAL B CA 1
ATOM 5569 C C . VAL B 1 248 ? 29.375 16.5 8.352 1 95.75 248 VAL B C 1
ATOM 5571 O O . VAL B 1 248 ? 29.094 16.578 9.555 1 95.75 248 VAL B O 1
ATOM 5574 N N . LEU B 1 249 ? 28.484 16.578 7.402 1 96.62 249 LEU B N 1
ATOM 5575 C CA . LEU B 1 249 ? 27.078 16.797 7.715 1 96.62 249 LEU B CA 1
ATOM 5576 C C . LEU B 1 249 ? 26.531 15.648 8.555 1 96.62 249 LEU B C 1
ATOM 5578 O O . LEU B 1 249 ? 25.781 15.875 9.508 1 96.62 249 LEU B O 1
ATOM 5582 N N . ARG B 1 250 ? 26.922 14.453 8.188 1 97.25 250 ARG B N 1
ATOM 5583 C CA . ARG B 1 250 ? 26.469 13.281 8.93 1 97.25 250 ARG B CA 1
ATOM 5584 C C . ARG B 1 250 ? 27 13.297 10.359 1 97.25 250 ARG B C 1
ATOM 5586 O O . ARG B 1 250 ? 26.266 13.008 11.312 1 97.25 250 ARG B O 1
ATOM 5593 N N . ASP B 1 251 ? 28.219 13.703 10.516 1 97.31 251 ASP B N 1
ATOM 5594 C CA . ASP B 1 251 ? 28.875 13.695 11.82 1 97.31 251 ASP B CA 1
ATOM 5595 C C . ASP B 1 251 ? 28.188 14.68 12.773 1 97.31 251 ASP B C 1
ATOM 5597 O O . ASP B 1 251 ? 28.156 14.453 13.984 1 97.31 251 ASP B O 1
ATOM 5601 N N . TYR B 1 252 ? 27.719 15.727 12.258 1 97.12 252 TYR B N 1
ATOM 5602 C CA . TYR B 1 252 ? 27.094 16.734 13.102 1 97.12 252 TYR B CA 1
ATOM 5603 C C . TYR B 1 252 ? 25.625 16.453 13.305 1 97.12 252 TYR B C 1
ATOM 5605 O O . TYR B 1 252 ? 24.938 17.156 14.039 1 97.12 252 TYR B O 1
ATOM 5613 N N . ASN B 1 253 ? 25.094 15.367 12.641 1 97.88 253 ASN B N 1
ATOM 5614 C CA . ASN B 1 253 ? 23.672 15.031 12.734 1 97.88 253 ASN B CA 1
ATOM 5615 C C . ASN B 1 253 ? 23.469 13.539 12.992 1 97.88 253 ASN B C 1
ATOM 5617 O O . ASN B 1 253 ? 22.547 12.938 12.438 1 97.88 253 ASN B O 1
ATOM 5621 N N . LEU B 1 254 ? 24.25 12.984 13.789 1 97.94 254 LEU B N 1
ATOM 5622 C CA . LEU B 1 254 ? 24.234 11.547 14.055 1 97.94 254 LEU B CA 1
ATOM 5623 C C . LEU B 1 254 ? 22.891 11.117 14.625 1 97.94 254 LEU B C 1
ATOM 5625 O O . LEU B 1 254 ? 22.359 10.062 14.258 1 97.94 254 LEU B O 1
ATOM 5629 N N . MET B 1 255 ? 22.328 11.93 15.508 1 97.88 255 MET B N 1
ATOM 5630 C CA . MET B 1 255 ? 21.062 11.57 16.141 1 97.88 255 MET B CA 1
ATOM 5631 C C . MET B 1 255 ? 19.922 11.586 15.125 1 97.88 255 MET B C 1
ATOM 5633 O O . MET B 1 255 ? 19.094 10.672 15.102 1 97.88 255 MET B O 1
ATOM 5637 N N . ASP B 1 256 ? 19.922 12.539 14.289 1 98.44 256 ASP B N 1
ATOM 5638 C CA . ASP B 1 256 ? 18.906 12.617 13.242 1 98.44 256 ASP B CA 1
ATOM 5639 C C . ASP B 1 256 ? 19.047 11.461 12.258 1 98.44 256 ASP B C 1
ATOM 5641 O O . ASP B 1 256 ? 18.047 10.961 11.742 1 98.44 256 ASP B O 1
ATOM 5645 N N . ILE B 1 257 ? 20.281 11.102 11.961 1 98.5 257 ILE B N 1
ATOM 5646 C CA . ILE B 1 257 ? 20.5 10 11.031 1 98.5 257 ILE B CA 1
ATOM 5647 C C . ILE B 1 257 ? 19.859 8.727 11.57 1 98.5 257 ILE B C 1
ATOM 5649 O O . ILE B 1 257 ? 19.109 8.047 10.859 1 98.5 257 ILE B O 1
ATOM 5653 N N . GLU B 1 258 ? 20.156 8.43 12.75 1 98.44 258 GLU B N 1
ATOM 5654 C CA . GLU B 1 258 ? 19.594 7.234 13.367 1 98.44 258 GLU B CA 1
ATOM 5655 C C . GLU B 1 258 ? 18.062 7.32 13.438 1 98.44 258 GLU B C 1
ATOM 5657 O O . GLU B 1 258 ? 17.375 6.355 13.125 1 98.44 258 GLU B O 1
ATOM 5662 N N . LEU B 1 259 ? 17.531 8.453 13.867 1 98.69 259 LEU B N 1
ATOM 5663 C CA . LEU B 1 259 ? 16.094 8.664 13.945 1 98.69 259 LEU B CA 1
ATOM 5664 C C . LEU B 1 259 ? 15.445 8.477 12.578 1 98.69 259 LEU B C 1
ATOM 5666 O O . LEU B 1 259 ? 14.406 7.82 12.461 1 98.69 259 LEU B O 1
ATOM 5670 N N . TYR B 1 260 ? 16.031 9.039 11.617 1 98.62 260 TYR B N 1
ATOM 5671 C CA . TYR B 1 260 ? 15.469 8.984 10.273 1 98.62 260 TYR B CA 1
ATOM 5672 C C . TYR B 1 260 ? 15.469 7.555 9.742 1 98.62 260 TYR B C 1
ATOM 5674 O O . TYR B 1 260 ? 14.5 7.121 9.109 1 98.62 260 TYR B O 1
ATOM 5682 N N . GLU B 1 261 ? 16.547 6.883 9.945 1 98.38 261 GLU B N 1
ATOM 5683 C CA . GLU B 1 261 ? 16.594 5.48 9.531 1 98.38 261 GLU B CA 1
ATOM 5684 C C . GLU B 1 261 ? 15.484 4.672 10.195 1 98.38 261 GLU B C 1
ATOM 5686 O O . GLU B 1 261 ? 14.828 3.855 9.539 1 98.38 261 GLU B O 1
ATOM 5691 N N . PHE B 1 262 ? 15.328 4.898 11.422 1 98.25 262 PHE B N 1
ATOM 5692 C CA . PHE B 1 262 ? 14.219 4.281 12.148 1 98.25 262 PHE B CA 1
ATOM 5693 C C . PHE B 1 262 ? 12.883 4.668 11.523 1 98.25 262 PHE B C 1
ATOM 5695 O O . PHE B 1 262 ? 12.023 3.814 11.312 1 98.25 262 PHE B O 1
ATOM 5702 N N . ALA B 1 263 ? 12.695 5.898 11.305 1 98.56 263 ALA B N 1
ATOM 5703 C CA . ALA B 1 263 ? 11.445 6.43 10.766 1 98.56 263 ALA B CA 1
ATOM 5704 C C . ALA B 1 263 ? 11.125 5.809 9.406 1 98.56 263 ALA B C 1
ATOM 5706 O O . ALA B 1 263 ? 9.961 5.508 9.117 1 98.56 263 ALA B O 1
ATOM 5707 N N . VAL B 1 264 ? 12.125 5.664 8.602 1 98.25 264 VAL B N 1
ATOM 5708 C CA . VAL B 1 264 ? 11.93 5.086 7.273 1 98.25 264 VAL B CA 1
ATOM 5709 C C . VAL B 1 264 ? 11.391 3.662 7.41 1 98.25 264 VAL B C 1
ATOM 5711 O O . VAL B 1 264 ? 10.43 3.289 6.738 1 98.25 264 VAL B O 1
ATOM 5714 N N . LYS B 1 265 ? 11.984 2.908 8.242 1 97.12 265 LYS B N 1
ATOM 5715 C CA . LYS B 1 265 ? 11.539 1.535 8.461 1 97.12 265 LYS B CA 1
ATOM 5716 C C . LYS B 1 265 ? 10.109 1.501 9 1 97.12 265 LYS B C 1
ATOM 5718 O O . LYS B 1 265 ? 9.281 0.722 8.531 1 97.12 265 LYS B O 1
ATOM 5723 N N . GLU B 1 266 ? 9.906 2.305 9.945 1 97.06 266 GLU B N 1
ATOM 5724 C CA . GLU B 1 266 ? 8.586 2.355 10.562 1 97.06 266 GLU B CA 1
ATOM 5725 C C . GLU B 1 266 ? 7.523 2.82 9.57 1 97.06 266 GLU B C 1
ATOM 5727 O O . GLU B 1 266 ? 6.418 2.277 9.531 1 97.06 266 GLU B O 1
ATOM 5732 N N . PHE B 1 267 ? 7.84 3.805 8.812 1 97.5 267 PHE B N 1
ATOM 5733 C CA . PHE B 1 267 ? 6.914 4.309 7.805 1 97.5 267 PHE B CA 1
ATOM 5734 C C . PHE B 1 267 ? 6.539 3.215 6.816 1 97.5 267 PHE B C 1
ATOM 5736 O O . PHE B 1 267 ? 5.355 3.012 6.523 1 97.5 267 PHE B O 1
ATOM 5743 N N . ASN B 1 268 ? 7.523 2.57 6.305 1 96.44 268 ASN B N 1
ATOM 5744 C CA . ASN B 1 268 ? 7.281 1.5 5.344 1 96.44 268 ASN B CA 1
ATOM 5745 C C . ASN B 1 268 ? 6.449 0.374 5.953 1 96.44 268 ASN B C 1
ATOM 5747 O O . ASN B 1 268 ? 5.586 -0.199 5.289 1 96.44 268 ASN B O 1
ATOM 5751 N N . ARG B 1 269 ? 6.758 0.07 7.113 1 94.94 269 ARG B N 1
ATOM 5752 C CA . ARG B 1 269 ? 5.965 -0.937 7.812 1 94.94 269 ARG B CA 1
ATOM 5753 C C . ARG B 1 269 ? 4.496 -0.529 7.879 1 94.94 269 ARG B C 1
ATOM 5755 O O . ARG B 1 269 ? 3.611 -1.333 7.586 1 94.94 269 ARG B O 1
ATOM 5762 N N . ARG B 1 270 ? 4.219 0.67 8.289 1 94.94 270 ARG B N 1
ATOM 5763 C CA . ARG B 1 270 ? 2.854 1.178 8.391 1 94.94 270 ARG B CA 1
ATOM 5764 C C . ARG B 1 270 ? 2.17 1.191 7.027 1 94.94 270 ARG B C 1
ATOM 5766 O O . ARG B 1 270 ? 0.991 0.85 6.914 1 94.94 270 ARG B O 1
ATOM 5773 N N . PHE B 1 271 ? 2.912 1.613 6.078 1 96.19 271 PHE B N 1
ATOM 5774 C CA . PHE B 1 271 ? 2.381 1.678 4.719 1 96.19 271 PHE B CA 1
ATOM 5775 C C . PHE B 1 271 ? 1.953 0.296 4.238 1 96.19 271 PHE B C 1
ATOM 5777 O O . PHE B 1 271 ? 0.838 0.122 3.746 1 96.19 271 PHE B O 1
ATOM 5784 N N . ASP B 1 272 ? 2.885 -0.646 4.395 1 94.81 272 ASP B N 1
ATOM 5785 C CA . ASP B 1 272 ? 2.613 -2.016 3.969 1 94.81 272 ASP B CA 1
ATOM 5786 C C . ASP B 1 272 ? 1.453 -2.615 4.758 1 94.81 272 ASP B C 1
ATOM 5788 O O . ASP B 1 272 ? 0.572 -3.262 4.188 1 94.81 272 ASP B O 1
ATOM 5792 N N . ALA B 1 273 ? 1.444 -2.402 6.031 1 92.25 273 ALA B N 1
ATOM 5793 C CA . ALA B 1 273 ? 0.385 -2.924 6.891 1 92.25 273 ALA B CA 1
ATOM 5794 C C . ALA B 1 273 ? -0.966 -2.316 6.523 1 92.25 273 ALA B C 1
ATOM 5796 O O . ALA B 1 273 ? -1.988 -3.008 6.543 1 92.25 273 ALA B O 1
ATOM 5797 N N . GLY B 1 274 ? -0.946 -1.029 6.27 1 93 274 GLY B N 1
ATOM 5798 C CA . GLY B 1 274 ? -2.176 -0.372 5.855 1 93 274 GLY B CA 1
ATOM 5799 C C . GLY B 1 274 ? -2.764 -0.954 4.582 1 93 274 GLY B C 1
ATOM 5800 O O . GLY B 1 274 ? -3.967 -1.211 4.512 1 93 274 GLY B O 1
ATOM 5801 N N . TYR B 1 275 ? -1.907 -1.1 3.586 1 94.19 275 TYR B N 1
ATOM 5802 C CA . TYR B 1 275 ? -2.365 -1.689 2.332 1 94.19 275 TYR B CA 1
ATOM 5803 C C . TYR B 1 275 ? -2.918 -3.092 2.561 1 94.19 275 TYR B C 1
ATOM 5805 O O . TYR B 1 275 ? -4.008 -3.418 2.088 1 94.19 275 TYR B O 1
ATOM 5813 N N . GLN B 1 276 ? -2.191 -3.896 3.266 1 92.5 276 GLN B N 1
ATOM 5814 C CA . GLN B 1 276 ? -2.617 -5.266 3.533 1 92.5 276 GLN B CA 1
ATOM 5815 C C . GLN B 1 276 ? -3.975 -5.293 4.23 1 92.5 276 GLN B C 1
ATOM 5817 O O . GLN B 1 276 ? -4.84 -6.102 3.887 1 92.5 276 GLN B O 1
ATOM 5822 N N . LYS B 1 277 ? -4.137 -4.496 5.168 1 90.38 277 LYS B N 1
ATOM 5823 C CA . LYS B 1 277 ? -5.395 -4.434 5.91 1 90.38 277 LYS B CA 1
ATOM 5824 C C . LYS B 1 277 ? -6.559 -4.082 4.988 1 90.38 277 LYS B C 1
ATOM 5826 O O . LYS B 1 277 ? -7.633 -4.676 5.082 1 90.38 277 LYS B O 1
ATOM 5831 N N . LEU B 1 278 ? -6.367 -3.111 4.18 1 92.12 278 LEU B N 1
ATOM 5832 C CA . LEU B 1 278 ? -7.434 -2.701 3.277 1 92.12 278 LEU B CA 1
ATOM 5833 C C . LEU B 1 278 ? -7.75 -3.803 2.271 1 92.12 278 LEU B C 1
ATOM 5835 O O . LEU B 1 278 ? -8.906 -3.977 1.878 1 92.12 278 LEU B O 1
ATOM 5839 N N . VAL B 1 279 ? -6.723 -4.5 1.79 1 91.81 279 VAL B N 1
ATOM 5840 C CA . VAL B 1 279 ? -6.953 -5.633 0.899 1 91.81 279 VAL B CA 1
ATOM 5841 C C . VAL B 1 279 ? -7.816 -6.676 1.605 1 91.81 279 VAL B C 1
ATOM 5843 O O . VAL B 1 279 ? -8.75 -7.219 1.014 1 91.81 279 VAL B O 1
ATOM 5846 N N . GLU B 1 280 ? -7.5 -6.977 2.801 1 89.25 280 GLU B N 1
ATOM 5847 C CA . GLU B 1 280 ? -8.273 -7.934 3.582 1 89.25 280 GLU B CA 1
ATOM 5848 C C . GLU B 1 280 ? -9.727 -7.477 3.74 1 89.25 280 GLU B C 1
ATOM 5850 O O . GLU B 1 280 ? -10.656 -8.266 3.562 1 89.25 280 GLU B O 1
ATOM 5855 N N . CYS B 1 281 ? -9.891 -6.266 4.07 1 85.69 281 CYS B N 1
ATOM 5856 C CA . CYS B 1 281 ? -11.227 -5.707 4.234 1 85.69 281 CYS B CA 1
ATOM 5857 C C . CYS B 1 281 ? -12.016 -5.785 2.934 1 85.69 281 CYS B C 1
ATOM 5859 O O . CYS B 1 281 ? -13.195 -6.148 2.938 1 85.69 281 CYS B O 1
ATOM 5861 N N . ALA B 1 282 ? -11.352 -5.344 1.922 1 85.75 282 ALA B N 1
ATOM 5862 C CA . ALA B 1 282 ? -11.992 -5.406 0.613 1 85.75 282 ALA B CA 1
ATOM 5863 C C . ALA B 1 282 ? -12.422 -6.832 0.28 1 85.75 282 ALA B C 1
ATOM 5865 O O . ALA B 1 282 ? -13.531 -7.059 -0.199 1 85.75 282 ALA B O 1
ATOM 5866 N N . PHE B 1 283 ? -11.602 -7.809 0.532 1 89.06 283 PHE B N 1
ATOM 5867 C CA . PHE B 1 283 ? -11.922 -9.211 0.307 1 89.06 283 PHE B CA 1
ATOM 5868 C C . PHE B 1 283 ? -13.156 -9.617 1.105 1 89.06 283 PHE B C 1
ATOM 5870 O O . PHE B 1 283 ? -14.086 -10.219 0.562 1 89.06 283 PHE B O 1
ATOM 5877 N N . GLU B 1 284 ? -13.141 -9.336 2.338 1 84.12 284 GLU B N 1
ATOM 5878 C CA . GLU B 1 284 ? -14.242 -9.742 3.207 1 84.12 284 GLU B CA 1
ATOM 5879 C C . GLU B 1 284 ? -15.562 -9.141 2.742 1 84.12 284 GLU B C 1
ATOM 5881 O O . GLU B 1 284 ? -16.594 -9.82 2.736 1 84.12 284 GLU B O 1
ATOM 5886 N N . TYR B 1 285 ? -15.477 -7.918 2.389 1 82 285 TYR B N 1
ATOM 5887 C CA . TYR B 1 285 ? -16.688 -7.25 1.903 1 82 285 TYR B CA 1
ATOM 5888 C C . TYR B 1 285 ? -17.203 -7.91 0.631 1 82 285 TYR B C 1
ATOM 5890 O O . TYR B 1 285 ? -18.391 -8.227 0.529 1 82 285 TYR B O 1
ATOM 5898 N N . LEU B 1 286 ? -16.344 -8.102 -0.277 1 82.38 286 LEU B N 1
ATOM 5899 C CA . LEU B 1 286 ? -16.734 -8.656 -1.565 1 82.38 286 LEU B CA 1
ATOM 5900 C C . LEU B 1 286 ? -17.188 -10.109 -1.415 1 82.38 286 LEU B C 1
ATOM 5902 O O . LEU B 1 286 ? -18.141 -10.539 -2.062 1 82.38 286 LEU B O 1
ATOM 5906 N N . ALA B 1 287 ? -16.453 -10.82 -0.638 1 84.06 287 ALA B N 1
ATOM 5907 C CA . ALA B 1 287 ? -16.812 -12.219 -0.412 1 84.06 287 ALA B CA 1
ATOM 5908 C C . ALA B 1 287 ? -18.188 -12.336 0.22 1 84.06 287 ALA B C 1
ATOM 5910 O O . ALA B 1 287 ? -18.969 -13.242 -0.121 1 84.06 287 ALA B O 1
ATOM 5911 N N . ASP B 1 288 ? -18.5 -11.5 1.144 1 85 288 ASP B N 1
ATOM 5912 C CA . ASP B 1 288 ? -19.812 -11.484 1.755 1 85 288 ASP B CA 1
ATOM 5913 C C . ASP B 1 288 ? -20.891 -11.156 0.723 1 85 288 ASP B C 1
ATOM 5915 O O . ASP B 1 288 ? -21.938 -11.805 0.678 1 85 288 ASP B O 1
ATOM 5919 N N . LYS B 1 289 ? -20.641 -10.148 -0.076 1 80.44 289 LYS B N 1
ATOM 5920 C CA . LYS B 1 289 ? -21.562 -9.773 -1.137 1 80.44 289 LYS B CA 1
ATOM 5921 C C . LYS B 1 289 ? -21.781 -10.922 -2.117 1 80.44 289 LYS B C 1
ATOM 5923 O O . LYS B 1 289 ? -22.922 -11.219 -2.492 1 80.44 289 LYS B O 1
ATOM 5928 N N . ASP B 1 290 ? -20.703 -11.516 -2.506 1 82.44 290 ASP B N 1
ATOM 5929 C CA . ASP B 1 290 ? -20.797 -12.633 -3.439 1 82.44 290 ASP B CA 1
ATOM 5930 C C . ASP B 1 290 ? -21.609 -13.781 -2.848 1 82.44 290 ASP B C 1
ATOM 5932 O O . ASP B 1 290 ? -22.422 -14.391 -3.543 1 82.44 290 ASP B O 1
ATOM 5936 N N . THR B 1 291 ? -21.344 -14.062 -1.622 1 85.69 291 THR B N 1
ATOM 5937 C CA . THR B 1 291 ? -22.078 -15.125 -0.941 1 85.69 291 THR B CA 1
ATOM 5938 C C . THR B 1 291 ? -23.562 -14.805 -0.885 1 85.69 291 THR B C 1
ATOM 5940 O O . THR B 1 291 ? -24.406 -15.688 -1.072 1 85.69 291 THR B O 1
ATOM 5943 N N . ARG B 1 292 ? -23.891 -13.586 -0.667 1 83.56 292 ARG B N 1
ATOM 5944 C CA . ARG B 1 292 ? -25.281 -13.141 -0.654 1 83.56 292 ARG B CA 1
ATOM 5945 C C . ARG B 1 292 ? -25.922 -13.281 -2.035 1 83.56 292 ARG B C 1
ATOM 5947 O O . ARG B 1 292 ? -27.016 -13.805 -2.168 1 83.56 292 ARG B O 1
ATOM 5954 N N . ASP B 1 293 ? -25.219 -12.844 -2.975 1 81.31 293 ASP B N 1
ATOM 5955 C CA . ASP B 1 293 ? -25.734 -12.852 -4.34 1 81.31 293 ASP B CA 1
ATOM 5956 C C . ASP B 1 293 ? -25.922 -14.281 -4.852 1 81.31 293 ASP B C 1
ATOM 5958 O O . ASP B 1 293 ? -26.891 -14.57 -5.566 1 81.31 293 ASP B O 1
ATOM 5962 N N . MET B 1 294 ? -25.031 -15.141 -4.48 1 86 294 MET B N 1
ATOM 5963 C CA . MET B 1 294 ? -25.078 -16.516 -4.941 1 86 294 MET B CA 1
ATOM 5964 C C . MET B 1 294 ? -26.078 -17.328 -4.121 1 86 294 MET B C 1
ATOM 5966 O O . MET B 1 294 ? -26.516 -18.406 -4.551 1 86 294 MET B O 1
ATOM 5970 N N . GLY B 1 295 ? -26.344 -16.828 -2.934 1 83.12 295 GLY B N 1
ATOM 5971 C CA . GLY B 1 295 ? -27.281 -17.531 -2.062 1 83.12 295 GLY B CA 1
ATOM 5972 C C . GLY B 1 295 ? -26.703 -18.828 -1.497 1 83.12 295 GLY B C 1
ATOM 5973 O O . GLY B 1 295 ? -27.422 -19.812 -1.332 1 83.12 295 GLY B O 1
ATOM 5974 N N . ASN B 1 296 ? -25.422 -18.844 -1.244 1 82.19 296 ASN B N 1
ATOM 5975 C CA . ASN B 1 296 ? -24.75 -20.078 -0.833 1 82.19 296 ASN B CA 1
ATOM 5976 C C . ASN B 1 296 ? -24.672 -20.188 0.688 1 82.19 296 ASN B C 1
ATOM 5978 O O . ASN B 1 296 ? -24.188 -21.188 1.215 1 82.19 296 ASN B O 1
ATOM 5982 N N . ALA B 1 297 ? -25.172 -19.219 1.379 1 89.5 297 ALA B N 1
ATOM 5983 C CA . ALA B 1 297 ? -25.141 -19.281 2.838 1 89.5 297 ALA B CA 1
ATOM 5984 C C . ALA B 1 297 ? -26.344 -20.047 3.379 1 89.5 297 ALA B C 1
ATOM 5986 O O . ALA B 1 297 ? -27.484 -19.766 2.998 1 89.5 297 ALA B O 1
ATOM 5987 N N . GLY B 1 298 ? -26.109 -21.062 4.148 1 89.38 298 GLY B N 1
ATOM 5988 C CA . GLY B 1 298 ? -27.156 -21.828 4.805 1 89.38 298 GLY B CA 1
ATOM 5989 C C . GLY B 1 298 ? -27.141 -21.688 6.316 1 89.38 298 GLY B C 1
ATOM 5990 O O . GLY B 1 298 ? -26.562 -20.734 6.848 1 89.38 298 GLY B O 1
ATOM 5991 N N . ASP B 1 299 ? -27.875 -22.609 6.973 1 90.62 299 ASP B N 1
ATOM 5992 C CA . ASP B 1 299 ? -27.953 -22.562 8.43 1 90.62 299 ASP B CA 1
ATOM 5993 C C . ASP B 1 299 ? -26.922 -23.484 9.07 1 90.62 299 ASP B C 1
ATOM 5995 O O . ASP B 1 299 ? -26.797 -23.531 10.289 1 90.62 299 ASP B O 1
ATOM 5999 N N . PHE B 1 300 ? -26.297 -24.188 8.227 1 93.94 300 PHE B N 1
ATOM 6000 C CA . PHE B 1 300 ? -25.266 -25.109 8.672 1 93.94 300 PHE B CA 1
ATOM 6001 C C . PHE B 1 300 ? -24.109 -25.156 7.68 1 93.94 300 PHE B C 1
ATOM 6003 O O . PHE B 1 300 ? -24.328 -25.094 6.465 1 93.94 300 PHE B O 1
ATOM 6010 N N . TYR B 1 301 ? -22.859 -25.203 8.18 1 94.06 301 TYR B N 1
ATOM 6011 C CA . TYR B 1 301 ? -21.672 -25.312 7.336 1 94.06 301 TYR B CA 1
ATOM 6012 C C . TYR B 1 301 ? -20.625 -26.188 7.992 1 94.06 301 TYR B C 1
ATOM 6014 O O . TYR B 1 301 ? -20.25 -25.984 9.148 1 94.06 301 TYR B O 1
ATOM 6022 N N . ALA B 1 302 ? -20.203 -27.172 7.309 1 93.19 302 ALA B N 1
ATOM 6023 C CA . ALA B 1 302 ? -19.094 -28.031 7.742 1 93.19 302 ALA B CA 1
ATOM 6024 C C . ALA B 1 302 ? -17.859 -27.828 6.863 1 93.19 302 ALA B C 1
ATOM 6026 O O . ALA B 1 302 ? -17.938 -27.984 5.641 1 93.19 302 ALA B O 1
ATOM 6027 N N . PHE B 1 303 ? -16.781 -27.484 7.434 1 91.94 303 PHE B N 1
ATOM 6028 C CA . PHE B 1 303 ? -15.555 -27.281 6.691 1 91.94 303 PHE B CA 1
ATOM 6029 C C . PHE B 1 303 ? -14.945 -28.609 6.25 1 91.94 303 PHE B C 1
ATOM 6031 O O . PHE B 1 303 ? -14.852 -29.547 7.047 1 91.94 303 PHE B O 1
ATOM 6038 N N . ASP B 1 304 ? -14.578 -28.641 5.02 1 82.94 304 ASP B N 1
ATOM 6039 C CA . ASP B 1 304 ? -13.93 -29.828 4.477 1 82.94 304 ASP B CA 1
ATOM 6040 C C . ASP B 1 304 ? -12.43 -29.828 4.762 1 82.94 304 ASP B C 1
ATOM 6042 O O . ASP B 1 304 ? -11.664 -29.156 4.062 1 82.94 304 ASP B O 1
ATOM 6046 N N . MET B 1 305 ? -11.945 -30.625 5.625 1 82.56 305 MET B N 1
ATOM 6047 C CA . MET B 1 305 ? -10.547 -30.672 6.035 1 82.56 305 MET B CA 1
ATOM 6048 C C . MET B 1 305 ? -9.68 -31.25 4.918 1 82.56 305 MET B C 1
ATOM 6050 O O . MET B 1 305 ? -8.461 -31.031 4.906 1 82.56 305 MET B O 1
ATOM 6054 N N . THR B 1 306 ? -10.227 -31.922 4.051 1 77.75 306 THR B N 1
ATOM 6055 C CA . THR B 1 306 ? -9.461 -32.625 3.023 1 77.75 306 THR B CA 1
ATOM 6056 C C . THR B 1 306 ? -8.984 -31.641 1.953 1 77.75 306 THR B C 1
ATOM 6058 O O . THR B 1 306 ? -7.914 -31.828 1.365 1 77.75 306 THR B O 1
ATOM 6061 N N . ASN B 1 307 ? -9.695 -30.625 1.649 1 74 307 ASN B N 1
ATOM 6062 C CA . ASN B 1 307 ? -9.305 -29.719 0.576 1 74 307 ASN B CA 1
ATOM 6063 C C . ASN B 1 307 ? -8.922 -28.344 1.116 1 74 307 ASN B C 1
ATOM 6065 O O . ASN B 1 307 ? -8.219 -27.578 0.451 1 74 307 ASN B O 1
ATOM 6069 N N . ALA B 1 308 ? -9.227 -28.016 2.191 1 74.94 308 ALA B N 1
ATOM 6070 C CA . ALA B 1 308 ? -8.914 -26.812 2.961 1 74.94 308 ALA B CA 1
ATOM 6071 C C . ALA B 1 308 ? -9.336 -25.562 2.209 1 74.94 308 ALA B C 1
ATOM 6073 O O . ALA B 1 308 ? -8.82 -24.469 2.471 1 74.94 308 ALA B O 1
ATOM 6074 N N . VAL B 1 309 ? -10.164 -25.75 1.165 1 76.5 309 VAL B N 1
ATOM 6075 C CA . VAL B 1 309 ? -10.688 -24.578 0.459 1 76.5 309 VAL B CA 1
ATOM 6076 C C . VAL B 1 309 ? -11.492 -23.719 1.421 1 76.5 309 VAL B C 1
ATOM 6078 O O . VAL B 1 309 ? -12.32 -24.219 2.184 1 76.5 309 VAL B O 1
ATOM 6081 N N . GLY B 1 310 ? -11.242 -22.469 1.397 1 82.81 310 GLY B N 1
ATOM 6082 C CA . GLY B 1 310 ? -11.961 -21.547 2.266 1 82.81 310 GLY B CA 1
ATOM 6083 C C . GLY B 1 310 ? -11.25 -21.297 3.584 1 82.81 310 GLY B C 1
ATOM 6084 O O . GLY B 1 310 ? -11.789 -20.625 4.461 1 82.81 310 GLY B O 1
ATOM 6085 N N . ALA B 1 311 ? -10.141 -21.891 3.742 1 88.94 311 ALA B N 1
ATOM 6086 C CA . ALA B 1 311 ? -9.352 -21.641 4.945 1 88.94 311 ALA B CA 1
ATOM 6087 C C . ALA B 1 311 ? -7.91 -21.297 4.594 1 88.94 311 ALA B C 1
ATOM 6089 O O . ALA B 1 311 ? -7.441 -21.609 3.496 1 88.94 311 ALA B O 1
ATOM 6090 N N . ARG B 1 312 ? -7.262 -20.656 5.523 1 86.88 312 ARG B N 1
ATOM 6091 C CA . ARG B 1 312 ? -5.848 -20.312 5.422 1 86.88 312 ARG B CA 1
ATOM 6092 C C . ARG B 1 312 ? -5.125 -20.578 6.738 1 86.88 312 ARG B C 1
ATOM 6094 O O . ARG B 1 312 ? -5.746 -20.562 7.805 1 86.88 312 ARG B O 1
ATOM 6101 N N . GLY B 1 313 ? -3.785 -20.859 6.574 1 86.75 313 GLY B N 1
ATOM 6102 C CA . GLY B 1 313 ? -2.961 -20.969 7.766 1 86.75 313 GLY B CA 1
ATOM 6103 C C . GLY B 1 313 ? -2.879 -22.391 8.312 1 86.75 313 GLY B C 1
ATOM 6104 O O . GLY B 1 313 ? -2.352 -22.609 9.406 1 86.75 313 GLY B O 1
ATOM 6105 N N . LEU B 1 314 ? -3.451 -23.312 7.621 1 87.5 314 LEU B N 1
ATOM 6106 C CA . LEU B 1 314 ? -3.412 -24.703 8.016 1 87.5 314 LEU B CA 1
ATOM 6107 C C . LEU B 1 314 ? -2.361 -25.469 7.219 1 87.5 314 LEU B C 1
ATOM 6109 O O . LEU B 1 314 ? -2.221 -25.266 6.012 1 87.5 314 LEU B O 1
ATOM 6113 N N . HIS B 1 315 ? -1.621 -26.266 7.945 1 84.12 315 HIS B N 1
ATOM 6114 C CA . HIS B 1 315 ? -0.694 -27.156 7.25 1 84.12 315 HIS B CA 1
ATOM 6115 C C . HIS B 1 315 ? -1.442 -28.188 6.422 1 84.12 315 HIS B C 1
ATOM 6117 O O . HIS B 1 315 ? -2.668 -28.297 6.504 1 84.12 315 HIS B O 1
ATOM 6123 N N . PHE B 1 316 ? -0.677 -28.922 5.633 1 81.44 316 PHE B N 1
ATOM 6124 C CA . PHE B 1 316 ? -1.262 -29.938 4.762 1 81.44 316 PHE B CA 1
ATOM 6125 C C . PHE B 1 316 ? -1.855 -31.078 5.578 1 81.44 316 PHE B C 1
ATOM 6127 O O . PHE B 1 316 ? -1.489 -31.266 6.742 1 81.44 316 PHE B O 1
ATOM 6134 N N . LEU B 1 317 ? -2.791 -31.766 4.938 1 87.06 317 LEU B N 1
ATOM 6135 C CA . LEU B 1 317 ? -3.48 -32.875 5.582 1 87.06 317 LEU B CA 1
ATOM 6136 C C . LEU B 1 317 ? -2.488 -33.938 6.047 1 87.06 317 LEU B C 1
ATOM 6138 O O . LEU B 1 317 ? -1.557 -34.281 5.316 1 87.06 317 LEU B O 1
ATOM 6142 N N . GLU B 1 318 ? -2.625 -34.375 7.262 1 85.56 318 GLU B N 1
ATOM 6143 C CA . GLU B 1 318 ? -1.745 -35.406 7.828 1 85.56 318 GLU B CA 1
ATOM 6144 C C . GLU B 1 318 ? -2.545 -36.469 8.555 1 85.56 318 GLU B C 1
ATOM 6146 O O . GLU B 1 318 ? -3.598 -36.188 9.133 1 85.56 318 GLU B O 1
ATOM 6151 N N . SER B 1 319 ? -2.059 -37.625 8.445 1 88.12 319 SER B N 1
ATOM 6152 C CA . SER B 1 319 ? -2.627 -38.75 9.203 1 88.12 319 SER B CA 1
ATOM 6153 C C . SER B 1 319 ? -1.861 -38.969 10.5 1 88.12 319 SER B C 1
ATOM 6155 O O . SER B 1 319 ? -0.629 -39 10.508 1 88.12 319 SER B O 1
ATOM 6157 N N . THR B 1 320 ? -2.6 -38.969 11.57 1 81.12 320 THR B N 1
ATOM 6158 C CA . THR B 1 320 ? -1.991 -39.219 12.875 1 81.12 320 THR B CA 1
ATOM 6159 C C . THR B 1 320 ? -2.627 -40.438 13.555 1 81.12 320 THR B C 1
ATOM 6161 O O . THR B 1 320 ? -3.85 -40.594 13.539 1 81.12 320 THR B O 1
ATOM 6164 N N . ARG B 1 321 ? -1.739 -41.219 14.062 1 83.69 321 ARG B N 1
ATOM 6165 C CA . ARG B 1 321 ? -2.207 -42.375 14.773 1 83.69 321 ARG B CA 1
ATOM 6166 C C . ARG B 1 321 ? -2.508 -42.062 16.234 1 83.69 321 ARG B C 1
ATOM 6168 O O . ARG B 1 321 ? -1.646 -41.531 16.953 1 83.69 321 ARG B O 1
ATOM 6175 N N . LEU B 1 322 ? -3.717 -42.375 16.578 1 78.31 322 LEU B N 1
ATOM 6176 C CA . LEU B 1 322 ? -4.137 -42.125 17.969 1 78.31 322 LEU B CA 1
ATOM 6177 C C . LEU B 1 322 ? -3.699 -43.281 18.859 1 78.31 322 LEU B C 1
ATOM 6179 O O . LEU B 1 322 ? -3.385 -44.375 18.391 1 78.31 322 LEU B O 1
ATOM 6183 N N . PRO B 1 323 ? -3.656 -42.969 20.156 1 74.5 323 PRO B N 1
ATOM 6184 C CA . PRO B 1 323 ? -3.291 -44.031 21.094 1 74.5 323 PRO B CA 1
ATOM 6185 C C . PRO B 1 323 ? -4.211 -45.25 20.984 1 74.5 323 PRO B C 1
ATOM 6187 O O . PRO B 1 323 ? -3.775 -46.375 21.219 1 74.5 323 PRO B O 1
ATOM 6190 N N . CYS B 1 324 ? -5.473 -45 20.594 1 75.25 324 CYS B N 1
ATOM 6191 C CA . CYS B 1 324 ? -6.438 -46.094 20.5 1 75.25 324 CYS B CA 1
ATOM 6192 C C . CYS B 1 324 ? -6.199 -46.938 19.25 1 75.25 324 CYS B C 1
ATOM 6194 O O . CYS B 1 324 ? -6.895 -47.906 19 1 75.25 324 CYS B O 1
ATOM 6196 N N . GLY B 1 325 ? -5.254 -46.531 18.422 1 78.56 325 GLY B N 1
ATOM 6197 C CA . GLY B 1 325 ? -4.883 -47.281 17.25 1 78.56 325 GLY B CA 1
ATOM 6198 C C . GLY B 1 325 ? -5.539 -46.781 15.977 1 78.56 325 GLY B C 1
ATOM 6199 O O . GLY B 1 325 ? -5.234 -47.25 14.875 1 78.56 325 GLY B O 1
ATOM 6200 N N . ALA B 1 326 ? -6.426 -45.875 16.156 1 82.44 326 ALA B N 1
ATOM 6201 C CA . ALA B 1 326 ? -7.137 -45.344 15 1 82.44 326 ALA B CA 1
ATOM 6202 C C . ALA B 1 326 ? -6.348 -44.219 14.336 1 82.44 326 ALA B C 1
ATOM 6204 O O . ALA B 1 326 ? -5.695 -43.406 15.016 1 82.44 326 ALA B O 1
ATOM 6205 N N . ASP B 1 327 ? -6.348 -44.219 13.008 1 88 327 ASP B N 1
ATOM 6206 C CA . ASP B 1 327 ? -5.762 -43.125 12.258 1 88 327 ASP B CA 1
ATOM 6207 C C . ASP B 1 327 ? -6.789 -42.031 11.992 1 88 327 ASP B C 1
ATOM 6209 O O . ASP B 1 327 ? -7.941 -42.312 11.656 1 88 327 ASP B O 1
ATOM 6213 N N . VAL B 1 328 ? -6.383 -40.844 12.312 1 86.62 328 VAL B N 1
ATOM 6214 C CA . VAL B 1 328 ? -7.273 -39.719 12.047 1 86.62 328 VAL B CA 1
ATOM 6215 C C . VAL B 1 328 ? -6.59 -38.75 11.094 1 86.62 328 VAL B C 1
ATOM 6217 O O . VAL B 1 328 ? -5.363 -38.656 11.078 1 86.62 328 VAL B O 1
ATOM 6220 N N . LEU B 1 329 ? -7.434 -38.156 10.266 1 90 329 LEU B N 1
ATOM 6221 C CA . LEU B 1 329 ? -6.957 -37.125 9.359 1 90 329 LEU B CA 1
ATOM 6222 C C . LEU B 1 329 ? -7.223 -35.75 9.922 1 90 329 LEU B C 1
ATOM 6224 O O . LEU B 1 329 ? -8.312 -35.469 10.445 1 90 329 LEU B O 1
ATOM 6228 N N . GLY B 1 330 ? -6.133 -34.969 9.945 1 89.94 330 GLY B N 1
ATOM 6229 C CA . GLY B 1 330 ? -6.289 -33.594 10.43 1 89.94 330 GLY B CA 1
ATOM 6230 C C . GLY B 1 330 ? -5.254 -32.656 9.867 1 89.94 330 GLY B C 1
ATOM 6231 O O . GLY B 1 330 ? -4.395 -33.031 9.078 1 89.94 330 GLY B O 1
ATOM 6232 N N . ARG B 1 331 ? -5.406 -31.359 10.195 1 89.69 331 ARG B N 1
ATOM 6233 C CA . ARG B 1 331 ? -4.473 -30.312 9.797 1 89.69 331 ARG B CA 1
ATOM 6234 C C . ARG B 1 331 ? -3.967 -29.547 11.008 1 89.69 331 ARG B C 1
ATOM 6236 O O . ARG B 1 331 ? -4.746 -29.188 11.898 1 89.69 331 ARG B O 1
ATOM 6243 N N . TRP B 1 332 ? -2.697 -29.328 11 1 88.31 332 TRP B N 1
ATOM 6244 C CA . TRP B 1 332 ? -2.094 -28.516 12.047 1 88.31 332 TRP B CA 1
ATOM 6245 C C . TRP B 1 332 ? -2.283 -27.016 11.758 1 88.31 332 TRP B C 1
ATOM 6247 O O . TRP B 1 332 ? -2.186 -26.594 10.609 1 88.31 332 TRP B O 1
ATOM 6257 N N . THR B 1 333 ? -2.574 -26.266 12.789 1 88.31 333 THR B N 1
ATOM 6258 C CA . THR B 1 333 ? -2.4 -24.828 12.656 1 88.31 333 THR B CA 1
ATOM 6259 C C . THR B 1 333 ? -0.919 -24.453 12.656 1 88.31 333 THR B C 1
ATOM 6261 O O . THR B 1 333 ? -0.083 -25.219 13.141 1 88.31 333 THR B O 1
ATOM 6264 N N . GLY B 1 334 ? -0.578 -23.266 12.016 1 85.31 334 GLY B N 1
ATOM 6265 C CA . GLY B 1 334 ? 0.798 -22.812 12.141 1 85.31 334 GLY B CA 1
ATOM 6266 C C . GLY B 1 334 ? 1.431 -22.469 10.805 1 85.31 334 GLY B C 1
ATOM 6267 O O . GLY B 1 334 ? 2.543 -21.938 10.766 1 85.31 334 GLY B O 1
ATOM 6268 N N . LEU B 1 335 ? 0.757 -22.797 9.727 1 82.75 335 LEU B N 1
ATOM 6269 C CA . LEU B 1 335 ? 1.296 -22.406 8.43 1 82.75 335 LEU B CA 1
ATOM 6270 C C . LEU B 1 335 ? 1.399 -20.875 8.336 1 82.75 335 LEU B C 1
ATOM 6272 O O . LEU B 1 335 ? 2.285 -20.359 7.652 1 82.75 335 LEU B O 1
ATOM 6276 N N . GLU B 1 336 ? 0.491 -20.219 8.891 1 85.19 336 GLU B N 1
ATOM 6277 C CA . GLU B 1 336 ? 0.488 -18.781 9.156 1 85.19 336 GLU B CA 1
ATOM 6278 C C . GLU B 1 336 ? 0.274 -18.5 10.641 1 85.19 336 GLU B C 1
ATOM 6280 O O . GLU B 1 336 ? -0.133 -19.375 11.398 1 85.19 336 GLU B O 1
ATOM 6285 N N . PRO B 1 337 ? 0.605 -17.266 11.031 1 81.94 337 PRO B N 1
ATOM 6286 C CA . PRO B 1 337 ? 0.428 -16.969 12.453 1 81.94 337 PRO B CA 1
ATOM 6287 C C . PRO B 1 337 ? -1.006 -17.188 12.93 1 81.94 337 PRO B C 1
ATOM 6289 O O . PRO B 1 337 ? -1.228 -17.516 14.102 1 81.94 337 PRO B O 1
ATOM 6292 N N . ARG B 1 338 ? -1.929 -17.031 12.062 1 89.12 338 ARG B N 1
ATOM 6293 C CA . ARG B 1 338 ? -3.332 -17.281 12.367 1 89.12 338 ARG B CA 1
ATOM 6294 C C . ARG B 1 338 ? -3.959 -18.219 11.328 1 89.12 338 ARG B C 1
ATOM 6296 O O . ARG B 1 338 ? -3.658 -18.109 10.141 1 89.12 338 ARG B O 1
ATOM 6303 N N . ALA B 1 339 ? -4.797 -19.047 11.875 1 91.12 339 ALA B N 1
ATOM 6304 C CA . ALA B 1 339 ? -5.68 -19.797 10.977 1 91.12 339 ALA B CA 1
ATOM 6305 C C . ALA B 1 339 ? -7.004 -19.062 10.773 1 91.12 339 ALA B C 1
ATOM 6307 O O . ALA B 1 339 ? -7.566 -18.516 11.727 1 91.12 339 ALA B O 1
ATOM 6308 N N . VAL B 1 340 ? -7.426 -18.984 9.562 1 93.44 340 VAL B N 1
ATOM 6309 C CA . VAL B 1 340 ? -8.625 -18.219 9.25 1 93.44 340 VAL B CA 1
ATOM 6310 C C . VAL B 1 340 ? -9.57 -19.062 8.406 1 93.44 340 VAL B C 1
ATOM 6312 O O . VAL B 1 340 ? -9.133 -19.781 7.5 1 93.44 340 VAL B O 1
ATOM 6315 N N . TRP B 1 341 ? -10.867 -19.047 8.695 1 93.75 341 TRP B N 1
ATOM 6316 C CA . TRP B 1 341 ? -11.906 -19.703 7.91 1 93.75 341 TRP B CA 1
ATOM 6317 C C . TRP B 1 341 ? -12.945 -18.703 7.438 1 93.75 341 TRP B C 1
ATOM 6319 O O . TRP B 1 341 ? -13.336 -17.797 8.188 1 93.75 341 TRP B O 1
ATOM 6329 N N . GLU B 1 342 ? -13.344 -18.844 6.215 1 92.38 342 GLU B N 1
ATOM 6330 C CA . GLU B 1 342 ? -14.523 -18.172 5.688 1 92.38 342 GLU B CA 1
ATOM 6331 C C . GLU B 1 342 ? -15.758 -19.078 5.758 1 92.38 342 GLU B C 1
ATOM 6333 O O . GLU B 1 342 ? -15.844 -20.062 5.035 1 92.38 342 GLU B O 1
ATOM 6338 N N . ILE B 1 343 ? -16.75 -18.688 6.527 1 93 343 ILE B N 1
ATOM 6339 C CA . ILE B 1 343 ? -17.891 -19.562 6.816 1 93 343 ILE B CA 1
ATOM 6340 C C . ILE B 1 343 ? -19.156 -18.969 6.234 1 93 343 ILE B C 1
ATOM 6342 O O . ILE B 1 343 ? -19.672 -17.969 6.746 1 93 343 ILE B O 1
ATOM 6346 N N . PRO B 1 344 ? -19.609 -19.531 5.199 1 93.19 344 PRO B N 1
ATOM 6347 C CA . PRO B 1 344 ? -20.906 -19.078 4.695 1 93.19 344 PRO B CA 1
ATOM 6348 C C . PRO B 1 344 ? -22.078 -19.547 5.574 1 93.19 344 PRO B C 1
ATOM 6350 O O . PRO B 1 344 ? -22.391 -20.734 5.605 1 93.19 344 PRO B O 1
ATOM 6353 N N . LEU B 1 345 ? -22.688 -18.688 6.254 1 92.38 345 LEU B N 1
ATOM 6354 C CA . LEU B 1 345 ? -23.734 -19.016 7.219 1 92.38 345 LEU B CA 1
ATOM 6355 C C . LEU B 1 345 ? -24.719 -17.844 7.367 1 92.38 345 LEU B C 1
ATOM 6357 O O . LEU B 1 345 ? -24.297 -16.688 7.488 1 92.38 345 LEU B O 1
ATOM 6361 N N . ARG B 1 346 ? -25.953 -18.172 7.344 1 88.75 346 ARG B N 1
ATOM 6362 C CA . ARG B 1 346 ? -26.984 -17.172 7.633 1 88.75 346 ARG B CA 1
ATOM 6363 C C . ARG B 1 346 ? -27.156 -16.984 9.133 1 88.75 346 ARG B C 1
ATOM 6365 O O . ARG B 1 346 ? -27.156 -17.953 9.898 1 88.75 346 ARG B O 1
ATOM 6372 N N . ALA B 1 347 ? -27.125 -15.773 9.508 1 83.94 347 ALA B N 1
ATOM 6373 C CA . ALA B 1 347 ? -27.344 -15.477 10.922 1 83.94 347 ALA B CA 1
ATOM 6374 C C . ALA B 1 347 ? -28.312 -14.305 11.086 1 83.94 347 ALA B C 1
ATOM 6376 O O . ALA B 1 347 ? -28.062 -13.203 10.602 1 83.94 347 ALA B O 1
ATOM 6377 N N . GLY B 1 348 ? -29.484 -14.609 11.719 1 78.81 348 GLY B N 1
ATOM 6378 C CA . GLY B 1 348 ? -30.406 -13.539 12.031 1 78.81 348 GLY B CA 1
ATOM 6379 C C . GLY B 1 348 ? -29.984 -12.695 13.219 1 78.81 348 GLY B C 1
ATOM 6380 O O . GLY B 1 348 ? -29.094 -13.102 13.984 1 78.81 348 GLY B O 1
ATOM 6381 N N . ARG B 1 349 ? -30.547 -11.539 13.438 1 79 349 ARG B N 1
ATOM 6382 C CA . ARG B 1 349 ? -30.188 -10.602 14.5 1 79 349 ARG B CA 1
ATOM 6383 C C . ARG B 1 349 ? -30.312 -11.25 15.875 1 79 349 ARG B C 1
ATOM 6385 O O . ARG B 1 349 ? -29.516 -10.992 16.766 1 79 349 ARG B O 1
ATOM 6392 N N . ASP B 1 350 ? -31.266 -12.109 16.047 1 80.31 350 ASP B N 1
ATOM 6393 C CA . ASP B 1 350 ? -31.531 -12.703 17.359 1 80.31 350 ASP B CA 1
ATOM 6394 C C . ASP B 1 350 ? -30.984 -14.133 17.422 1 80.31 350 ASP B C 1
ATOM 6396 O O . ASP B 1 350 ? -31.281 -14.867 18.359 1 80.31 350 ASP B O 1
ATOM 6400 N N . SER B 1 351 ? -30.156 -14.422 16.531 1 85.75 351 SER B N 1
ATOM 6401 C CA . SER B 1 351 ? -29.641 -15.789 16.516 1 85.75 351 SER B CA 1
ATOM 6402 C C . SER B 1 351 ? -28.234 -15.859 17.109 1 85.75 351 SER B C 1
ATOM 6404 O O . SER B 1 351 ? -27.688 -14.844 17.531 1 85.75 351 SER B O 1
ATOM 6406 N N . HIS B 1 352 ? -27.859 -17.078 17.312 1 90.75 352 HIS B N 1
ATOM 6407 C CA . HIS B 1 352 ? -26.484 -17.375 17.734 1 90.75 352 HIS B CA 1
ATOM 6408 C C . HIS B 1 352 ? -25.781 -18.266 16.703 1 90.75 352 HIS B C 1
ATOM 6410 O O . HIS B 1 352 ? -26.406 -19.094 16.062 1 90.75 352 HIS B O 1
ATOM 6416 N N . VAL B 1 353 ? -24.516 -17.938 16.562 1 92.31 353 VAL B N 1
ATOM 6417 C CA . VAL B 1 353 ? -23.688 -18.797 15.727 1 92.31 353 VAL B CA 1
ATOM 6418 C C . VAL B 1 353 ? -22.875 -19.734 16.609 1 92.31 353 VAL B C 1
ATOM 6420 O O . VAL B 1 353 ? -22.188 -19.297 17.531 1 92.31 353 VAL B O 1
ATOM 6423 N N . VAL B 1 354 ? -22.984 -20.953 16.344 1 94.75 354 VAL B N 1
ATOM 6424 C CA . VAL B 1 354 ? -22.25 -21.953 17.109 1 94.75 354 VAL B CA 1
ATOM 6425 C C . VAL B 1 354 ? -21.141 -22.547 16.234 1 94.75 354 VAL B C 1
ATOM 6427 O O . VAL B 1 354 ? -21.359 -22.906 15.086 1 94.75 354 VAL B O 1
ATOM 6430 N N . ILE B 1 355 ? -19.953 -22.641 16.766 1 96 355 ILE B N 1
ATOM 6431 C CA . ILE B 1 355 ? -18.812 -23.281 16.109 1 96 355 ILE B CA 1
ATOM 6432 C C . ILE B 1 355 ? -18.297 -24.422 16.969 1 96 355 ILE B C 1
ATOM 6434 O O . ILE B 1 355 ? -18.047 -24.25 18.156 1 96 355 ILE B O 1
ATOM 6438 N N . GLU B 1 356 ? -18.188 -25.531 16.406 1 96.19 356 GLU B N 1
ATOM 6439 C CA . GLU B 1 356 ? -17.609 -26.688 17.078 1 96.19 356 GLU B CA 1
ATOM 6440 C C . GLU B 1 356 ? -16.328 -27.141 16.391 1 96.19 356 GLU B C 1
ATOM 6442 O O . GLU B 1 356 ? -16.297 -27.312 15.18 1 96.19 356 GLU B O 1
ATOM 6447 N N . VAL B 1 357 ? -15.32 -27.359 17.188 1 95.12 357 VAL B N 1
ATOM 6448 C CA . VAL B 1 357 ? -14.016 -27.75 16.672 1 95.12 357 VAL B CA 1
ATOM 6449 C C . VAL B 1 357 ? -13.562 -29.031 17.359 1 95.12 357 VAL B C 1
ATOM 6451 O O . VAL B 1 357 ? -13.523 -29.109 18.594 1 95.12 357 VAL B O 1
ATOM 6454 N N . ASP B 1 358 ? -13.281 -30.016 16.625 1 93 358 ASP B N 1
ATOM 6455 C CA . ASP B 1 358 ? -12.664 -31.234 17.141 1 93 358 ASP B CA 1
ATOM 6456 C C . ASP B 1 358 ? -11.148 -31.203 16.953 1 93 358 ASP B C 1
ATOM 6458 O O . ASP B 1 358 ? -10.656 -30.859 15.883 1 93 358 ASP B O 1
ATOM 6462 N N . TYR B 1 359 ? -10.43 -31.531 17.969 1 90.94 359 TYR B N 1
ATOM 6463 C CA . TYR B 1 359 ? -8.969 -31.453 17.922 1 90.94 359 TYR B CA 1
ATOM 6464 C C . TYR B 1 359 ? -8.352 -32.5 18.844 1 90.94 359 TYR B C 1
ATOM 6466 O O . TYR B 1 359 ? -9.062 -33.219 19.547 1 90.94 359 TYR B O 1
ATOM 6474 N N . ILE B 1 360 ? -7.078 -32.594 18.719 1 87.38 360 ILE B N 1
ATOM 6475 C CA . ILE B 1 360 ? -6.34 -33.5 19.578 1 87.38 360 ILE B CA 1
ATOM 6476 C C . ILE B 1 360 ? -5.383 -32.719 20.469 1 87.38 360 ILE B C 1
ATOM 6478 O O . ILE B 1 360 ? -4.434 -32.125 19.984 1 87.38 360 ILE B O 1
ATOM 6482 N N . ASP B 1 361 ? -5.574 -32.781 21.719 1 77.06 361 ASP B N 1
ATOM 6483 C CA . ASP B 1 361 ? -4.812 -32 22.703 1 77.06 361 ASP B CA 1
ATOM 6484 C C . ASP B 1 361 ? -3.473 -32.688 23 1 77.06 361 ASP B C 1
ATOM 6486 O O . ASP B 1 361 ? -2.473 -32 23.234 1 77.06 361 ASP B O 1
ATOM 6490 N N . SER B 1 362 ? -3.5 -33.969 23.047 1 66.12 362 SER B N 1
ATOM 6491 C CA . SER B 1 362 ? -2.336 -34.719 23.5 1 66.12 362 SER B CA 1
ATOM 6492 C C . SER B 1 362 ? -1.126 -34.469 22.609 1 66.12 362 SER B C 1
ATOM 6494 O O . SER B 1 362 ? 0.017 -34.562 23.062 1 66.12 362 SER B O 1
ATOM 6496 N N . VAL B 1 363 ? -1.453 -34.062 21.438 1 64.25 363 VAL B N 1
ATOM 6497 C CA . VAL B 1 363 ? -0.347 -33.906 20.5 1 64.25 363 VAL B CA 1
ATOM 6498 C C . VAL B 1 363 ? -0.044 -32.438 20.297 1 64.25 363 VAL B C 1
ATOM 6500 O O . VAL B 1 363 ? 0.991 -32.062 19.734 1 64.25 363 VAL B O 1
ATOM 6503 N N . SER B 1 364 ? -0.93 -31.641 21 1 65.5 364 SER B N 1
ATOM 6504 C CA . SER B 1 364 ? -0.764 -30.219 20.797 1 65.5 364 SER B CA 1
ATOM 6505 C C . SER B 1 364 ? 0.038 -29.578 21.938 1 65.5 364 SER B C 1
ATOM 6507 O O . SER B 1 364 ? -0.189 -29.891 23.109 1 65.5 364 SER B O 1
ATOM 6509 N N . PRO B 1 365 ? 1.027 -28.844 21.578 1 61.94 365 PRO B N 1
ATOM 6510 C CA . PRO B 1 365 ? 1.879 -28.266 22.625 1 61.94 365 PRO B CA 1
ATOM 6511 C C . PRO B 1 365 ? 1.108 -27.375 23.578 1 61.94 365 PRO B C 1
ATOM 6513 O O . PRO B 1 365 ? 1.48 -27.25 24.75 1 61.94 365 PRO B O 1
ATOM 6516 N N . GLU B 1 366 ? 0.181 -26.656 23.031 1 65.88 366 GLU B N 1
ATOM 6517 C CA . GLU B 1 366 ? -0.61 -25.766 23.859 1 65.88 366 GLU B CA 1
ATOM 6518 C C . GLU B 1 366 ? -2.096 -26.109 23.781 1 65.88 366 GLU B C 1
ATOM 6520 O O . GLU B 1 366 ? -2.564 -26.641 22.781 1 65.88 366 GLU B O 1
ATOM 6525 N N . ALA B 1 367 ? -2.738 -25.828 24.828 1 76.06 367 ALA B N 1
ATOM 6526 C CA . ALA B 1 367 ? -4.168 -26.109 24.906 1 76.06 367 ALA B CA 1
ATOM 6527 C C . ALA B 1 367 ? -4.973 -25.062 24.156 1 76.06 367 ALA B C 1
ATOM 6529 O O . ALA B 1 367 ? -4.617 -23.875 24.141 1 76.06 367 ALA B O 1
ATOM 6530 N N . LEU B 1 368 ? -5.871 -25.578 23.438 1 88.88 368 LEU B N 1
ATOM 6531 C CA . LEU B 1 368 ? -6.816 -24.703 22.766 1 88.88 368 LEU B CA 1
ATOM 6532 C C . LEU B 1 368 ? -7.734 -24 23.766 1 88.88 368 LEU B C 1
ATOM 6534 O O . LEU B 1 368 ? -8.219 -24.625 24.703 1 88.88 368 LEU B O 1
ATOM 6538 N N . ALA B 1 369 ? -7.793 -22.734 23.703 1 91.06 369 ALA B N 1
ATOM 6539 C CA . ALA B 1 369 ? -8.648 -21.953 24.578 1 91.06 369 ALA B CA 1
ATOM 6540 C C . ALA B 1 369 ? -9.641 -21.109 23.781 1 91.06 369 ALA B C 1
ATOM 6542 O O . ALA B 1 369 ? -9.352 -20.719 22.641 1 91.06 369 ALA B O 1
ATOM 6543 N N . PRO B 1 370 ? -10.836 -20.906 24.375 1 93.38 370 PRO B N 1
ATOM 6544 C CA . PRO B 1 370 ? -11.844 -20.109 23.672 1 93.38 370 PRO B CA 1
ATOM 6545 C C . PRO B 1 370 ? -11.328 -18.734 23.266 1 93.38 370 PRO B C 1
ATOM 6547 O O . PRO B 1 370 ? -11.742 -18.203 22.234 1 93.38 370 PRO B O 1
ATOM 6550 N N . GLU B 1 371 ? -10.43 -18.188 24.016 1 92.25 371 GLU B N 1
ATOM 6551 C CA . GLU B 1 371 ? -9.93 -16.828 23.781 1 92.25 371 GLU B CA 1
ATOM 6552 C C . GLU B 1 371 ? -9.078 -16.781 22.516 1 92.25 371 GLU B C 1
ATOM 6554 O O . GLU B 1 371 ? -8.781 -15.695 22 1 92.25 371 GLU B O 1
ATOM 6559 N N . HIS B 1 372 ? -8.695 -17.906 22.047 1 93.75 372 HIS B N 1
ATOM 6560 C CA . HIS B 1 372 ? -7.891 -17.969 20.828 1 93.75 372 HIS B CA 1
ATOM 6561 C C . HIS B 1 372 ? -8.742 -17.703 19.594 1 93.75 372 HIS B C 1
ATOM 6563 O O . HIS B 1 372 ? -8.211 -17.453 18.516 1 93.75 372 HIS B O 1
ATOM 6569 N N . PHE B 1 373 ? -10.117 -17.75 19.812 1 95 373 PHE B N 1
ATOM 6570 C CA . PHE B 1 373 ? -11.016 -17.672 18.672 1 95 373 PHE B CA 1
ATOM 6571 C C . PHE B 1 373 ? -11.719 -16.312 18.641 1 95 373 PHE B C 1
ATOM 6573 O O . PHE B 1 373 ? -12.109 -15.789 19.688 1 95 373 PHE B O 1
ATOM 6580 N N . THR B 1 374 ? -11.859 -15.805 17.453 1 93.31 374 THR B N 1
ATOM 6581 C CA . THR B 1 374 ? -12.766 -14.688 17.219 1 93.31 374 THR B CA 1
ATOM 6582 C C . THR B 1 374 ? -13.602 -14.922 15.961 1 93.31 374 THR B C 1
ATOM 6584 O O . THR B 1 374 ? -13.125 -15.508 14.992 1 93.31 374 THR B O 1
ATOM 6587 N N . LEU B 1 375 ? -14.82 -14.57 16.047 1 92.19 375 LEU B N 1
ATOM 6588 C CA . LEU B 1 375 ? -15.703 -14.57 14.883 1 92.19 375 LEU B CA 1
ATOM 6589 C C . LEU B 1 375 ? -16.062 -13.148 14.469 1 92.19 375 LEU B C 1
ATOM 6591 O O . LEU B 1 375 ? -16.719 -12.422 15.219 1 92.19 375 LEU B O 1
ATOM 6595 N N . ASN B 1 376 ? -15.664 -12.805 13.258 1 86.81 376 ASN B N 1
ATOM 6596 C CA . ASN B 1 376 ? -15.789 -11.43 12.789 1 86.81 376 ASN B CA 1
ATOM 6597 C C . ASN B 1 376 ? -15.234 -10.438 13.812 1 86.81 376 ASN B C 1
ATOM 6599 O O . ASN B 1 376 ? -15.859 -9.414 14.086 1 86.81 376 ASN B O 1
ATOM 6603 N N . GLY B 1 377 ? -14.203 -10.844 14.5 1 83.94 377 GLY B N 1
ATOM 6604 C CA . GLY B 1 377 ? -13.516 -9.984 15.453 1 83.94 377 GLY B CA 1
ATOM 6605 C C . GLY B 1 377 ? -14.109 -10.055 16.844 1 83.94 377 GLY B C 1
ATOM 6606 O O . GLY B 1 377 ? -13.578 -9.453 17.781 1 83.94 377 GLY B O 1
ATOM 6607 N N . MET B 1 378 ? -15.125 -10.797 17.047 1 87.88 378 MET B N 1
ATOM 6608 C CA . MET B 1 378 ? -15.805 -10.859 18.344 1 87.88 378 MET B CA 1
ATOM 6609 C C . MET B 1 378 ? -15.438 -12.141 19.078 1 87.88 378 MET B C 1
ATOM 6611 O O . MET B 1 378 ? -15.305 -13.203 18.469 1 87.88 378 MET B O 1
ATOM 6615 N N . PRO B 1 379 ? -15.383 -12.008 20.359 1 91.75 379 PRO B N 1
ATOM 6616 C CA . PRO B 1 379 ? -15.102 -13.203 21.156 1 91.75 379 PRO B CA 1
ATOM 6617 C C . PRO B 1 379 ? -16.344 -14.062 21.391 1 91.75 379 PRO B C 1
ATOM 6619 O O . PRO B 1 379 ? -17.469 -13.578 21.234 1 91.75 379 PRO B O 1
ATOM 6622 N N . ALA B 1 380 ? -16.141 -15.258 21.781 1 94.31 380 ALA B N 1
ATOM 6623 C CA . ALA B 1 380 ? -17.234 -16.156 22.109 1 94.31 380 ALA B CA 1
ATOM 6624 C C . ALA B 1 380 ? -17.891 -15.742 23.422 1 94.31 380 ALA B C 1
ATOM 6626 O O . ALA B 1 380 ? -17.219 -15.359 24.375 1 94.31 380 ALA B O 1
ATOM 6627 N N . ARG B 1 381 ? -19.156 -15.867 23.484 1 92.94 381 ARG B N 1
ATOM 6628 C CA . ARG B 1 381 ? -19.922 -15.539 24.688 1 92.94 381 ARG B CA 1
ATOM 6629 C C . ARG B 1 381 ? -19.969 -16.734 25.641 1 92.94 381 ARG B C 1
ATOM 6631 O O . ARG B 1 381 ? -20 -16.562 26.859 1 92.94 381 ARG B O 1
ATOM 6638 N N . GLN B 1 382 ? -20.172 -17.875 25.094 1 95.12 382 GLN B N 1
ATOM 6639 C CA . GLN B 1 382 ? -20.219 -19.125 25.844 1 95.12 382 GLN B CA 1
ATOM 6640 C C . GLN B 1 382 ? -19.328 -20.188 25.203 1 95.12 382 GLN B C 1
ATOM 6642 O O . GLN B 1 382 ? -19 -20.094 24.016 1 95.12 382 GLN B O 1
ATOM 6647 N N . HIS B 1 383 ? -18.875 -21.109 26 1 96.38 383 HIS B N 1
ATOM 6648 C CA . HIS B 1 383 ? -18.078 -22.219 25.484 1 96.38 383 HIS B CA 1
ATOM 6649 C C . HIS B 1 383 ? -18.281 -23.469 26.328 1 96.38 383 HIS B C 1
ATOM 6651 O O . HIS B 1 383 ? -18.766 -23.406 27.453 1 96.38 383 HIS B O 1
ATOM 6657 N N . ALA B 1 384 ? -18.062 -24.578 25.766 1 96.25 384 ALA B N 1
ATOM 6658 C CA . ALA B 1 384 ? -18.125 -25.875 26.438 1 96.25 384 ALA B CA 1
ATOM 6659 C C . ALA B 1 384 ? -17.109 -26.844 25.859 1 96.25 384 ALA B C 1
ATOM 6661 O O . ALA B 1 384 ? -16.891 -26.891 24.656 1 96.25 384 ALA B O 1
ATOM 6662 N N . PHE B 1 385 ? -16.469 -27.594 26.75 1 94.5 385 PHE B N 1
ATOM 6663 C CA . PHE B 1 385 ? -15.555 -28.656 26.344 1 94.5 385 PHE B CA 1
ATOM 6664 C C . PHE B 1 385 ? -16.188 -30.031 26.531 1 94.5 385 PHE B C 1
ATOM 6666 O O . PHE B 1 385 ? -16.906 -30.266 27.5 1 94.5 385 PHE B O 1
ATOM 6673 N N . SER B 1 386 ? -15.945 -30.828 25.609 1 93.62 386 SER B N 1
ATOM 6674 C CA . SER B 1 386 ? -16.312 -32.25 25.734 1 93.62 386 SER B CA 1
ATOM 6675 C C . SER B 1 386 ? -15.242 -33.156 25.125 1 93.62 386 SER B C 1
ATOM 6677 O O . SER B 1 386 ? -14.391 -32.688 24.359 1 93.62 386 SER B O 1
ATOM 6679 N N . ALA B 1 387 ? -15.234 -34.406 25.562 1 89.56 387 ALA B N 1
ATOM 6680 C CA . ALA B 1 387 ? -14.211 -35.312 25.078 1 89.56 387 ALA B CA 1
ATOM 6681 C C . ALA B 1 387 ? -14.82 -36.656 24.688 1 89.56 387 ALA B C 1
ATOM 6683 O O . ALA B 1 387 ? -15.742 -37.156 25.344 1 89.56 387 ALA B O 1
ATOM 6684 N N . GLU B 1 388 ? -14.508 -37.125 23.641 1 85.62 388 GLU B N 1
ATOM 6685 C CA . GLU B 1 388 ? -14.781 -38.469 23.203 1 85.62 388 GLU B CA 1
ATOM 6686 C C . GLU B 1 388 ? -13.484 -39.219 22.891 1 85.62 388 GLU B C 1
ATOM 6688 O O . GLU B 1 388 ? -13 -39.188 21.75 1 85.62 388 GLU B O 1
ATOM 6693 N N . GLY B 1 389 ? -13.016 -40.062 23.859 1 81.62 389 GLY B N 1
ATOM 6694 C CA . GLY B 1 389 ? -11.711 -40.688 23.703 1 81.62 389 GLY B CA 1
ATOM 6695 C C . GLY B 1 389 ? -10.57 -39.688 23.688 1 81.62 389 GLY B C 1
ATOM 6696 O O . GLY B 1 389 ? -10.43 -38.875 24.609 1 81.62 389 GLY B O 1
ATOM 6697 N N . SER B 1 390 ? -9.812 -39.75 22.609 1 84.06 390 SER B N 1
ATOM 6698 C CA . SER B 1 390 ? -8.664 -38.875 22.469 1 84.06 390 SER B CA 1
ATOM 6699 C C . SER B 1 390 ? -9.039 -37.562 21.75 1 84.06 390 SER B C 1
ATOM 6701 O O . SER B 1 390 ? -8.219 -36.656 21.641 1 84.06 390 SER B O 1
ATOM 6703 N N . ILE B 1 391 ? -10.273 -37.531 21.328 1 88.81 391 ILE B N 1
ATOM 6704 C CA . ILE B 1 391 ? -10.727 -36.375 20.578 1 88.81 391 ILE B CA 1
ATOM 6705 C C . ILE B 1 391 ? -11.445 -35.375 21.516 1 88.81 391 ILE B C 1
ATOM 6707 O O . ILE B 1 391 ? -12.352 -35.781 22.25 1 88.81 391 ILE B O 1
ATOM 6711 N N . GLN B 1 392 ? -10.938 -34.219 21.516 1 91.31 392 GLN B N 1
ATOM 6712 C CA . GLN B 1 392 ? -11.562 -33.125 22.281 1 91.31 392 GLN B CA 1
ATOM 6713 C C . GLN B 1 392 ? -12.445 -32.281 21.391 1 91.31 392 GLN B C 1
ATOM 6715 O O . GLN B 1 392 ? -12.133 -32.062 20.219 1 91.31 392 GLN B O 1
ATOM 6720 N N . ARG B 1 393 ? -13.57 -31.812 21.969 1 94.06 393 ARG B N 1
ATOM 6721 C CA . ARG B 1 393 ? -14.461 -30.906 21.25 1 94.06 393 ARG B CA 1
ATOM 6722 C C . ARG B 1 393 ? -14.641 -29.594 22 1 94.06 393 ARG B C 1
ATOM 6724 O O . ARG B 1 393 ? -14.992 -29.609 23.188 1 94.06 393 ARG B O 1
ATOM 6731 N N . LEU B 1 394 ? -14.336 -28.547 21.344 1 95.38 394 LEU B N 1
ATOM 6732 C CA . LEU B 1 394 ? -14.609 -27.203 21.859 1 95.38 394 LEU B CA 1
ATOM 6733 C C . LEU B 1 394 ? -15.805 -26.578 21.141 1 95.38 394 LEU B C 1
ATOM 6735 O O . LEU B 1 394 ? -15.805 -26.469 19.906 1 95.38 394 LEU B O 1
ATOM 6739 N N . ARG B 1 395 ? -16.859 -26.328 21.922 1 96.62 395 ARG B N 1
ATOM 6740 C CA . ARG B 1 395 ? -18.047 -25.656 21.391 1 96.62 395 ARG B CA 1
ATOM 6741 C C . ARG B 1 395 ? -18.078 -24.188 21.781 1 96.62 395 ARG B C 1
ATOM 6743 O O . ARG B 1 395 ? -18.016 -23.859 22.969 1 96.62 395 ARG B O 1
ATOM 6750 N N . LEU B 1 396 ? -18.125 -23.312 20.766 1 96.75 396 LEU B N 1
ATOM 6751 C CA . LEU B 1 396 ? -18.156 -21.875 20.984 1 96.75 396 LEU B CA 1
ATOM 6752 C C . LEU B 1 396 ? -19.484 -21.281 20.516 1 96.75 396 LEU B C 1
ATOM 6754 O O . LEU B 1 396 ? -20.016 -21.672 19.469 1 96.75 396 LEU B O 1
ATOM 6758 N N . VAL B 1 397 ? -20.062 -20.406 21.297 1 95.44 397 VAL B N 1
ATOM 6759 C CA . VAL B 1 397 ? -21.297 -19.719 20.953 1 95.44 397 VAL B CA 1
ATOM 6760 C C . VAL B 1 397 ? -21.047 -18.219 20.828 1 95.44 397 VAL B C 1
ATOM 6762 O O . VAL B 1 397 ? -20.562 -17.578 21.766 1 95.44 397 VAL B O 1
ATOM 6765 N N . PHE B 1 398 ? -21.359 -17.703 19.656 1 92.56 398 PHE B N 1
ATOM 6766 C CA . PHE B 1 398 ? -21.219 -16.281 19.375 1 92.56 398 PHE B CA 1
ATOM 6767 C C . PHE B 1 398 ? -22.594 -15.633 19.219 1 92.56 398 PHE B C 1
ATOM 6769 O O . PHE B 1 398 ? -23.469 -16.188 18.562 1 92.56 398 PHE B O 1
ATOM 6776 N N . SER B 1 399 ? -22.75 -14.469 19.797 1 87 399 SER B N 1
ATOM 6777 C CA . SER B 1 399 ? -23.984 -13.734 19.594 1 87 399 SER B CA 1
ATOM 6778 C C . SER B 1 399 ? -24 -13.016 18.25 1 87 399 SER B C 1
ATOM 6780 O O . SER B 1 399 ? -23.031 -12.32 17.906 1 87 399 SER B O 1
ATOM 6782 N N . ALA B 1 400 ? -24.891 -13.25 17.375 1 76.56 400 ALA B N 1
ATOM 6783 C CA . ALA B 1 400 ? -24.953 -12.602 16.062 1 76.56 400 ALA B CA 1
ATOM 6784 C C . ALA B 1 400 ? -25.125 -11.094 16.203 1 76.56 400 ALA B C 1
ATOM 6786 O O . ALA B 1 400 ? -24.25 -10.328 15.797 1 76.56 400 ALA B O 1
ATOM 6787 N N . GLY B 1 401 ? -26.062 -10.742 17.062 1 72 401 GLY B N 1
ATOM 6788 C CA . GLY B 1 401 ? -26.25 -9.312 17.281 1 72 401 GLY B CA 1
ATOM 6789 C C . GLY B 1 401 ? -26.25 -8.516 15.992 1 72 401 GLY B C 1
ATOM 6790 O O . GLY B 1 401 ? -26.484 -9.062 14.906 1 72 401 GLY B O 1
ATOM 6791 N N . ALA B 1 402 ? -26.078 -7.168 16.047 1 63.06 402 ALA B N 1
ATOM 6792 C CA . ALA B 1 402 ? -26.125 -6.254 14.906 1 63.06 402 ALA B CA 1
ATOM 6793 C C . ALA B 1 402 ? -24.875 -6.418 14.039 1 63.06 402 ALA B C 1
ATOM 6795 O O . ALA B 1 402 ? -24.938 -6.211 12.82 1 63.06 402 ALA B O 1
ATOM 6796 N N . ALA B 1 403 ? -23.891 -6.91 14.656 1 62.72 403 ALA B N 1
ATOM 6797 C CA . ALA B 1 403 ? -22.609 -7 13.953 1 62.72 403 ALA B CA 1
ATOM 6798 C C . ALA B 1 403 ? -22.609 -8.141 12.945 1 62.72 403 ALA B C 1
ATOM 6800 O O . ALA B 1 403 ? -21.984 -8.055 11.898 1 62.72 403 ALA B O 1
ATOM 6801 N N . LEU B 1 404 ? -23.391 -9.117 13.289 1 66.69 404 LEU B N 1
ATOM 6802 C CA . LEU B 1 404 ? -23.391 -10.305 12.445 1 66.69 404 LEU B CA 1
ATOM 6803 C C . LEU B 1 404 ? -24.641 -10.352 11.578 1 66.69 404 LEU B C 1
ATOM 6805 O O . LEU B 1 404 ? -24.641 -10.992 10.523 1 66.69 404 LEU B O 1
ATOM 6809 N N . ALA B 1 405 ? -25.547 -9.578 12.086 1 67.5 405 ALA B N 1
ATOM 6810 C CA . ALA B 1 405 ? -26.828 -9.664 11.398 1 67.5 405 ALA B CA 1
ATOM 6811 C C . ALA B 1 405 ? -26.734 -9.109 9.977 1 67.5 405 ALA B C 1
ATOM 6813 O O . ALA B 1 405 ? -26.125 -8.055 9.758 1 67.5 405 ALA B O 1
ATOM 6814 N N . GLY B 1 406 ? -27.203 -9.844 9.047 1 74.25 406 GLY B N 1
ATOM 6815 C CA . GLY B 1 406 ? -27.25 -9.43 7.656 1 74.25 406 GLY B CA 1
ATOM 6816 C C . GLY B 1 406 ? -26.078 -9.938 6.84 1 74.25 406 GLY B C 1
ATOM 6817 O O . GLY B 1 406 ? -26.141 -9.969 5.609 1 74.25 406 GLY B O 1
ATOM 6818 N N . ARG B 1 407 ? -25.062 -10.359 7.508 1 83.25 407 ARG B N 1
ATOM 6819 C CA . ARG B 1 407 ? -23.922 -10.938 6.793 1 83.25 407 ARG B CA 1
ATOM 6820 C C . ARG B 1 407 ? -24.203 -12.383 6.402 1 83.25 407 ARG B C 1
ATOM 6822 O O . ARG B 1 407 ? -24.953 -13.086 7.082 1 83.25 407 ARG B O 1
ATOM 6829 N N . MET B 1 408 ? -23.625 -12.742 5.293 1 89.44 408 MET B N 1
ATOM 6830 C CA . MET B 1 408 ? -23.797 -14.102 4.801 1 89.44 408 MET B CA 1
ATOM 6831 C C . MET B 1 408 ? -22.5 -14.883 4.879 1 89.44 408 MET B C 1
ATOM 6833 O O . MET B 1 408 ? -22.484 -16.109 4.754 1 89.44 408 MET B O 1
ATOM 6837 N N . LEU B 1 409 ? -21.438 -14.234 5.07 1 90.25 409 LEU B N 1
ATOM 6838 C CA . LEU B 1 409 ? -20.125 -14.852 5.234 1 90.25 409 LEU B CA 1
ATOM 6839 C C . LEU B 1 409 ? -19.453 -14.359 6.512 1 90.25 409 LEU B C 1
ATOM 6841 O O . LEU B 1 409 ? -19.391 -13.156 6.762 1 90.25 409 LEU B O 1
ATOM 6845 N N . HIS B 1 410 ? -18.969 -15.289 7.301 1 91 410 HIS B N 1
ATOM 6846 C CA . HIS B 1 410 ? -18.328 -14.969 8.578 1 91 410 HIS B CA 1
ATOM 6847 C C . HIS B 1 410 ? -16.875 -15.43 8.609 1 91 410 HIS B C 1
ATOM 6849 O O . HIS B 1 410 ? -16.562 -16.5 8.094 1 91 410 HIS B O 1
ATOM 6855 N N . THR B 1 411 ? -16.062 -14.617 9.219 1 91.94 411 THR B N 1
ATOM 6856 C CA . THR B 1 411 ? -14.648 -14.93 9.297 1 91.94 411 THR B CA 1
ATOM 6857 C C . THR B 1 411 ? -14.273 -15.414 10.695 1 91.94 411 THR B C 1
ATOM 6859 O O . THR B 1 411 ? -14.367 -14.648 11.664 1 91.94 411 THR B O 1
ATOM 6862 N N . LEU B 1 412 ? -13.875 -16.656 10.812 1 94.75 412 LEU B N 1
ATOM 6863 C CA . LEU B 1 412 ? -13.352 -17.219 12.055 1 94.75 412 LEU B CA 1
ATOM 6864 C C . LEU B 1 412 ? -11.828 -17.156 12.078 1 94.75 412 LEU B C 1
ATOM 6866 O O . LEU B 1 412 ? -11.172 -17.547 11.117 1 94.75 412 LEU B O 1
ATOM 6870 N N . LYS B 1 413 ? -11.281 -16.625 13.109 1 94 413 LYS B N 1
ATOM 6871 C CA . LYS B 1 413 ? -9.828 -16.578 13.266 1 94 413 LYS B CA 1
ATOM 6872 C C . LYS B 1 413 ? -9.391 -17.344 14.508 1 94 413 LYS B C 1
ATOM 6874 O O . LYS B 1 413 ? -10.039 -17.281 15.555 1 94 413 LYS B O 1
ATOM 6879 N N . LEU B 1 414 ? -8.359 -18.109 14.375 1 94.56 414 LEU B N 1
ATOM 6880 C CA . LEU B 1 414 ? -7.742 -18.875 15.453 1 94.56 414 LEU B CA 1
ATOM 6881 C C . LEU B 1 414 ? -6.266 -18.516 15.594 1 94.56 414 LEU B C 1
ATOM 6883 O O . LEU B 1 414 ? -5.484 -18.734 14.664 1 94.56 414 LEU B O 1
ATOM 6887 N N . THR B 1 415 ? -5.926 -17.938 16.719 1 89.75 415 THR B N 1
ATOM 6888 C CA . THR B 1 415 ? -4.531 -17.641 17.031 1 89.75 415 THR B CA 1
ATOM 6889 C C . THR B 1 415 ? -4.016 -18.562 18.125 1 89.75 415 THR B C 1
ATOM 6891 O O . THR B 1 415 ? -4.449 -18.469 19.281 1 89.75 415 THR B O 1
ATOM 6894 N N . THR B 1 416 ? -3.129 -19.422 17.766 1 83.75 416 THR B N 1
ATOM 6895 C CA . THR B 1 416 ? -2.568 -20.344 18.75 1 83.75 416 THR B CA 1
ATOM 6896 C C . THR B 1 416 ? -1.057 -20.172 18.859 1 83.75 416 THR B C 1
ATOM 6898 O O . THR B 1 416 ? -0.4 -19.781 17.891 1 83.75 416 THR B O 1
ATOM 6901 N N . PRO B 1 417 ? -0.541 -20.359 20.031 1 82.44 417 PRO B N 1
ATOM 6902 C CA . PRO B 1 417 ? 0.92 -20.422 20.109 1 82.44 417 PRO B CA 1
ATOM 6903 C C . PRO B 1 417 ? 1.519 -21.516 19.234 1 82.44 417 PRO B C 1
ATOM 6905 O O . PRO B 1 417 ? 0.902 -22.562 19.047 1 82.44 417 PRO B O 1
ATOM 6908 N N . LEU B 1 418 ? 2.645 -21.266 18.672 1 83.75 418 LEU B N 1
ATOM 6909 C CA . LEU B 1 418 ? 3.305 -22.219 17.797 1 83.75 418 LEU B CA 1
ATOM 6910 C C . LEU B 1 418 ? 4.566 -22.781 18.438 1 83.75 418 LEU B C 1
ATOM 6912 O O . LEU B 1 418 ? 5.289 -22.047 19.125 1 83.75 418 LEU B O 1
ATOM 6916 N N . VAL B 1 419 ? 4.715 -24.031 18.312 1 82.56 419 VAL B N 1
ATOM 6917 C CA . VAL B 1 419 ? 5.91 -24.719 18.797 1 82.56 419 VAL B CA 1
ATOM 6918 C C . VAL B 1 419 ? 6.59 -25.438 17.641 1 82.56 419 VAL B C 1
ATOM 6920 O O . VAL B 1 419 ? 5.93 -25.844 16.688 1 82.56 419 VAL B O 1
ATOM 6923 N N . ARG B 1 420 ? 7.859 -25.578 17.703 1 82.31 420 ARG B N 1
ATOM 6924 C CA . ARG B 1 420 ? 8.602 -26.312 16.672 1 82.31 420 ARG B CA 1
ATOM 6925 C C . ARG B 1 420 ? 8.266 -27.797 16.703 1 82.31 420 ARG B C 1
ATOM 6927 O O . ARG B 1 420 ? 8.203 -28.406 17.781 1 82.31 420 ARG B O 1
ATOM 6934 N N . ALA B 1 421 ? 7.918 -28.25 15.562 1 77.06 421 ALA B N 1
ATOM 6935 C CA . ALA B 1 421 ? 7.598 -29.672 15.469 1 77.06 421 ALA B CA 1
ATOM 6936 C C . ALA B 1 421 ? 8.789 -30.531 15.875 1 77.06 421 ALA B C 1
ATOM 6938 O O . ALA B 1 421 ? 9.938 -30.078 15.836 1 77.06 421 ALA B O 1
ATOM 6939 N N . GLU B 1 422 ? 8.508 -31.703 16.281 1 71.31 422 GLU B N 1
ATOM 6940 C CA . GLU B 1 422 ? 9.555 -32.625 16.734 1 71.31 422 GLU B CA 1
ATOM 6941 C C . GLU B 1 422 ? 10.594 -32.844 15.648 1 71.31 422 GLU B C 1
ATOM 6943 O O . GLU B 1 422 ? 11.781 -33 15.93 1 71.31 422 GLU B O 1
ATOM 6948 N N . ASP B 1 423 ? 10.07 -32.812 14.445 1 70.12 423 ASP B N 1
ATOM 6949 C CA . ASP B 1 423 ? 10.977 -33.062 13.328 1 70.12 423 ASP B CA 1
ATOM 6950 C C . ASP B 1 423 ? 11.758 -31.797 12.961 1 70.12 423 ASP B C 1
ATOM 6952 O O . ASP B 1 423 ? 12.633 -31.828 12.094 1 70.12 423 ASP B O 1
ATOM 6956 N N . GLY B 1 424 ? 11.438 -30.641 13.672 1 70.75 424 GLY B N 1
ATOM 6957 C CA . GLY B 1 424 ? 12.164 -29.406 13.523 1 70.75 424 GLY B CA 1
ATOM 6958 C C . GLY B 1 424 ? 11.891 -28.703 12.203 1 70.75 424 GLY B C 1
ATOM 6959 O O . GLY B 1 424 ? 12.547 -27.719 11.867 1 70.75 424 GLY B O 1
ATOM 6960 N N . THR B 1 425 ? 10.969 -29.156 11.43 1 72.31 425 THR B N 1
ATOM 6961 C CA . THR B 1 425 ? 10.82 -28.688 10.055 1 72.31 425 THR B CA 1
ATOM 6962 C C . THR B 1 425 ? 9.836 -27.516 9.992 1 72.31 425 THR B C 1
ATOM 6964 O O . THR B 1 425 ? 9.945 -26.656 9.125 1 72.31 425 THR B O 1
ATOM 6967 N N . ARG B 1 426 ? 8.969 -27.609 10.977 1 79.94 426 ARG B N 1
ATOM 6968 C CA . ARG B 1 426 ? 7.922 -26.594 10.906 1 79.94 426 ARG B CA 1
ATOM 6969 C C . ARG B 1 426 ? 7.391 -26.266 12.289 1 79.94 426 ARG B C 1
ATOM 6971 O O . ARG B 1 426 ? 7.594 -27.016 13.242 1 79.94 426 ARG B O 1
ATOM 6978 N N . ASP B 1 427 ? 6.84 -25.109 12.391 1 82.81 427 ASP B N 1
ATOM 6979 C CA . ASP B 1 427 ? 6.117 -24.719 13.602 1 82.81 427 ASP B CA 1
ATOM 6980 C C . ASP B 1 427 ? 4.656 -25.156 13.523 1 82.81 427 ASP B C 1
ATOM 6982 O O . ASP B 1 427 ? 4.008 -24.984 12.484 1 82.81 427 ASP B O 1
ATOM 6986 N N . VAL B 1 428 ? 4.234 -25.812 14.578 1 85.62 428 VAL B N 1
ATOM 6987 C CA . VAL B 1 428 ? 2.865 -26.312 14.594 1 85.62 428 VAL B CA 1
ATOM 6988 C C . VAL B 1 428 ? 2.154 -25.844 15.859 1 85.62 428 VAL B C 1
ATOM 6990 O O . VAL B 1 428 ? 2.797 -25.562 16.875 1 85.62 428 VAL B O 1
ATOM 6993 N N . GLY B 1 429 ? 0.853 -25.688 15.773 1 89.12 429 GLY B N 1
ATOM 6994 C CA . GLY B 1 429 ? 0.012 -25.359 16.922 1 89.12 429 GLY B CA 1
ATOM 6995 C C . GLY B 1 429 ? -0.864 -26.516 17.359 1 89.12 429 GLY B C 1
ATOM 6996 O O . GLY B 1 429 ? -0.384 -27.453 18 1 89.12 429 GLY B O 1
ATOM 6997 N N . VAL B 1 430 ? -2.098 -26.562 16.906 1 90.25 430 VAL B N 1
ATOM 6998 C CA . VAL B 1 430 ? -3.068 -27.578 17.297 1 90.25 430 VAL B CA 1
ATOM 6999 C C . VAL B 1 430 ? -3.48 -28.391 16.078 1 90.25 430 VAL B C 1
ATOM 7001 O O . VAL B 1 430 ? -3.656 -27.828 14.984 1 90.25 430 VAL B O 1
ATOM 7004 N N . LEU B 1 431 ? -3.607 -29.672 16.328 1 89.69 431 LEU B N 1
ATOM 7005 C CA . LEU B 1 431 ? -4.102 -30.547 15.266 1 89.69 431 LEU B CA 1
ATOM 7006 C C . LEU B 1 431 ? -5.625 -30.547 15.234 1 89.69 431 LEU B C 1
ATOM 7008 O O . LEU B 1 431 ? -6.27 -31.078 16.141 1 89.69 431 LEU B O 1
ATOM 7012 N N . LEU B 1 432 ? -6.176 -29.969 14.211 1 92.19 432 LEU B N 1
ATOM 7013 C CA . LEU B 1 432 ? -7.625 -29.859 14.047 1 92.19 432 LEU B CA 1
ATOM 7014 C C . LEU B 1 432 ? -8.164 -31 13.188 1 92.19 432 LEU B C 1
ATOM 7016 O O . LEU B 1 432 ? -7.539 -31.375 12.195 1 92.19 432 LEU B O 1
ATOM 7020 N N . LEU B 1 433 ? -9.352 -31.484 13.633 1 91.25 433 LEU B N 1
ATOM 7021 C CA . LEU B 1 433 ? -9.938 -32.625 12.945 1 91.25 433 LEU B CA 1
ATOM 7022 C C . LEU B 1 433 ? -11.219 -32.219 12.211 1 91.25 433 LEU B C 1
ATOM 7024 O O . LEU B 1 433 ? -11.523 -32.781 11.148 1 91.25 433 LEU B O 1
ATOM 7028 N N . ARG B 1 434 ? -11.898 -31.391 12.844 1 91.81 434 ARG B N 1
ATOM 7029 C CA . ARG B 1 434 ? -13.203 -31.016 12.312 1 91.81 434 ARG B CA 1
ATOM 7030 C C . ARG B 1 434 ? -13.602 -29.609 12.781 1 91.81 434 ARG B C 1
ATOM 7032 O O . ARG B 1 434 ? -13.234 -29.203 13.883 1 91.81 434 ARG B O 1
ATOM 7039 N N . LEU B 1 435 ? -14.281 -28.906 11.867 1 94.56 435 LEU B N 1
ATOM 7040 C CA . LEU B 1 435 ? -14.898 -27.625 12.195 1 94.56 435 LEU B CA 1
ATOM 7041 C C . LEU B 1 435 ? -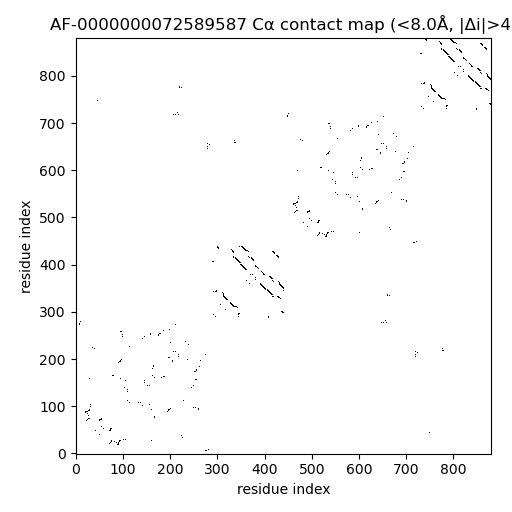16.297 -27.531 11.594 1 94.56 435 LEU B C 1
ATOM 7043 O O . LEU B 1 435 ? -16.469 -27.688 10.383 1 94.56 435 LEU B O 1
ATOM 7047 N N . GLN B 1 436 ? -17.297 -27.359 12.391 1 95.62 436 GLN B N 1
ATOM 7048 C CA . GLN B 1 436 ? -18.656 -27.172 11.93 1 95.62 436 GLN B CA 1
ATOM 7049 C C . GLN B 1 436 ? -19.297 -25.938 12.57 1 95.62 436 GLN B C 1
ATOM 7051 O O . GLN B 1 436 ? -18.906 -25.531 13.672 1 95.62 436 GLN B O 1
ATOM 7056 N N . SER B 1 437 ? -20.172 -25.344 11.891 1 94.75 437 SER B N 1
ATOM 7057 C CA . SER B 1 437 ? -20.828 -24.125 12.336 1 94.75 437 SER B CA 1
ATOM 7058 C C . SER B 1 437 ? -22.312 -24.141 12 1 94.75 437 SER B C 1
ATOM 7060 O O . SER B 1 437 ? -22.719 -24.672 10.969 1 94.75 437 SER B O 1
ATOM 7062 N N . TYR B 1 438 ? -23.125 -23.625 12.867 1 94.56 438 TYR B N 1
ATOM 7063 C CA . TYR B 1 438 ? -24.562 -23.516 12.609 1 94.56 438 TYR B CA 1
ATOM 7064 C C . TYR B 1 438 ? -25.172 -22.359 13.398 1 94.56 438 TYR B C 1
ATOM 7066 O O . TYR B 1 438 ? -24.578 -21.891 14.383 1 94.56 438 TYR B O 1
ATOM 7074 N N . SER B 1 439 ? -26.266 -21.906 12.883 1 90.75 439 SER B N 1
ATOM 7075 C CA . SER B 1 439 ? -27.016 -20.828 13.539 1 90.75 439 SER B CA 1
ATOM 7076 C C . SER B 1 439 ? -28.156 -21.391 14.391 1 90.75 439 SER B C 1
ATOM 7078 O O . SER B 1 439 ? -28.812 -22.344 13.992 1 90.75 439 SER B O 1
ATOM 7080 N N . VAL B 1 440 ? -28.391 -20.797 15.586 1 87.75 440 VAL B N 1
ATOM 7081 C CA . VAL B 1 440 ? -29.484 -21.203 16.469 1 87.75 440 VAL B CA 1
ATOM 7082 C C . VAL B 1 440 ? -30.25 -19.984 16.953 1 87.75 440 VAL B C 1
ATOM 7084 O O . VAL B 1 440 ? -29.672 -18.906 17.109 1 87.75 440 VAL B O 1
#

Secondary structure (DSSP, 8-state):
---------HHHHHHS-----S-EEEE--TTSSHHHHHHHHHTTS-GGGB----SHHHHHHHHH-TT---SEEEE---HHHHHHH-TTSEEEEEE--HHHHHHHHHHHHH-GGG--HHHHHHHTT-HHHHHHHHHHTT--HHHHHT---HHHHHHHSSHHHHHTS-------STT---HHHHHHHHHHHHHT-SEEEEGGGHHHHHHHHHHHHTSPPPP--GGG-----TTSSSTTPPPP--HHHHHHHHHTTHHHHHHHHHHHHHHHHHHHHHHHHHHHHHHHHHHHHHHHHHT--BSEEE--TTT-TTEESBPPPEEEE-TTS-EEEEEEB-SSSEEEEEEEB---TT-EEEEEEEEESTT-SS---GGGEEETTBPPSEEEEEEETTEEEEEEEEE-HHHHTT-SEEEEEEE---EE-TTSS-EE--EEEEEEEEE-/---------HHHHHHS-----S-EEEE--TTSSHHHHHHHHHTTS-GGGB----SHHHHHHHHH-TT---SEEEE---HHHHHHH-SSSEEEEEE--HHHHHHHHHHHHH-GGG--HHHHHHHTT-HHHHHHHHHHTT--HHHHHT---HHHHHHHSSHHHHHTS-------STT---HHHHHHHHHHHHHT-SEEEEGGGHHHHHHHHHHHHTSPPPP--GGG-----TTSSSTTPPPP--HHHHHHHHHTTHHHHHHHHHHHHHHHHHHHHHHHHHHHHHHHHHHHHHHHHHT--BSEEE--TTT-TTEESBPPPEEEE-TTS-EEEEEEB-SSSEEEEEEEB---TT-EEEEEEEEESTT-SS---GGGEEETTBPPSEEEEEEETTEEEEEEEEE-HHHHTT-SEEEEEEE---EE-TTSS-EE--EEEEEEEEE-

Foldseek 3Di:
DPPPPPPLFPVCCVPPPPQAAQAEEEQEQPQQQQQLVVLVVCVVDDPLQEDPDAELVSLVVVQVDPPGHHRYHYYNYAPVSCVVRPQRHAYEYEDEQLLQSLVSLLCCLLDPVLCPPVCCVVVVVPPLSVVLSVVSVPDDSLCQCLDPRPVSVCSQFQVQLRRQAHHDDFDQDFQGDDPVSLVSSLCSQPPVHLAYYGQLPHQLRQVLVCSSNVHDGDDDDCVSRPPSDPPAPGSNGGDDDDPVSVVSSCRRHVSSNVSVVSVVVVSVVSSVVSVVSVVVNVCQVVVQVVCVVVVVAEQKDKDDFQVCPQKDQWDHWDWDQDPVRDIAIWTFGASDQKIKGKHFHAEAQQKKKKKKWKFAVVQFPDDFDQQQKDKQNHGFPDWDWDDDVRIIMIMTIGRCHPVNHPTRIIMMMGGFDWDQDPVNPGTTGIITRIMMMGMD/DPPPPQPLFPVCVVPPPPQAAQAEEEQEQPQQQQQLVVLVVCVVDDPLQEDPDAELVSLVVVQVDPPGHHRYHYYNYAPVSCVVRPQRHAYEYEDEQLLQSLVSLLCCLLDPVLCPPVCCVVVVVPPLSVVLSVVSVPDDSLCQCLDPRPVSVCSQFQVQLRRQFHHDDFDQDFQGDDPVSLVSSLCSQVPVHLAYYGQLPHQLRQVLVCSSNVHDGDDDDCVSRPPSDPPAPGSNRGDDDDPVSSVSSCRRHVSSNVSVVSVVVVSVVSSVVSVVSVVVNVCQVVVQVVCVVVVVAEQKDKDDFQVCPQKDQWAHWDWDADPVGDIAIWTFGASDQKIKGKHFHAEAQQKKKKKKWKFAVVQFPDDDDQQQKDKQNHGFPDWDWDDDVRIIMIMTIGRCHPVNHPTRIIMMMGGFDWDQDPVNPGTTGIITHIMMMGMD

pLDDT: mean 84.17, std 16.12, range [17.08, 98.69]

Solvent-accessible surface area (backbone atoms only — not comparable to full-atom values): 46856 Å² total; per-residue (Å²): 129,79,74,76,68,72,59,57,39,55,70,39,38,62,65,65,41,72,70,71,44,79,33,33,36,36,49,37,46,87,65,20,57,42,70,25,50,50,55,55,56,48,62,76,45,44,77,83,27,47,45,83,40,40,38,53,69,49,38,54,54,52,68,68,41,80,87,61,76,62,37,35,40,49,26,56,49,47,37,58,54,44,64,73,73,44,80,74,41,32,33,34,37,42,39,43,59,51,61,56,27,37,50,50,48,48,50,46,45,42,33,72,87,54,52,47,69,75,48,47,70,63,46,69,68,40,66,68,54,51,52,42,36,58,54,38,54,74,44,51,74,67,52,42,53,65,36,85,49,63,69,43,24,55,69,43,34,34,41,66,35,52,46,43,22,68,87,71,91,78,74,95,47,81,60,47,76,57,70,66,54,41,49,46,15,53,48,35,55,66,72,66,31,78,43,70,35,36,50,92,42,44,68,60,28,45,39,50,46,17,54,73,73,61,36,71,49,78,60,89,32,72,70,47,47,64,66,81,51,86,86,42,90,42,85,81,54,75,82,85,69,53,72,66,54,46,48,53,49,42,34,40,20,43,46,22,45,55,48,43,56,50,47,53,54,51,46,51,50,51,49,51,51,50,38,43,37,49,38,34,32,51,25,54,52,51,51,22,50,49,31,53,74,70,60,68,37,34,57,56,41,70,61,54,69,87,56,38,74,58,43,42,22,55,38,70,75,40,79,44,75,41,94,89,66,47,75,41,64,27,28,31,30,35,39,13,70,44,28,38,35,61,41,43,32,44,36,51,52,89,25,29,40,36,40,36,38,31,28,35,54,92,81,14,89,55,80,87,52,72,84,34,36,26,51,72,81,36,63,56,75,46,72,49,79,47,71,62,87,74,38,34,34,45,37,36,32,28,74,22,36,79,86,35,30,81,42,23,46,41,42,37,38,38,51,59,72,66,41,71,35,93,84,65,80,46,52,33,23,41,38,36,52,43,44,36,36,35,50,86,131,78,74,77,68,75,56,56,39,55,68,37,38,65,65,62,43,71,70,71,43,79,32,34,35,37,49,36,45,87,64,20,57,43,69,26,48,48,55,55,57,48,63,78,45,45,76,83,28,48,44,83,40,39,38,53,72,48,38,53,54,51,68,68,39,82,87,63,76,62,37,36,39,49,26,56,48,48,37,58,54,45,62,72,71,44,80,73,42,33,33,34,37,42,40,43,60,52,61,57,28,36,51,50,49,47,50,45,45,41,35,71,88,53,53,47,69,75,47,48,70,63,47,69,68,38,66,68,54,51,52,43,35,58,53,39,53,74,44,51,74,66,52,43,52,66,35,85,49,64,70,44,22,55,69,42,33,33,42,67,36,53,47,41,22,68,87,68,91,79,74,95,47,80,61,45,75,57,71,65,54,40,49,47,15,52,50,34,56,66,70,66,30,78,41,70,34,36,49,92,43,45,68,61,29,44,40,50,46,16,52,73,71,59,37,72,49,78,61,88,32,71,70,48,48,64,66,81,50,85,87,41,90,39,84,82,54,76,83,86,69,53,72,66,54,47,50,55,48,42,34,39,21,44,46,22,44,55,46,43,55,50,47,52,54,52,47,51,50,51,49,53,50,50,39,46,37,50,37,35,31,51,26,53,52,50,52,22,49,50,31,52,74,69,60,68,37,34,56,57,41,71,61,54,69,86,54,37,74,58,44,42,23,55,39,70,74,41,79,44,74,41,94,88,67,49,74,43,65,29,28,32,29,35,39,14,70,45,28,37,36,62,43,43,32,43,36,51,52,89,23,29,40,34,40,38,36,31,29,34,55,92,81,16,87,53,78,88,52,72,84,34,36,26,52,72,82,35,62,56,77,46,72,48,78,48,71,62,87,74,37,34,33,44,37,35,32,30,72,22,37,78,86,35,30,82,42,23,47,40,44,38,36,40,50,57,72,65,43,71,34,94,84,64,80,45,49,31,23,41,38,36,52,42,44,37,37,35,47,86

Nearest PDB structures (foldseek):
  2x9x-assembly1_A  TM=4.658E-01  e=1.117E-02  Streptococcus pneumoniae TIGR4
  2x9y-assembly1_A  TM=4.640E-01  e=5.345E-02  Streptococcus pneumoniae TIGR4
  2y1v-assembly3_C  TM=4.574E-01  e=9.998E-02  Streptococcus pneumoniae TIGR4
  7p3y-assembly1_M  TM=2.948E-01  e=3.239E-02  Saccharomyces cerevisiae
  3rkp-assembly2_B  TM=3.006E-01  e=2.257E-01  Bacillus cereus ATCC 14579

Radius of gyration: 30.9 Å; Cα contacts (8 Å, |Δi|>4): 1601; chains: 2; bounding box: 71×92×58 Å

InterPro domains:
  IPR005331 Sulfotransferase [PF03567] (23-262)
  IPR010635 Heparan sulphate 6-sulfotransferase/Protein-tyrosine sulfotransferase [PTHR12812] (21-277)
  IPR027417 P-loop containing nucleoside triphosphate hydrolase [G3DSA:3.40.50.300] (21-287)
  IPR027417 P-loop containing nucleoside triphosphate hydrolase [SSF52540] (15-117)

Sequence (880 aa):
MRERTVDYSFCGMVRSRERLARQIVFHHIPKTAGSSFNQILRTLYRDDEVCDAALDDELDEVMADETRRYELFVGHFSFDALHRHFGGATRLTFLRDPVQRCISQYHNWHDASRYSDAWIGRSDTNPDVIKALKMTSEMSLCEFVSSDNLVISDSAQNMMTRYLAPSVEWKKERGYYDAELVEKAKRNLVEYFHFFGLTEQFDRSLVLLAHTLGIRPWERSDALLTNRNPKKASFDSVYNTTPEEGGVLRDYNLMDIELYEFAVKEFNRRFDAGYQKLVECAFEYLADKDTRDMGNAGDFYAFDMTNAVGARGLHFLESTRLPCGADVLGRWTGLEPRAVWEIPLRAGRDSHVVIEVDYIDSVSPEALAPEHFTLNGMPARQHAFSAEGSIQRLRLVFSAGAALAGRMLHTLKLTTPLVRAEDGTRDVGVLLLRLQSYSVMRERTVDYSFCGMVRSRERLARQIVFHHIPKTAGSSFNQILRTLYRDDEVCDAALDDELDEVMADETRRYELFVGHFSFDALHRHFGGATRLTFLRDPVQRCISQYHNWHDASRYSDAWIGRSDTNPDVIKALKMTSEMSLCEFVSSDNLVISDSAQNMMTRYLAPSVEWKKERGYYDAELVEKAKRNLVEYFHFFGLTEQFDRSLVLLAHTLGIRPWERSDALLTNRNPKKASFDSVYNTTPEEGGVLRDYNLMDIELYEFAVKEFNRRFDAGYQKLVECAFEYLADKDTRDMGNAGDFYAFDMTNAVGARGLHFLESTRLPCGADVLGRWTGLEPRAVWEIPLRAGRDSHVVIEVDYIDSVSPEALAPEHFTLNGMPARQHAFSAEGSIQRLRLVFSAGAALAGRMLHTLKLTTPLVRAEDGTRDVGVLLLRLQSYSV